Protein AF-0000000079571034 (afdb_homodimer)

InterPro domains:
  IPR032710 NTF2-like domain superfamily [SSF54427] (10-69)
  IPR036188 FAD/NAD(P)-binding domain superfamily [G3DSA:3.50.50.60] (165-569)
  IPR036188 FAD/NAD(P)-binding domain superfamily [SSF51905] (172-381)
  IPR036188 FAD/NAD(P)-binding domain superfamily [SSF51905] (340-557)
  IPR050982 Auxin biosynthesis and cation transport [PTHR43539] (174-557)

Solvent-accessible surface area (backbone atoms only — not comparable to full-atom values): 59556 Å² total; per-residue (Å²): 116,55,73,65,54,54,49,53,48,50,53,52,43,48,45,36,51,50,48,30,50,20,45,49,71,62,38,60,69,60,44,47,66,44,39,28,86,68,15,36,31,17,31,42,36,53,37,63,65,33,67,36,30,18,49,31,40,67,41,30,49,51,47,49,69,65,26,84,37,34,56,50,39,41,52,41,72,32,85,89,49,75,71,40,82,46,71,56,63,86,38,70,27,39,40,40,44,23,38,31,39,40,87,62,26,35,29,37,29,39,36,31,27,28,80,57,86,96,42,65,18,32,34,33,37,7,37,36,47,69,33,39,68,95,52,53,51,30,34,68,95,51,23,48,56,40,52,82,37,45,53,59,50,60,59,70,32,69,64,52,50,54,51,52,63,66,38,89,84,39,77,77,35,48,26,37,26,42,20,54,48,69,33,21,49,26,30,43,49,37,23,44,40,55,73,39,55,44,35,28,28,18,64,46,84,44,66,23,41,91,40,52,56,35,44,72,44,49,48,48,80,56,53,44,88,58,50,32,49,67,64,44,65,68,48,48,53,52,29,35,24,44,40,29,53,60,52,13,54,47,49,40,43,44,36,62,77,67,64,59,43,72,41,52,36,18,38,81,58,32,42,46,76,37,79,90,75,56,26,32,47,31,38,29,36,44,86,85,41,78,44,80,45,60,20,44,29,37,35,43,14,62,52,78,48,31,53,80,36,76,80,92,54,54,44,53,88,57,36,66,44,51,75,41,46,48,80,70,38,49,78,38,62,89,38,45,75,31,36,27,32,30,38,23,58,24,48,64,18,40,53,50,47,38,34,26,40,48,37,44,22,48,37,34,36,27,35,76,66,61,24,24,74,38,45,53,44,70,85,36,59,36,45,79,56,45,67,67,69,68,77,56,57,68,69,56,41,42,49,54,56,69,25,49,40,51,46,54,48,46,48,28,30,25,55,50,33,52,54,40,49,64,73,43,38,68,60,53,50,36,24,44,73,45,64,42,56,67,44,50,50,74,87,36,22,19,58,68,48,29,40,52,52,71,69,46,50,26,25,72,37,63,53,45,60,58,36,30,38,69,59,72,34,39,61,45,54,42,91,44,52,62,34,34,36,53,53,24,39,33,32,71,88,68,49,71,46,66,26,49,31,39,33,40,29,58,57,50,35,56,43,47,60,50,34,31,66,33,48,32,63,67,49,27,62,47,49,45,68,57,58,16,64,41,68,35,44,46,58,22,46,50,47,29,51,24,60,36,86,47,45,38,28,41,42,70,53,51,43,50,17,38,52,40,17,49,50,33,31,49,52,52,49,36,52,76,70,66,68,61,54,75,91,55,61,45,65,69,87,50,33,66,47,57,74,85,66,93,116,55,75,66,55,55,50,53,49,50,51,53,42,47,46,35,49,49,48,31,49,22,46,50,69,63,39,59,68,60,44,48,67,44,39,28,85,68,15,37,30,18,31,42,36,53,38,63,66,32,67,36,30,18,47,31,40,68,41,30,50,52,47,50,69,64,26,85,37,34,56,49,40,40,51,42,73,30,84,89,49,75,69,40,83,45,71,55,62,87,37,70,26,40,40,39,44,22,38,32,38,40,87,62,26,35,30,37,29,40,36,30,27,30,78,57,86,98,41,65,18,31,35,33,37,8,36,37,48,71,33,39,68,94,52,53,51,29,33,68,96,52,25,49,57,38,52,81,36,44,54,59,50,60,57,71,31,68,64,53,50,53,51,52,64,66,36,89,84,38,77,77,36,48,26,39,26,41,21,54,47,69,32,21,48,26,30,44,49,36,22,44,40,55,72,39,55,46,36,28,29,18,64,46,82,45,64,22,40,90,40,53,56,36,43,73,44,48,48,48,78,55,54,45,89,58,48,32,50,67,63,43,65,71,47,49,54,51,30,35,25,45,40,31,52,60,52,13,54,46,48,40,41,45,37,61,77,68,64,59,44,72,42,52,37,16,39,81,59,33,42,47,77,37,80,89,75,56,27,32,47,32,36,31,38,44,83,85,41,79,45,78,45,59,20,43,28,39,36,44,14,62,51,78,49,31,52,80,36,76,80,91,53,55,44,53,88,56,36,67,46,50,75,42,46,47,81,70,38,52,76,39,63,87,38,45,74,31,36,28,33,29,38,22,58,24,48,64,19,40,50,51,46,40,33,27,39,49,37,44,23,48,38,32,34,27,35,74,66,60,24,24,73,40,45,53,44,68,86,36,58,36,46,79,55,46,66,69,69,69,76,57,56,68,68,57,42,42,48,52,56,71,25,49,38,53,46,55,50,47,49,28,31,25,55,51,33,53,54,38,46,64,73,43,39,67,60,54,51,37,23,44,73,45,64,42,55,67,44,50,48,75,87,35,23,19,58,68,48,28,39,52,51,71,69,45,51,27,26,73,37,61,53,44,60,58,36,31,38,70,59,71,33,40,60,44,53,43,89,41,52,62,32,34,36,52,54,25,40,32,31,71,89,68,49,72,46,67,26,50,31,40,34,39,28,59,59,50,34,54,44,47,59,50,34,31,67,33,46,32,62,66,49,27,60,48,48,44,71,59,57,16,64,42,69,35,45,48,56,22,46,50,46,29,50,25,60,37,87,49,44,36,28,39,42,71,52,49,42,48,17,38,53,40,18,49,51,33,30,49,52,52,50,36,51,79,70,66,69,60,54,77,92,55,60,46,66,68,87,50,35,66,47,56,74,84,64,92

Secondary structure (DSSP, 8-state):
--HHHHHHHHHHHHHHHHHHHHHHHT-HHHHHHTEEEEEEEEEEBTTTSSEEEEESHHHHHHHHHH-TTGGG-EEEE-TTS--EEEEETTEEEEEEEEEEE-SSEEEEEEEEEEEETTEEEEEEEEEEEEEETT---SSGGGS---GGGTSSSSS--HHHHHHHHHSTTPPPPSEEEE--SHHHHHHHHHHHHTT--EEEE-SSSSTTHHHHTS-TT-B-SS-GGG-PBTTBPPPTTS-SS-BHHHHHHHHHHHHHHTT-EEESSEEEEEEEEETTTTEEEEEEEETTEEEEE--SEEEE-S-S--SB-----TTGGG-SSEEEEGGG----GGGTTSEEEEE--SHHHHHHHHHHHHTT-EEEEEESS-BEEEE-STTTGGGGGGGGGSS--HHHHHHHHHHS-HHHHHHHHHHHHHHHHHHTHHHHHHHHHTT--B---GGG-HHHHHHHHHS-SEEEESSHHHHHHTTSSEEEEGGGEEEE-SSEEEETTS-EEE-SEEEE---B--HHHHHHHHH-HHHHHHH---SSB-TTSSBTTSSS--SSTTEEE--S-HHHHHHHHHHHHHHHHHHHTT-S-GGGSS--------GGG-/--HHHHHHHHHHHHHHHHHHHHHHHT-HHHHHHTEEEEEEEEEEBTTTSSEEEEESHHHHHHHHHH-TTGGG-EEEE-TTS--EEEEETTEEEEEEEEEEE-SSEEEEEEEEEEEETTEEEEEEEEEEEEEETTS--SSGGGS---GGGTSSSSS--HHHHHHHHHSTTPPPPSEEEE--SHHHHHHHHHHHHTT--EEEE-SSSSTTHHHHTS-TT-B-SS-GGG-PBTTBPPPTTS-SS-BHHHHHHHHHHHHHHTT-EEESSEEEEEEEEETTTTEEEEEEEETTEEEEE--SEEEE-S-S--SB-----TTGGG-SSEEEEGGG----GGGTTSEEEEE--SHHHHHHHHHHHHTT-EEEEEESS-BEEEE-STTTGGGGGGGGGSS--HHHHHHHHHHS-HHHHHHHHHHHHHHHHHHTHHHHHHHHHTT--B---GGG-HHHHHHHHHS-SEEEESSHHHHHHTTSSEEEEGGGEEEE-SSEEEETTS-EEE-SEEEE---B--HHHHHHHHH-HHHHHHH---SSB-TTSSBTTSSS--SSTTEEE--S-HHHHHHHHHHHHHHHHHHHTT-S-GGGSS--------GGG-

Radius of gyration: 33.29 Å; Cα contacts (8 Å, |Δi|>4): 2729; chains: 2; bounding box: 69×99×88 Å

Organism: NCBI:txid1891644

Sequence (1196 aa):
MTALQSTLIDQAREWADSFSRAISSGDEAQLSELFADPAYWRDVVALTWAPHTFSGRDQVVDGLRAAPLADTLRLELDEATPVRQVVRAGVECVEAVFTMCTAVGTGRAVARLIADGDRLRAWTLGTVLENLTGHEERVGPHRPSGAEWSRSFSGPNWRDQRRALLADDAAEPTVLVVGGGQAGLSAAARLRTFGIDALIIDTHAAIGDNWRTRYHSLTLHNETWVNHLPYLPFPDNWPTYIPKDKLADWLAAYVEAMELRVWTDTALISAEYDDASSSWTATVRKGGSGRTLRPRHIVMATGTSGPEYIPDIPGLASFAGETVHSGRFTDAEQYAGRPAVVIGTGTSGHDVAQELHAAGAHVTMVQRGRTLVSNVGPDYAGKIYSLYGEGLPTETCDLITAATPYPVMRRAQRLVTREVATRERPLHDALEAAGFRTTLGEDDTGWQILYQSRGGGYYLNVGCSELIAAGEITIAEWEDVERVTERGLQLGDGSAIDADLIVMATGYLGQDVLLRRLFGDEVASRVGPVWGFSEEGELRNLWSPTGQPGLWFIAGSLAQCRIFSRTLALQIQARELGLVPPEYAGPRPGGQVRAEDLMTALQSTLIDQAREWADSFSRAISSGDEAQLSELFADPAYWRDVVALTWAPHTFSGRDQVVDGLRAAPLADTLRLELDEATPVRQVVRAGVECVEAVFTMCTAVGTGRAVARLIADGDRLRAWTLGTVLENLTGHEERVGPHRPSGAEWSRSFSGPNWRDQRRALLADDAAEPTVLVVGGGQAGLSAAARLRTFGIDALIIDTHAAIGDNWRTRYHSLTLHNETWVNHLPYLPFPDNWPTYIPKDKLADWLAAYVEAMELRVWTDTALISAEYDDASSSWTATVRKGGSGRTLRPRHIVMATGTSGPEYIPDIPGLASFAGETVHSGRFTDAEQYAGRPAVVIGTGTSGHDVAQELHAAGAHVTMVQRGRTLVSNVGPDYAGKIYSLYGEGLPTETCDLITAATPYPVMRRAQRLVTREVATRERPLHDALEAAGFRTTLGEDDTGWQILYQSRGGGYYLNVGCSELIAAGEITIAEWEDVERVTERGLQLGDGSAIDADLIVMATGYLGQDVLLRRLFGDEVASRVGPVWGFSEEGELRNLWSPTGQPGLWFIAGSLAQCRIFSRTLALQIQARELGLVPPEYAGPRPGGQVRAEDL

Structure (mmCIF, N/CA/C/O backbone):
data_AF-0000000079571034-model_v1
#
loop_
_entity.id
_entity.type
_entity.pdbx_description
1 polymer 'NAD(P)-binding domain-containing protein'
#
loop_
_atom_site.group_PDB
_atom_site.id
_atom_site.type_symbol
_atom_site.label_atom_id
_atom_site.label_alt_id
_atom_site.label_comp_id
_atom_site.label_asym_id
_atom_site.label_entity_id
_atom_site.label_seq_id
_atom_site.pdbx_PDB_ins_code
_atom_site.Cartn_x
_atom_site.Cartn_y
_atom_site.Cartn_z
_atom_site.occupancy
_atom_site.B_iso_or_equiv
_atom_site.auth_seq_id
_atom_site.auth_comp_id
_atom_site.auth_asym_id
_atom_site.auth_atom_id
_atom_site.pdbx_PDB_model_num
ATOM 1 N N . MET A 1 1 ? 6.488 -12.148 29.016 1 57.41 1 MET A N 1
ATOM 2 C CA . MET A 1 1 ? 5.871 -11.047 29.75 1 57.41 1 MET A CA 1
ATOM 3 C C . MET A 1 1 ? 6.402 -10.977 31.172 1 57.41 1 MET A C 1
ATOM 5 O O . MET A 1 1 ? 6.434 -11.992 31.875 1 57.41 1 MET A O 1
ATOM 9 N N . THR A 1 2 ? 6.977 -9.82 31.547 1 66.25 2 THR A N 1
ATOM 10 C CA . THR A 1 2 ? 7.551 -9.656 32.875 1 66.25 2 THR A CA 1
ATOM 11 C C . THR A 1 2 ? 6.453 -9.492 33.938 1 66.25 2 THR A C 1
ATOM 13 O O . THR A 1 2 ? 5.305 -9.203 33.594 1 66.25 2 THR A O 1
ATOM 16 N N . ALA A 1 3 ? 6.684 -9.859 35.125 1 68.5 3 ALA A N 1
ATOM 17 C CA . ALA A 1 3 ? 5.754 -9.672 36.25 1 68.5 3 ALA A CA 1
ATOM 18 C C . ALA A 1 3 ? 5.223 -8.242 36.281 1 68.5 3 ALA A C 1
ATOM 20 O O . ALA A 1 3 ? 4.031 -8.023 36.531 1 68.5 3 ALA A O 1
ATOM 21 N N . LEU A 1 4 ? 6.043 -7.32 36.031 1 72.62 4 LEU A N 1
ATOM 22 C CA . LEU A 1 4 ? 5.66 -5.914 36.031 1 72.62 4 LEU A CA 1
ATOM 23 C C . LEU A 1 4 ? 4.652 -5.633 34.906 1 72.62 4 LEU A C 1
ATOM 25 O O . LEU A 1 4 ? 3.662 -4.934 35.125 1 72.62 4 LEU A O 1
ATOM 29 N N . GLN A 1 5 ? 4.914 -6.23 33.812 1 78.69 5 GLN A N 1
ATOM 30 C CA . GLN A 1 5 ? 4.016 -6.035 32.688 1 78.69 5 GLN A CA 1
ATOM 31 C C . GLN A 1 5 ? 2.631 -6.602 32.969 1 78.69 5 GLN A C 1
ATOM 33 O O . GLN A 1 5 ? 1.617 -6 32.594 1 78.69 5 GLN A O 1
ATOM 38 N N . SER A 1 6 ? 2.586 -7.695 33.625 1 81.69 6 SER A N 1
ATOM 39 C CA . SER A 1 6 ? 1.312 -8.312 34 1 81.69 6 SER A CA 1
ATOM 40 C C . SER A 1 6 ? 0.532 -7.434 34.969 1 81.69 6 SER A C 1
ATOM 42 O O . SER A 1 6 ? -0.688 -7.305 34.844 1 81.69 6 SER A O 1
ATOM 44 N N . THR A 1 7 ? 1.232 -6.801 35.812 1 84.69 7 THR A N 1
ATOM 45 C CA . THR A 1 7 ? 0.605 -5.926 36.812 1 84.69 7 THR A CA 1
ATOM 46 C C . THR A 1 7 ? 0.012 -4.691 36.125 1 84.69 7 THR A C 1
ATOM 48 O O . THR A 1 7 ? -1.106 -4.285 36.469 1 84.69 7 THR A O 1
ATOM 51 N N . LEU A 1 8 ? 0.747 -4.105 35.219 1 87.19 8 LEU A N 1
ATOM 52 C CA . LEU A 1 8 ? 0.275 -2.922 34.5 1 87.19 8 LEU A CA 1
ATOM 53 C C . LEU A 1 8 ? -0.977 -3.238 33.688 1 87.19 8 LEU A C 1
ATOM 55 O O . LEU A 1 8 ? -1.905 -2.428 33.625 1 87.19 8 LEU A O 1
ATOM 59 N N . ILE A 1 9 ? -0.978 -4.379 33.125 1 91.38 9 ILE A N 1
ATOM 60 C CA . ILE A 1 9 ? -2.115 -4.832 32.344 1 91.38 9 ILE A CA 1
ATOM 61 C C . ILE A 1 9 ? -3.348 -4.965 33.219 1 91.38 9 ILE A C 1
ATOM 63 O O . ILE A 1 9 ? -4.426 -4.473 32.875 1 91.38 9 ILE A O 1
ATOM 67 N N . ASP A 1 10 ? -3.16 -5.516 34.375 1 92.38 10 ASP A N 1
ATOM 68 C CA . ASP A 1 10 ? -4.266 -5.719 35.312 1 92.38 10 ASP A CA 1
ATOM 69 C C . ASP A 1 10 ? -4.793 -4.387 35.812 1 92.38 10 ASP A C 1
ATOM 71 O O . ASP A 1 10 ? -6.008 -4.195 35.938 1 92.38 10 ASP A O 1
ATOM 75 N N . GLN A 1 11 ? -3.938 -3.551 36.125 1 92.56 11 GLN A N 1
ATOM 76 C CA . GLN A 1 11 ? -4.34 -2.246 36.656 1 92.56 11 GLN A CA 1
ATOM 77 C C . GLN A 1 11 ? -5.074 -1.438 35.594 1 92.56 11 GLN A C 1
ATOM 79 O O . GLN A 1 11 ? -6.047 -0.741 35.875 1 92.56 11 GLN A O 1
ATOM 84 N N . ALA A 1 12 ? -4.59 -1.476 34.375 1 94.94 12 ALA A N 1
ATOM 85 C CA . ALA A 1 12 ? -5.277 -0.794 33.25 1 94.94 12 ALA A CA 1
ATOM 86 C C . ALA A 1 12 ? -6.68 -1.354 33.062 1 94.94 12 ALA A C 1
ATOM 88 O O . ALA A 1 12 ? -7.629 -0.601 32.844 1 94.94 12 ALA A O 1
ATOM 89 N N . ARG A 1 13 ? -6.809 -2.658 33.156 1 95.56 13 ARG A N 1
ATOM 90 C CA . ARG A 1 13 ? -8.109 -3.314 33.031 1 95.56 13 ARG A CA 1
ATOM 91 C C . ARG A 1 13 ? -9.039 -2.873 34.156 1 95.56 13 ARG A C 1
ATOM 93 O O . ARG A 1 13 ? -10.219 -2.598 33.906 1 95.56 13 ARG A O 1
ATOM 100 N N . GLU A 1 14 ? -8.469 -2.861 35.281 1 94.69 14 GLU A N 1
ATOM 101 C CA . GLU A 1 14 ? -9.258 -2.445 36.438 1 94.69 14 GLU A CA 1
ATOM 102 C C . GLU A 1 14 ? -9.742 -1.007 36.281 1 94.69 14 GLU A C 1
ATOM 104 O O . GLU A 1 14 ? -10.883 -0.688 36.656 1 94.69 14 GLU A O 1
ATOM 109 N N . TRP A 1 15 ? -8.883 -0.152 35.875 1 96.56 15 TRP A N 1
ATOM 110 C CA . TRP A 1 15 ? -9.281 1.233 35.656 1 96.56 15 TRP A CA 1
ATOM 111 C C . TRP A 1 15 ? -10.445 1.312 34.656 1 96.56 15 TRP A C 1
ATOM 113 O O . TRP A 1 15 ? -11.43 2.012 34.906 1 96.56 15 TRP A O 1
ATOM 123 N N . ALA A 1 16 ? -10.352 0.589 33.531 1 96.62 16 ALA A N 1
ATOM 124 C CA . ALA A 1 16 ? -11.383 0.615 32.5 1 96.62 16 ALA A CA 1
ATOM 125 C C . ALA A 1 16 ? -12.719 0.114 33.031 1 96.62 16 ALA A C 1
ATOM 127 O O . ALA A 1 16 ? -13.773 0.676 32.719 1 96.62 16 ALA A O 1
ATOM 128 N N . ASP A 1 17 ? -12.617 -0.916 33.844 1 95.19 17 ASP A N 1
ATOM 129 C CA . ASP A 1 17 ? -13.836 -1.468 34.469 1 95.19 17 ASP A CA 1
ATOM 130 C C . ASP A 1 17 ? -14.484 -0.466 35.406 1 95.19 17 ASP A C 1
ATOM 132 O O . ASP A 1 17 ? -15.695 -0.273 35.375 1 95.19 17 ASP A O 1
ATOM 136 N N . SER A 1 18 ? -13.633 0.11 36.188 1 95.31 18 SER A N 1
ATOM 137 C CA . SER A 1 18 ? -14.133 1.106 37.125 1 95.31 18 SER A CA 1
ATOM 138 C C . SER A 1 18 ? -14.711 2.312 36.406 1 95.31 18 SER A C 1
ATOM 140 O O . SER A 1 18 ? -15.734 2.863 36.812 1 95.31 18 SER A O 1
ATOM 142 N N . PHE A 1 19 ? -14.016 2.754 35.375 1 96.12 19 PHE A N 1
ATOM 143 C CA . PHE A 1 19 ? -14.477 3.883 34.594 1 96.12 19 PHE A CA 1
ATOM 144 C C . PHE A 1 19 ? -15.836 3.588 33.969 1 96.12 19 PHE A C 1
ATOM 146 O O . PHE A 1 19 ? -16.75 4.406 34.031 1 96.12 19 PHE A O 1
ATOM 153 N N . SER A 1 20 ? -15.945 2.426 33.375 1 94.94 20 SER A N 1
ATOM 154 C CA . SER A 1 20 ? -17.203 2.029 32.75 1 94.94 20 SER A CA 1
ATOM 155 C C . SER A 1 20 ? -18.344 1.988 33.75 1 94.94 20 SER A C 1
ATOM 157 O O . SER A 1 20 ? -19.453 2.439 33.438 1 94.94 20 SER A O 1
ATOM 159 N N . ARG A 1 21 ? -18.078 1.501 34.906 1 93.88 21 ARG A N 1
ATOM 160 C CA . ARG A 1 21 ? -19.094 1.443 35.969 1 93.88 21 ARG A CA 1
ATOM 161 C C . ARG A 1 21 ? -19.469 2.844 36.438 1 93.88 21 ARG A C 1
ATOM 163 O O . ARG A 1 21 ? -20.656 3.154 36.594 1 93.88 21 ARG A O 1
ATOM 170 N N . ALA A 1 22 ? -18.469 3.609 36.625 1 95.81 22 ALA A N 1
ATOM 171 C CA . ALA A 1 22 ? -18.703 4.953 37.156 1 95.81 22 ALA A CA 1
ATOM 172 C C . ALA A 1 22 ? -19.5 5.801 36.188 1 95.81 22 ALA A C 1
ATOM 174 O O . ALA A 1 22 ? -20.422 6.512 36.562 1 95.81 22 ALA A O 1
ATOM 175 N N . ILE A 1 23 ? -19.125 5.758 34.938 1 94.75 23 ILE A N 1
ATOM 176 C CA . ILE A 1 23 ? -19.766 6.598 33.938 1 94.75 23 ILE A CA 1
ATOM 177 C C . ILE A 1 23 ? -21.203 6.129 33.719 1 94.75 23 ILE A C 1
ATOM 179 O O . ILE A 1 23 ? -22.109 6.945 33.5 1 94.75 23 ILE A O 1
ATOM 183 N N . SER A 1 24 ? -21.422 4.824 33.75 1 91.75 24 SER A N 1
ATOM 184 C CA . SER A 1 24 ? -22.766 4.266 33.594 1 91.75 24 SER A CA 1
ATOM 185 C C . SER A 1 24 ? -23.672 4.625 34.781 1 91.75 24 SER A C 1
ATOM 187 O O . SER A 1 24 ? -24.859 4.871 34.594 1 91.75 24 SER A O 1
ATOM 189 N N . SER A 1 25 ? -23.172 4.613 35.969 1 91.31 25 SER A N 1
ATOM 190 C CA . SER A 1 25 ? -23.953 4.875 37.156 1 91.31 25 SER A CA 1
ATOM 191 C C . SER A 1 25 ? -24.172 6.367 37.375 1 91.31 25 SER A C 1
ATOM 193 O O . SER A 1 25 ? -25.062 6.773 38.125 1 91.31 25 SER A O 1
ATOM 195 N N . GLY A 1 26 ? -23.406 7.145 36.75 1 88.31 26 GLY A N 1
ATOM 196 C CA . GLY A 1 26 ? -23.484 8.586 36.906 1 88.31 26 GLY A CA 1
ATOM 197 C C . GLY A 1 26 ? -22.891 9.07 38.219 1 88.31 26 GLY A C 1
ATOM 198 O O . GLY A 1 26 ? -23.188 10.188 38.656 1 88.31 26 GLY A O 1
ATOM 199 N N . ASP A 1 27 ? -22.141 8.273 38.875 1 91.31 27 ASP A N 1
ATOM 200 C CA . ASP A 1 27 ? -21.516 8.625 40.156 1 91.31 27 ASP A CA 1
ATOM 201 C C . ASP A 1 27 ? -20.344 9.586 39.938 1 91.31 27 ASP A C 1
ATOM 203 O O . ASP A 1 27 ? -19.219 9.164 39.656 1 91.31 27 ASP A O 1
ATOM 207 N N . GLU A 1 28 ? -20.578 10.727 40.25 1 93.69 28 GLU A N 1
ATOM 208 C CA . GLU A 1 28 ? -19.609 11.781 39.969 1 93.69 28 GLU A CA 1
ATOM 209 C C . GLU A 1 28 ? -18.359 11.609 40.844 1 93.69 28 GLU A C 1
ATOM 211 O O . GLU A 1 28 ? -17.234 11.859 40.406 1 93.69 28 GLU A O 1
ATOM 216 N N . ALA A 1 29 ? -18.594 11.281 42.031 1 94.62 29 ALA A N 1
ATOM 217 C CA . ALA A 1 29 ? -17.469 11.109 42.969 1 94.62 29 ALA A CA 1
ATOM 218 C C . ALA A 1 29 ? -16.562 9.984 42.5 1 94.62 29 ALA A C 1
ATOM 220 O O . ALA A 1 29 ? -15.328 10.133 42.5 1 94.62 29 ALA A O 1
ATOM 221 N N . GLN A 1 30 ? -17.141 8.969 42.156 1 94.69 30 GLN A N 1
ATOM 222 C CA . GLN A 1 30 ? -16.359 7.836 41.656 1 94.69 30 GLN A CA 1
ATOM 223 C C . GLN A 1 30 ? -15.641 8.18 40.375 1 94.69 30 GLN A C 1
ATOM 225 O O . GLN A 1 30 ? -14.492 7.766 40.156 1 94.69 30 GLN A O 1
ATOM 230 N N . LEU A 1 31 ? -16.328 8.867 39.531 1 95.81 31 LEU A N 1
ATOM 231 C CA . LEU A 1 31 ? -15.734 9.281 38.25 1 95.81 31 LEU A CA 1
ATOM 232 C C . LEU A 1 31 ? -14.531 10.195 38.5 1 95.81 31 LEU A C 1
ATOM 234 O O . LEU A 1 31 ? -13.492 10.039 37.875 1 95.81 31 LEU A O 1
ATOM 238 N N . SER A 1 32 ? -14.734 11.078 39.344 1 96.69 32 SER A N 1
ATOM 239 C CA . SER A 1 32 ? -13.68 12.031 39.688 1 96.69 32 SER A CA 1
ATOM 240 C C . SER A 1 32 ? -12.438 11.328 40.219 1 96.69 32 SER A C 1
ATOM 242 O O . SER A 1 32 ? -11.312 11.734 39.906 1 96.69 32 SER A O 1
ATOM 244 N N . GLU A 1 33 ? -12.625 10.312 40.969 1 95.56 33 GLU A N 1
ATOM 245 C CA . GLU A 1 33 ? -11.523 9.578 41.594 1 95.56 33 GLU A CA 1
ATOM 246 C C . GLU A 1 33 ? -10.695 8.836 40.562 1 95.56 33 GLU A C 1
ATOM 248 O O . GLU A 1 33 ? -9.57 8.414 40.844 1 95.56 33 GLU A O 1
ATOM 253 N N . LEU A 1 34 ? -11.219 8.688 39.438 1 97.38 34 LEU A N 1
ATOM 254 C CA . LEU A 1 34 ? -10.539 7.918 38.375 1 97.38 34 LEU A CA 1
ATOM 255 C C . LEU A 1 34 ? -9.609 8.805 37.562 1 97.38 34 LEU A C 1
ATOM 257 O O . LEU A 1 34 ? -8.828 8.312 36.75 1 97.38 34 LEU A O 1
ATOM 261 N N . PHE A 1 35 ? -9.633 10.086 37.781 1 97.88 35 PHE A N 1
ATOM 262 C CA . PHE A 1 35 ? -8.836 11.023 37 1 97.88 35 PHE A CA 1
ATOM 263 C C . PHE A 1 35 ? -7.828 11.75 37.875 1 97.88 35 PHE A C 1
ATOM 265 O O . PHE A 1 35 ? -8.109 12.039 39.031 1 97.88 35 PHE A O 1
ATOM 272 N N . ALA A 1 36 ? -6.727 11.984 37.281 1 96.75 36 ALA A N 1
ATOM 273 C CA . ALA A 1 36 ? -5.703 12.789 37.938 1 96.75 36 ALA A CA 1
ATOM 274 C C . ALA A 1 36 ? -6.062 14.266 37.906 1 96.75 36 ALA A C 1
ATOM 276 O O . ALA A 1 36 ? -7.078 14.656 37.344 1 96.75 36 ALA A O 1
ATOM 277 N N . ASP A 1 37 ? -5.254 15.039 38.625 1 92.94 37 ASP A N 1
ATOM 278 C CA . ASP A 1 37 ? -5.367 16.5 38.594 1 92.94 37 ASP A CA 1
ATOM 279 C C . ASP A 1 37 ? -4.004 17.141 38.375 1 92.94 37 ASP A C 1
ATOM 281 O O . ASP A 1 37 ? -3.152 17.125 39.25 1 92.94 37 ASP A O 1
ATOM 285 N N . PRO A 1 38 ? -3.814 17.812 37.219 1 94 38 PRO A N 1
ATOM 286 C CA . PRO A 1 38 ? -4.82 18.016 36.188 1 94 38 PRO A CA 1
ATOM 287 C C . PRO A 1 38 ? -5.047 16.766 35.312 1 94 38 PRO A C 1
ATOM 289 O O . PRO A 1 38 ? -4.227 15.852 35.344 1 94 38 PRO A O 1
ATOM 292 N N . ALA A 1 39 ? -6.188 16.766 34.688 1 97.12 39 ALA A N 1
ATOM 293 C CA . ALA A 1 39 ? -6.547 15.742 33.719 1 97.12 39 ALA A CA 1
ATOM 294 C C . ALA A 1 39 ? -7.07 16.359 32.406 1 97.12 39 ALA A C 1
ATOM 296 O O . ALA A 1 39 ? -7.43 17.547 32.406 1 97.12 39 ALA A O 1
ATOM 297 N N . TYR A 1 40 ? -6.973 15.586 31.328 1 97.75 40 TYR A N 1
ATOM 298 C CA . TYR A 1 40 ? -7.445 16.031 30.031 1 97.75 40 TYR A CA 1
ATOM 299 C C . TYR A 1 40 ? -8.297 14.945 29.359 1 97.75 40 TYR A C 1
ATOM 301 O O . TYR A 1 40 ? -7.969 13.758 29.438 1 97.75 40 TYR A O 1
ATOM 309 N N . TRP A 1 41 ? -9.359 15.352 28.766 1 98.19 41 TRP A N 1
ATOM 310 C CA . TRP A 1 41 ? -10.164 14.453 27.953 1 98.19 41 TRP A CA 1
ATOM 311 C C . TRP A 1 41 ? -10.414 15.055 26.562 1 98.19 41 TRP A C 1
ATOM 313 O O . TRP A 1 41 ? -10.891 16.188 26.453 1 98.19 41 TRP A O 1
ATOM 323 N N . ARG A 1 42 ? -9.984 14.391 25.531 1 98.06 42 ARG A N 1
ATOM 324 C CA . ARG A 1 42 ? -10.305 14.758 24.156 1 98.06 42 ARG A CA 1
ATOM 325 C C . ARG A 1 42 ? -11.258 13.742 23.531 1 98.06 42 ARG A C 1
ATOM 327 O O . ARG A 1 42 ? -10.961 12.547 23.469 1 98.06 42 ARG A O 1
ATOM 334 N N . ASP A 1 43 ? -12.367 14.234 23.125 1 97.81 43 ASP A N 1
ATOM 335 C CA . ASP A 1 43 ? -13.336 13.391 22.422 1 97.81 43 ASP A CA 1
ATOM 336 C C . ASP A 1 43 ? -13.328 13.68 20.922 1 97.81 43 ASP A C 1
ATOM 338 O O . ASP A 1 43 ? -13.555 14.82 20.516 1 97.81 43 ASP A O 1
ATOM 342 N N . VAL A 1 44 ? -13.016 12.703 20.188 1 97.81 44 VAL A N 1
ATOM 343 C CA . VAL A 1 44 ? -13.039 12.82 18.719 1 97.81 44 VAL A CA 1
ATOM 344 C C . VAL A 1 44 ? -14.297 12.164 18.172 1 97.81 44 VAL A C 1
ATOM 346 O O . VAL A 1 44 ? -14.219 11.109 17.531 1 97.81 44 VAL A O 1
ATOM 349 N N . VAL A 1 45 ? -15.406 12.789 18.438 1 96.38 45 VAL A N 1
ATOM 350 C CA . VAL A 1 45 ? -16.719 12.547 17.859 1 96.38 45 VAL A CA 1
ATOM 351 C C . VAL A 1 45 ? -17.391 11.367 18.562 1 96.38 45 VAL A C 1
ATOM 353 O O . VAL A 1 45 ? -18.562 11.086 18.344 1 96.38 45 VAL A O 1
ATOM 356 N N . ALA A 1 46 ? -16.797 10.695 19.5 1 97.38 46 ALA A N 1
ATOM 357 C CA . ALA A 1 46 ? -17.266 9.43 20.047 1 97.38 46 ALA A CA 1
ATOM 358 C C . ALA A 1 46 ? -18.469 9.648 20.969 1 97.38 46 ALA A C 1
ATOM 360 O O . ALA A 1 46 ? -19.438 8.898 20.938 1 97.38 46 ALA A O 1
ATOM 361 N N . LEU A 1 47 ? -18.344 10.703 21.797 1 96.81 47 LEU A N 1
ATOM 362 C CA . LEU A 1 47 ? -19.359 10.875 22.828 1 96.81 47 LEU A CA 1
ATOM 363 C C . LEU A 1 47 ? -20.094 12.203 22.656 1 96.81 47 LEU A C 1
ATOM 365 O O . LEU A 1 47 ? -21.188 12.391 23.188 1 96.81 47 LEU A O 1
ATOM 369 N N . THR A 1 48 ? -19.453 13.133 21.906 1 95.19 48 THR A N 1
ATOM 370 C CA . THR A 1 48 ? -19.969 14.5 21.906 1 95.19 48 THR A CA 1
ATOM 371 C C . THR A 1 48 ? -20.391 14.906 20.484 1 95.19 48 THR A C 1
ATOM 373 O O . THR A 1 48 ? -20.859 16.031 20.281 1 95.19 48 THR A O 1
ATOM 376 N N . TRP A 1 49 ? -20.188 14.094 19.453 1 94.44 49 TRP A N 1
ATOM 377 C CA . TRP A 1 49 ? -20.578 14.258 18.062 1 94.44 49 TRP A CA 1
ATOM 378 C C . TRP A 1 49 ? -19.688 15.281 17.359 1 94.44 49 TRP A C 1
ATOM 380 O O . TRP A 1 49 ? -19.938 15.656 16.203 1 94.44 49 TRP A O 1
ATOM 390 N N . ALA A 1 50 ? -18.672 15.812 18.016 1 94.62 50 ALA A N 1
ATOM 391 C CA . ALA A 1 50 ? -17.641 16.672 17.453 1 94.62 50 ALA A CA 1
ATOM 392 C C . ALA A 1 50 ? -16.344 16.562 18.25 1 94.62 50 ALA A C 1
ATOM 394 O O . ALA A 1 50 ? -16.328 16.016 19.359 1 94.62 50 ALA A O 1
ATOM 395 N N . PRO A 1 51 ? -15.227 17.031 17.656 1 95.94 51 PRO A N 1
ATOM 396 C CA . PRO A 1 51 ? -14 17.047 18.453 1 95.94 51 PRO A CA 1
ATOM 397 C C . PRO A 1 51 ? -14.031 18.109 19.547 1 95.94 51 PRO A C 1
ATOM 399 O O . PRO A 1 51 ? -14.305 19.281 19.266 1 95.94 51 PRO A O 1
ATOM 402 N N . HIS A 1 52 ? -13.805 17.719 20.781 1 95.75 52 HIS A N 1
ATOM 403 C CA . HIS A 1 52 ? -13.727 18.609 21.938 1 95.75 52 HIS A CA 1
ATOM 404 C C . HIS A 1 52 ? -12.586 18.203 22.875 1 95.75 52 HIS A C 1
ATOM 406 O O . HIS A 1 52 ? -12.273 17.016 23 1 95.75 52 HIS A O 1
ATOM 412 N N . THR A 1 53 ? -12.008 19.188 23.469 1 96.31 53 THR A N 1
ATOM 413 C CA . THR A 1 53 ? -11.016 18.953 24.5 1 96.31 53 THR A CA 1
ATOM 414 C C . THR A 1 53 ? -11.461 19.578 25.828 1 96.31 53 THR A C 1
ATOM 416 O O . THR A 1 53 ? -11.898 20.734 25.844 1 96.31 53 THR A O 1
ATOM 419 N N . PHE A 1 54 ? -11.43 18.828 26.875 1 96.31 54 PHE A N 1
ATOM 420 C CA . PHE A 1 54 ? -11.719 19.266 28.234 1 96.31 54 PHE A CA 1
ATOM 421 C C . PHE A 1 54 ? -10.453 19.25 29.078 1 96.31 54 PHE A C 1
ATOM 423 O O . PHE A 1 54 ? -9.758 18.234 29.141 1 96.31 54 PHE A O 1
ATOM 430 N N . SER A 1 55 ? -10.188 20.391 29.703 1 95.12 55 SER A N 1
ATOM 431 C CA . SER A 1 55 ? -8.961 20.531 30.484 1 95.12 55 SER A CA 1
ATOM 432 C C . SER A 1 55 ? -9.266 20.781 31.953 1 95.12 55 SER A C 1
ATOM 434 O O . SER A 1 55 ? -10.031 21.688 32.281 1 95.12 55 SER A O 1
ATOM 436 N N . GLY A 1 56 ? -8.648 20 32.781 1 95.12 56 GLY A N 1
ATOM 437 C CA . GLY A 1 56 ? -8.938 20.031 34.188 1 95.12 56 GLY A CA 1
ATOM 438 C C . GLY A 1 56 ? -9.891 18.938 34.625 1 95.12 56 GLY A C 1
ATOM 439 O O . GLY A 1 56 ? -10.828 18.594 33.906 1 95.12 56 GLY A O 1
ATOM 440 N N . ARG A 1 57 ? -9.594 18.344 35.812 1 96.12 57 ARG A N 1
ATOM 441 C CA . ARG A 1 57 ? -10.375 17.203 36.281 1 96.12 57 ARG A CA 1
ATOM 442 C C . ARG A 1 57 ? -11.859 17.547 36.375 1 96.12 57 ARG A C 1
ATOM 444 O O . ARG A 1 57 ? -12.703 16.766 35.938 1 96.12 57 ARG A O 1
ATOM 451 N N . ASP A 1 58 ? -12.188 18.703 36.906 1 95.75 58 ASP A N 1
ATOM 452 C CA . ASP A 1 58 ? -13.586 19.094 37.031 1 95.75 58 ASP A CA 1
ATOM 453 C C . ASP A 1 58 ? -14.266 19.219 35.688 1 95.75 58 ASP A C 1
ATOM 455 O O . ASP A 1 58 ? -15.391 18.734 35.5 1 95.75 58 ASP A O 1
ATOM 459 N N . GLN A 1 59 ? -13.562 19.828 34.75 1 94.88 59 GLN A N 1
ATOM 460 C CA . GLN A 1 59 ? -14.125 19.984 33.406 1 94.88 59 GLN A CA 1
ATOM 461 C C . GLN A 1 59 ? -14.281 18.641 32.688 1 94.88 59 GLN A C 1
ATOM 463 O O . GLN A 1 59 ? -15.227 18.438 31.938 1 94.88 59 GLN A O 1
ATOM 468 N N . VAL A 1 60 ? -13.32 17.781 32.969 1 96.69 60 VAL A N 1
ATOM 469 C CA . VAL A 1 60 ? -13.391 16.438 32.406 1 96.69 60 VAL A CA 1
ATOM 470 C C . VAL A 1 60 ? -14.625 15.711 32.906 1 96.69 60 VAL A C 1
ATOM 472 O O . VAL A 1 60 ? -15.422 15.18 32.125 1 96.69 60 VAL A O 1
ATOM 475 N N . VAL A 1 61 ? -14.781 15.742 34.219 1 96.75 61 VAL A N 1
ATOM 476 C CA . VAL A 1 61 ? -15.906 15.055 34.844 1 96.75 61 VAL A CA 1
ATOM 477 C C . VAL A 1 61 ? -17.219 15.695 34.375 1 96.75 61 VAL A C 1
ATOM 479 O O . VAL A 1 61 ? -18.156 14.992 34 1 96.75 61 VAL A O 1
ATOM 482 N N . ASP A 1 62 ? -17.281 17.031 34.344 1 95.56 62 ASP A N 1
ATOM 483 C CA . ASP A 1 62 ? -18.484 17.734 33.906 1 95.56 62 ASP A CA 1
ATOM 484 C C . ASP A 1 62 ? -18.797 17.406 32.438 1 95.56 62 ASP A C 1
ATOM 486 O O . ASP A 1 62 ? -19.953 17.188 32.094 1 95.56 62 ASP A O 1
ATOM 490 N N . GLY A 1 63 ? -17.734 17.453 31.656 1 95.31 63 GLY A N 1
ATOM 491 C CA . GLY A 1 63 ? -17.906 17.125 30.25 1 95.31 63 GLY A CA 1
ATOM 492 C C . GLY A 1 63 ? -18.438 15.727 30.016 1 95.31 63 GLY A C 1
ATOM 493 O O . GLY A 1 63 ? -19.344 15.531 29.188 1 95.31 63 GLY A O 1
ATOM 494 N N . LEU A 1 64 ? -17.875 14.766 30.734 1 96.62 64 LEU A N 1
ATOM 495 C CA . LEU A 1 64 ? -18.312 13.383 30.594 1 96.62 64 LEU A CA 1
ATOM 496 C C . LEU A 1 64 ? -19.766 13.227 31.031 1 96.62 64 LEU A C 1
ATOM 498 O O . LEU A 1 64 ? -20.516 12.484 30.406 1 96.62 64 LEU A O 1
ATOM 502 N N . ARG A 1 65 ? -20.125 13.922 31.984 1 94.69 65 ARG A N 1
ATOM 503 C CA . ARG A 1 65 ? -21.5 13.844 32.469 1 94.69 65 ARG A CA 1
ATOM 504 C C . ARG A 1 65 ? -22.469 14.484 31.5 1 94.69 65 ARG A C 1
ATOM 506 O O . ARG A 1 65 ? -23.609 14.039 31.359 1 94.69 65 ARG A O 1
ATOM 513 N N . ALA A 1 66 ? -22 15.469 30.891 1 93.12 66 ALA A N 1
ATOM 514 C CA . ALA A 1 66 ? -22.859 16.219 29.984 1 93.12 66 ALA A CA 1
ATOM 515 C C . ALA A 1 66 ? -22.922 15.57 28.609 1 93.12 66 ALA A C 1
ATOM 517 O O . ALA A 1 66 ? -23.828 15.844 27.812 1 93.12 66 ALA A O 1
ATOM 518 N N . ALA A 1 67 ? -21.984 14.773 28.266 1 94.12 67 ALA A N 1
ATOM 519 C CA . ALA A 1 67 ? -21.906 14.172 26.922 1 94.12 67 ALA A CA 1
ATOM 520 C C . ALA A 1 67 ? -23.078 13.234 26.672 1 94.12 67 ALA A C 1
ATOM 522 O O . ALA A 1 67 ? -23.359 12.344 27.484 1 94.12 67 ALA A O 1
ATOM 523 N N . PRO A 1 68 ? -23.75 13.352 25.562 1 92.5 68 PRO A N 1
ATOM 524 C CA . PRO A 1 68 ? -25.016 12.641 25.328 1 92.5 68 PRO A CA 1
ATOM 525 C C . PRO A 1 68 ? -24.828 11.125 25.266 1 92.5 68 PRO A C 1
ATOM 527 O O . PRO A 1 68 ? -25.766 10.383 25.531 1 92.5 68 PRO A O 1
ATOM 530 N N . LEU A 1 69 ? -23.688 10.602 24.922 1 93.94 69 LEU A N 1
ATOM 531 C CA . LEU A 1 69 ? -23.516 9.164 24.703 1 93.94 69 LEU A CA 1
ATOM 532 C C . LEU A 1 69 ? -22.641 8.562 25.812 1 93.94 69 LEU A C 1
ATOM 534 O O . LEU A 1 69 ? -22.281 7.383 25.75 1 93.94 69 LEU A O 1
ATOM 538 N N . ALA A 1 70 ? -22.312 9.305 26.812 1 94.94 70 ALA A N 1
ATOM 539 C CA . ALA A 1 70 ? -21.344 8.898 27.812 1 94.94 70 ALA A CA 1
ATOM 540 C C . ALA A 1 70 ? -21.844 7.707 28.625 1 94.94 70 ALA A C 1
ATOM 542 O O . ALA A 1 70 ? -21.062 6.805 28.969 1 94.94 70 ALA A O 1
ATOM 543 N N . ASP A 1 71 ? -23.094 7.668 28.953 1 92.69 71 ASP A N 1
ATOM 544 C CA . ASP A 1 71 ? -23.641 6.629 29.828 1 92.69 71 ASP A CA 1
ATOM 545 C C . ASP A 1 71 ? -23.656 5.277 29.125 1 92.69 71 ASP A C 1
ATOM 547 O O . ASP A 1 71 ? -23.812 4.238 29.766 1 92.69 71 ASP A O 1
ATOM 551 N N . THR A 1 72 ? -23.5 5.273 27.844 1 94.69 72 THR A N 1
ATOM 552 C CA . THR A 1 72 ? -23.547 4.039 27.078 1 94.69 72 THR A CA 1
ATOM 553 C C . THR A 1 72 ? -22.125 3.543 26.781 1 94.69 72 THR A C 1
ATOM 555 O O . THR A 1 72 ? -21.953 2.486 26.172 1 94.69 72 THR A O 1
ATOM 558 N N . LEU A 1 73 ? -21.156 4.27 27.172 1 96.56 73 LEU A N 1
ATOM 559 C CA . LEU A 1 73 ? -19.766 3.961 26.859 1 96.56 73 LEU A CA 1
ATOM 560 C C . LEU A 1 73 ? -19.281 2.738 27.625 1 96.56 73 LEU A C 1
ATOM 562 O O . LEU A 1 73 ? -19.484 2.648 28.844 1 96.56 73 LEU A O 1
ATOM 566 N N . ARG A 1 74 ? -18.719 1.777 26.938 1 96.12 74 ARG A N 1
ATOM 567 C CA . ARG A 1 74 ? -18.016 0.631 27.531 1 96.12 74 ARG A CA 1
ATOM 568 C C . ARG A 1 74 ? -16.609 0.498 26.953 1 96.12 74 ARG A C 1
ATOM 570 O O . ARG A 1 74 ? -16.406 0.628 25.75 1 96.12 74 ARG A O 1
ATOM 577 N N . LEU A 1 75 ? -15.703 0.329 27.859 1 97.62 75 LEU A N 1
ATOM 578 C CA . LEU A 1 75 ? -14.312 0.151 27.453 1 97.62 75 LEU A CA 1
ATOM 579 C C . LEU A 1 75 ? -13.812 -1.243 27.828 1 97.62 75 LEU A C 1
ATOM 581 O O . LEU A 1 75 ? -14.156 -1.772 28.891 1 97.62 75 LEU A O 1
ATOM 585 N N . GLU A 1 76 ? -13.078 -1.853 26.922 1 96.69 76 GLU A N 1
ATOM 586 C CA . GLU A 1 76 ? -12.344 -3.09 27.172 1 96.69 76 GLU A CA 1
ATOM 587 C C . GLU A 1 76 ? -10.906 -2.98 26.672 1 96.69 76 GLU A C 1
ATOM 589 O O . GLU A 1 76 ? -10.656 -2.406 25.609 1 96.69 76 GLU A O 1
ATOM 594 N N . LEU A 1 77 ? -10.023 -3.518 27.484 1 96.75 77 LEU A N 1
ATOM 595 C CA . LEU A 1 77 ? -8.625 -3.447 27.062 1 96.75 77 LEU A CA 1
ATOM 596 C C . LEU A 1 77 ? -8.43 -4.059 25.688 1 96.75 77 LEU A C 1
ATOM 598 O O . LEU A 1 77 ? -8.914 -5.16 25.422 1 96.75 77 LEU A O 1
ATOM 602 N N . ASP A 1 78 ? -7.848 -3.299 24.75 1 95.38 78 ASP A N 1
ATOM 603 C CA . ASP A 1 78 ? -7.504 -3.805 23.422 1 95.38 78 ASP A CA 1
ATOM 604 C C . ASP A 1 78 ? -6.34 -4.789 23.5 1 95.38 78 ASP A C 1
ATOM 606 O O . ASP A 1 78 ? -5.191 -4.387 23.703 1 95.38 78 ASP A O 1
ATOM 610 N N . GLU A 1 79 ? -6.52 -6.02 23.203 1 88.62 79 GLU A N 1
ATOM 611 C CA . GLU A 1 79 ? -5.5 -7.055 23.344 1 88.62 79 GLU A CA 1
ATOM 612 C C . GLU A 1 79 ? -4.48 -6.984 22.219 1 88.62 79 GLU A C 1
ATOM 614 O O . GLU A 1 79 ? -3.385 -7.531 22.328 1 88.62 79 GLU A O 1
ATOM 619 N N . ALA A 1 80 ? -4.82 -6.324 21.188 1 86.62 80 ALA A N 1
ATOM 620 C CA . ALA A 1 80 ? -3.945 -6.266 20.016 1 86.62 80 ALA A CA 1
ATOM 621 C C . ALA A 1 80 ? -2.832 -5.242 20.234 1 86.62 80 ALA A C 1
ATOM 623 O O . ALA A 1 80 ? -1.823 -5.266 19.516 1 86.62 80 ALA A O 1
ATOM 624 N N . THR A 1 81 ? -2.982 -4.281 21.141 1 91.38 81 THR A N 1
ATOM 625 C CA . THR A 1 81 ? -1.991 -3.244 21.422 1 91.38 81 THR A CA 1
ATOM 626 C C . THR A 1 81 ? -1.394 -3.414 22.812 1 91.38 81 THR A C 1
ATOM 628 O O . THR A 1 81 ? -2.121 -3.441 23.797 1 91.38 81 THR A O 1
ATOM 631 N N . PRO A 1 82 ? -0.166 -3.502 22.906 1 89.94 82 PRO A N 1
ATOM 632 C CA . PRO A 1 82 ? 0.446 -3.711 24.219 1 89.94 82 PRO A CA 1
ATOM 633 C C . PRO A 1 82 ? 0.297 -2.502 25.141 1 89.94 82 PRO A C 1
ATOM 635 O O . PRO A 1 82 ? 0.359 -1.358 24.688 1 89.94 82 PRO A O 1
ATOM 638 N N . VAL A 1 83 ? 0.076 -2.807 26.422 1 95.12 83 VAL A N 1
ATOM 639 C CA . VAL A 1 83 ? 0.185 -1.775 27.438 1 95.12 83 VAL A CA 1
ATOM 640 C C . VAL A 1 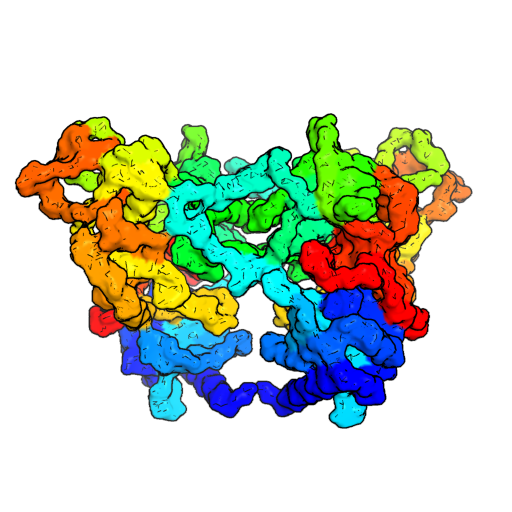83 ? 1.65 -1.389 27.625 1 95.12 83 VAL A C 1
ATOM 642 O O . VAL A 1 83 ? 2.512 -2.256 27.797 1 95.12 83 VAL A O 1
ATOM 645 N N . ARG A 1 84 ? 1.928 -0.102 27.625 1 93.88 84 ARG A N 1
ATOM 646 C CA . ARG A 1 84 ? 3.322 0.327 27.625 1 93.88 84 ARG A CA 1
ATOM 647 C C . ARG A 1 84 ? 3.58 1.354 28.719 1 93.88 84 ARG A C 1
ATOM 649 O O . ARG A 1 84 ? 2.736 2.215 28.984 1 93.88 84 ARG A O 1
ATOM 656 N N . GLN A 1 85 ? 4.699 1.268 29.375 1 94.94 85 GLN A N 1
ATOM 657 C CA . GLN A 1 85 ? 5.227 2.359 30.188 1 94.94 85 GLN A CA 1
ATOM 658 C C . GLN A 1 85 ? 6.016 3.348 29.328 1 94.94 85 GLN A C 1
ATOM 660 O O . GLN A 1 85 ? 7.031 2.984 28.719 1 94.94 85 GLN A O 1
ATOM 665 N N . VAL A 1 86 ? 5.516 4.602 29.281 1 95.62 86 VAL A N 1
ATOM 666 C CA . VAL A 1 86 ? 6.133 5.566 28.375 1 95.62 86 VAL A CA 1
ATOM 667 C C . VAL A 1 86 ? 6.227 6.93 29.062 1 95.62 86 VAL A C 1
ATOM 669 O O . VAL A 1 86 ? 5.676 7.129 30.141 1 95.62 86 VAL A O 1
ATOM 672 N N . VAL A 1 87 ? 6.996 7.793 28.531 1 96.25 87 VAL A N 1
ATOM 673 C CA . VAL A 1 87 ? 7.027 9.203 28.891 1 96.25 87 VAL A CA 1
ATOM 674 C C . VAL A 1 87 ? 6.406 10.039 27.781 1 96.25 87 VAL A C 1
ATOM 676 O O . VAL A 1 87 ? 6.844 9.977 26.625 1 96.25 87 VAL A O 1
ATOM 679 N N . ARG A 1 88 ? 5.344 10.727 28.141 1 96.56 88 ARG A N 1
ATOM 680 C CA . ARG A 1 88 ? 4.699 11.656 27.219 1 96.56 88 ARG A CA 1
ATOM 681 C C . ARG A 1 88 ? 4.656 13.062 27.797 1 96.56 88 ARG A C 1
ATOM 683 O O . ARG A 1 88 ? 4.18 13.273 28.922 1 96.56 88 ARG A O 1
ATOM 690 N N . ALA A 1 89 ? 5.141 14.008 27.016 1 95.94 89 ALA A N 1
ATOM 691 C CA . ALA A 1 89 ? 5.172 15.398 27.438 1 95.94 89 ALA A CA 1
ATOM 692 C C . ALA A 1 89 ? 5.832 15.539 28.812 1 95.94 89 ALA A C 1
ATOM 694 O O . ALA A 1 89 ? 5.359 16.297 29.656 1 95.94 89 ALA A O 1
ATOM 695 N N . GLY A 1 90 ? 6.789 14.758 29.016 1 95.5 90 GLY A N 1
ATOM 696 C CA . GLY A 1 90 ? 7.566 14.828 30.25 1 95.5 90 GLY A CA 1
ATOM 697 C C . GLY A 1 90 ? 6.926 14.07 31.406 1 95.5 90 GLY A C 1
ATOM 698 O O . GLY A 1 90 ? 7.438 14.094 32.531 1 95.5 90 GLY A O 1
ATOM 699 N N . VAL A 1 91 ? 5.855 13.414 31.172 1 96.69 91 VAL A N 1
ATOM 700 C CA . VAL A 1 91 ? 5.133 12.711 32.219 1 96.69 91 VAL A CA 1
ATOM 701 C C . VAL A 1 91 ? 5.266 11.203 32.031 1 96.69 91 VAL A C 1
ATOM 703 O O . VAL A 1 91 ? 4.941 10.68 30.953 1 96.69 91 VAL A O 1
ATOM 706 N N . GLU A 1 92 ? 5.766 10.539 33.031 1 96.12 92 GLU A N 1
ATOM 707 C CA . GLU A 1 92 ? 5.773 9.078 33 1 96.12 92 GLU A CA 1
ATOM 708 C C . GLU A 1 92 ? 4.367 8.516 33.219 1 96.12 92 GLU A C 1
ATOM 710 O O . GLU A 1 92 ? 3.664 8.891 34.156 1 96.12 92 GLU A O 1
ATOM 715 N N . CYS A 1 93 ? 3.928 7.656 32.312 1 97.06 93 CYS A N 1
ATOM 716 C CA . CYS A 1 93 ? 2.561 7.152 32.406 1 97.06 93 CYS A CA 1
ATOM 717 C C . CYS A 1 93 ? 2.455 5.762 31.781 1 97.06 93 CYS A C 1
ATOM 719 O O . CYS A 1 93 ? 3.377 5.309 31.109 1 97.06 93 CYS A O 1
ATOM 721 N N . VAL A 1 94 ? 1.437 5.113 32.156 1 96.81 94 VAL A N 1
ATOM 722 C CA . VAL A 1 94 ? 1.024 3.869 31.5 1 96.81 94 VAL A CA 1
ATOM 723 C C . VAL A 1 94 ? 0.045 4.172 30.375 1 96.81 94 VAL A C 1
ATOM 725 O O . VAL A 1 94 ? -1.047 4.695 30.609 1 96.81 94 VAL A O 1
ATOM 728 N N . GLU A 1 95 ? 0.454 3.938 29.156 1 97.81 95 GLU A N 1
ATOM 729 C CA . GLU A 1 95 ? -0.381 4.156 27.984 1 97.81 95 GLU A CA 1
ATOM 730 C C . GLU A 1 95 ? -1.115 2.881 27.578 1 97.81 95 GLU A C 1
ATOM 732 O O . GLU A 1 95 ? -0.487 1.854 27.312 1 97.81 95 GLU A O 1
ATOM 737 N N . ALA A 1 96 ? -2.42 2.895 27.578 1 97.94 96 ALA A N 1
ATOM 738 C CA . ALA A 1 96 ? -3.256 1.74 27.25 1 97.94 96 ALA A CA 1
ATOM 739 C C . ALA A 1 96 ? -4.312 2.098 26.219 1 97.94 96 ALA A C 1
ATOM 741 O O . ALA A 1 96 ? -4.883 3.193 26.25 1 97.94 96 ALA A O 1
ATOM 742 N N . VAL A 1 97 ? -4.516 1.192 25.281 1 98.38 97 VAL A N 1
ATOM 743 C CA . VAL A 1 97 ? -5.559 1.333 24.266 1 98.38 97 VAL A CA 1
ATOM 744 C C . VAL A 1 97 ? -6.742 0.433 24.625 1 98.38 97 VAL A C 1
ATOM 746 O O . VAL A 1 97 ? -6.555 -0.702 25.062 1 98.38 97 VAL A O 1
ATOM 749 N N . PHE A 1 98 ? -7.934 0.918 24.5 1 98.5 98 PHE A N 1
ATOM 750 C CA . PHE A 1 98 ? -9.156 0.184 24.797 1 98.5 98 PHE A CA 1
ATOM 751 C C . PHE A 1 98 ? -10.086 0.151 23.594 1 98.5 98 PHE A C 1
ATOM 753 O O . PHE A 1 98 ? -10.188 1.134 22.859 1 98.5 98 PHE A O 1
ATOM 760 N N . THR A 1 99 ? -10.703 -0.989 23.328 1 97.88 99 THR A N 1
ATOM 761 C CA . THR A 1 99 ? -11.859 -0.991 22.438 1 97.88 99 THR A CA 1
ATOM 762 C C . THR A 1 99 ? -13.055 -0.323 23.109 1 97.88 99 THR A C 1
ATOM 764 O O . THR A 1 99 ? -13.234 -0.424 24.312 1 97.88 99 THR A O 1
ATOM 767 N N . MET A 1 100 ? -13.758 0.377 22.344 1 97.5 100 MET A N 1
ATOM 768 C CA . MET A 1 100 ? -14.867 1.168 22.875 1 97.5 100 MET A CA 1
ATOM 769 C C . MET A 1 100 ? -16.156 0.869 22.109 1 97.5 100 MET A C 1
ATOM 771 O O . MET A 1 100 ? -16.141 0.689 20.891 1 97.5 100 MET A O 1
ATOM 775 N N . CYS A 1 101 ? -17.25 0.807 22.875 1 97.25 101 CYS A N 1
ATOM 776 C CA . CYS A 1 101 ? -18.594 0.698 22.297 1 97.25 101 CYS A CA 1
ATOM 777 C C . CYS A 1 101 ? -19.531 1.73 22.922 1 97.25 101 CYS A C 1
ATOM 779 O O . CYS A 1 101 ? -19.469 1.991 24.125 1 97.25 101 CYS A O 1
ATOM 781 N N . THR A 1 102 ? -20.328 2.363 22.141 1 96.62 102 THR A N 1
ATOM 782 C CA . THR A 1 102 ? -21.406 3.254 22.562 1 96.62 102 THR A CA 1
ATOM 783 C C . THR A 1 102 ? -22.734 2.834 21.922 1 96.62 102 THR A C 1
ATOM 785 O O . THR A 1 102 ? -22.797 1.821 21.219 1 96.62 102 THR A O 1
ATOM 788 N N . ALA A 1 103 ? -23.766 3.564 22.156 1 96.06 103 ALA A N 1
ATOM 789 C CA . ALA A 1 103 ? -25.078 3.27 21.625 1 96.06 103 ALA A CA 1
ATOM 790 C C . ALA A 1 103 ? -25.109 3.412 20.109 1 96.06 103 ALA A C 1
ATOM 792 O O . ALA A 1 103 ? -25.938 2.801 19.422 1 96.06 103 ALA A O 1
ATOM 793 N N . VAL A 1 104 ? -24.156 4.176 19.578 1 96.62 104 VAL A N 1
ATOM 794 C CA . VAL A 1 104 ? -24.312 4.508 18.172 1 96.62 104 VAL A CA 1
ATOM 795 C C . VAL A 1 104 ? -23.172 3.896 17.359 1 96.62 104 VAL A C 1
ATOM 797 O O . VAL A 1 104 ? -23.25 3.834 16.125 1 96.62 104 VAL A O 1
ATOM 800 N N . GLY A 1 105 ? -22.125 3.555 18.047 1 97.75 105 GLY A N 1
ATOM 801 C CA . GLY A 1 105 ? -21 3.082 17.25 1 97.75 105 GLY A CA 1
ATOM 802 C C . GLY A 1 105 ? -19.891 2.5 18.094 1 97.75 105 GLY A C 1
ATOM 803 O O . GLY A 1 105 ? -20.031 2.332 19.297 1 97.75 105 GLY A O 1
ATOM 804 N N . THR A 1 106 ? -18.797 2.102 17.422 1 98.06 106 THR A N 1
ATOM 805 C CA . THR A 1 106 ? -17.609 1.511 18.031 1 98.06 106 THR A CA 1
ATOM 806 C C . THR A 1 106 ? -16.359 2.328 17.719 1 98.06 106 THR A C 1
ATOM 808 O O . THR A 1 106 ? -16.359 3.119 16.766 1 98.06 106 THR A O 1
ATOM 811 N N . GLY A 1 107 ? -15.391 2.244 18.484 1 98.06 107 GLY A N 1
ATOM 812 C CA . GLY A 1 107 ? -14.109 2.902 18.312 1 98.06 107 GLY A CA 1
ATOM 813 C C . GLY A 1 107 ? -13.062 2.447 19.312 1 98.06 107 GLY A C 1
ATOM 814 O O . GLY A 1 107 ? -13.078 1.294 19.75 1 98.06 107 GLY A O 1
ATOM 815 N N . ARG A 1 108 ? -12.141 3.299 19.578 1 98.31 108 ARG A N 1
ATOM 816 C CA . ARG A 1 108 ? -11.094 2.998 20.547 1 98.31 108 ARG A CA 1
ATOM 817 C C . ARG A 1 108 ? -10.805 4.199 21.438 1 98.31 108 ARG A C 1
ATOM 819 O O . ARG A 1 108 ? -11.133 5.336 21.078 1 98.31 108 ARG A O 1
ATOM 826 N N . ALA A 1 109 ? -10.258 3.936 22.531 1 98.69 109 ALA A N 1
ATOM 827 C CA . ALA A 1 109 ? -9.844 4.953 23.484 1 98.69 109 ALA A CA 1
ATOM 828 C C . ALA A 1 109 ? -8.391 4.754 23.906 1 98.69 109 ALA A C 1
ATOM 830 O O . ALA A 1 109 ? -7.883 3.629 23.906 1 98.69 109 ALA A O 1
ATOM 831 N N . VAL A 1 110 ? -7.746 5.816 24.141 1 98.69 110 VAL A N 1
ATOM 832 C CA . VAL A 1 110 ? -6.383 5.797 24.656 1 98.69 110 VAL A CA 1
ATOM 833 C C . VAL A 1 110 ? -6.332 6.5 26.016 1 98.69 110 VAL A C 1
ATOM 835 O O . VAL A 1 110 ? -6.715 7.664 26.125 1 98.69 110 VAL A O 1
ATOM 838 N N . ALA A 1 111 ? -5.891 5.828 27.016 1 98.56 111 ALA A N 1
ATOM 839 C CA . ALA A 1 111 ? -5.695 6.441 28.328 1 98.56 111 ALA A CA 1
ATOM 840 C C . ALA A 1 111 ? -4.223 6.422 28.719 1 98.56 111 ALA A C 1
ATOM 842 O O . ALA A 1 111 ? -3.518 5.445 28.469 1 98.56 111 ALA A O 1
ATOM 843 N N . ARG A 1 112 ? -3.828 7.504 29.203 1 98.44 112 ARG A N 1
ATOM 844 C CA . ARG A 1 112 ? -2.541 7.582 29.891 1 98.44 112 ARG A CA 1
ATOM 845 C C . ARG A 1 112 ? -2.725 7.699 31.406 1 98.44 112 ARG A C 1
ATOM 847 O O . ARG A 1 112 ? -3.205 8.719 31.891 1 98.44 112 ARG A O 1
ATOM 854 N N . LEU A 1 113 ? -2.32 6.664 32.062 1 98.12 113 LEU A N 1
ATOM 855 C CA . LEU A 1 113 ? -2.57 6.527 33.5 1 98.12 113 LEU A CA 1
ATOM 856 C C . LEU A 1 113 ? -1.304 6.812 34.312 1 98.12 113 LEU A C 1
ATOM 858 O O . LEU A 1 113 ? -0.216 6.363 33.938 1 98.12 113 LEU A O 1
ATOM 862 N N . ILE A 1 114 ? -1.458 7.59 35.281 1 97.31 114 ILE A N 1
ATOM 863 C CA . ILE A 1 114 ? -0.33 7.898 36.156 1 97.31 114 ILE A CA 1
ATOM 864 C C . ILE A 1 114 ? -0.586 7.328 37.562 1 97.31 114 ILE A C 1
ATOM 866 O O . ILE A 1 114 ? -1.738 7.18 37.969 1 97.31 114 ILE A O 1
ATOM 870 N N . ALA A 1 115 ? 0.514 7.074 38.156 1 90.56 115 ALA A N 1
ATOM 871 C CA . ALA A 1 115 ? 0.415 6.477 39.5 1 90.56 115 ALA A CA 1
ATOM 872 C C . ALA A 1 115 ? 0.015 7.516 40.531 1 90.56 115 ALA A C 1
ATOM 874 O O . ALA A 1 115 ? 0.555 8.625 40.562 1 90.56 115 ALA A O 1
ATOM 875 N N . ASP A 1 116 ? -0.942 7.25 41.219 1 88.25 116 ASP A N 1
ATOM 876 C CA . ASP A 1 116 ? -1.36 7.973 42.406 1 88.25 116 ASP A CA 1
ATOM 877 C C . ASP A 1 116 ? -1.486 7.027 43.594 1 88.25 116 ASP A C 1
ATOM 879 O O . ASP A 1 116 ? -2.582 6.562 43.906 1 88.25 116 ASP A O 1
ATOM 883 N N . GLY A 1 117 ? -0.456 6.887 44.344 1 83.31 117 GLY A N 1
ATOM 884 C CA . GLY A 1 117 ? -0.376 5.816 45.312 1 83.31 117 GLY A CA 1
ATOM 885 C C . GLY A 1 117 ? -0.411 4.434 44.688 1 83.31 117 GLY A C 1
ATOM 886 O O . GLY A 1 117 ? 0.385 4.125 43.812 1 83.31 117 GLY A O 1
ATOM 887 N N . ASP A 1 118 ? -1.417 3.576 45.156 1 81.31 118 ASP A N 1
ATOM 888 C CA . ASP A 1 118 ? -1.515 2.209 44.656 1 81.31 118 ASP A CA 1
ATOM 889 C C . ASP A 1 118 ? -2.527 2.115 43.5 1 81.31 118 ASP A C 1
ATOM 891 O O . ASP A 1 118 ? -2.816 1.022 43.031 1 81.31 118 ASP A O 1
ATOM 895 N N . ARG A 1 119 ? -3.004 3.281 43.062 1 86.56 119 ARG A N 1
ATOM 896 C CA . ARG A 1 119 ? -4.008 3.279 42 1 86.56 119 ARG A CA 1
ATOM 897 C C . ARG A 1 119 ? -3.537 4.094 40.812 1 86.56 119 ARG A C 1
ATOM 899 O O . ARG A 1 119 ? -2.641 4.934 40.938 1 86.56 119 ARG A O 1
ATOM 906 N N . LEU A 1 120 ? -4.047 3.703 39.719 1 94 120 LEU A N 1
ATOM 907 C CA . LEU A 1 120 ? -3.811 4.48 38.5 1 94 120 LEU A CA 1
ATOM 908 C C . LEU A 1 120 ? -4.965 5.441 38.25 1 94 120 LEU A C 1
ATOM 910 O O . LEU A 1 120 ? -6.129 5.102 38.469 1 94 120 LEU A O 1
ATOM 914 N N . ARG A 1 121 ? -4.633 6.613 37.969 1 97.38 121 ARG A N 1
ATOM 915 C CA . ARG A 1 121 ? -5.605 7.629 37.562 1 97.38 121 ARG A CA 1
ATOM 916 C C . ARG A 1 121 ? -5.309 8.156 36.156 1 97.38 121 ARG A C 1
ATOM 918 O O . ARG A 1 121 ? -4.145 8.273 35.781 1 97.38 121 ARG A O 1
ATOM 925 N N . ALA A 1 122 ? -6.344 8.477 35.469 1 98.5 122 ALA A N 1
ATOM 926 C CA . ALA A 1 122 ? -6.156 8.922 34.094 1 98.5 122 ALA A CA 1
ATOM 927 C C . ALA A 1 122 ? -5.668 10.367 34.031 1 98.5 122 ALA A C 1
ATOM 929 O O . ALA A 1 122 ? -6.344 11.273 34.531 1 98.5 122 ALA A O 1
ATOM 930 N N . TRP A 1 123 ? -4.488 10.531 33.469 1 98.31 123 TRP A N 1
ATOM 931 C CA . TRP A 1 123 ? -3.988 11.859 33.156 1 98.31 123 TRP A CA 1
ATOM 932 C C . TRP A 1 123 ? -4.609 12.383 31.859 1 98.31 123 TRP A C 1
ATOM 934 O O . TRP A 1 123 ? -5.035 13.531 31.797 1 98.31 123 TRP A O 1
ATOM 944 N N . THR A 1 124 ? -4.645 11.547 30.906 1 98.44 124 THR A N 1
ATOM 945 C CA . THR A 1 124 ? -5.328 11.867 29.656 1 98.44 124 THR A CA 1
ATOM 946 C C . THR A 1 124 ? -6.262 10.727 29.25 1 98.44 124 THR A C 1
ATOM 948 O O . THR A 1 124 ? -5.965 9.555 29.484 1 98.44 124 THR A O 1
ATOM 951 N N . LEU A 1 125 ? -7.352 11.062 28.703 1 98.56 125 LEU A N 1
ATOM 952 C CA . LEU A 1 125 ? -8.281 10.148 28.047 1 98.56 125 LEU A CA 1
ATOM 953 C C . LEU A 1 125 ? -8.672 10.664 26.656 1 98.56 125 LEU A C 1
ATOM 955 O O . LEU A 1 125 ? -9.039 11.836 26.516 1 98.56 125 LEU A O 1
ATOM 959 N N . GLY A 1 126 ? -8.445 9.867 25.672 1 98.69 126 GLY A N 1
ATOM 960 C CA . GLY A 1 126 ? -8.945 10.141 24.328 1 98.69 126 GLY A CA 1
ATOM 961 C C . GLY A 1 126 ? -9.953 9.117 23.859 1 98.69 126 GLY A C 1
ATOM 962 O O . GLY A 1 126 ? -9.734 7.914 23.984 1 98.69 126 GLY A O 1
ATOM 963 N N . THR A 1 127 ? -11.117 9.523 23.484 1 98.62 127 THR A N 1
ATOM 964 C CA . THR A 1 127 ? -12.133 8.664 22.891 1 98.62 127 THR A CA 1
ATOM 965 C C . THR A 1 127 ? -12.297 8.969 21.391 1 98.62 127 THR A C 1
ATOM 967 O O . THR A 1 127 ? -12.523 10.117 21.016 1 98.62 127 THR A O 1
ATOM 970 N N . VAL A 1 128 ? -12.148 7.992 20.562 1 98.62 128 VAL A N 1
ATOM 971 C CA . VAL A 1 128 ? -12.133 8.188 19.109 1 98.62 128 VAL A CA 1
ATOM 972 C C . VAL A 1 128 ? -13.148 7.25 18.453 1 98.62 128 VAL A C 1
ATOM 974 O O . VAL A 1 128 ? -13.008 6.027 18.516 1 98.62 128 VAL A O 1
ATOM 977 N N . LEU A 1 129 ? -14.18 7.797 17.859 1 98.38 129 LEU A N 1
ATOM 978 C CA . LEU A 1 129 ? -15.141 7.012 17.094 1 98.38 129 LEU A CA 1
ATOM 979 C C . LEU A 1 129 ? -14.516 6.496 15.797 1 98.38 129 LEU A C 1
ATOM 981 O O . LEU A 1 129 ? -13.812 7.234 15.102 1 98.38 129 LEU A O 1
ATOM 985 N N . GLU A 1 130 ? -14.789 5.211 15.469 1 97.88 130 GLU A N 1
ATOM 986 C CA . GLU A 1 130 ? -14.18 4.648 14.266 1 97.88 130 GLU A CA 1
ATOM 987 C C . GLU A 1 130 ? -15.242 4.098 13.32 1 97.88 130 GLU A C 1
ATOM 989 O O . GLU A 1 130 ? -15.016 4.023 12.109 1 97.88 130 GLU A O 1
ATOM 994 N N . ASN A 1 131 ? -16.391 3.674 13.82 1 98.19 131 ASN A N 1
ATOM 995 C CA . ASN A 1 131 ? -17.484 3.141 13.008 1 98.19 131 ASN A CA 1
ATOM 996 C C . ASN A 1 131 ? -18.844 3.461 13.625 1 98.19 131 ASN A C 1
ATOM 998 O O . ASN A 1 131 ? -18.969 3.627 14.836 1 98.19 131 ASN A O 1
ATOM 1002 N N . LEU A 1 132 ? -19.797 3.586 12.797 1 98.19 132 LEU A N 1
ATOM 1003 C CA . LEU A 1 132 ? -21.203 3.59 13.219 1 98.19 132 LEU A CA 1
ATOM 1004 C C . LEU A 1 132 ? -21.812 2.203 13.062 1 98.19 132 LEU A C 1
ATOM 1006 O O . LEU A 1 132 ? -21.625 1.549 12.031 1 98.19 132 LEU A O 1
ATOM 1010 N N . THR A 1 133 ? -22.484 1.785 14.117 1 97.5 133 THR A N 1
ATOM 1011 C CA . THR A 1 133 ? -23.031 0.43 14.164 1 97.5 133 THR A CA 1
ATOM 1012 C C . THR A 1 133 ? -23.922 0.167 12.953 1 97.5 133 THR A C 1
ATOM 1014 O O . THR A 1 133 ? -24.859 0.92 12.695 1 97.5 133 THR A O 1
ATOM 1017 N N . GLY A 1 134 ? -23.656 -0.884 12.227 1 96.81 134 GLY A N 1
ATOM 1018 C CA . GLY A 1 134 ? -24.438 -1.268 11.062 1 96.81 134 GLY A CA 1
ATOM 1019 C C . GLY A 1 134 ? -24 -0.571 9.789 1 96.81 134 GLY A C 1
ATOM 1020 O O . GLY A 1 134 ? -24.5 -0.882 8.703 1 96.81 134 GLY A O 1
ATOM 1021 N N . HIS A 1 135 ? -23.094 0.386 9.875 1 97.69 135 HIS A N 1
ATOM 1022 C CA . HIS A 1 135 ? -22.578 1.164 8.75 1 97.69 135 HIS A CA 1
ATOM 1023 C C . HIS A 1 135 ? -21.062 1.268 8.797 1 97.69 135 HIS A C 1
ATOM 1025 O O . HIS A 1 135 ? -20.5 2.346 8.586 1 97.69 135 HIS A O 1
ATOM 1031 N N . GLU A 1 136 ? -20.469 0.119 9.148 1 97.38 136 GLU A N 1
ATOM 1032 C CA . GLU A 1 136 ? -19.016 0.07 9.297 1 97.38 136 GLU A CA 1
ATOM 1033 C C . GLU A 1 136 ? -18.312 0.394 7.98 1 97.38 136 GLU A C 1
ATOM 1035 O O . GLU A 1 136 ? -18.859 0.149 6.902 1 97.38 136 GLU A O 1
ATOM 1040 N N . GLU A 1 137 ? -17.172 0.973 8.18 1 96.19 137 GLU A N 1
ATOM 1041 C CA . GLU A 1 137 ? -16.328 1.223 7.016 1 96.19 137 GLU A CA 1
ATOM 1042 C C . GLU A 1 137 ? -16.125 -0.047 6.191 1 96.19 137 GLU A C 1
ATOM 1044 O O . GLU A 1 137 ? -15.914 -1.127 6.746 1 96.19 137 GLU A O 1
ATOM 1049 N N . ARG A 1 138 ? -16.203 0.008 4.84 1 95.5 138 ARG A N 1
ATOM 1050 C CA . ARG A 1 138 ? -16.141 -1.132 3.932 1 95.5 138 ARG A CA 1
ATOM 1051 C C . ARG A 1 138 ? -14.695 -1.515 3.641 1 95.5 138 ARG A C 1
ATOM 1053 O O . ARG A 1 138 ? -14.25 -1.452 2.492 1 95.5 138 ARG A O 1
ATOM 1060 N N . VAL A 1 139 ? -13.961 -1.951 4.633 1 94.5 139 VAL A N 1
ATOM 1061 C CA . VAL A 1 139 ? -12.57 -2.381 4.543 1 94.5 139 VAL A CA 1
ATOM 1062 C C . VAL A 1 139 ? -12.383 -3.676 5.332 1 94.5 139 VAL A C 1
ATOM 1064 O O . VAL A 1 139 ? -13.234 -4.051 6.137 1 94.5 139 VAL A O 1
ATOM 1067 N N . GLY A 1 140 ? -11.297 -4.43 5.074 1 88.19 140 GLY A N 1
ATOM 1068 C CA . GLY A 1 140 ? -11.016 -5.641 5.828 1 88.19 140 GLY A CA 1
ATOM 1069 C C . GLY A 1 140 ? -12.141 -6.656 5.77 1 88.19 140 GLY A C 1
ATOM 1070 O O . GLY A 1 140 ? -12.609 -7.012 4.688 1 88.19 140 GLY A O 1
ATOM 1071 N N . PRO A 1 141 ? -12.688 -7.008 6.922 1 86.69 141 PRO A N 1
ATOM 1072 C CA . PRO A 1 141 ? -13.766 -8 6.938 1 86.69 141 PRO A CA 1
ATOM 1073 C C . PRO A 1 141 ? -15.055 -7.484 6.301 1 86.69 141 PRO A C 1
ATOM 1075 O O . PRO A 1 141 ? -15.938 -8.273 5.961 1 86.69 141 PRO A O 1
ATOM 1078 N N . HIS A 1 142 ? -15.156 -6.148 6.164 1 91.94 142 HIS A N 1
ATOM 1079 C CA . HIS A 1 142 ? -16.375 -5.551 5.633 1 91.94 142 HIS A CA 1
ATOM 1080 C C . HIS A 1 142 ? -16.203 -5.141 4.176 1 91.94 142 HIS A C 1
ATOM 1082 O O . HIS A 1 142 ? -17.062 -4.488 3.598 1 91.94 142 HIS A O 1
ATOM 1088 N N . ARG A 1 143 ? -15.094 -5.555 3.596 1 92.38 143 ARG A N 1
ATOM 1089 C CA . ARG A 1 143 ? -14.844 -5.184 2.207 1 92.38 143 ARG A CA 1
ATOM 1090 C C . ARG A 1 143 ? -15.883 -5.797 1.275 1 92.38 143 ARG A C 1
ATOM 1092 O O . ARG A 1 143 ? -16.516 -6.797 1.616 1 92.38 143 ARG A O 1
ATOM 1099 N N . PRO A 1 144 ? -16 -5.238 0.077 1 89.31 144 PRO A N 1
ATOM 1100 C CA . PRO A 1 144 ? -16.875 -5.883 -0.904 1 89.31 144 PRO A CA 1
ATOM 1101 C C . PRO A 1 144 ? -16.375 -7.27 -1.314 1 89.31 144 PRO A C 1
ATOM 1103 O O . PRO A 1 144 ? -15.172 -7.512 -1.35 1 89.31 144 PRO A O 1
ATOM 1106 N N . SER A 1 145 ? -17.234 -8.133 -1.595 1 85.44 145 SER A N 1
ATOM 1107 C CA . SER A 1 145 ? -16.844 -9.492 -1.977 1 85.44 145 SER A CA 1
ATOM 1108 C C . SER A 1 145 ? -16.297 -9.531 -3.4 1 85.44 145 SER A C 1
ATOM 1110 O O . SER A 1 145 ? -15.43 -10.336 -3.715 1 85.44 145 SER A O 1
ATOM 1112 N N . GLY A 1 146 ? -16.906 -8.633 -4.23 1 77.94 146 GLY A N 1
ATOM 1113 C CA . GLY A 1 146 ? -16.594 -8.703 -5.652 1 77.94 146 GLY A CA 1
ATOM 1114 C C . GLY A 1 146 ? -17.469 -9.68 -6.406 1 77.94 146 GLY A C 1
ATOM 1115 O O . GLY A 1 146 ? -17.438 -9.734 -7.637 1 77.94 146 GLY A O 1
ATOM 1116 N N . ALA A 1 147 ? -18.234 -10.523 -5.75 1 72.25 147 ALA A N 1
ATOM 1117 C CA . ALA A 1 147 ? -19.078 -11.562 -6.34 1 72.25 147 ALA A CA 1
ATOM 1118 C C . ALA A 1 147 ? -20.094 -10.977 -7.305 1 72.25 147 ALA A C 1
ATOM 1120 O O . ALA A 1 147 ? -20.531 -11.641 -8.242 1 72.25 147 ALA A O 1
ATOM 1121 N N . GLU A 1 148 ? -20.406 -9.758 -7.012 1 66.56 148 GLU A N 1
ATOM 1122 C CA . GLU A 1 148 ? -21.391 -9.125 -7.883 1 66.56 148 GLU A CA 1
ATOM 1123 C C . GLU A 1 148 ? -20.891 -9.031 -9.312 1 66.56 148 GLU A C 1
ATOM 1125 O O . GLU A 1 148 ? -21.672 -8.953 -10.258 1 66.56 148 GLU A O 1
ATOM 1130 N N . TRP A 1 149 ? -19.562 -9 -9.445 1 67.75 149 TRP A N 1
ATOM 1131 C CA . TRP A 1 149 ? -19 -8.898 -10.781 1 67.75 149 TRP A CA 1
ATOM 1132 C C . TRP A 1 149 ? -18.797 -10.281 -11.406 1 67.75 149 TRP A C 1
ATOM 1134 O O . TRP A 1 149 ? -18.5 -10.391 -12.594 1 67.75 149 TRP A O 1
ATOM 1144 N N . SER A 1 150 ? -18.875 -11.328 -10.648 1 59.84 150 SER A N 1
ATOM 1145 C CA . SER A 1 150 ? -18.422 -12.641 -11.102 1 59.84 150 SER A CA 1
ATOM 1146 C C . SER A 1 150 ? -19.609 -13.594 -11.266 1 59.84 150 SER A C 1
ATOM 1148 O O . SER A 1 150 ? -19.484 -14.625 -11.93 1 59.84 150 SER A O 1
ATOM 1150 N N . ARG A 1 151 ? -20.719 -13.383 -10.68 1 55.28 151 ARG A N 1
ATOM 1151 C CA . ARG A 1 151 ? -21.688 -14.469 -10.695 1 55.28 151 ARG A CA 1
ATOM 1152 C C . ARG A 1 151 ? -22.547 -14.422 -11.953 1 55.28 151 ARG A C 1
ATOM 1154 O O . ARG A 1 151 ? -22.844 -15.461 -12.547 1 55.28 151 ARG A O 1
ATOM 1161 N N . SER A 1 152 ? -23.156 -13.305 -12.305 1 56.34 152 SER A N 1
ATOM 1162 C CA . SER A 1 152 ? -24.172 -13.445 -13.344 1 56.34 152 SER A CA 1
ATOM 1163 C C . SER A 1 152 ? -23.656 -12.922 -14.688 1 56.34 152 SER A C 1
ATOM 1165 O O . SER A 1 152 ? -24.328 -13.062 -15.711 1 56.34 152 SER A O 1
ATOM 1167 N N . PHE A 1 153 ? -22.328 -12.938 -14.867 1 63.31 153 PHE A N 1
ATOM 1168 C CA . PHE A 1 153 ? -21.547 -12.523 -16.031 1 63.31 153 PHE A CA 1
ATOM 1169 C C . PHE A 1 153 ? -22.406 -11.695 -16.984 1 63.31 153 PHE A C 1
ATOM 1171 O O . PHE A 1 153 ? -21.938 -11.266 -18.047 1 63.31 153 PHE A O 1
ATOM 1178 N N . SER A 1 154 ? -23.875 -11.523 -16.719 1 62.97 154 SER A N 1
ATOM 1179 C CA . SER A 1 154 ? -24.703 -10.734 -17.609 1 62.97 154 SER A CA 1
ATOM 1180 C C . SER A 1 154 ? -24.703 -9.258 -17.2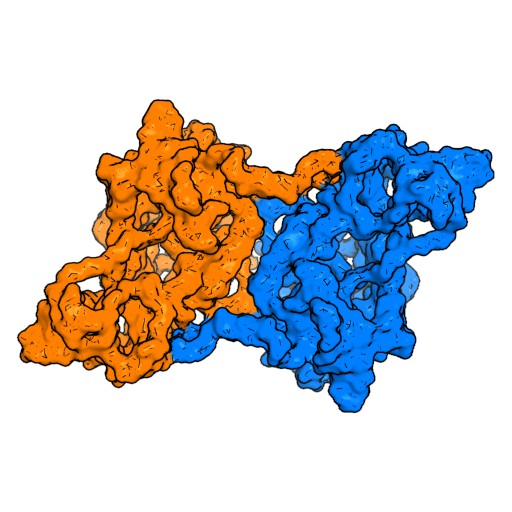19 1 62.97 154 SER A C 1
ATOM 1182 O O . SER A 1 154 ? -24.984 -8.391 -18.031 1 62.97 154 SER A O 1
ATOM 1184 N N . GLY A 1 155 ? -24.219 -8.906 -16.203 1 68.94 155 GLY A N 1
ATOM 1185 C CA . GLY A 1 155 ? -24.328 -7.527 -15.773 1 68.94 155 GLY A CA 1
ATOM 1186 C C . GLY A 1 155 ? -23.047 -6.734 -15.969 1 68.94 155 GLY A C 1
ATOM 1187 O O . GLY A 1 155 ? -22.094 -7.242 -16.547 1 68.94 155 GLY A O 1
ATOM 1188 N N . PRO A 1 156 ? -23.266 -5.43 -15.82 1 82.38 156 PRO A N 1
ATOM 1189 C CA . PRO A 1 156 ? -22.062 -4.586 -15.883 1 82.38 156 PRO A CA 1
ATOM 1190 C C . PRO A 1 156 ? -20.938 -5.086 -14.977 1 82.38 156 PRO A C 1
ATOM 1192 O O . PRO A 1 156 ? -21.188 -5.484 -13.836 1 82.38 156 PRO A O 1
ATOM 1195 N N . ASN A 1 157 ? -19.859 -5.289 -15.594 1 86.38 157 ASN A N 1
ATOM 1196 C CA . ASN A 1 157 ? -18.703 -5.605 -14.758 1 86.38 157 ASN A CA 1
ATOM 1197 C C . ASN A 1 157 ? -18.125 -4.352 -14.102 1 86.38 157 ASN A C 1
ATOM 1199 O O . ASN A 1 157 ? -18.734 -3.277 -14.172 1 86.38 157 ASN A O 1
ATOM 1203 N N . TRP A 1 158 ? -17.094 -4.496 -13.32 1 89.56 158 TRP A N 1
ATOM 1204 C CA . TRP A 1 158 ? -16.484 -3.402 -12.562 1 89.56 158 TRP A CA 1
ATOM 1205 C C . TRP A 1 158 ? -16.172 -2.225 -13.477 1 89.56 158 TRP A C 1
ATOM 1207 O O . TRP A 1 158 ? -16.422 -1.07 -13.133 1 89.56 158 TRP A O 1
ATOM 1217 N N . ARG A 1 159 ? -15.609 -2.477 -14.648 1 91.12 159 ARG A N 1
ATOM 1218 C CA . ARG A 1 159 ? -15.227 -1.42 -15.578 1 91.12 159 ARG A CA 1
ATOM 1219 C C . ARG A 1 159 ? -16.453 -0.636 -16.047 1 91.12 159 ARG A C 1
ATOM 1221 O O . ARG A 1 159 ? -16.391 0.589 -16.172 1 91.12 159 ARG A O 1
ATOM 1228 N N . ASP A 1 160 ? -17.5 -1.386 -16.359 1 89.75 160 ASP A N 1
ATOM 1229 C CA . ASP A 1 160 ? -18.75 -0.741 -16.766 1 89.75 160 ASP A CA 1
ATOM 1230 C C . ASP A 1 160 ? -19.266 0.194 -15.672 1 89.75 160 ASP A C 1
ATOM 1232 O O . ASP A 1 160 ? -19.656 1.328 -15.953 1 89.75 160 ASP A O 1
ATOM 1236 N N . GLN A 1 161 ? -19.203 -0.266 -14.469 1 87.94 161 GLN A N 1
ATOM 1237 C CA . GLN A 1 161 ? -19.656 0.534 -13.336 1 87.94 161 GLN A CA 1
ATOM 1238 C C . GLN A 1 161 ? -18.781 1.757 -13.133 1 87.94 161 GLN A C 1
ATOM 1240 O O . GLN A 1 161 ? -19.266 2.846 -12.828 1 87.94 161 GLN A O 1
ATOM 1245 N N . ARG A 1 162 ? -17.484 1.589 -13.227 1 90.88 162 ARG A N 1
ATOM 1246 C CA . ARG A 1 162 ? -16.531 2.689 -13.094 1 90.88 162 ARG A CA 1
ATOM 1247 C C . ARG A 1 162 ? -16.781 3.764 -14.141 1 90.88 162 ARG A C 1
ATOM 1249 O O . ARG A 1 162 ? -16.781 4.957 -13.836 1 90.88 162 ARG A O 1
ATOM 1256 N N . ARG A 1 163 ? -17.062 3.346 -15.344 1 90.44 163 ARG A N 1
ATOM 1257 C CA . ARG A 1 163 ? -17.344 4.281 -16.422 1 90.44 163 ARG A CA 1
ATOM 1258 C C . ARG A 1 163 ? -18.641 5.059 -16.156 1 90.44 163 ARG A C 1
ATOM 1260 O O . ARG A 1 163 ? -18.703 6.266 -16.406 1 90.44 163 ARG A O 1
ATOM 1267 N N . ALA A 1 164 ? -19.609 4.375 -15.68 1 87.94 164 ALA A N 1
ATOM 1268 C CA . ALA A 1 164 ? -20.875 5.02 -15.352 1 87.94 164 ALA A CA 1
ATOM 1269 C C . ALA A 1 164 ? -20.688 6.082 -14.273 1 87.94 164 ALA A C 1
ATOM 1271 O O . ALA A 1 164 ? -21.312 7.148 -14.32 1 87.94 164 ALA A O 1
ATOM 1272 N N . LEU A 1 165 ? -19.812 5.797 -13.328 1 87 165 LEU A N 1
ATOM 1273 C CA . LEU A 1 165 ? -19.547 6.711 -12.227 1 87 165 LEU A CA 1
ATOM 1274 C C . LEU A 1 165 ? -18.844 7.973 -12.727 1 87 165 LEU A C 1
ATOM 1276 O O . LEU A 1 165 ? -19.031 9.055 -12.156 1 87 165 LEU A O 1
ATOM 1280 N N . LEU A 1 166 ? -18.094 7.879 -13.75 1 89.38 166 LEU A N 1
ATOM 1281 C CA . LEU A 1 166 ? -17.281 8.984 -14.242 1 89.38 166 LEU A CA 1
ATOM 1282 C C . LEU A 1 166 ? -18.016 9.758 -15.336 1 89.38 166 LEU A C 1
ATOM 1284 O O . LEU A 1 166 ? -17.531 10.789 -15.805 1 89.38 166 LEU A O 1
ATOM 1288 N N . ALA A 1 167 ? -19.172 9.242 -15.664 1 85.62 167 ALA A N 1
ATOM 1289 C CA . ALA A 1 167 ? -19.938 9.891 -16.734 1 85.62 167 ALA A CA 1
ATOM 1290 C C . ALA A 1 167 ? -20.391 11.281 -16.297 1 85.62 167 ALA A C 1
ATOM 1292 O O . ALA A 1 167 ? -20.625 11.531 -15.117 1 85.62 167 ALA A O 1
ATOM 1293 N N . ASP A 1 168 ? -20.531 12.172 -17.219 1 73.12 168 ASP A N 1
ATOM 1294 C CA . ASP A 1 168 ? -20.922 13.555 -16.984 1 73.12 168 ASP A CA 1
ATOM 1295 C C . ASP A 1 168 ? -22.328 13.641 -16.391 1 73.12 168 ASP A C 1
ATOM 1297 O O . ASP A 1 168 ? -22.641 14.57 -15.641 1 73.12 168 ASP A O 1
ATOM 1301 N N . ASP A 1 169 ? -23.109 12.805 -16.781 1 74.06 169 ASP A N 1
ATOM 1302 C CA . ASP A 1 169 ? -24.5 12.844 -16.328 1 74.06 169 ASP A CA 1
ATOM 1303 C C . ASP A 1 169 ? -24.719 11.922 -15.125 1 74.06 169 ASP A C 1
ATOM 1305 O O . ASP A 1 169 ? -25.844 11.492 -14.867 1 74.06 169 ASP A O 1
ATOM 1309 N N . ALA A 1 170 ? -23.625 11.742 -14.508 1 76.44 170 ALA A N 1
ATOM 1310 C CA . ALA A 1 170 ? -23.734 10.914 -13.312 1 76.44 170 ALA A CA 1
ATOM 1311 C C . ALA A 1 170 ? -24.625 11.578 -12.266 1 76.44 170 ALA A C 1
ATOM 1313 O O . ALA A 1 170 ? -24.953 12.766 -12.375 1 76.44 170 ALA A O 1
ATOM 1314 N N . ALA A 1 171 ? -24.984 10.883 -11.219 1 83.12 171 ALA A N 1
ATOM 1315 C CA . ALA A 1 171 ? -25.859 11.32 -10.148 1 83.12 171 ALA A CA 1
ATOM 1316 C C . ALA A 1 171 ? -25.266 12.5 -9.383 1 83.12 171 ALA A C 1
ATOM 1318 O O . ALA A 1 171 ? -24.047 12.648 -9.32 1 83.12 171 ALA A O 1
ATOM 1319 N N . GLU A 1 172 ? -26.188 13.32 -8.844 1 92.5 172 GLU A N 1
ATOM 1320 C CA . GLU A 1 172 ? -25.781 14.406 -7.957 1 92.5 172 GLU A CA 1
ATOM 1321 C C . GLU A 1 172 ? -24.984 13.867 -6.773 1 92.5 172 GLU A C 1
ATOM 1323 O O . GLU A 1 172 ? -25.375 12.883 -6.145 1 92.5 172 GLU A O 1
ATOM 1328 N N . PRO A 1 173 ? -23.828 14.438 -6.566 1 95.62 173 PRO A N 1
ATOM 1329 C CA . PRO A 1 173 ? -23.047 13.953 -5.426 1 95.62 173 PRO A CA 1
ATOM 1330 C C . PRO A 1 173 ? -23.656 14.352 -4.082 1 95.62 173 PRO A C 1
ATOM 1332 O O . PRO A 1 173 ? -24.219 15.445 -3.953 1 95.62 173 PRO A O 1
ATOM 1335 N N . THR A 1 174 ? -23.516 13.469 -3.129 1 98 174 THR A N 1
ATOM 1336 C CA . THR A 1 174 ? -23.906 13.812 -1.765 1 98 174 THR A CA 1
ATOM 1337 C C . THR A 1 174 ? -22.969 14.883 -1.191 1 98 174 THR A C 1
ATOM 1339 O O . THR A 1 174 ? -23.422 15.781 -0.486 1 98 174 THR A O 1
ATOM 1342 N N . VAL A 1 175 ? -21.688 14.781 -1.49 1 98.75 175 VAL A N 1
ATOM 1343 C CA . VAL A 1 175 ? -20.672 15.688 -0.987 1 98.75 175 VAL A CA 1
ATOM 1344 C C . VAL A 1 175 ? -19.875 16.266 -2.154 1 98.75 175 VAL A C 1
ATOM 1346 O O . VAL A 1 175 ? -19.422 15.523 -3.029 1 98.75 175 VAL A O 1
ATOM 1349 N N . LEU A 1 176 ? -19.766 17.531 -2.209 1 98.69 176 LEU A N 1
ATOM 1350 C CA . LEU A 1 176 ? -18.844 18.203 -3.111 1 98.69 176 LEU A CA 1
ATOM 1351 C C . LEU A 1 176 ? -17.547 18.578 -2.385 1 98.69 176 LEU A C 1
ATOM 1353 O O . LEU A 1 176 ? -17.578 19.344 -1.425 1 98.69 176 LEU A O 1
ATOM 1357 N N . VAL A 1 177 ? -16.453 18 -2.779 1 98.81 177 VAL A N 1
ATOM 1358 C CA . VAL A 1 177 ? -15.148 18.312 -2.201 1 98.81 177 VAL A CA 1
ATOM 1359 C C . VAL A 1 177 ? -14.406 19.312 -3.092 1 98.81 177 VAL A C 1
ATOM 1361 O O . VAL A 1 177 ? -14.141 19.031 -4.266 1 98.81 177 VAL A O 1
ATOM 1364 N N . VAL A 1 178 ? -14.086 20.422 -2.545 1 98.19 178 VAL A N 1
ATOM 1365 C CA . VAL A 1 178 ? -13.398 21.453 -3.301 1 98.19 178 VAL A CA 1
ATOM 1366 C C . VAL A 1 178 ? -11.898 21.391 -3.025 1 98.19 178 VAL A C 1
ATOM 1368 O O . VAL A 1 178 ? -11.438 21.781 -1.952 1 98.19 178 VAL A O 1
ATOM 1371 N N . GLY A 1 179 ? -11.156 20.969 -4.02 1 97.69 179 GLY A N 1
ATOM 1372 C CA . GLY A 1 179 ? -9.727 20.734 -3.887 1 97.69 179 GLY A CA 1
ATOM 1373 C C . GLY A 1 179 ? -9.344 19.281 -4.055 1 97.69 179 GLY A C 1
ATOM 1374 O O . GLY A 1 179 ? -9.875 18.406 -3.365 1 97.69 179 GLY A O 1
ATOM 1375 N N . GLY A 1 180 ? -8.438 19.047 -4.973 1 98 180 GLY A N 1
ATOM 1376 C CA . GLY A 1 180 ? -8.016 17.688 -5.27 1 98 180 GLY A CA 1
ATOM 1377 C C . GLY A 1 180 ? -6.602 17.391 -4.809 1 98 180 GLY A C 1
ATOM 1378 O O . GLY A 1 180 ? -5.895 16.594 -5.438 1 98 180 GLY A O 1
ATOM 1379 N N . GLY A 1 181 ? -6.09 18.078 -3.76 1 97.5 181 GLY A N 1
ATOM 1380 C CA . GLY A 1 181 ? -4.84 17.734 -3.104 1 97.5 181 GLY A CA 1
ATOM 1381 C C . GLY A 1 181 ? -4.992 16.625 -2.066 1 97.5 181 GLY A C 1
ATOM 1382 O O . GLY A 1 181 ? -5.984 15.906 -2.064 1 97.5 181 GLY A O 1
ATOM 1383 N N . GLN A 1 182 ? -4.004 16.469 -1.182 1 97.25 182 GLN A N 1
ATOM 1384 C CA . GLN A 1 182 ? -3.988 15.383 -0.215 1 97.25 182 GLN A CA 1
ATOM 1385 C C . GLN A 1 182 ? -5.223 15.422 0.683 1 97.25 182 GLN A C 1
ATOM 1387 O O . GLN A 1 182 ? -5.762 14.375 1.057 1 97.25 182 GLN A O 1
ATOM 1392 N N . ALA A 1 183 ? -5.691 16.641 1.05 1 98.12 183 ALA A N 1
ATOM 1393 C CA . ALA A 1 183 ? -6.836 16.781 1.944 1 98.12 183 ALA A CA 1
ATOM 1394 C C . ALA A 1 183 ? -8.117 16.281 1.273 1 98.12 183 ALA A C 1
ATOM 1396 O O . ALA A 1 183 ? -8.844 15.469 1.837 1 98.12 183 ALA A O 1
ATOM 1397 N N . GLY A 1 184 ? -8.344 16.812 0.084 1 98.69 184 GLY A N 1
ATOM 1398 C CA . GLY A 1 184 ? -9.547 16.422 -0.634 1 98.69 184 GLY A CA 1
ATOM 1399 C C . GLY A 1 184 ? -9.57 14.945 -0.998 1 98.69 184 GLY A C 1
ATOM 1400 O O . GLY A 1 184 ? -10.602 14.281 -0.856 1 98.69 184 GLY A O 1
ATOM 1401 N N . LEU A 1 185 ? -8.461 14.453 -1.473 1 98.69 185 LEU A N 1
ATOM 1402 C CA . LEU A 1 185 ? -8.375 13.047 -1.854 1 98.69 185 LEU A CA 1
ATOM 1403 C C . LEU A 1 185 ? -8.602 12.141 -0.646 1 98.69 185 LEU A C 1
ATOM 1405 O O . LEU A 1 185 ? -9.312 11.141 -0.739 1 98.69 185 LEU A O 1
ATOM 1409 N N . SER A 1 186 ? -7.984 12.492 0.502 1 98.69 186 SER A N 1
ATOM 1410 C CA . SER A 1 186 ? -8.164 11.711 1.719 1 98.69 186 SER A CA 1
ATOM 1411 C C . SER A 1 186 ? -9.625 11.719 2.17 1 98.69 186 SER A C 1
ATOM 1413 O O . SER A 1 186 ? -10.172 10.672 2.529 1 98.69 186 SER A O 1
ATOM 1415 N N . ALA A 1 187 ? -10.219 12.875 2.137 1 98.75 187 ALA A N 1
ATOM 1416 C CA . ALA A 1 187 ? -11.617 12.992 2.551 1 98.75 187 ALA A CA 1
ATOM 1417 C C . ALA A 1 187 ? -12.523 12.156 1.66 1 98.75 187 ALA A C 1
ATOM 1419 O O . ALA A 1 187 ? -13.367 11.406 2.156 1 98.75 187 ALA A O 1
ATOM 1420 N N . ALA A 1 188 ? -12.328 12.297 0.36 1 98.69 188 ALA A N 1
ATOM 1421 C CA . ALA A 1 188 ? -13.18 11.586 -0.59 1 98.69 188 ALA A CA 1
ATOM 1422 C C . ALA A 1 188 ? -13 10.07 -0.458 1 98.69 188 ALA A C 1
ATOM 1424 O O . ALA A 1 188 ? -13.969 9.312 -0.548 1 98.69 188 ALA A O 1
ATOM 1425 N N . ALA A 1 189 ? -11.781 9.633 -0.305 1 98.44 189 ALA A N 1
ATOM 1426 C CA . ALA A 1 189 ? -11.523 8.211 -0.125 1 98.44 189 ALA A CA 1
ATOM 1427 C C . ALA A 1 189 ? -12.25 7.668 1.103 1 98.44 189 ALA A C 1
ATOM 1429 O O . ALA A 1 189 ? -12.859 6.598 1.05 1 98.44 189 ALA A O 1
ATOM 1430 N N . ARG A 1 190 ? -12.188 8.406 2.215 1 98.5 190 ARG A N 1
ATOM 1431 C CA . ARG A 1 190 ? -12.859 7.996 3.441 1 98.5 190 ARG A CA 1
ATOM 1432 C C . ARG A 1 190 ? -14.375 7.977 3.25 1 98.5 190 ARG A C 1
ATOM 1434 O O . ARG A 1 190 ? -15.047 7.02 3.643 1 98.5 190 ARG A O 1
ATOM 1441 N N . LEU A 1 191 ? -14.867 9.039 2.664 1 98.56 191 LEU A N 1
ATOM 1442 C CA . LEU A 1 191 ? -16.297 9.102 2.404 1 98.56 191 LEU A CA 1
ATOM 1443 C C . LEU A 1 191 ? -16.75 7.898 1.584 1 98.56 191 LEU A C 1
ATOM 1445 O O . LEU A 1 191 ? -17.766 7.262 1.912 1 98.56 191 LEU A O 1
ATOM 1449 N N . ARG A 1 192 ? -16.016 7.559 0.587 1 96.56 192 ARG A N 1
ATOM 1450 C CA . ARG A 1 192 ? -16.344 6.43 -0.274 1 96.56 192 ARG A CA 1
ATOM 1451 C C . ARG A 1 192 ? -16.406 5.133 0.521 1 96.56 192 ARG A C 1
ATOM 1453 O O . ARG A 1 192 ? -17.344 4.34 0.367 1 96.56 192 ARG A O 1
ATOM 1460 N N . THR A 1 193 ? -15.43 4.871 1.343 1 96.81 193 THR A N 1
ATOM 1461 C CA . THR A 1 193 ? -15.367 3.623 2.096 1 96.81 193 THR A CA 1
ATOM 1462 C C . THR A 1 193 ? -16.484 3.564 3.137 1 96.81 193 THR A C 1
ATOM 1464 O O . THR A 1 193 ? -16.844 2.484 3.598 1 96.81 193 THR A O 1
ATOM 1467 N N . PHE A 1 194 ? -17 4.719 3.523 1 97.44 194 PHE A N 1
ATOM 1468 C CA . PHE A 1 194 ? -18.141 4.762 4.441 1 97.44 194 PHE A CA 1
ATOM 1469 C C . PHE A 1 194 ? -19.453 4.77 3.678 1 97.44 194 PHE A C 1
ATOM 1471 O O . PHE A 1 194 ? -20.516 4.938 4.273 1 97.44 194 PHE A O 1
ATOM 1478 N N . GLY A 1 195 ? -19.406 4.66 2.328 1 95 195 GLY A N 1
ATOM 1479 C CA . GLY A 1 195 ? -20.594 4.488 1.512 1 95 195 GLY A CA 1
ATOM 1480 C C . GLY A 1 195 ? -21.203 5.801 1.071 1 95 195 GLY A C 1
ATOM 1481 O O . GLY A 1 195 ? -22.391 5.855 0.746 1 95 195 GLY A O 1
ATOM 1482 N N . ILE A 1 196 ? -20.453 6.895 1.089 1 97.44 196 ILE A N 1
ATOM 1483 C CA . ILE A 1 196 ? -20.969 8.211 0.724 1 97.44 196 ILE A CA 1
ATOM 1484 C C . ILE A 1 196 ? -20.328 8.664 -0.586 1 97.44 196 ILE A C 1
ATOM 1486 O O . ILE A 1 196 ? -19.094 8.672 -0.718 1 97.44 196 ILE A O 1
ATOM 1490 N N . ASP A 1 197 ? -21.109 9.062 -1.482 1 95.06 197 ASP A N 1
ATOM 1491 C CA . ASP A 1 197 ? -20.625 9.5 -2.789 1 95.06 197 ASP A CA 1
ATOM 1492 C C . ASP A 1 197 ? -20.094 10.93 -2.727 1 95.06 197 ASP A C 1
ATOM 1494 O O . ASP A 1 197 ? -20.766 11.828 -2.203 1 95.06 197 ASP A O 1
ATOM 1498 N N . ALA A 1 198 ? -18.938 11.109 -3.252 1 97.75 198 ALA A N 1
ATOM 1499 C CA . ALA A 1 198 ? -18.312 12.43 -3.25 1 97.75 198 ALA A CA 1
ATOM 1500 C C . ALA A 1 198 ? -17.703 12.742 -4.613 1 97.75 198 ALA A C 1
ATOM 1502 O O . ALA A 1 198 ? -17.125 11.867 -5.262 1 97.75 198 ALA A O 1
ATOM 1503 N N . LEU A 1 199 ? -17.875 13.961 -5.059 1 97.69 199 LEU A N 1
ATOM 1504 C CA . LEU A 1 199 ? -17.219 14.484 -6.25 1 97.69 199 LEU A CA 1
ATOM 1505 C C . LEU A 1 199 ? -16.156 15.516 -5.879 1 97.69 199 LEU A C 1
ATOM 1507 O O . LEU A 1 199 ? -16.438 16.484 -5.188 1 97.69 199 LEU A O 1
ATOM 1511 N N . ILE A 1 200 ? -14.945 15.281 -6.293 1 98.25 200 ILE A N 1
ATOM 1512 C CA . ILE A 1 200 ? -13.867 16.25 -6.109 1 98.25 200 ILE A CA 1
ATOM 1513 C C . ILE A 1 200 ? -13.781 17.156 -7.324 1 98.25 200 ILE A C 1
ATOM 1515 O O . ILE A 1 200 ? -13.82 16.703 -8.469 1 98.25 200 ILE A O 1
ATOM 1519 N N . ILE A 1 201 ? -13.656 18.406 -7.086 1 97.44 201 ILE A N 1
ATOM 1520 C CA . ILE A 1 201 ? -13.336 19.328 -8.164 1 97.44 201 ILE A CA 1
ATOM 1521 C C . ILE A 1 201 ? -12.031 20.047 -7.863 1 97.44 201 ILE A C 1
ATOM 1523 O O . ILE A 1 201 ? -11.727 20.344 -6.703 1 97.44 201 ILE A O 1
ATOM 1527 N N . ASP A 1 202 ? -11.289 20.297 -8.844 1 97.25 202 ASP A N 1
ATOM 1528 C CA . ASP A 1 202 ? -10.023 21 -8.719 1 97.25 202 ASP A CA 1
ATOM 1529 C C . ASP A 1 202 ? -9.781 21.906 -9.922 1 97.25 202 ASP A C 1
ATOM 1531 O O . ASP A 1 202 ? -10.117 21.562 -11.055 1 97.25 202 ASP A O 1
ATOM 1535 N N . THR A 1 203 ? -9.133 23.031 -9.68 1 95.31 203 THR A N 1
ATOM 1536 C CA . THR A 1 203 ? -8.906 24 -10.742 1 95.31 203 THR A CA 1
ATOM 1537 C C . THR A 1 203 ? -7.719 23.594 -11.602 1 95.31 203 THR A C 1
ATOM 1539 O O . THR A 1 203 ? -7.57 24.078 -12.727 1 95.31 203 THR A O 1
ATOM 1542 N N . HIS A 1 204 ? -6.836 22.797 -11.07 1 95.62 204 HIS A N 1
ATOM 1543 C CA . HIS A 1 204 ? -5.664 22.359 -11.82 1 95.62 204 HIS A CA 1
ATOM 1544 C C . HIS A 1 204 ? -6.055 21.469 -12.984 1 95.62 204 HIS A C 1
ATOM 1546 O O . HIS A 1 204 ? -7.102 20.812 -12.945 1 95.62 204 HIS A O 1
ATOM 1552 N N . ALA A 1 205 ? -5.168 21.359 -13.961 1 96.12 205 ALA A N 1
ATOM 1553 C CA . ALA A 1 205 ? -5.414 20.547 -15.156 1 96.12 205 ALA A CA 1
ATOM 1554 C C . ALA A 1 205 ? -5.332 19.062 -14.836 1 96.12 205 ALA A C 1
ATOM 1556 O O . ALA A 1 205 ? -6 18.25 -15.469 1 96.12 205 ALA A O 1
ATOM 1557 N N . ALA A 1 206 ? -4.523 18.75 -13.867 1 97.12 206 ALA A N 1
ATOM 1558 C CA . ALA A 1 206 ? -4.352 17.344 -13.492 1 97.12 206 ALA A CA 1
ATOM 1559 C C . ALA A 1 206 ? -4.152 17.188 -11.992 1 97.12 206 ALA A C 1
ATOM 1561 O O . ALA A 1 206 ? -3.617 18.078 -11.336 1 97.12 206 ALA A O 1
ATOM 1562 N N . ILE A 1 207 ? -4.621 16.031 -11.508 1 97.94 207 ILE A N 1
ATOM 1563 C CA . ILE A 1 207 ? -4.359 15.688 -10.109 1 97.94 207 ILE A CA 1
ATOM 1564 C C . ILE A 1 207 ? -2.852 15.641 -9.867 1 97.94 207 ILE A C 1
ATOM 1566 O O . ILE A 1 207 ? -2.105 15.07 -10.664 1 97.94 207 ILE A O 1
ATOM 1570 N N . GLY A 1 208 ? -2.4 16.203 -8.773 1 97.38 208 GLY A N 1
ATOM 1571 C CA . GLY A 1 208 ? -0.984 16.266 -8.445 1 97.38 208 GLY A CA 1
ATOM 1572 C C . GLY A 1 208 ? -0.346 17.594 -8.812 1 97.38 208 GLY A C 1
ATOM 1573 O O . GLY A 1 208 ? 0.73 17.938 -8.32 1 97.38 208 GLY A O 1
ATOM 1574 N N . ASP A 1 209 ? -0.978 18.422 -9.633 1 96 209 ASP A N 1
ATOM 1575 C CA . ASP A 1 209 ? -0.388 19.656 -10.133 1 96 209 ASP A CA 1
ATOM 1576 C C . ASP A 1 209 ? -0.201 20.672 -9.008 1 96 209 ASP A C 1
ATOM 1578 O O . ASP A 1 209 ? 0.616 21.594 -9.125 1 96 209 ASP A O 1
ATOM 1582 N N . ASN A 1 210 ? -0.964 20.578 -7.961 1 92.81 210 ASN A N 1
ATOM 1583 C CA . ASN A 1 210 ? -0.737 21.453 -6.82 1 92.81 210 ASN A CA 1
ATOM 1584 C C . ASN A 1 210 ? 0.655 21.25 -6.227 1 92.81 210 ASN A C 1
ATOM 1586 O O . ASN A 1 210 ? 1.159 22.125 -5.512 1 92.81 210 ASN A O 1
ATOM 1590 N N . TRP A 1 211 ? 1.323 20.156 -6.52 1 93.31 211 TRP A N 1
ATOM 1591 C CA . TRP A 1 211 ? 2.711 19.891 -6.148 1 93.31 211 TRP A CA 1
ATOM 1592 C C . TRP A 1 211 ? 3.643 20.125 -7.332 1 93.31 211 TRP A C 1
ATOM 1594 O O . TRP A 1 211 ? 4.648 20.812 -7.211 1 93.31 211 TRP A O 1
ATOM 1604 N N . ARG A 1 212 ? 3.314 19.656 -8.492 1 92.44 212 ARG A N 1
ATOM 1605 C CA . ARG A 1 212 ? 4.164 19.656 -9.672 1 92.44 212 ARG A CA 1
ATOM 1606 C C . ARG A 1 212 ? 4.523 21.078 -10.086 1 92.44 212 ARG A C 1
ATOM 1608 O O . ARG A 1 212 ? 5.613 21.328 -10.609 1 92.44 212 ARG A O 1
ATOM 1615 N N . THR A 1 213 ? 3.621 21.984 -9.852 1 89.69 213 THR A N 1
ATOM 1616 C CA . THR A 1 213 ? 3.807 23.344 -10.375 1 89.69 213 THR A CA 1
ATOM 1617 C C . THR A 1 213 ? 4.598 24.203 -9.398 1 89.69 213 THR A C 1
ATOM 1619 O O . THR A 1 213 ? 4.852 25.375 -9.664 1 89.69 213 THR A O 1
ATOM 1622 N N . ARG A 1 214 ? 5.004 23.656 -8.297 1 87.94 214 ARG A N 1
ATOM 1623 C CA . ARG A 1 214 ? 5.832 24.375 -7.332 1 87.94 214 ARG A CA 1
ATOM 1624 C C . ARG A 1 214 ? 7.285 24.422 -7.789 1 87.94 214 ARG A C 1
ATOM 1626 O O . ARG A 1 214 ? 7.605 24 -8.906 1 87.94 214 ARG A O 1
ATOM 1633 N N . TYR A 1 215 ? 8.109 25.141 -7.004 1 84 215 TYR A N 1
ATOM 1634 C CA . TYR A 1 215 ? 9.492 25.359 -7.414 1 84 215 TYR A CA 1
ATOM 1635 C C . TYR A 1 215 ? 10.219 24.031 -7.594 1 84 215 TYR A C 1
ATOM 1637 O O . TYR A 1 215 ? 9.883 23.031 -6.945 1 84 215 TYR A O 1
ATOM 1645 N N . HIS A 1 216 ? 11.211 23.891 -8.391 1 83.94 216 HIS A N 1
ATOM 1646 C CA . HIS A 1 216 ? 11.828 22.719 -9 1 83.94 216 HIS A CA 1
ATOM 1647 C C . HIS A 1 216 ? 12.359 21.766 -7.93 1 83.94 216 HIS A C 1
ATOM 1649 O O . HIS A 1 216 ? 12.172 20.547 -8.031 1 83.94 216 HIS A O 1
ATOM 1655 N N . SER A 1 217 ? 12.906 22.234 -6.867 1 82.19 217 SER A N 1
ATOM 1656 C CA . SER A 1 217 ? 13.664 21.422 -5.918 1 82.19 217 SER A CA 1
ATOM 1657 C C . SER A 1 217 ? 12.805 21.016 -4.727 1 82.19 217 SER A C 1
ATOM 1659 O O . SER A 1 217 ? 13.297 20.406 -3.777 1 82.19 217 SER A O 1
ATOM 1661 N N . LEU A 1 218 ? 11.57 21.312 -4.836 1 86.5 218 LEU A N 1
ATOM 1662 C CA . LEU A 1 218 ? 10.727 21.078 -3.67 1 86.5 218 LEU A CA 1
ATOM 1663 C C . LEU A 1 218 ? 10.711 19.609 -3.297 1 86.5 218 LEU A C 1
ATOM 1665 O O . LEU A 1 218 ? 10.547 18.75 -4.164 1 86.5 218 LEU A O 1
ATOM 1669 N N . THR A 1 219 ? 11.016 19.234 -2.049 1 89.44 219 THR A N 1
ATOM 1670 C CA . THR A 1 219 ? 10.961 17.938 -1.404 1 89.44 219 THR A CA 1
ATOM 1671 C C . THR A 1 219 ? 10.281 18.031 -0.04 1 89.44 219 THR A C 1
ATOM 1673 O O . THR A 1 219 ? 10.484 19 0.688 1 89.44 219 THR A O 1
ATOM 1676 N N . LEU A 1 220 ? 9.492 17.062 0.289 1 89.81 220 LEU A N 1
ATOM 1677 C CA . LEU A 1 220 ? 8.891 17.062 1.618 1 89.81 220 LEU A CA 1
ATOM 1678 C C . LEU A 1 220 ? 9.969 17.016 2.701 1 89.81 220 LEU A C 1
ATOM 1680 O O . LEU A 1 220 ? 10.984 16.328 2.547 1 89.81 220 LEU A O 1
ATOM 1684 N N . HIS A 1 221 ? 9.656 17.719 3.775 1 86.44 221 HIS A N 1
ATOM 1685 C CA . HIS A 1 221 ? 10.648 17.828 4.84 1 86.44 221 HIS A CA 1
ATOM 1686 C C . HIS A 1 221 ? 10.359 16.844 5.961 1 86.44 221 HIS A C 1
ATOM 1688 O O . HIS A 1 221 ? 11.133 16.734 6.922 1 86.44 221 HIS A O 1
ATOM 1694 N N . ASN A 1 222 ? 9.289 16.141 5.879 1 86.62 222 ASN A N 1
ATOM 1695 C CA . ASN A 1 222 ? 9 15.102 6.863 1 86.62 222 ASN A CA 1
ATOM 1696 C C . ASN A 1 222 ? 9.164 13.711 6.27 1 86.62 222 ASN A C 1
ATOM 1698 O O . ASN A 1 222 ? 9.188 13.547 5.051 1 86.62 222 ASN A O 1
ATOM 1702 N N . GLU A 1 223 ? 9.359 12.812 7.152 1 90.81 223 GLU A N 1
ATOM 1703 C CA . GLU A 1 223 ? 9.773 11.469 6.758 1 90.81 223 GLU A CA 1
ATOM 1704 C C . GLU A 1 223 ? 8.617 10.703 6.113 1 90.81 223 GLU A C 1
ATOM 1706 O O . GLU A 1 223 ? 7.461 10.844 6.527 1 90.81 223 GLU A O 1
ATOM 1711 N N . THR A 1 224 ? 8.906 9.836 5.168 1 93.12 224 THR A N 1
ATOM 1712 C CA . THR A 1 224 ? 7.969 9.148 4.289 1 93.12 224 THR A CA 1
ATOM 1713 C C . THR A 1 224 ? 6.941 8.359 5.098 1 93.12 224 THR A C 1
ATOM 1715 O O . THR A 1 224 ? 5.766 8.305 4.727 1 93.12 224 THR A O 1
ATOM 1718 N N . TRP A 1 225 ? 7.277 7.797 6.242 1 92.38 225 TRP A N 1
ATOM 1719 C CA . TRP A 1 225 ? 6.391 6.887 6.957 1 92.38 225 TRP A CA 1
ATOM 1720 C C . TRP A 1 225 ? 5.297 7.656 7.695 1 92.38 225 TRP A C 1
ATOM 1722 O O . TRP A 1 225 ? 4.316 7.066 8.156 1 92.38 225 TRP A O 1
ATOM 1732 N N . VAL A 1 226 ? 5.418 8.961 7.773 1 94.06 226 VAL A N 1
ATOM 1733 C CA . VAL A 1 226 ? 4.398 9.797 8.406 1 94.06 226 VAL A CA 1
ATOM 1734 C C . VAL A 1 226 ? 3.375 10.234 7.359 1 94.06 226 VAL A C 1
ATOM 1736 O O . VAL A 1 226 ? 2.279 10.68 7.703 1 94.06 226 VAL A O 1
ATOM 1739 N N . ASN A 1 227 ? 3.67 10.031 6.082 1 95.75 227 ASN A N 1
ATOM 1740 C CA . ASN A 1 227 ? 2.984 10.758 5.016 1 95.75 227 ASN A CA 1
ATOM 1741 C C . ASN A 1 227 ? 2.068 9.844 4.211 1 95.75 227 ASN A C 1
ATOM 1743 O O . ASN A 1 227 ? 1.548 10.234 3.166 1 95.75 227 ASN A O 1
ATOM 1747 N N . HIS A 1 228 ? 1.844 8.656 4.652 1 96.81 228 HIS A N 1
ATOM 1748 C CA . HIS A 1 228 ? 0.976 7.754 3.902 1 96.81 228 HIS A CA 1
ATOM 1749 C C . HIS A 1 228 ? -0.415 8.352 3.721 1 96.81 228 HIS A C 1
ATOM 1751 O O . HIS A 1 228 ? -0.868 9.141 4.551 1 96.81 228 HIS A O 1
ATOM 1757 N N . LEU A 1 229 ? -1.124 8.008 2.643 1 97.56 229 LEU A N 1
ATOM 1758 C CA . LEU A 1 229 ? -2.535 8.336 2.469 1 97.56 229 LEU A CA 1
ATOM 1759 C C . LEU A 1 229 ? -3.422 7.234 3.049 1 97.56 229 LEU A C 1
ATOM 1761 O O . LEU A 1 229 ? -2.953 6.125 3.312 1 97.56 229 LEU A O 1
ATOM 1765 N N . PRO A 1 230 ? -4.688 7.57 3.254 1 97.62 230 PRO A N 1
ATOM 1766 C CA . PRO A 1 230 ? -5.582 6.523 3.756 1 97.62 230 PRO A CA 1
ATOM 1767 C C . PRO A 1 230 ? -5.637 5.305 2.838 1 97.62 230 PRO A C 1
ATOM 1769 O O . PRO A 1 230 ? -5.707 5.449 1.615 1 97.62 230 PRO A O 1
ATOM 1772 N N . TYR A 1 231 ? -5.543 4.105 3.402 1 96.81 231 TYR A N 1
ATOM 1773 C CA . TYR A 1 231 ? -5.812 2.812 2.785 1 96.81 231 TYR A CA 1
ATOM 1774 C C . TYR A 1 231 ? -4.676 2.404 1.856 1 96.81 231 TYR A C 1
ATOM 1776 O O . TYR A 1 231 ? -4.637 1.271 1.371 1 96.81 231 TYR A O 1
ATOM 1784 N N . LEU A 1 232 ? -3.736 3.262 1.588 1 95.88 232 LEU A N 1
ATOM 1785 C CA . LEU A 1 232 ? -2.678 2.971 0.628 1 95.88 232 LEU A CA 1
ATOM 1786 C C . LEU A 1 232 ? -1.37 3.637 1.043 1 95.88 232 LEU A C 1
ATOM 1788 O O . LEU A 1 232 ? -1.139 4.809 0.733 1 95.88 232 LEU A O 1
ATOM 1792 N N . PRO A 1 233 ? -0.485 2.934 1.677 1 95.19 233 PRO A N 1
ATOM 1793 C CA . PRO A 1 233 ? 0.821 3.488 2.039 1 95.19 233 PRO A CA 1
ATOM 1794 C C . PRO A 1 233 ? 1.744 3.66 0.835 1 95.19 233 PRO A C 1
ATOM 1796 O O . PRO A 1 233 ? 1.549 3.01 -0.195 1 95.19 233 PRO A O 1
ATOM 1799 N N . PHE A 1 234 ? 2.711 4.539 0.958 1 96.12 234 PHE A N 1
ATOM 1800 C CA . PHE A 1 234 ? 3.773 4.621 -0.035 1 96.12 234 PHE A CA 1
ATOM 1801 C C . PHE A 1 234 ? 4.574 3.322 -0.079 1 96.12 234 PHE A C 1
ATOM 1803 O O . PHE A 1 234 ? 4.656 2.605 0.921 1 96.12 234 PHE A O 1
ATOM 1810 N N . PRO A 1 235 ? 5.141 3.018 -1.283 1 95.19 235 PRO A N 1
ATOM 1811 C CA . PRO A 1 235 ? 5.988 1.827 -1.376 1 95.19 235 PRO A CA 1
ATOM 1812 C C . PRO A 1 235 ? 7.168 1.864 -0.405 1 95.19 235 PRO A C 1
ATOM 1814 O O . PRO A 1 235 ? 7.703 2.938 -0.123 1 95.19 235 PRO A O 1
ATOM 1817 N N . ASP A 1 236 ? 7.586 0.731 -0.023 1 92.31 236 ASP A N 1
ATOM 1818 C CA . ASP A 1 236 ? 8.617 0.584 1.003 1 92.31 236 ASP A CA 1
ATOM 1819 C C . ASP A 1 236 ? 9.953 1.131 0.518 1 92.31 236 ASP A C 1
ATOM 1821 O O . ASP A 1 236 ? 10.836 1.447 1.325 1 92.31 236 ASP A O 1
ATOM 1825 N N . ASN A 1 237 ? 10.133 1.21 -0.739 1 94 237 ASN A N 1
ATOM 1826 C CA . ASN A 1 237 ? 11.414 1.618 -1.304 1 94 237 ASN A CA 1
ATOM 1827 C C . ASN A 1 237 ? 11.469 3.125 -1.533 1 94 237 ASN A C 1
ATOM 1829 O O . ASN A 1 237 ? 12.469 3.645 -2.027 1 94 237 ASN A O 1
ATOM 1833 N N . TRP A 1 238 ? 10.383 3.842 -1.217 1 95.75 238 TRP A N 1
ATOM 1834 C CA . TRP A 1 238 ? 10.375 5.285 -1.431 1 95.75 238 TRP A CA 1
ATOM 1835 C C . TRP A 1 238 ? 11.367 5.977 -0.509 1 95.75 238 TRP A C 1
ATOM 1837 O O . TRP A 1 238 ? 11.648 5.492 0.591 1 95.75 238 TRP A O 1
ATOM 1847 N N . PRO A 1 239 ? 11.906 7.152 -0.916 1 94.5 239 PRO A N 1
ATOM 1848 C CA . PRO A 1 239 ? 12.914 7.855 -0.112 1 94.5 239 PRO A CA 1
ATOM 1849 C C . PRO A 1 239 ? 12.328 8.453 1.164 1 94.5 239 PRO A C 1
ATOM 1851 O O . PRO A 1 239 ? 11.117 8.664 1.258 1 94.5 239 PRO A O 1
ATOM 1854 N N . THR A 1 240 ? 13.195 8.695 2.096 1 93.06 240 THR A N 1
ATOM 1855 C CA . THR A 1 240 ? 12.789 9.297 3.363 1 93.06 240 THR A CA 1
ATOM 1856 C C . THR A 1 240 ? 12.062 10.617 3.131 1 93.06 240 THR A C 1
ATOM 1858 O O . THR A 1 240 ? 11.039 10.891 3.764 1 93.06 240 THR A O 1
ATOM 1861 N N . TYR A 1 241 ? 12.609 11.398 2.25 1 92.31 241 TYR A N 1
ATOM 1862 C CA . TYR A 1 241 ? 11.992 12.664 1.87 1 92.31 241 TYR A CA 1
ATOM 1863 C C . TYR A 1 241 ? 11.508 12.625 0.425 1 92.31 241 TYR A C 1
ATOM 1865 O O . TYR A 1 241 ? 12.312 12.492 -0.5 1 92.31 241 TYR A O 1
ATOM 1873 N N . ILE A 1 242 ? 10.273 12.766 0.2 1 94.19 242 ILE A N 1
ATOM 1874 C CA . ILE A 1 242 ? 9.625 12.516 -1.081 1 94.19 242 ILE A CA 1
ATOM 1875 C C . ILE A 1 242 ? 9.672 13.781 -1.941 1 94.19 242 ILE A C 1
ATOM 1877 O O . ILE A 1 242 ? 9.172 14.836 -1.54 1 94.19 242 ILE A O 1
ATOM 1881 N N . PRO A 1 243 ? 10.164 13.734 -3.141 1 93.06 243 PRO A N 1
ATOM 1882 C CA . PRO A 1 243 ? 10.125 14.875 -4.059 1 93.06 243 PRO A CA 1
ATOM 1883 C C . PRO A 1 243 ? 8.711 15.234 -4.5 1 93.06 243 PRO A C 1
ATOM 1885 O O . PRO A 1 243 ? 7.859 14.344 -4.625 1 93.06 243 PRO A O 1
ATOM 1888 N N . LYS A 1 244 ? 8.57 16.484 -4.863 1 92.06 244 LYS A N 1
ATOM 1889 C CA . LYS A 1 244 ? 7.246 17 -5.195 1 92.06 244 LYS A CA 1
ATOM 1890 C C . LYS A 1 244 ? 6.621 16.219 -6.348 1 92.06 244 LYS A C 1
ATOM 1892 O O . LYS A 1 244 ? 5.426 15.922 -6.324 1 92.06 244 LYS A O 1
ATOM 1897 N N . ASP A 1 245 ? 7.449 15.969 -7.398 1 95 245 ASP A N 1
ATOM 1898 C CA . ASP A 1 245 ? 6.902 15.344 -8.602 1 95 245 ASP A CA 1
ATOM 1899 C C . ASP A 1 245 ? 6.508 13.898 -8.336 1 95 245 ASP A C 1
ATOM 1901 O O . ASP A 1 245 ? 5.531 13.398 -8.898 1 95 245 ASP A O 1
ATOM 1905 N N . LYS A 1 246 ? 7.309 13.227 -7.543 1 95.38 246 LYS A N 1
ATOM 1906 C CA . LYS A 1 246 ? 6.984 11.859 -7.148 1 95.38 246 LYS A CA 1
ATOM 1907 C C . LYS A 1 246 ? 5.652 11.805 -6.398 1 95.38 246 LYS A C 1
ATOM 1909 O O . LYS A 1 246 ? 4.82 10.938 -6.668 1 95.38 246 LYS A O 1
ATOM 1914 N N . LEU A 1 247 ? 5.477 12.68 -5.477 1 96.69 247 LEU A N 1
ATOM 1915 C CA . LEU A 1 247 ? 4.223 12.773 -4.738 1 96.69 247 LEU A CA 1
ATOM 1916 C C . LEU A 1 247 ? 3.059 13.07 -5.68 1 96.69 247 LEU A C 1
ATOM 1918 O O . LEU A 1 247 ? 1.981 12.484 -5.547 1 96.69 247 LEU A O 1
ATOM 1922 N N . ALA A 1 248 ? 3.262 13.992 -6.59 1 97.44 248 ALA A N 1
ATOM 1923 C CA . ALA A 1 248 ? 2.23 14.367 -7.555 1 97.44 248 ALA A CA 1
ATOM 1924 C C . ALA A 1 248 ? 1.749 13.156 -8.344 1 97.44 248 ALA A C 1
ATOM 1926 O O . ALA A 1 248 ? 0.544 12.922 -8.461 1 97.44 248 ALA A O 1
ATOM 1927 N N . ASP A 1 249 ? 2.697 12.391 -8.875 1 97 249 ASP A N 1
ATOM 1928 C CA . ASP A 1 249 ? 2.355 11.18 -9.617 1 97 249 ASP A CA 1
ATOM 1929 C C . ASP A 1 249 ? 1.586 10.195 -8.742 1 97 249 ASP A C 1
ATOM 1931 O O . ASP A 1 249 ? 0.664 9.523 -9.211 1 97 249 ASP A O 1
ATOM 1935 N N . TRP A 1 250 ? 1.992 10.094 -7.508 1 97.62 250 TRP A N 1
ATOM 1936 C CA . TRP A 1 250 ? 1.337 9.195 -6.566 1 97.62 250 TRP A CA 1
ATOM 1937 C C . TRP A 1 250 ? -0.117 9.594 -6.348 1 97.62 250 TRP A C 1
ATOM 1939 O O . TRP A 1 250 ? -1.005 8.742 -6.297 1 97.62 250 TRP A O 1
ATOM 1949 N N . LEU A 1 251 ? -0.384 10.883 -6.203 1 98.31 251 LEU A N 1
ATOM 1950 C CA . LEU A 1 251 ? -1.748 11.359 -6 1 98.31 251 LEU A CA 1
ATOM 1951 C C . LEU A 1 251 ? -2.639 10.977 -7.18 1 98.31 251 LEU A C 1
ATOM 1953 O O . LEU A 1 251 ? -3.791 10.578 -6.988 1 98.31 251 LEU A O 1
ATOM 1957 N N . ALA A 1 252 ? -2.096 11.094 -8.352 1 97.38 252 ALA A N 1
ATOM 1958 C CA . ALA A 1 252 ? -2.844 10.688 -9.539 1 97.38 252 ALA A CA 1
ATOM 1959 C C . ALA A 1 252 ? -3.156 9.195 -9.508 1 97.38 252 ALA A C 1
ATOM 1961 O O . ALA A 1 252 ? -4.285 8.781 -9.789 1 97.38 252 ALA A O 1
ATOM 1962 N N . ALA A 1 253 ? -2.188 8.391 -9.203 1 96.56 253 ALA A N 1
ATOM 1963 C CA . ALA A 1 253 ? -2.379 6.945 -9.094 1 96.56 253 ALA A CA 1
ATOM 1964 C C . ALA A 1 253 ? -3.396 6.609 -8.008 1 96.56 253 ALA A C 1
ATOM 1966 O O . ALA A 1 253 ? -4.184 5.668 -8.148 1 96.56 253 ALA A O 1
ATOM 1967 N N . TYR A 1 254 ? -3.324 7.324 -6.922 1 97.56 254 TYR A N 1
ATOM 1968 C CA . TYR A 1 254 ? -4.223 7.133 -5.789 1 97.56 254 TYR A CA 1
ATOM 1969 C C . TYR A 1 254 ? -5.68 7.293 -6.215 1 97.56 254 TYR A C 1
ATOM 1971 O O . TYR A 1 254 ? -6.547 6.527 -5.789 1 97.56 254 TYR A O 1
ATOM 1979 N N . VAL A 1 255 ? -5.996 8.289 -7.043 1 97.56 255 VAL A N 1
ATOM 1980 C CA . VAL A 1 255 ? -7.348 8.547 -7.539 1 97.56 255 VAL A CA 1
ATOM 1981 C C . VAL A 1 255 ? -7.875 7.305 -8.258 1 97.56 255 VAL A C 1
ATOM 1983 O O . VAL A 1 255 ? -9.008 6.879 -8.016 1 97.56 255 VAL A O 1
ATOM 1986 N N . GLU A 1 256 ? -7.051 6.703 -9.031 1 94.81 256 GLU A N 1
ATOM 1987 C CA . GLU A 1 256 ? -7.453 5.512 -9.773 1 94.81 256 GLU A CA 1
ATOM 1988 C C . GLU A 1 256 ? -7.609 4.312 -8.844 1 94.81 256 GLU A C 1
ATOM 1990 O O . GLU A 1 256 ? -8.602 3.582 -8.922 1 94.81 256 GLU A O 1
ATOM 1995 N N . ALA A 1 257 ? -6.68 4.137 -7.961 1 95.75 257 ALA A N 1
ATOM 1996 C CA . ALA A 1 257 ? -6.668 2.984 -7.066 1 95.75 257 ALA A CA 1
ATOM 1997 C C . ALA A 1 257 ? -7.875 2.998 -6.133 1 95.75 257 ALA A C 1
ATOM 1999 O O . ALA A 1 257 ? -8.461 1.948 -5.848 1 95.75 257 ALA A O 1
ATOM 2000 N N . MET A 1 258 ? -8.219 4.188 -5.668 1 96.38 258 MET A N 1
ATOM 2001 C CA . MET A 1 258 ? -9.328 4.32 -4.727 1 96.38 258 MET A CA 1
ATOM 2002 C C . MET A 1 258 ? -10.633 4.594 -5.461 1 96.38 258 MET A C 1
ATOM 2004 O O . MET A 1 258 ? -11.68 4.754 -4.832 1 96.38 258 MET A O 1
ATOM 2008 N N . GLU A 1 259 ? -10.562 4.73 -6.809 1 94.75 259 GLU A N 1
ATOM 2009 C CA . GLU A 1 259 ? -11.719 4.906 -7.676 1 94.75 259 GLU A CA 1
ATOM 2010 C C . GLU A 1 259 ? -12.484 6.18 -7.324 1 94.75 259 GLU A C 1
ATOM 2012 O O . GLU A 1 259 ? -13.711 6.16 -7.188 1 94.75 259 GLU A O 1
ATOM 2017 N N . LEU A 1 260 ? -11.781 7.262 -7.152 1 96.94 260 LEU A N 1
ATOM 2018 C CA . LEU A 1 260 ? -12.391 8.531 -6.77 1 96.94 260 LEU A CA 1
ATOM 2019 C C . LEU A 1 260 ? -12.953 9.25 -7.988 1 96.94 260 LEU A C 1
ATOM 2021 O O . LEU A 1 260 ? -12.414 9.133 -9.094 1 96.94 260 LEU A O 1
ATOM 2025 N N . ARG A 1 261 ? -14.07 9.953 -7.828 1 96.12 261 ARG A N 1
ATOM 2026 C CA . ARG A 1 261 ? -14.68 10.82 -8.836 1 96.12 261 ARG A CA 1
ATOM 2027 C C . ARG A 1 261 ? -14.078 12.219 -8.789 1 96.12 261 ARG A C 1
ATOM 2029 O O . ARG A 1 261 ? -14.195 12.922 -7.789 1 96.12 261 ARG A O 1
ATOM 2036 N N . VAL A 1 262 ? -13.359 12.633 -9.883 1 96.62 262 VAL A N 1
ATOM 2037 C CA . VAL A 1 262 ? -12.656 13.914 -9.875 1 96.62 262 VAL A CA 1
ATOM 2038 C C . VAL A 1 262 ? -12.922 14.656 -11.18 1 96.62 262 VAL A C 1
ATOM 2040 O O . VAL A 1 262 ? -12.883 14.062 -12.258 1 96.62 262 VAL A O 1
ATOM 2043 N N . TRP A 1 263 ? -13.328 15.875 -11.086 1 95.94 263 TRP A N 1
ATOM 2044 C CA . TRP A 1 263 ? -13.312 16.812 -12.211 1 95.94 263 TRP A CA 1
ATOM 2045 C C . TRP A 1 263 ? -12.156 17.797 -12.086 1 95.94 263 TRP A C 1
ATOM 2047 O O . TRP A 1 263 ? -12.141 18.641 -11.188 1 95.94 263 TRP A O 1
ATOM 2057 N N . THR A 1 264 ? -11.172 17.688 -12.969 1 95.81 264 THR A N 1
ATOM 2058 C CA . THR A 1 264 ? -10.109 18.672 -13.039 1 95.81 264 THR A CA 1
ATOM 2059 C C . THR A 1 264 ? -10.531 19.859 -13.898 1 95.81 264 THR A C 1
ATOM 2061 O O . THR A 1 264 ? -11.633 19.875 -14.445 1 95.81 264 THR A O 1
ATOM 2064 N N . ASP A 1 265 ? -9.703 20.875 -13.906 1 95.56 265 ASP A N 1
ATOM 2065 C CA . ASP A 1 265 ? -10.031 22.094 -14.633 1 95.56 265 ASP A CA 1
ATOM 2066 C C . ASP A 1 265 ? -11.445 22.578 -14.289 1 95.56 265 ASP A C 1
ATOM 2068 O O . ASP A 1 265 ? -12.227 22.906 -15.188 1 95.56 265 ASP A O 1
ATOM 2072 N N . THR A 1 266 ? -11.781 22.516 -13.062 1 96.25 266 THR A N 1
ATOM 2073 C CA . THR A 1 266 ? -13.117 22.844 -12.578 1 96.25 266 THR A CA 1
ATOM 2074 C C . THR A 1 266 ? -13.047 23.734 -11.336 1 96.25 266 THR A C 1
ATOM 2076 O O . THR A 1 266 ? -12.352 23.406 -10.375 1 96.25 266 THR A O 1
ATOM 2079 N N . ALA A 1 267 ? -13.742 24.812 -11.359 1 96.56 267 ALA A N 1
ATOM 2080 C CA . ALA A 1 267 ? -13.711 25.766 -10.25 1 96.56 267 ALA A CA 1
ATOM 2081 C C . ALA A 1 267 ? -15.094 25.922 -9.633 1 96.56 267 ALA A C 1
ATOM 2083 O O . ALA A 1 267 ? -16.109 25.953 -10.344 1 96.56 267 ALA A O 1
ATOM 2084 N N . LEU A 1 268 ? -15.164 25.969 -8.344 1 97.44 268 LEU A N 1
ATOM 2085 C CA . LEU A 1 268 ? -16.375 26.438 -7.676 1 97.44 268 LEU A CA 1
ATOM 2086 C C . LEU A 1 268 ? -16.5 27.953 -7.805 1 97.44 268 LEU A C 1
ATOM 2088 O O . LEU A 1 268 ? -15.578 28.703 -7.441 1 97.44 268 LEU A O 1
ATOM 2092 N N . ILE A 1 269 ? -17.625 28.375 -8.266 1 97.12 269 ILE A N 1
ATOM 2093 C CA . ILE A 1 269 ? -17.812 29.797 -8.508 1 97.12 269 ILE A CA 1
ATOM 2094 C C . ILE A 1 269 ? -18.625 30.422 -7.367 1 97.12 269 ILE A C 1
ATOM 2096 O O . ILE A 1 269 ? -18.328 31.531 -6.926 1 97.12 269 ILE A O 1
ATOM 2100 N N . SER A 1 270 ? -19.594 29.719 -6.973 1 97.25 270 SER A N 1
ATOM 2101 C CA . SER A 1 270 ? -20.438 30.172 -5.875 1 97.25 270 SER A CA 1
ATOM 2102 C C . SER A 1 270 ? -21.297 29.031 -5.34 1 97.25 270 SER A C 1
ATOM 2104 O O . SER A 1 270 ? -21.484 28.016 -6.02 1 97.25 270 SER A O 1
ATOM 2106 N N . ALA A 1 271 ? -21.797 29.188 -4.16 1 98.06 271 ALA A N 1
ATOM 2107 C CA . ALA A 1 271 ? -22.719 28.234 -3.572 1 98.06 271 ALA A CA 1
ATOM 2108 C C . ALA A 1 271 ? -23.672 28.906 -2.602 1 98.06 271 ALA A C 1
ATOM 2110 O O . ALA A 1 271 ? -23.281 29.797 -1.849 1 98.06 271 ALA A O 1
ATOM 2111 N N . GLU A 1 272 ? -24.922 28.516 -2.672 1 97.56 272 GLU A N 1
ATOM 2112 C CA . GLU A 1 272 ? -25.969 29.016 -1.788 1 97.56 272 GLU A CA 1
ATOM 2113 C C . GLU A 1 272 ? -26.688 27.875 -1.08 1 97.56 272 GLU A C 1
ATOM 2115 O O . GLU A 1 272 ? -27 26.859 -1.696 1 97.56 272 GLU A O 1
ATOM 2120 N N . TYR A 1 273 ? -26.875 28.109 0.181 1 96.88 273 TYR A N 1
ATOM 2121 C CA . TYR A 1 273 ? -27.516 27.062 0.982 1 96.88 273 TYR A CA 1
ATOM 2122 C C . TYR A 1 273 ? -29.016 27.312 1.103 1 96.88 273 TYR A C 1
ATOM 2124 O O . TYR A 1 273 ? -29.438 28.453 1.311 1 96.88 273 TYR A O 1
ATOM 2132 N N . ASP A 1 274 ? -29.75 26.281 0.915 1 95.75 274 ASP A N 1
ATOM 2133 C CA . ASP A 1 274 ? -31.188 26.312 1.126 1 95.75 274 ASP A CA 1
ATOM 2134 C C . ASP A 1 274 ? -31.578 25.578 2.41 1 95.75 274 ASP A C 1
ATOM 2136 O O . ASP A 1 274 ? -31.547 24.344 2.465 1 95.75 274 ASP A O 1
ATOM 2140 N N . ASP A 1 275 ? -32.031 26.297 3.375 1 91.81 275 ASP A N 1
ATOM 2141 C CA . ASP A 1 275 ? -32.375 25.719 4.676 1 91.81 275 ASP A CA 1
ATOM 2142 C C . ASP A 1 275 ? -33.531 24.75 4.559 1 91.81 275 ASP A C 1
ATOM 2144 O O . ASP A 1 275 ? -33.594 23.75 5.285 1 91.81 275 ASP A O 1
ATOM 2148 N N . ALA A 1 276 ? -34.469 25.016 3.686 1 93.06 276 ALA A N 1
ATOM 2149 C CA . ALA A 1 276 ? -35.656 24.188 3.537 1 93.06 276 ALA A CA 1
ATOM 2150 C C . ALA A 1 276 ? -35.281 22.781 3.031 1 93.06 276 ALA A C 1
ATOM 2152 O O . ALA A 1 276 ? -35.781 21.781 3.557 1 93.06 276 ALA A O 1
ATOM 2153 N N . SER A 1 277 ? -34.406 22.75 2.092 1 93.31 277 SER A N 1
ATOM 2154 C CA . SER A 1 277 ? -34.031 21.469 1.514 1 93.31 277 SER A CA 1
ATOM 2155 C C . SER A 1 277 ? -32.75 20.938 2.154 1 93.31 277 SER A C 1
ATOM 2157 O O . SER A 1 277 ? -32.344 19.797 1.891 1 93.31 277 SER A O 1
ATOM 2159 N N . SER A 1 278 ? -32.156 21.703 3.02 1 93.94 278 SER A N 1
ATOM 2160 C CA . SER A 1 278 ? -30.875 21.344 3.652 1 93.94 278 SER A CA 1
ATOM 2161 C C . SER A 1 278 ? -29.844 20.906 2.617 1 93.94 278 SER A C 1
ATOM 2163 O O . SER A 1 278 ? -29.25 19.828 2.742 1 93.94 278 SER A O 1
ATOM 2165 N N . SER A 1 279 ? -29.719 21.688 1.589 1 96.62 279 SER A N 1
ATOM 2166 C CA . SER A 1 279 ? -28.781 21.391 0.504 1 96.62 279 SER A CA 1
ATOM 2167 C C . SER A 1 279 ? -28.219 22.656 -0.114 1 96.62 279 SER A C 1
ATOM 2169 O O . SER A 1 279 ? -28.734 23.75 0.12 1 96.62 279 SER A O 1
ATOM 2171 N N . TRP A 1 280 ? -27.156 22.469 -0.845 1 98.19 280 TRP A N 1
ATOM 2172 C CA . TRP A 1 280 ? -26.5 23.578 -1.53 1 98.19 280 TRP A CA 1
ATOM 2173 C C . TRP A 1 280 ? -26.906 23.641 -2.996 1 98.19 280 TRP A C 1
ATOM 2175 O O . TRP A 1 280 ? -27.25 22.609 -3.594 1 98.19 280 TRP A O 1
ATOM 2185 N N . THR A 1 281 ? -26.969 24.828 -3.533 1 98 281 THR A N 1
ATOM 2186 C CA . THR A 1 281 ? -26.844 25.062 -4.969 1 98 281 THR A CA 1
ATOM 2187 C C . THR A 1 281 ? -25.469 25.609 -5.309 1 98 281 THR A C 1
ATOM 2189 O O . THR A 1 281 ? -25.172 26.766 -5.016 1 98 281 THR A O 1
ATOM 2192 N N . ALA A 1 282 ? -24.641 24.75 -5.879 1 97.88 282 ALA A N 1
ATOM 2193 C CA . ALA A 1 282 ? -23.266 25.125 -6.176 1 97.88 282 ALA A CA 1
ATOM 2194 C C . ALA A 1 282 ? -23.062 25.328 -7.676 1 97.88 282 ALA A C 1
ATOM 2196 O O . ALA A 1 282 ? -23.375 24.453 -8.484 1 97.88 282 ALA A O 1
ATOM 2197 N N . THR A 1 283 ? -22.594 26.484 -8 1 97.44 283 THR A N 1
ATOM 2198 C CA . THR A 1 283 ? -22.234 26.781 -9.383 1 97.44 283 THR A CA 1
ATOM 2199 C C . THR A 1 283 ? -20.766 26.5 -9.641 1 97.44 283 THR A C 1
ATOM 2201 O O . THR A 1 283 ? -19.891 27.062 -8.977 1 97.44 283 THR A O 1
ATOM 2204 N N . VAL A 1 284 ? -20.516 25.578 -10.586 1 96.5 284 VAL A N 1
ATOM 2205 C CA . VAL A 1 284 ? -19.141 25.234 -10.938 1 96.5 284 VAL A CA 1
ATOM 2206 C C . VAL A 1 284 ? -18.891 25.562 -12.406 1 96.5 284 VAL A C 1
ATOM 2208 O O . VAL A 1 284 ? -19.812 25.609 -13.211 1 96.5 284 VAL A O 1
ATOM 2211 N N . ARG A 1 285 ? -17.688 25.906 -12.656 1 96.12 285 ARG A N 1
ATOM 2212 C CA . ARG A 1 285 ? -17.25 26.109 -14.031 1 96.12 285 ARG A CA 1
ATOM 2213 C C . ARG A 1 285 ? -16.25 25.047 -14.453 1 96.12 285 ARG A C 1
ATOM 2215 O O . ARG A 1 285 ? -15.156 24.938 -13.898 1 96.12 285 ARG A O 1
ATOM 2222 N N . LYS A 1 286 ? -16.625 24.188 -15.398 1 89.06 286 LYS A N 1
ATOM 2223 C CA . LYS A 1 286 ? -15.797 23.141 -15.984 1 89.06 286 LYS A CA 1
ATOM 2224 C C . LYS A 1 286 ? -15.523 23.422 -17.453 1 89.06 286 LYS A C 1
ATOM 2226 O O . LYS A 1 286 ? -16.453 23.469 -18.266 1 89.06 286 LYS A O 1
ATOM 2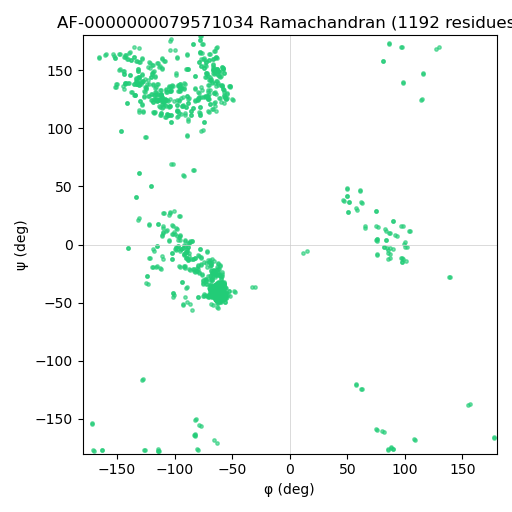231 N N . GLY A 1 287 ? -14.32 23.484 -17.891 1 81.75 287 GLY A N 1
ATOM 2232 C CA . GLY A 1 287 ? -13.969 23.75 -19.266 1 81.75 287 GLY A CA 1
ATOM 2233 C C . GLY A 1 287 ? -14.664 24.969 -19.844 1 81.75 287 GLY A C 1
ATOM 2234 O O . GLY A 1 287 ? -15.109 24.953 -21 1 81.75 287 GLY A O 1
ATOM 2235 N N . GLY A 1 288 ? -15 25.875 -19.125 1 81.62 288 GLY A N 1
ATOM 2236 C CA . GLY A 1 288 ? -15.625 27.109 -19.594 1 81.62 288 GLY A CA 1
ATOM 2237 C C . GLY A 1 288 ? -17.141 27.094 -19.484 1 81.62 288 GLY A C 1
ATOM 2238 O O . GLY A 1 288 ? -17.797 28.109 -19.719 1 81.62 288 GLY A O 1
ATOM 2239 N N . SER A 1 289 ? -17.703 25.969 -19.219 1 86.88 289 SER A N 1
ATOM 2240 C CA . SER A 1 289 ? -19.156 25.859 -19.109 1 86.88 289 SER A CA 1
ATOM 2241 C C . SER A 1 289 ? -19.594 25.812 -17.656 1 86.88 289 SER A C 1
ATOM 2243 O O . SER A 1 289 ? -19 25.125 -16.844 1 86.88 289 SER A O 1
ATOM 2245 N N . GLY A 1 290 ? -20.609 26.531 -17.422 1 89.88 290 GLY A N 1
ATOM 2246 C CA . GLY A 1 290 ? -21.188 26.547 -16.078 1 89.88 290 GLY A CA 1
ATOM 2247 C C . GLY A 1 290 ? -22.125 25.375 -15.828 1 89.88 290 GLY A C 1
ATOM 2248 O O . GLY A 1 290 ? -22.875 24.984 -16.719 1 89.88 290 GLY A O 1
ATOM 2249 N N . ARG A 1 291 ? -21.984 24.75 -14.672 1 92.12 291 ARG A N 1
ATOM 2250 C CA . ARG A 1 291 ? -22.859 23.672 -14.227 1 92.12 291 ARG A CA 1
ATOM 2251 C C . ARG A 1 291 ? -23.328 23.922 -12.789 1 92.12 291 ARG A C 1
ATOM 2253 O O . ARG A 1 291 ? -22.625 24.562 -12.008 1 92.12 291 ARG A O 1
ATOM 2260 N N . THR A 1 292 ? -24.547 23.406 -12.555 1 95.25 292 THR A N 1
ATOM 2261 C CA . THR A 1 292 ? -25.078 23.516 -11.203 1 95.25 292 THR A CA 1
ATOM 2262 C C . THR A 1 292 ? -25.156 22.141 -10.539 1 95.25 292 THR A C 1
ATOM 2264 O O . THR A 1 292 ? -25.641 21.172 -11.148 1 95.25 292 THR A O 1
ATOM 2267 N N . LEU A 1 293 ? -24.625 22.047 -9.352 1 95.56 293 LEU A N 1
ATOM 2268 C CA . LEU A 1 293 ? -24.703 20.859 -8.531 1 95.56 293 LEU A CA 1
ATOM 2269 C C . LEU A 1 293 ? -25.516 21.125 -7.262 1 95.56 293 LEU A C 1
ATOM 2271 O O . LEU A 1 293 ? -25.641 22.266 -6.828 1 95.56 293 LEU A O 1
ATOM 2275 N N . ARG A 1 294 ? -26.078 20.062 -6.688 1 97 294 ARG A N 1
ATOM 2276 C CA . ARG A 1 294 ? -26.922 20.234 -5.5 1 97 294 ARG A CA 1
ATOM 2277 C C . ARG A 1 294 ? -26.5 19.25 -4.402 1 97 294 ARG A C 1
ATOM 2279 O O . ARG A 1 294 ? -27.312 18.453 -3.941 1 97 294 ARG A O 1
ATOM 2286 N N . PRO A 1 295 ? -25.297 19.344 -3.932 1 98.12 295 PRO A N 1
ATOM 2287 C CA . PRO A 1 295 ? -24.859 18.484 -2.832 1 98.12 295 PRO A CA 1
ATOM 2288 C C . PRO A 1 295 ? -25.469 18.891 -1.492 1 98.12 295 PRO A C 1
ATOM 2290 O O . PRO A 1 295 ? -25.875 20.031 -1.306 1 98.12 295 PRO A O 1
ATOM 2293 N N . ARG A 1 296 ? -25.562 17.953 -0.635 1 98.19 296 ARG A N 1
ATOM 2294 C CA . ARG A 1 296 ? -26.016 18.266 0.719 1 98.19 296 ARG A CA 1
ATOM 2295 C C . ARG A 1 296 ? -24.859 18.766 1.582 1 98.19 296 ARG A C 1
ATOM 2297 O O . ARG A 1 296 ? -25.078 19.453 2.578 1 98.19 296 ARG A O 1
ATOM 2304 N N . HIS A 1 297 ? -23.656 18.438 1.242 1 98.62 297 HIS A N 1
ATOM 2305 C CA . HIS A 1 297 ? -22.453 18.859 1.957 1 98.62 297 HIS A CA 1
ATOM 2306 C C . HIS A 1 297 ? -21.406 19.422 0.998 1 98.62 297 HIS A C 1
ATOM 2308 O O . HIS A 1 297 ? -21.266 18.922 -0.127 1 98.62 297 HIS A O 1
ATOM 2314 N N . ILE A 1 298 ? -20.703 20.391 1.41 1 98.75 298 ILE A N 1
ATOM 2315 C CA . ILE A 1 298 ? -19.5 20.875 0.746 1 98.75 298 ILE A CA 1
ATOM 2316 C C . ILE A 1 298 ? -18.312 20.781 1.698 1 98.75 298 ILE A C 1
ATOM 2318 O O . ILE A 1 298 ? -18.391 21.219 2.85 1 98.75 298 ILE A O 1
ATOM 2322 N N . VAL A 1 299 ? -17.266 20.125 1.329 1 98.75 299 VAL A N 1
ATOM 2323 C CA . VAL A 1 299 ? -16.016 20.062 2.07 1 98.75 299 VAL A CA 1
ATOM 2324 C C . VAL A 1 299 ? -14.953 20.922 1.388 1 98.75 299 VAL A C 1
ATOM 2326 O O . VAL A 1 299 ? -14.531 20.625 0.269 1 98.75 299 VAL A O 1
ATOM 2329 N N . MET A 1 300 ? -14.602 21.969 2.049 1 98 300 MET A N 1
ATOM 2330 C CA . MET A 1 300 ? -13.5 22.797 1.565 1 98 300 MET A CA 1
ATOM 2331 C C . MET A 1 300 ? -12.156 22.156 1.887 1 98 300 MET A C 1
ATOM 2333 O O . MET A 1 300 ? -11.766 22.062 3.053 1 98 300 MET A O 1
ATOM 2337 N N . ALA A 1 301 ? -11.461 21.719 0.896 1 97.69 301 ALA A N 1
ATOM 2338 C CA . ALA A 1 301 ? -10.141 21.109 1.004 1 97.69 301 ALA A CA 1
ATOM 2339 C C . ALA A 1 301 ? -9.102 21.891 0.199 1 97.69 301 ALA A C 1
ATOM 2341 O O . ALA A 1 301 ? -8.352 21.312 -0.583 1 97.69 301 ALA A O 1
ATOM 2342 N N . THR A 1 302 ? -9.016 23.141 0.354 1 94 302 THR A N 1
ATOM 2343 C CA . THR A 1 302 ? -8.188 24.047 -0.441 1 94 302 THR A CA 1
ATOM 2344 C C . THR A 1 302 ? -6.914 24.422 0.314 1 94 302 THR A C 1
ATOM 2346 O O . THR A 1 302 ? -6.27 25.422 -0.005 1 94 302 THR A O 1
ATOM 2349 N N . GLY A 1 303 ? -6.633 23.641 1.328 1 87.94 303 GLY A N 1
ATOM 2350 C CA . GLY A 1 303 ? -5.434 23.922 2.102 1 87.94 303 GLY A CA 1
ATOM 2351 C C . GLY A 1 303 ? -5.672 24.906 3.23 1 87.94 303 GLY A C 1
ATOM 2352 O O . GLY A 1 303 ? -6.816 25.219 3.555 1 87.94 303 GLY A O 1
ATOM 2353 N N . THR A 1 304 ? -4.566 25.281 3.873 1 79.5 304 THR A N 1
ATOM 2354 C CA . THR A 1 304 ? -4.652 26.188 5.012 1 79.5 304 THR A CA 1
ATOM 2355 C C . THR A 1 304 ? -4.504 27.641 4.559 1 79.5 304 THR A C 1
ATOM 2357 O O . THR A 1 304 ? -4.742 28.562 5.336 1 79.5 304 THR A O 1
ATOM 2360 N N . SER A 1 305 ? -4.148 27.688 3.256 1 75 305 SER A N 1
ATOM 2361 C CA . SER A 1 305 ? -3.812 29.016 2.725 1 75 305 SER A CA 1
ATOM 2362 C C . SER A 1 305 ? -4.902 29.531 1.794 1 75 305 SER A C 1
ATOM 2364 O O . SER A 1 305 ? -5.441 28.766 0.982 1 75 305 SER A O 1
ATOM 2366 N N . GLY A 1 306 ? -5.254 30.734 1.996 1 76 306 GLY A N 1
ATOM 2367 C CA . GLY A 1 306 ? -6.113 31.422 1.048 1 76 306 GLY A CA 1
ATOM 2368 C C . GLY A 1 306 ? -5.363 31.984 -0.149 1 76 306 GLY A C 1
ATOM 2369 O O . GLY A 1 306 ? -4.41 31.359 -0.629 1 76 306 GLY A O 1
ATOM 2370 N N . PRO A 1 307 ? -5.875 33.031 -0.664 1 84.06 307 PRO A N 1
ATOM 2371 C CA . PRO A 1 307 ? -5.199 33.656 -1.796 1 84.06 307 PRO A CA 1
ATOM 2372 C C . PRO A 1 307 ? -3.816 34.188 -1.433 1 84.06 307 PRO A C 1
ATOM 2374 O O . PRO A 1 307 ? -3.541 34.438 -0.259 1 84.06 307 PRO A O 1
ATOM 2377 N N . GLU A 1 308 ? -3.021 34.406 -2.438 1 89.81 308 GLU A N 1
ATOM 2378 C CA . GLU A 1 308 ? -1.69 34.969 -2.256 1 89.81 308 GLU A CA 1
ATOM 2379 C C . GLU A 1 308 ? -1.762 36.344 -1.588 1 89.81 308 GLU A C 1
ATOM 2381 O O . GLU A 1 308 ? -2.648 37.125 -1.895 1 89.81 308 GLU A O 1
ATOM 2386 N N . TYR A 1 309 ? -0.871 36.531 -0.653 1 90.38 309 TYR A N 1
ATOM 2387 C CA . TYR A 1 309 ? -0.767 37.812 -0.006 1 90.38 309 TYR A CA 1
ATOM 2388 C C . TYR A 1 309 ? 0.357 38.656 -0.62 1 90.38 309 TYR A C 1
ATOM 2390 O O . TYR A 1 309 ? 1.525 38.25 -0.564 1 90.38 309 TYR A O 1
ATOM 2398 N N . ILE A 1 310 ? -0.006 39.719 -1.223 1 90 310 ILE A N 1
ATOM 2399 C CA . ILE A 1 310 ? 0.964 40.688 -1.724 1 90 310 ILE A CA 1
ATOM 2400 C C . ILE A 1 310 ? 0.868 41.969 -0.917 1 90 310 ILE A C 1
ATOM 2402 O O . ILE A 1 310 ? -0.098 42.719 -1.055 1 90 310 ILE A O 1
ATOM 2406 N N . PRO A 1 311 ? 1.888 42.219 -0.162 1 88.56 311 PRO A N 1
ATOM 2407 C CA . PRO A 1 311 ? 1.846 43.469 0.626 1 88.56 311 PRO A CA 1
ATOM 2408 C C . PRO A 1 311 ? 1.884 44.719 -0.241 1 88.56 311 PRO A C 1
ATOM 2410 O O . PRO A 1 311 ? 2.414 44.688 -1.354 1 88.56 311 PRO A O 1
ATOM 2413 N N . ASP A 1 312 ? 1.285 45.719 0.296 1 88.62 312 ASP A N 1
ATOM 2414 C CA . ASP A 1 312 ? 1.393 47 -0.357 1 88.62 312 ASP A CA 1
ATOM 2415 C C . ASP A 1 312 ? 2.752 47.656 -0.088 1 88.62 312 ASP A C 1
ATOM 2417 O O . ASP A 1 312 ? 2.973 48.219 0.979 1 88.62 312 ASP A O 1
ATOM 2421 N N . ILE A 1 313 ? 3.629 47.531 -0.955 1 90.31 313 ILE A N 1
ATOM 2422 C CA . ILE A 1 313 ? 4.973 48.094 -0.828 1 90.31 313 ILE A CA 1
ATOM 2423 C C . ILE A 1 313 ? 5.105 49.344 -1.702 1 90.31 313 ILE A C 1
ATOM 2425 O O . ILE A 1 313 ? 4.961 49.25 -2.926 1 90.31 313 ILE A O 1
ATOM 2429 N N . PRO A 1 314 ? 5.488 50.438 -1.115 1 93.38 314 PRO A N 1
ATOM 2430 C CA . PRO A 1 314 ? 5.648 51.656 -1.911 1 93.38 314 PRO A CA 1
ATOM 2431 C C . PRO A 1 314 ? 6.625 51.469 -3.072 1 93.38 314 PRO A C 1
ATOM 2433 O O . PRO A 1 314 ? 7.723 50.938 -2.883 1 93.38 314 PRO A O 1
ATOM 2436 N N . GLY A 1 315 ? 6.16 51.844 -4.219 1 94.94 315 GLY A N 1
ATOM 2437 C CA . GLY A 1 315 ? 7.023 51.875 -5.391 1 94.94 315 GLY A CA 1
ATOM 2438 C C . GLY A 1 315 ? 7.098 50.562 -6.125 1 94.94 315 GLY A C 1
ATOM 2439 O O . GLY A 1 315 ? 7.754 50.438 -7.16 1 94.94 315 GLY A O 1
ATOM 2440 N N . LEU A 1 316 ? 6.441 49.531 -5.621 1 94.12 316 LEU A N 1
ATOM 2441 C CA . LEU A 1 316 ? 6.527 48.188 -6.211 1 94.12 316 LEU A CA 1
ATOM 2442 C C . LEU A 1 316 ? 6.105 48.219 -7.676 1 94.12 316 LEU A C 1
ATOM 2444 O O . LEU A 1 316 ? 6.695 47.531 -8.508 1 94.12 316 LEU A O 1
ATOM 2448 N N . ALA A 1 317 ? 5.148 48.969 -8.016 1 92.75 317 ALA A N 1
ATOM 2449 C CA . ALA A 1 317 ? 4.598 49.062 -9.367 1 92.75 317 ALA A CA 1
ATOM 2450 C C . ALA A 1 317 ? 5.621 49.625 -10.344 1 92.75 317 ALA A C 1
ATOM 2452 O O . ALA A 1 317 ? 5.527 49.406 -11.547 1 92.75 317 ALA A O 1
ATOM 2453 N N . SER A 1 318 ? 6.605 50.375 -9.844 1 93.56 318 SER A N 1
ATOM 2454 C CA . SER A 1 318 ? 7.59 51.062 -10.695 1 93.56 318 SER A CA 1
ATOM 2455 C C . SER A 1 318 ? 8.812 50.156 -10.906 1 93.56 318 SER A C 1
ATOM 2457 O O . SER A 1 318 ? 9.703 50.5 -11.695 1 93.56 318 SER A O 1
ATOM 2459 N N . PHE A 1 319 ? 8.891 49.094 -10.211 1 96.25 319 PHE A N 1
ATOM 2460 C CA . PHE A 1 319 ? 10.031 48.219 -10.344 1 96.25 319 PHE A CA 1
ATOM 2461 C C . PHE A 1 319 ? 10.188 47.75 -11.789 1 96.25 319 PHE A C 1
ATOM 2463 O O . PHE A 1 319 ? 9.227 47.281 -12.414 1 96.25 319 PHE A O 1
ATOM 2470 N N . ALA A 1 320 ? 11.391 47.812 -12.328 1 96.69 320 ALA A N 1
ATOM 2471 C CA . ALA A 1 320 ? 11.625 47.5 -13.734 1 96.69 320 ALA A CA 1
ATOM 2472 C C . ALA A 1 320 ? 11.867 46.031 -13.93 1 96.69 320 ALA A C 1
ATOM 2474 O O . ALA A 1 320 ? 11.75 45.5 -15.047 1 96.69 320 ALA A O 1
ATOM 2475 N N . GLY A 1 321 ? 12.266 45.344 -12.859 1 96.19 321 GLY A N 1
ATOM 2476 C CA . GLY A 1 321 ? 12.5 43.906 -12.945 1 96.19 321 GLY A CA 1
ATOM 2477 C C . GLY A 1 321 ? 11.234 43.094 -12.82 1 96.19 321 GLY A C 1
ATOM 2478 O O . GLY A 1 321 ? 10.133 43.594 -13.047 1 96.19 321 GLY A O 1
ATOM 2479 N N . GLU A 1 322 ? 11.352 41.812 -12.586 1 95.81 322 GLU A N 1
ATOM 2480 C CA . GLU A 1 322 ? 10.227 40.906 -12.445 1 95.81 322 GLU A CA 1
ATOM 2481 C C . GLU A 1 322 ? 9.82 40.75 -10.984 1 95.81 322 GLU A C 1
ATOM 2483 O O . GLU A 1 322 ? 10.672 40.688 -10.094 1 95.81 322 GLU A O 1
ATOM 2488 N N . THR A 1 323 ? 8.555 40.812 -10.711 1 95.81 323 THR A N 1
ATOM 2489 C CA . THR A 1 323 ? 7.984 40.5 -9.398 1 95.81 323 THR A CA 1
ATOM 2490 C C . THR A 1 323 ? 7.129 39.219 -9.469 1 95.81 323 THR A C 1
ATOM 2492 O O . THR A 1 323 ? 6.27 39.094 -10.344 1 95.81 323 THR A O 1
ATOM 2495 N N . VAL A 1 324 ? 7.398 38.281 -8.555 1 95 324 VAL A N 1
ATOM 2496 C CA . VAL A 1 324 ? 6.625 37.031 -8.578 1 95 324 VAL A CA 1
ATOM 2497 C C . VAL A 1 324 ? 6.367 36.562 -7.145 1 95 324 VAL A C 1
ATOM 2499 O O . VAL A 1 324 ? 7.227 36.719 -6.273 1 95 324 VAL A O 1
ATOM 2502 N N . HIS A 1 325 ? 5.145 36.094 -6.898 1 94.88 325 HIS A N 1
ATOM 2503 C CA . HIS A 1 325 ? 4.895 35.406 -5.641 1 94.88 325 HIS A CA 1
ATOM 2504 C C . HIS A 1 325 ? 5.562 34.031 -5.621 1 94.88 325 HIS A C 1
ATOM 2506 O O . HIS A 1 325 ? 5.652 33.375 -6.652 1 94.88 325 HIS A O 1
ATOM 2512 N N . SER A 1 326 ? 5.992 33.656 -4.414 1 92.94 326 SER A N 1
ATOM 2513 C CA . SER A 1 326 ? 6.719 32.406 -4.285 1 92.94 326 SER A CA 1
ATOM 2514 C C . SER A 1 326 ? 5.895 31.219 -4.805 1 92.94 326 SER A C 1
ATOM 2516 O O . SER A 1 326 ? 6.445 30.25 -5.324 1 92.94 326 SER A O 1
ATOM 2518 N N . GLY A 1 327 ? 4.598 31.266 -4.645 1 88.81 327 GLY A N 1
ATOM 2519 C CA . GLY A 1 327 ? 3.715 30.219 -5.117 1 88.81 327 GLY A CA 1
ATOM 2520 C C . GLY A 1 327 ? 3.742 30.047 -6.625 1 88.81 327 GLY A C 1
ATOM 2521 O O . GLY A 1 327 ? 3.342 29 -7.148 1 88.81 327 GLY A O 1
ATOM 2522 N N . ARG A 1 328 ? 4.25 31 -7.348 1 89.56 328 ARG A N 1
ATOM 2523 C CA . ARG A 1 328 ? 4.277 30.969 -8.805 1 89.56 328 ARG A CA 1
ATOM 2524 C C . ARG A 1 328 ? 5.711 30.906 -9.328 1 89.56 328 ARG A C 1
ATOM 2526 O O . ARG A 1 328 ? 5.938 30.906 -10.539 1 89.56 328 ARG A O 1
ATOM 2533 N N . PHE A 1 329 ? 6.625 30.922 -8.406 1 91.12 329 PHE A N 1
ATOM 2534 C CA . PHE A 1 329 ? 8.031 30.812 -8.773 1 91.12 329 PHE A CA 1
ATOM 2535 C C . PHE A 1 329 ? 8.367 29.406 -9.258 1 91.12 329 PHE A C 1
ATOM 2537 O O . PHE A 1 329 ? 8.117 28.438 -8.555 1 91.12 329 PHE A O 1
ATOM 2544 N N . THR A 1 330 ? 8.945 29.219 -10.484 1 82.19 330 THR A N 1
ATOM 2545 C CA . THR A 1 330 ? 9.117 27.875 -11.039 1 82.19 330 THR A CA 1
ATOM 2546 C C . THR A 1 330 ? 10.578 27.609 -11.367 1 82.19 330 THR A C 1
ATOM 2548 O O . THR A 1 330 ? 11.023 26.453 -11.336 1 82.19 330 THR A O 1
ATOM 2551 N N . ASP A 1 331 ? 11.344 28.625 -11.805 1 80.38 331 ASP A N 1
ATOM 2552 C CA . ASP A 1 331 ? 12.688 28.328 -12.281 1 80.38 331 ASP A CA 1
ATOM 2553 C C . ASP A 1 331 ? 13.656 29.453 -11.93 1 80.38 331 ASP A C 1
ATOM 2555 O O . ASP A 1 331 ? 13.359 30.625 -12.141 1 80.38 331 ASP A O 1
ATOM 2559 N N . ALA A 1 332 ? 14.805 29.078 -11.469 1 89.94 332 ALA A N 1
ATOM 2560 C CA . ALA A 1 332 ? 15.812 30.031 -11.008 1 89.94 332 ALA A CA 1
ATOM 2561 C C . ALA A 1 332 ? 16.906 30.203 -12.055 1 89.94 332 ALA A C 1
ATOM 2563 O O . ALA A 1 332 ? 17.688 31.156 -11.984 1 89.94 332 ALA A O 1
ATOM 2564 N N . GLU A 1 333 ? 16.953 29.359 -13.031 1 87.69 333 GLU A N 1
ATOM 2565 C CA . GLU A 1 333 ? 18.078 29.297 -13.945 1 87.69 333 GLU A CA 1
ATOM 2566 C C . GLU A 1 333 ? 18.25 30.594 -14.719 1 87.69 333 GLU A C 1
ATOM 2568 O O . GLU A 1 333 ? 19.359 31.016 -15.023 1 87.69 333 GLU A O 1
ATOM 2573 N N . GLN A 1 334 ? 17.266 31.219 -15.031 1 89.25 334 GLN A N 1
ATOM 2574 C CA . GLN A 1 334 ? 17.297 32.406 -15.867 1 89.25 334 GLN A CA 1
ATOM 2575 C C . GLN A 1 334 ? 17.891 33.594 -15.102 1 89.25 334 GLN A C 1
ATOM 2577 O O . GLN A 1 334 ? 18.203 34.625 -15.703 1 89.25 334 GLN A O 1
ATOM 2582 N N . TYR A 1 335 ? 18.172 33.469 -13.836 1 94.19 335 TYR A N 1
ATOM 2583 C CA . TYR A 1 335 ? 18.641 34.594 -13.039 1 94.19 335 TYR A CA 1
ATOM 2584 C C . TYR A 1 335 ? 20.094 34.406 -12.664 1 94.19 335 TYR A C 1
ATOM 2586 O O . TYR A 1 335 ? 20.594 35.094 -11.75 1 94.19 335 TYR A O 1
ATOM 2594 N N . ALA A 1 336 ? 20.75 33.5 -13.352 1 94.25 336 ALA A N 1
ATOM 2595 C CA . ALA A 1 336 ? 22.172 33.312 -13.109 1 94.25 336 ALA A CA 1
ATOM 2596 C C . ALA A 1 336 ? 22.938 34.625 -13.258 1 94.25 336 ALA A C 1
ATOM 2598 O O . ALA A 1 336 ? 22.781 35.312 -14.266 1 94.25 336 ALA A O 1
ATOM 2599 N N . GLY A 1 337 ? 23.719 34.875 -12.242 1 96.44 337 GLY A N 1
ATOM 2600 C CA . GLY A 1 337 ? 24.562 36.062 -12.266 1 96.44 337 GLY A CA 1
ATOM 2601 C C . GLY A 1 337 ? 23.797 37.344 -11.992 1 96.44 337 GLY A C 1
ATOM 2602 O O . GLY A 1 337 ? 24.359 38.438 -12.039 1 96.44 337 GLY A O 1
ATOM 2603 N N . ARG A 1 338 ? 22.562 37.281 -11.68 1 97.19 338 ARG A N 1
ATOM 2604 C CA . ARG A 1 338 ? 21.734 38.438 -11.508 1 97.19 338 ARG A CA 1
ATOM 2605 C C . ARG A 1 338 ? 21.344 38.625 -10.039 1 97.19 338 ARG A C 1
ATOM 2607 O O . ARG A 1 338 ? 21.328 37.688 -9.266 1 97.19 338 ARG A O 1
ATOM 2614 N N . PRO A 1 339 ? 21.125 39.906 -9.68 1 98.12 339 PRO A N 1
ATOM 2615 C CA . PRO A 1 339 ? 20.656 40.125 -8.312 1 98.12 339 PRO A CA 1
ATOM 2616 C C . PRO A 1 339 ? 19.172 39.812 -8.133 1 98.12 339 PRO A C 1
ATOM 2618 O O . PRO A 1 339 ? 18.344 40.156 -8.977 1 98.12 339 PRO A O 1
ATOM 2621 N N . ALA A 1 340 ? 18.891 39.125 -7.074 1 98.31 340 ALA A N 1
ATOM 2622 C CA . ALA A 1 340 ? 17.531 38.719 -6.738 1 98.31 340 ALA A CA 1
ATOM 2623 C C . ALA A 1 340 ? 17.219 39 -5.27 1 98.31 340 ALA A C 1
ATOM 2625 O O . ALA A 1 340 ? 18.078 38.781 -4.402 1 98.31 340 ALA A O 1
ATOM 2626 N N . VAL A 1 341 ? 16.031 39.5 -4.98 1 98.25 341 VAL A N 1
ATOM 2627 C CA . VAL A 1 341 ? 15.57 39.75 -3.621 1 98.25 341 VAL A CA 1
ATOM 2628 C C . VAL A 1 341 ? 14.391 38.844 -3.291 1 98.25 341 VAL A C 1
ATOM 2630 O O . VAL A 1 341 ? 13.461 38.688 -4.094 1 98.25 341 VAL A O 1
ATOM 2633 N N . VAL A 1 342 ? 14.461 38.188 -2.203 1 98.25 342 VAL A N 1
ATOM 2634 C CA . VAL A 1 342 ? 13.367 37.375 -1.678 1 98.25 342 VAL A CA 1
ATOM 2635 C C . VAL A 1 342 ? 12.805 38.031 -0.417 1 98.25 342 VAL A C 1
ATOM 2637 O O . VAL A 1 342 ? 13.508 38.156 0.584 1 98.25 342 VAL A O 1
ATOM 2640 N N . ILE A 1 343 ? 11.555 38.406 -0.478 1 97.44 343 ILE A N 1
ATOM 2641 C CA . ILE A 1 343 ? 10.914 39.031 0.672 1 97.44 343 ILE A CA 1
ATOM 2642 C C . ILE A 1 343 ? 10.18 38 1.495 1 97.44 343 ILE A C 1
ATOM 2644 O O . ILE A 1 343 ? 9.125 37.5 1.084 1 97.44 343 ILE A O 1
ATOM 2648 N N . GLY A 1 344 ? 10.648 37.75 2.674 1 96.88 344 GLY A N 1
ATOM 2649 C CA . GLY A 1 344 ? 10.141 36.688 3.531 1 96.88 344 GLY A CA 1
ATOM 2650 C C . GLY A 1 344 ? 11.164 35.594 3.809 1 96.88 344 GLY A C 1
ATOM 2651 O O . GLY A 1 344 ? 11.969 35.25 2.939 1 96.88 344 GLY A O 1
ATOM 2652 N N . THR A 1 345 ? 11.055 35.031 5.02 1 97.31 345 THR A N 1
ATOM 2653 C CA . THR A 1 345 ? 12.102 34.125 5.434 1 97.31 345 THR A CA 1
ATOM 2654 C C . THR A 1 345 ? 11.5 32.812 5.988 1 97.31 345 THR A C 1
ATOM 2656 O O . THR A 1 345 ? 12.141 32.125 6.77 1 97.31 345 THR A O 1
ATOM 2659 N N . GLY A 1 346 ? 10.273 32.469 5.656 1 95.56 346 GLY A N 1
ATOM 2660 C CA . GLY A 1 346 ? 9.695 31.156 5.973 1 95.56 346 GLY A CA 1
ATOM 2661 C C . GLY A 1 346 ? 10.18 30.047 5.055 1 95.56 346 GLY A C 1
ATOM 2662 O O . GLY A 1 346 ? 11.273 30.141 4.492 1 95.56 346 GLY A O 1
ATOM 2663 N N . THR A 1 347 ? 9.43 29.031 4.938 1 93.31 347 THR A N 1
ATOM 2664 C CA . THR A 1 347 ? 9.812 27.859 4.168 1 93.31 347 THR A CA 1
ATOM 2665 C C . THR A 1 347 ? 10.008 28.219 2.695 1 93.31 347 THR A C 1
ATOM 2667 O O . THR A 1 347 ? 11.055 27.938 2.115 1 93.31 347 THR A O 1
ATOM 2670 N N . SER A 1 348 ? 9.016 28.812 2.098 1 92.69 348 SER A N 1
ATOM 2671 C CA . SER A 1 348 ? 9.109 29.172 0.683 1 92.69 348 SER A CA 1
ATOM 2672 C C . SER A 1 348 ? 10.242 30.156 0.429 1 92.69 348 SER A C 1
ATOM 2674 O O . SER A 1 348 ? 10.922 30.078 -0.6 1 92.69 348 SER A O 1
ATOM 2676 N N . GLY A 1 349 ? 10.414 31.094 1.354 1 95.75 349 GLY A N 1
ATOM 2677 C CA . GLY A 1 349 ? 11.492 32.062 1.207 1 95.75 349 GLY A CA 1
ATOM 2678 C C . GLY A 1 349 ? 12.867 31.438 1.164 1 95.75 349 GLY A C 1
ATOM 2679 O O . GLY A 1 349 ? 13.656 31.703 0.255 1 95.75 349 GLY A O 1
ATOM 2680 N N . HIS A 1 350 ? 13.086 30.578 2.102 1 95.5 350 HIS A N 1
ATOM 2681 C CA . HIS A 1 350 ? 14.367 29.891 2.17 1 95.5 350 HIS A CA 1
ATOM 2682 C C . HIS A 1 350 ? 14.586 29.016 0.937 1 95.5 350 HIS A C 1
ATOM 2684 O O . HIS A 1 350 ? 15.672 29.031 0.346 1 95.5 350 HIS A O 1
ATOM 2690 N N . ASP A 1 351 ? 13.609 28.281 0.572 1 92.12 351 ASP A N 1
ATOM 2691 C CA . ASP A 1 351 ? 13.75 27.344 -0.54 1 92.12 351 ASP A CA 1
ATOM 2692 C C . ASP A 1 351 ? 14.031 28.094 -1.847 1 92.12 351 ASP A C 1
ATOM 2694 O O . ASP A 1 351 ? 14.914 27.703 -2.613 1 92.12 351 ASP A O 1
ATOM 2698 N N . VAL A 1 352 ? 13.289 29.125 -2.051 1 93.81 352 VAL A N 1
ATOM 2699 C CA . VAL A 1 352 ? 13.453 29.891 -3.273 1 93.81 352 VAL A CA 1
ATOM 2700 C C . VAL A 1 352 ? 14.828 30.562 -3.271 1 93.81 352 VAL A C 1
ATOM 2702 O O . VAL A 1 352 ? 15.516 30.594 -4.293 1 93.81 352 VAL A O 1
ATOM 2705 N N . ALA A 1 353 ? 15.195 31.078 -2.152 1 96.19 353 ALA A N 1
ATOM 2706 C CA . ALA A 1 353 ? 16.516 31.703 -2.035 1 96.19 353 ALA A CA 1
ATOM 2707 C C . ALA A 1 353 ? 17.625 30.703 -2.342 1 96.19 353 ALA A C 1
ATOM 2709 O O . ALA A 1 353 ? 18.562 31.016 -3.061 1 96.19 353 ALA A O 1
ATOM 2710 N N . GLN A 1 354 ? 17.484 29.562 -1.781 1 93.38 354 GLN A N 1
ATOM 2711 C CA . GLN A 1 354 ? 18.484 28.531 -2 1 93.38 354 GLN A CA 1
ATOM 2712 C C . GLN A 1 354 ? 18.547 28.109 -3.469 1 93.38 354 GLN A C 1
ATOM 2714 O O . GLN A 1 354 ? 19.625 27.875 -4.016 1 93.38 354 GLN A O 1
ATOM 2719 N N . GLU A 1 355 ? 17.391 27.969 -4.039 1 91.56 355 GLU A N 1
ATOM 2720 C CA . GLU A 1 355 ? 17.328 27.609 -5.449 1 91.56 355 GLU A CA 1
ATOM 2721 C C . GLU A 1 355 ? 17.969 28.688 -6.328 1 91.56 355 GLU A C 1
ATOM 2723 O O . GLU A 1 355 ? 18.703 28.375 -7.262 1 91.56 355 GLU A O 1
ATOM 2728 N N . LEU A 1 356 ? 17.688 29.922 -6.039 1 94.81 356 LEU A N 1
ATOM 2729 C CA . LEU A 1 356 ? 18.266 31.047 -6.773 1 94.81 356 LEU A CA 1
ATOM 2730 C C . LEU A 1 356 ? 19.781 31.078 -6.605 1 94.81 356 LEU A C 1
ATOM 2732 O O . LEU A 1 356 ? 20.516 31.25 -7.582 1 94.81 356 LEU A O 1
ATOM 2736 N N . HIS A 1 357 ? 20.219 30.844 -5.441 1 95.25 357 HIS A N 1
ATOM 2737 C CA . HIS A 1 357 ? 21.641 30.797 -5.184 1 95.25 357 HIS A CA 1
ATOM 2738 C C . HIS A 1 357 ? 22.312 29.688 -5.984 1 95.25 357 HIS A C 1
ATOM 2740 O O . HIS A 1 357 ? 23.359 29.891 -6.605 1 95.25 357 HIS A O 1
ATOM 2746 N N . ALA A 1 358 ? 21.703 28.547 -5.898 1 91.06 358 ALA A N 1
ATOM 2747 C CA . ALA A 1 358 ? 22.25 27.375 -6.602 1 91.06 358 ALA A CA 1
ATOM 2748 C C . ALA A 1 358 ? 22.344 27.641 -8.102 1 91.06 358 ALA A C 1
ATOM 2750 O O . ALA A 1 358 ? 23.25 27.141 -8.766 1 91.06 358 ALA A O 1
ATOM 2751 N N . ALA A 1 359 ? 21.438 28.422 -8.594 1 91.31 359 ALA A N 1
ATOM 2752 C CA . ALA A 1 359 ? 21.422 28.766 -10.016 1 91.31 359 ALA A CA 1
ATOM 2753 C C . ALA A 1 359 ? 22.453 29.844 -10.328 1 91.31 359 ALA A C 1
ATOM 2755 O O . ALA A 1 359 ? 22.688 30.172 -11.5 1 91.31 359 ALA A O 1
ATOM 2756 N N . GLY A 1 360 ? 23.047 30.438 -9.32 1 93.94 360 GLY A N 1
ATOM 2757 C CA . GLY A 1 360 ? 24.125 31.406 -9.523 1 93.94 360 GLY A CA 1
ATOM 2758 C C . GLY A 1 360 ? 23.672 32.844 -9.328 1 93.94 360 GLY A C 1
ATOM 2759 O O . GLY A 1 360 ? 24.438 33.781 -9.602 1 93.94 360 GLY A O 1
ATOM 2760 N N . ALA A 1 361 ? 22.516 33.062 -8.805 1 96.44 361 ALA A N 1
ATOM 2761 C CA . ALA A 1 361 ? 22.016 34.438 -8.539 1 96.44 361 ALA A CA 1
ATOM 2762 C C . ALA A 1 361 ? 22.672 35 -7.285 1 96.44 361 ALA A C 1
ATOM 2764 O O . ALA A 1 361 ? 23.172 34.281 -6.438 1 96.44 361 ALA A O 1
ATOM 2765 N N . HIS A 1 362 ? 22.75 36.344 -7.25 1 98 362 HIS A N 1
ATOM 2766 C CA . HIS A 1 362 ? 23.109 37.062 -6.023 1 98 362 HIS A CA 1
ATOM 2767 C C . HIS A 1 362 ? 21.875 37.375 -5.184 1 98 362 HIS A C 1
ATOM 2769 O O . HIS A 1 362 ? 21.125 38.312 -5.484 1 98 362 HIS A O 1
ATOM 2775 N N . VAL A 1 363 ? 21.703 36.656 -4.078 1 98.38 363 VAL A N 1
ATOM 2776 C CA . VAL A 1 363 ? 20.406 36.656 -3.406 1 98.38 363 VAL A CA 1
ATOM 2777 C C . VAL A 1 363 ? 20.484 37.469 -2.121 1 98.38 363 VAL A C 1
ATOM 2779 O O . VAL A 1 363 ? 21.422 37.312 -1.334 1 98.38 363 VAL A O 1
ATOM 2782 N N . THR A 1 364 ? 19.562 38.344 -1.912 1 98.5 364 THR A N 1
ATOM 2783 C CA . THR A 1 364 ? 19.297 39 -0.643 1 98.5 364 THR A CA 1
ATOM 2784 C C . THR A 1 364 ? 17.906 38.625 -0.122 1 98.5 364 THR A C 1
ATOM 2786 O O . THR A 1 364 ? 16.906 38.781 -0.831 1 98.5 364 THR A O 1
ATOM 2789 N N . MET A 1 365 ? 17.859 38.125 1.073 1 98.44 365 MET A N 1
ATOM 2790 C CA . MET A 1 365 ? 16.594 37.875 1.731 1 98.44 365 MET A CA 1
ATOM 2791 C C . MET A 1 365 ? 16.203 39.031 2.652 1 98.44 365 MET A C 1
ATOM 2793 O O . MET A 1 365 ? 17.047 39.562 3.355 1 98.44 365 MET A O 1
ATOM 2797 N N . VAL A 1 366 ? 14.969 39.344 2.559 1 97.94 366 VAL A N 1
ATOM 2798 C CA . VAL A 1 366 ? 14.453 40.375 3.443 1 97.94 366 VAL A CA 1
ATOM 2799 C C . VAL A 1 366 ? 13.617 39.75 4.551 1 97.94 366 VAL A C 1
ATOM 2801 O O . VAL A 1 366 ? 12.625 39.062 4.273 1 97.94 366 VAL A O 1
ATOM 2804 N N . GLN A 1 367 ? 14.008 39.938 5.734 1 97.69 367 GLN A N 1
ATOM 2805 C CA . GLN A 1 367 ? 13.32 39.344 6.883 1 97.69 367 GLN A CA 1
ATOM 2806 C C . GLN A 1 367 ? 12.414 40.375 7.559 1 97.69 367 GLN A C 1
ATOM 2808 O O . GLN A 1 367 ? 12.852 41.469 7.922 1 97.69 367 GLN A O 1
ATOM 2813 N N . ARG A 1 368 ? 11.18 40.062 7.672 1 92.31 368 ARG A N 1
ATOM 2814 C CA . ARG A 1 368 ? 10.211 40.906 8.336 1 92.31 368 ARG A CA 1
ATOM 2815 C C . ARG A 1 368 ? 10.117 40.594 9.82 1 92.31 368 ARG A C 1
ATOM 2817 O O . ARG A 1 368 ? 10.031 41.5 10.656 1 92.31 368 ARG A O 1
ATOM 2824 N N . GLY A 1 369 ? 9.992 39.438 10.18 1 92.56 369 GLY A N 1
ATOM 2825 C CA . GLY A 1 369 ? 9.93 38.938 11.555 1 92.56 369 GLY A CA 1
ATOM 2826 C C . GLY A 1 369 ? 10.852 37.781 11.82 1 92.56 369 GLY A C 1
ATOM 2827 O O . GLY A 1 369 ? 11.469 37.219 10.891 1 92.56 369 GLY A O 1
ATOM 2828 N N . ARG A 1 370 ? 11 37.438 13.094 1 96.62 370 ARG A N 1
ATOM 2829 C CA . ARG A 1 370 ? 11.852 36.312 13.453 1 96.62 370 ARG A CA 1
ATOM 2830 C C . ARG A 1 370 ? 11.328 35 12.844 1 96.62 370 ARG A C 1
ATOM 2832 O O . ARG A 1 370 ? 10.117 34.844 12.648 1 96.62 370 ARG A O 1
ATOM 2839 N N . THR A 1 371 ? 12.156 34.125 12.484 1 97.88 371 THR A N 1
ATOM 2840 C CA . THR A 1 371 ? 11.805 32.875 11.875 1 97.88 371 THR A CA 1
ATOM 2841 C C . THR A 1 371 ? 12.414 31.703 12.664 1 97.88 371 THR A C 1
ATOM 2843 O O . THR A 1 371 ? 13.57 31.766 13.086 1 97.88 371 THR A O 1
ATOM 2846 N N . LEU A 1 372 ? 11.609 30.719 12.898 1 97.94 372 LEU A N 1
ATOM 2847 C CA . LEU A 1 372 ? 12.148 29.516 13.523 1 97.94 372 LEU A CA 1
ATOM 2848 C C . LEU A 1 372 ? 12.875 28.641 12.5 1 97.94 372 LEU A C 1
ATOM 2850 O O . LEU A 1 372 ? 12.344 28.359 11.43 1 97.94 372 LEU A O 1
ATOM 2854 N N . VAL A 1 373 ? 14.094 28.312 12.781 1 97.94 373 VAL A N 1
ATOM 2855 C CA . VAL A 1 373 ? 14.898 27.453 11.906 1 97.94 373 VAL A CA 1
ATOM 2856 C C . VAL A 1 373 ? 15.266 26.172 12.648 1 97.94 373 VAL A C 1
ATOM 2858 O O . VAL A 1 373 ? 15.773 26.219 13.773 1 97.94 373 VAL A O 1
ATOM 2861 N N . SER A 1 374 ? 14.977 25.078 12.109 1 96.38 374 SER A N 1
ATOM 2862 C CA . SER A 1 374 ? 15.367 23.781 12.656 1 96.38 374 SER A CA 1
ATOM 2863 C C . SER A 1 374 ? 15.789 22.828 11.547 1 96.38 374 SER A C 1
ATOM 2865 O O . SER A 1 374 ? 15.18 22.781 10.477 1 96.38 374 SER A O 1
ATOM 2867 N N . ASN A 1 375 ? 16.875 22.062 11.82 1 94.31 375 ASN A N 1
ATOM 2868 C CA . ASN A 1 375 ? 17.359 21.109 10.836 1 94.31 375 ASN A CA 1
ATOM 2869 C C . ASN A 1 375 ? 16.344 19.984 10.617 1 94.31 375 ASN A C 1
ATOM 2871 O O . ASN A 1 375 ? 15.672 19.562 11.555 1 94.31 375 ASN A O 1
ATOM 2875 N N . VAL A 1 376 ? 16.344 19.5 9.344 1 89.31 376 VAL A N 1
ATOM 2876 C CA . VAL A 1 376 ? 15.555 18.297 9.078 1 89.31 376 VAL A CA 1
ATOM 2877 C C . VAL A 1 376 ? 16.266 17.078 9.656 1 89.31 376 VAL A C 1
ATOM 2879 O O . VAL A 1 376 ? 17.469 17.125 9.953 1 89.31 376 VAL A O 1
ATOM 2882 N N . GLY A 1 377 ? 15.586 15.938 9.898 1 87.69 377 GLY A N 1
ATOM 2883 C CA . GLY A 1 377 ? 16.203 14.703 10.359 1 87.69 377 GLY A CA 1
ATOM 2884 C C . GLY A 1 377 ? 15.547 14.141 11.609 1 87.69 377 GLY A C 1
ATOM 2885 O O . GLY A 1 377 ? 14.828 14.852 12.312 1 87.69 377 GLY A O 1
ATOM 2886 N N . PRO A 1 378 ? 15.891 12.938 11.938 1 84.75 378 PRO A N 1
ATOM 2887 C CA . PRO A 1 378 ? 15.227 12.25 13.047 1 84.75 378 PRO A CA 1
ATOM 2888 C C . PRO A 1 378 ? 15.57 12.859 14.406 1 84.75 378 PRO A C 1
ATOM 2890 O O . PRO A 1 378 ? 14.742 12.828 15.328 1 84.75 378 PRO A O 1
ATOM 2893 N N . ASP A 1 379 ? 16.766 13.492 14.492 1 89.19 379 ASP A N 1
ATOM 2894 C CA . ASP A 1 379 ? 17.203 14.039 15.773 1 89.19 379 ASP A CA 1
ATOM 2895 C C . ASP A 1 379 ? 16.859 15.523 15.891 1 89.19 379 ASP A C 1
ATOM 2897 O O . ASP A 1 379 ? 17.125 16.141 16.922 1 89.19 379 ASP A O 1
ATOM 2901 N N . TYR A 1 380 ? 16.188 16.062 14.914 1 92.69 380 TYR A N 1
ATOM 2902 C CA . TYR A 1 380 ? 15.844 17.484 14.844 1 92.69 380 TYR A CA 1
ATOM 2903 C C . TYR A 1 380 ? 14.359 17.672 14.586 1 92.69 380 TYR A C 1
ATOM 2905 O O . TYR A 1 380 ? 13.523 17.219 15.375 1 92.69 380 TYR A O 1
ATOM 2913 N N . ALA A 1 381 ? 14.062 18.234 13.5 1 87.19 381 ALA A N 1
ATOM 2914 C CA . ALA A 1 381 ? 12.648 18.5 13.227 1 87.19 381 ALA A CA 1
ATOM 2915 C C . ALA A 1 381 ? 11.836 17.203 13.242 1 87.19 381 ALA A C 1
ATOM 2917 O O . ALA A 1 381 ? 10.656 17.203 13.594 1 87.19 381 ALA A O 1
ATOM 2918 N N . GLY A 1 382 ? 12.5 16.109 13 1 87.06 382 GLY A N 1
ATOM 2919 C CA . GLY A 1 382 ? 11.836 14.805 12.961 1 87.06 382 GLY A CA 1
ATOM 2920 C C . GLY A 1 382 ? 11.43 14.305 14.336 1 87.06 382 GLY A C 1
ATOM 2921 O O . GLY A 1 382 ? 10.594 13.406 14.445 1 87.06 382 GLY A O 1
ATOM 2922 N N . LYS A 1 383 ? 11.938 14.836 15.328 1 91 383 LYS A N 1
ATOM 2923 C CA . LYS A 1 383 ? 11.672 14.383 16.688 1 91 383 LYS A CA 1
ATOM 2924 C C . LYS A 1 383 ? 10.203 14.562 17.047 1 91 383 LYS A C 1
ATOM 2926 O O . LYS A 1 383 ? 9.68 13.859 17.922 1 91 383 LYS A O 1
ATOM 2931 N N . ILE A 1 384 ? 9.602 15.422 16.312 1 89 384 ILE A N 1
ATOM 2932 C CA . ILE A 1 384 ? 8.195 15.719 16.562 1 89 384 ILE A CA 1
ATOM 2933 C C . ILE A 1 384 ? 7.34 14.5 16.234 1 89 384 ILE A C 1
ATOM 2935 O O . ILE A 1 384 ? 6.293 14.281 16.844 1 89 384 ILE A O 1
ATOM 2939 N N . TYR A 1 385 ? 7.781 13.688 15.312 1 90.19 385 TYR A N 1
ATOM 2940 C CA . TYR A 1 385 ? 7.047 12.508 14.867 1 90.19 385 TYR A CA 1
ATOM 2941 C C . TYR A 1 385 ? 7.66 11.242 15.445 1 90.19 385 TYR A C 1
ATOM 2943 O O . TYR A 1 385 ? 7.543 10.164 14.852 1 90.19 385 TYR A O 1
ATOM 2951 N N . SER A 1 386 ? 8.281 11.336 16.594 1 91.12 386 SER A N 1
ATOM 2952 C CA . SER A 1 386 ? 9.023 10.227 17.188 1 91.12 386 SER A CA 1
ATOM 2953 C C . SER A 1 386 ? 8.102 9.047 17.5 1 91.12 386 SER A C 1
ATOM 2955 O O . SER A 1 386 ? 8.531 7.895 17.484 1 91.12 386 SER A O 1
ATOM 2957 N N . LEU A 1 387 ? 6.816 9.359 17.703 1 94 387 LEU A N 1
ATOM 2958 C CA . LEU A 1 387 ? 5.836 8.312 17.969 1 94 387 LEU A CA 1
ATOM 2959 C C . LEU A 1 387 ? 5.848 7.27 16.844 1 94 387 LEU A C 1
ATOM 2961 O O . LEU A 1 387 ? 5.746 6.07 17.109 1 94 387 LEU A O 1
ATOM 2965 N N . TYR A 1 388 ? 6.031 7.645 15.648 1 93.38 388 TYR A N 1
ATOM 2966 C CA . TYR A 1 388 ? 5.941 6.781 14.477 1 93.38 388 TYR A CA 1
ATOM 2967 C C . TYR A 1 388 ? 7.199 5.938 14.32 1 93.38 388 TYR A C 1
ATOM 2969 O O . TYR A 1 388 ? 7.262 5.055 13.469 1 93.38 388 TYR A O 1
ATOM 2977 N N . GLY A 1 389 ? 8.18 6.148 15.164 1 89.06 389 GLY A N 1
ATOM 2978 C CA . GLY A 1 389 ? 9.398 5.352 15.188 1 89.06 389 GLY A CA 1
ATOM 2979 C C . GLY A 1 389 ? 9.445 4.371 16.344 1 89.06 389 GLY A C 1
ATOM 2980 O O . GLY A 1 389 ? 10.453 3.689 16.547 1 89.06 389 GLY A O 1
ATOM 2981 N N . GLU A 1 390 ? 8.352 4.328 17.109 1 91.12 390 GLU A N 1
ATOM 2982 C CA . GLU A 1 390 ? 8.359 3.525 18.328 1 91.12 390 GLU A CA 1
ATOM 2983 C C . GLU A 1 390 ? 8.008 2.068 18.031 1 91.12 390 GLU A C 1
ATOM 2985 O O . GLU A 1 390 ? 7.832 1.27 18.953 1 91.12 390 GLU A O 1
ATOM 2990 N N . GLY A 1 391 ? 7.824 1.735 16.781 1 87.31 391 GLY A N 1
ATOM 2991 C CA . GLY A 1 391 ? 7.617 0.34 16.422 1 87.31 391 GLY A CA 1
ATOM 2992 C C . GLY A 1 391 ? 6.156 -0.058 16.391 1 87.31 391 GLY A C 1
ATOM 2993 O O . GLY A 1 391 ? 5.828 -1.234 16.219 1 87.31 391 GLY A O 1
ATOM 2994 N N . LEU A 1 392 ? 5.227 0.874 16.516 1 91.44 392 LEU A N 1
ATOM 2995 C CA . LEU A 1 392 ? 3.791 0.621 16.438 1 91.44 392 LEU A CA 1
ATOM 2996 C C . LEU A 1 392 ? 3.297 0.746 15 1 91.44 392 LEU A C 1
ATOM 2998 O O . LEU A 1 392 ? 3.883 1.479 14.195 1 91.44 392 LEU A O 1
ATOM 3002 N N . PRO A 1 393 ? 2.234 -0.003 14.672 1 91.69 393 PRO A N 1
ATOM 3003 C CA . PRO A 1 393 ? 1.618 0.219 13.359 1 91.69 393 PRO A CA 1
ATOM 3004 C C . PRO A 1 393 ? 1.162 1.663 13.164 1 91.69 393 PRO A C 1
ATOM 3006 O O . PRO A 1 393 ? 0.754 2.324 14.117 1 91.69 393 PRO A O 1
ATOM 3009 N N . THR A 1 394 ? 1.218 2.121 11.961 1 94.62 394 THR A N 1
ATOM 3010 C CA . THR A 1 394 ? 0.837 3.488 11.617 1 94.62 394 THR A CA 1
ATOM 3011 C C . THR A 1 394 ? -0.561 3.805 12.141 1 94.62 394 THR A C 1
ATOM 3013 O O . THR A 1 394 ? -0.796 4.887 12.68 1 94.62 394 THR A O 1
ATOM 3016 N N . GLU A 1 395 ? -1.466 2.869 12.039 1 94.75 395 GLU A N 1
ATOM 3017 C CA . GLU A 1 395 ? -2.842 3.088 12.477 1 94.75 395 GLU A CA 1
ATOM 3018 C C . GLU A 1 395 ? -2.914 3.34 13.977 1 94.75 395 GLU A C 1
ATOM 3020 O O . GLU A 1 395 ? -3.734 4.137 14.438 1 94.75 395 GLU A O 1
ATOM 3025 N N . THR A 1 396 ? -2.088 2.639 14.734 1 96.5 396 THR A N 1
ATOM 3026 C CA . THR A 1 396 ? -2.043 2.838 16.188 1 96.5 396 THR A CA 1
ATOM 3027 C C . THR A 1 396 ? -1.455 4.203 16.516 1 96.5 396 THR A C 1
ATOM 3029 O O . THR A 1 396 ? -1.951 4.895 17.422 1 96.5 396 THR A O 1
ATOM 3032 N N . CYS A 1 397 ? -0.415 4.578 15.797 1 97.19 397 CYS A N 1
ATOM 3033 C CA . CYS A 1 397 ? 0.171 5.898 15.984 1 97.19 397 CYS A CA 1
ATOM 3034 C C . CYS A 1 397 ? -0.847 6.992 15.68 1 97.19 397 CYS A C 1
ATOM 3036 O O . CYS A 1 397 ? -0.938 7.98 16.422 1 97.19 397 CYS A O 1
ATOM 3038 N N . ASP A 1 398 ? -1.603 6.793 14.617 1 97.94 398 ASP A N 1
ATOM 3039 C CA . ASP A 1 398 ? -2.652 7.738 14.242 1 97.94 398 ASP A CA 1
ATOM 3040 C C . ASP A 1 398 ? -3.684 7.879 15.359 1 97.94 398 ASP A C 1
ATOM 3042 O O . ASP A 1 398 ? -4.117 8.984 15.68 1 97.94 398 ASP A O 1
ATOM 3046 N N . LEU A 1 399 ? -4.066 6.738 15.93 1 98.19 399 LEU A N 1
ATOM 3047 C CA . LEU A 1 399 ? -5.023 6.734 17.031 1 98.19 399 LEU A CA 1
ATOM 3048 C C . LEU A 1 399 ? -4.488 7.523 18.219 1 98.19 399 LEU A C 1
ATOM 3050 O O . LEU A 1 399 ? -5.195 8.367 18.781 1 98.19 399 LEU A O 1
ATOM 3054 N N . ILE A 1 400 ? -3.275 7.234 18.562 1 98.06 400 ILE A N 1
ATOM 3055 C CA . ILE A 1 400 ? -2.656 7.902 19.703 1 98.06 400 ILE A CA 1
ATOM 3056 C C . ILE A 1 400 ? -2.572 9.406 19.438 1 98.06 400 ILE A C 1
ATOM 3058 O O . ILE A 1 400 ? -2.867 10.211 20.328 1 98.06 400 ILE A O 1
ATOM 3062 N N . THR A 1 401 ? -2.24 9.75 18.234 1 97.19 401 THR A N 1
ATOM 3063 C CA . THR A 1 401 ? -2.154 11.156 17.844 1 97.19 401 THR A CA 1
ATOM 3064 C C . THR A 1 401 ? -3.523 11.82 17.922 1 97.19 401 THR A C 1
ATOM 3066 O O . THR A 1 401 ? -3.662 12.898 18.5 1 97.19 401 THR A O 1
ATOM 3069 N N . ALA A 1 402 ? -4.484 11.188 17.375 1 97.88 402 ALA A N 1
ATOM 3070 C CA . ALA A 1 402 ? -5.84 11.734 17.391 1 97.88 402 ALA A CA 1
ATOM 3071 C C . ALA A 1 402 ? -6.355 11.883 18.812 1 97.88 402 ALA A C 1
ATOM 3073 O O . ALA A 1 402 ? -7.094 12.82 19.125 1 97.88 402 ALA A O 1
ATOM 3074 N N . ALA A 1 403 ? -5.945 10.992 19.703 1 98.12 403 ALA A N 1
ATOM 3075 C CA . ALA A 1 403 ? -6.457 10.906 21.062 1 98.12 403 ALA A CA 1
ATOM 3076 C C . ALA A 1 403 ? -5.734 11.883 21.984 1 98.12 403 ALA A C 1
ATOM 3078 O O . ALA A 1 403 ? -6.184 12.133 23.109 1 98.12 403 ALA A O 1
ATOM 3079 N N . THR A 1 404 ? -4.684 12.438 21.578 1 97.5 404 THR A N 1
ATOM 3080 C CA . THR A 1 404 ? -3.885 13.312 22.422 1 97.5 404 THR A CA 1
ATOM 3081 C C . THR A 1 404 ? -4.461 14.727 22.438 1 97.5 404 THR A C 1
ATOM 3083 O O . THR A 1 404 ? -4.555 15.367 21.391 1 97.5 404 THR A O 1
ATOM 3086 N N . PRO A 1 405 ? -4.762 15.219 23.641 1 96.5 405 PRO A N 1
ATOM 3087 C CA . PRO A 1 405 ? -5.227 16.609 23.719 1 96.5 405 PRO A CA 1
ATOM 3088 C C . PRO A 1 405 ? -4.172 17.609 23.281 1 96.5 405 PRO A C 1
ATOM 3090 O O . PRO A 1 405 ? -2.986 17.453 23.578 1 96.5 405 PRO A O 1
ATOM 3093 N N . TYR A 1 406 ? -4.621 18.641 22.562 1 92.69 406 TYR A N 1
ATOM 3094 C CA . TYR A 1 406 ? -3.697 19.609 21.953 1 92.69 406 TYR A CA 1
ATOM 3095 C C . TYR A 1 406 ? -2.873 20.297 23.031 1 92.69 406 TYR A C 1
ATOM 3097 O O . TYR A 1 406 ? -1.688 20.578 22.828 1 92.69 406 TYR A O 1
ATOM 3105 N N . PRO A 1 407 ? -3.453 20.562 24.25 1 91.94 407 PRO A N 1
ATOM 3106 C CA . PRO A 1 407 ? -2.619 21.172 25.297 1 91.94 407 PRO A CA 1
ATOM 3107 C C . PRO A 1 407 ? -1.449 20.281 25.703 1 91.94 407 PRO A C 1
ATOM 3109 O O . PRO A 1 407 ? -0.362 20.781 26 1 91.94 407 PRO A O 1
ATOM 3112 N N . VAL A 1 408 ? -1.745 19.016 25.75 1 94.88 408 VAL A N 1
ATOM 3113 C CA . VAL A 1 408 ? -0.687 18.062 26.062 1 94.88 408 VAL A CA 1
ATOM 3114 C C . VAL A 1 408 ? 0.342 18.031 24.938 1 94.88 408 VAL A C 1
ATOM 3116 O O . VAL A 1 408 ? 1.549 18 25.188 1 94.88 408 VAL A O 1
ATOM 3119 N N . MET A 1 409 ? -0.132 18.078 23.75 1 94.31 409 MET A N 1
ATOM 3120 C CA . MET A 1 409 ? 0.758 18.141 22.609 1 94.31 409 MET A CA 1
ATOM 3121 C C . MET A 1 409 ? 1.621 19.391 22.656 1 94.31 409 MET A C 1
ATOM 3123 O O . MET A 1 409 ? 2.814 19.344 22.359 1 94.31 409 MET A O 1
ATOM 3127 N N . ARG A 1 410 ? 1.024 20.484 22.984 1 93.69 410 ARG A N 1
ATOM 3128 C CA . ARG A 1 410 ? 1.757 21.75 23.094 1 93.69 410 ARG A CA 1
ATOM 3129 C C . ARG A 1 410 ? 2.879 21.656 24.125 1 93.69 410 ARG A C 1
ATOM 3131 O O . ARG A 1 410 ? 3.988 22.141 23.875 1 93.69 410 ARG A O 1
ATOM 3138 N N . ARG A 1 411 ? 2.545 21.062 25.234 1 94.81 411 ARG A N 1
ATOM 3139 C CA . ARG A 1 411 ? 3.564 20.859 26.25 1 94.81 411 ARG A CA 1
ATOM 3140 C C . ARG A 1 411 ? 4.695 19.984 25.719 1 94.81 411 ARG A C 1
ATOM 3142 O O . ARG A 1 411 ? 5.871 20.281 25.953 1 94.81 411 ARG A O 1
ATOM 3149 N N . ALA A 1 412 ? 4.305 18.953 25.094 1 95.94 412 ALA A N 1
ATOM 3150 C CA . ALA A 1 412 ? 5.301 18.047 24.516 1 95.94 412 ALA A CA 1
ATOM 3151 C C . ALA A 1 412 ? 6.203 18.797 23.531 1 95.94 412 ALA A C 1
ATOM 3153 O O . ALA A 1 412 ? 7.422 18.609 23.531 1 95.94 412 ALA A O 1
ATOM 3154 N N . GLN A 1 413 ? 5.625 19.656 22.734 1 95.81 413 GLN A N 1
ATOM 3155 C CA . GLN A 1 413 ? 6.371 20.406 21.734 1 95.81 413 GLN A CA 1
ATOM 3156 C C . GLN A 1 413 ? 7.344 21.375 22.391 1 95.81 413 GLN A C 1
ATOM 3158 O O . GLN A 1 413 ? 8.445 21.609 21.875 1 95.81 413 GLN A O 1
ATOM 3163 N N . ARG A 1 414 ? 6.914 22 23.422 1 96.31 414 ARG A N 1
ATOM 3164 C CA . ARG A 1 414 ? 7.793 22.906 24.156 1 96.31 414 ARG A CA 1
ATOM 3165 C C . ARG A 1 414 ? 9.047 22.188 24.641 1 96.31 414 ARG A C 1
ATOM 3167 O O . ARG A 1 414 ? 10.156 22.688 24.484 1 96.31 414 ARG A O 1
ATOM 3174 N N . LEU A 1 415 ? 8.852 21 25.188 1 96.19 415 LEU A N 1
ATOM 3175 C CA . LEU A 1 415 ? 9.969 20.203 25.703 1 96.19 415 LEU A CA 1
ATOM 3176 C C . LEU A 1 415 ? 10.914 19.797 24.578 1 96.19 415 LEU A C 1
ATOM 3178 O O . LEU A 1 415 ? 12.133 19.938 24.703 1 96.19 415 LEU A O 1
ATOM 3182 N N . VAL A 1 416 ? 10.359 19.344 23.516 1 95.69 416 VAL A N 1
ATOM 3183 C CA . VAL A 1 416 ? 11.156 18.859 22.391 1 95.69 416 VAL A CA 1
ATOM 3184 C C . VAL A 1 416 ? 11.898 20.047 21.75 1 95.69 416 VAL A C 1
ATOM 3186 O O . VAL A 1 416 ? 13.07 19.922 21.406 1 95.69 416 VAL A O 1
ATOM 3189 N N . THR A 1 417 ? 11.195 21.156 21.609 1 96.44 417 THR A N 1
ATOM 3190 C CA . THR A 1 417 ? 11.781 22.328 20.984 1 96.44 417 THR A CA 1
ATOM 3191 C C . THR A 1 417 ? 12.984 22.812 21.766 1 96.44 417 THR A C 1
ATOM 3193 O O . THR A 1 417 ? 14.023 23.156 21.203 1 96.44 417 THR A O 1
ATOM 3196 N N . ARG A 1 418 ? 12.898 22.844 23.047 1 95.44 418 ARG A N 1
ATOM 3197 C CA . ARG A 1 418 ? 14 23.297 23.891 1 95.44 418 ARG A CA 1
ATOM 3198 C C . ARG A 1 418 ? 15.195 22.359 23.797 1 95.44 418 ARG A C 1
ATOM 3200 O O . ARG A 1 418 ? 16.344 22.812 23.75 1 95.44 418 ARG A O 1
ATOM 3207 N N . GLU A 1 419 ? 14.875 21.141 23.766 1 95.62 419 GLU A N 1
ATOM 3208 C CA . GLU A 1 419 ? 15.945 20.156 23.609 1 95.62 419 GLU A CA 1
ATOM 3209 C C . GLU A 1 419 ? 16.672 20.344 22.281 1 95.62 419 GLU A C 1
ATOM 3211 O O . GLU A 1 419 ? 17.906 20.391 22.25 1 95.62 419 GLU A O 1
ATOM 3216 N N . VAL A 1 420 ? 15.938 20.453 21.234 1 95.75 420 VAL A N 1
ATOM 3217 C CA . VAL A 1 420 ? 16.5 20.562 19.891 1 95.75 420 VAL A CA 1
ATOM 3218 C C . VAL A 1 420 ? 17.25 21.891 19.766 1 95.75 420 VAL A C 1
ATOM 3220 O O . VAL A 1 420 ? 18.328 21.938 19.156 1 95.75 420 VAL A O 1
ATOM 3223 N N . ALA A 1 421 ? 16.672 22.938 20.328 1 95.88 421 ALA A N 1
ATOM 3224 C CA . ALA A 1 421 ? 17.281 24.25 20.25 1 95.88 421 ALA A CA 1
ATOM 3225 C C . ALA A 1 421 ? 18.672 24.25 20.891 1 95.88 421 ALA A C 1
ATOM 3227 O O . ALA A 1 421 ? 19.578 24.938 20.438 1 95.88 421 ALA A O 1
ATOM 3228 N N . THR A 1 422 ? 18.797 23.516 21.969 1 96.44 422 THR A N 1
ATOM 3229 C CA . THR A 1 422 ? 20.094 23.406 22.625 1 96.44 422 THR A CA 1
ATOM 3230 C C . THR A 1 422 ? 21.125 22.781 21.688 1 96.44 422 THR A C 1
ATOM 3232 O O . THR A 1 422 ? 22.266 23.234 21.609 1 96.44 422 THR A O 1
ATOM 3235 N N . ARG A 1 423 ? 20.719 21.828 20.969 1 95.75 423 ARG A N 1
ATOM 3236 C CA . ARG A 1 423 ? 21.625 21.141 20.047 1 95.75 423 ARG A CA 1
ATOM 3237 C C . ARG A 1 423 ? 21.938 22 18.828 1 95.75 423 ARG A C 1
ATOM 3239 O O . ARG A 1 423 ? 23.031 21.906 18.266 1 95.75 423 ARG A O 1
ATOM 3246 N N . GLU A 1 424 ? 21 22.844 18.453 1 97.38 424 GLU A N 1
ATOM 3247 C CA . GLU A 1 424 ? 21.141 23.609 17.219 1 97.38 424 GLU A CA 1
ATOM 3248 C C . GLU A 1 424 ? 21.641 25.031 17.5 1 97.38 424 GLU A C 1
ATOM 3250 O O . GLU A 1 424 ? 21.625 25.891 16.625 1 97.38 424 GLU A O 1
ATOM 3255 N N . ARG A 1 425 ? 22.125 25.25 18.672 1 97.19 425 ARG A N 1
ATOM 3256 C CA . ARG A 1 425 ? 22.562 26.578 19.109 1 97.19 425 ARG A CA 1
ATOM 3257 C C . ARG A 1 425 ? 23.656 27.125 18.188 1 97.19 425 ARG A C 1
ATOM 3259 O O . ARG A 1 425 ? 23.625 28.297 17.828 1 97.19 425 ARG A O 1
ATOM 3266 N N . PRO A 1 426 ? 24.594 26.266 17.781 1 97.69 426 PRO A N 1
ATOM 3267 C CA . PRO A 1 426 ? 25.625 26.797 16.891 1 97.69 426 PRO A CA 1
ATOM 3268 C C . PRO A 1 426 ? 25.047 27.375 15.594 1 97.69 426 PRO A C 1
ATOM 3270 O O . PRO A 1 426 ? 25.484 28.438 15.133 1 97.69 426 PRO A O 1
ATOM 3273 N N . LEU A 1 427 ? 24.109 26.734 15.055 1 97.44 427 LEU A N 1
ATOM 3274 C CA . LEU A 1 427 ? 23.469 27.234 13.836 1 97.44 427 LEU A CA 1
ATOM 3275 C C . LEU A 1 427 ? 22.719 28.531 14.094 1 97.44 427 LEU A C 1
ATOM 3277 O O . LEU A 1 427 ? 22.828 29.469 13.305 1 97.44 427 LEU A O 1
ATOM 3281 N N . HIS A 1 428 ? 22 28.641 15.188 1 98 428 HIS A N 1
ATOM 3282 C CA . HIS A 1 428 ? 21.234 29.844 15.531 1 98 428 HIS A CA 1
ATOM 3283 C C . HIS A 1 428 ? 22.156 31.016 15.789 1 98 428 HIS A C 1
ATOM 3285 O O . HIS A 1 428 ? 21.875 32.125 15.344 1 98 428 HIS A O 1
ATOM 3291 N N . ASP A 1 429 ? 23.25 30.703 16.453 1 98.25 429 ASP A N 1
ATOM 3292 C CA . ASP A 1 429 ? 24.219 31.766 16.719 1 98.25 429 ASP A CA 1
ATOM 3293 C C . ASP A 1 429 ? 24.844 32.281 15.422 1 98.25 429 ASP A C 1
ATOM 3295 O O . ASP A 1 429 ? 25.016 33.5 15.258 1 98.25 429 ASP A O 1
ATOM 3299 N N . ALA A 1 430 ? 25.125 31.359 14.594 1 98.44 430 ALA A N 1
ATOM 3300 C CA . ALA A 1 430 ? 25.719 31.734 13.312 1 98.44 430 ALA A CA 1
ATOM 3301 C C . ALA A 1 430 ? 24.734 32.562 12.484 1 98.44 430 ALA A C 1
ATOM 3303 O O . ALA A 1 430 ? 25.156 33.531 11.805 1 98.44 430 ALA A O 1
ATOM 3304 N N . LEU A 1 431 ? 23.5 32.25 12.5 1 98.56 431 LEU A N 1
ATOM 3305 C CA . LEU A 1 431 ? 22.469 32.969 11.789 1 98.56 431 LEU A CA 1
ATOM 3306 C C . LEU A 1 431 ? 22.328 34.406 12.352 1 98.56 431 LEU A C 1
ATOM 3308 O O . LEU A 1 431 ? 22.281 35.375 11.602 1 98.56 431 LEU A O 1
ATOM 3312 N N . GLU A 1 432 ? 22.344 34.5 13.656 1 97.81 432 GLU A N 1
ATOM 3313 C CA . GLU A 1 432 ? 22.234 35.812 14.305 1 97.81 432 GLU A CA 1
ATOM 3314 C C . GLU A 1 432 ? 23.453 36.688 13.984 1 97.81 432 GLU A C 1
ATOM 3316 O O . GLU A 1 432 ? 23.312 37.875 13.789 1 97.81 432 GLU A O 1
ATOM 3321 N N . ALA A 1 433 ? 24.547 36.031 13.938 1 97.94 433 ALA A N 1
ATOM 3322 C CA . ALA A 1 433 ? 25.766 36.75 13.594 1 97.94 433 ALA A CA 1
ATOM 3323 C C . ALA A 1 433 ? 25.703 37.281 12.172 1 97.94 433 ALA A C 1
ATOM 3325 O O . ALA A 1 433 ? 26.266 38.344 11.883 1 97.94 433 ALA A O 1
ATOM 3326 N N . ALA A 1 434 ? 24.969 36.625 11.352 1 97.88 434 ALA A N 1
ATOM 3327 C CA . ALA A 1 434 ? 24.828 37.031 9.961 1 97.88 434 ALA A CA 1
ATOM 3328 C C . ALA A 1 434 ? 23.672 38.031 9.789 1 97.88 434 ALA A C 1
ATOM 3330 O O . ALA A 1 434 ? 23.391 38.469 8.672 1 97.88 434 ALA A O 1
ATOM 3331 N N . GLY A 1 435 ? 23.016 38.312 10.836 1 96.81 435 GLY A N 1
ATOM 3332 C CA . GLY A 1 435 ? 21.938 39.312 10.797 1 96.81 435 GLY A CA 1
ATOM 3333 C C . GLY A 1 435 ? 20.562 38.688 10.703 1 96.81 435 GLY A C 1
ATOM 3334 O O . GLY A 1 435 ? 19.562 39.406 10.617 1 96.81 435 GLY A O 1
ATOM 3335 N N . PHE A 1 436 ? 20.453 37.406 10.68 1 98.25 436 PHE A N 1
ATOM 3336 C CA . PHE A 1 436 ? 19.172 36.688 10.609 1 98.25 436 PHE A CA 1
ATOM 3337 C C . PHE A 1 436 ? 18.609 36.438 12 1 98.25 436 PHE A C 1
ATOM 3339 O O . PHE A 1 436 ? 19.25 35.812 12.836 1 98.25 436 PHE A O 1
ATOM 3346 N N . ARG A 1 437 ? 17.438 36.906 12.273 1 98 437 ARG A N 1
ATOM 3347 C CA . ARG A 1 437 ? 16.828 36.781 13.594 1 98 437 ARG A CA 1
ATOM 3348 C C . ARG A 1 437 ? 16.031 35.469 13.703 1 98 437 ARG A C 1
ATOM 3350 O O . ARG A 1 437 ? 15.172 35.188 12.867 1 98 437 ARG A O 1
ATOM 3357 N N . THR A 1 438 ? 16.328 34.75 14.727 1 98.06 438 THR A N 1
ATOM 3358 C CA . THR A 1 438 ? 15.68 33.469 14.922 1 98.06 438 THR A CA 1
ATOM 3359 C C . THR A 1 438 ? 14.742 33.5 16.125 1 98.06 438 THR A C 1
ATOM 3361 O O . THR A 1 438 ? 14.789 34.438 16.922 1 98.06 438 THR A O 1
ATOM 3364 N N . THR A 1 439 ? 13.812 32.562 16.188 1 97.56 439 THR A N 1
ATOM 3365 C CA . THR A 1 439 ? 12.883 32.375 17.312 1 97.56 439 THR A CA 1
ATOM 3366 C C . THR A 1 439 ? 12.609 30.906 17.531 1 97.56 439 THR A C 1
ATOM 3368 O O . THR A 1 439 ? 12.969 30.062 16.703 1 97.56 439 THR A O 1
ATOM 3371 N N . LEU A 1 440 ? 12.133 30.625 18.703 1 96.94 440 LEU A N 1
ATOM 3372 C CA . LEU A 1 440 ? 11.711 29.266 19 1 96.94 440 LEU A CA 1
ATOM 3373 C C . LEU A 1 440 ? 10.195 29.125 18.891 1 96.94 440 LEU A C 1
ATOM 3375 O O . LEU A 1 440 ? 9.641 28.078 19.25 1 96.94 440 LEU A O 1
ATOM 3379 N N . GLY A 1 441 ? 9.555 30.188 18.359 1 95 441 GLY A N 1
ATOM 3380 C CA . GLY A 1 441 ? 8.109 30.172 18.234 1 95 441 GLY A CA 1
ATOM 3381 C C . GLY A 1 441 ? 7.398 30.734 19.453 1 95 441 GLY A C 1
ATOM 3382 O O . GLY A 1 441 ? 8.039 31.25 20.359 1 95 441 GLY A O 1
ATOM 3383 N N . GLU A 1 442 ? 6.094 30.656 19.406 1 90.75 442 GLU A N 1
ATOM 3384 C CA . GLU A 1 442 ? 5.273 31.141 20.516 1 90.75 442 GLU A CA 1
ATOM 3385 C C . GLU A 1 442 ? 5.488 30.297 21.766 1 90.75 442 GLU A C 1
ATOM 3387 O O . GLU A 1 442 ? 5.223 29.094 21.766 1 90.75 442 GLU A O 1
ATOM 3392 N N . ASP A 1 443 ? 6 30.875 22.812 1 91.75 443 ASP A N 1
ATOM 3393 C CA . ASP A 1 443 ? 6.238 30.203 24.078 1 91.75 443 ASP A CA 1
ATOM 3394 C C . ASP A 1 443 ? 7.164 29 23.891 1 91.75 443 ASP A C 1
ATOM 3396 O O . ASP A 1 443 ? 6.969 27.953 24.516 1 91.75 443 ASP A O 1
ATOM 3400 N N . ASP A 1 444 ? 8.023 29.062 22.953 1 95.31 444 ASP A N 1
ATOM 3401 C CA . ASP A 1 444 ? 9.023 28.031 22.672 1 95.31 444 ASP A CA 1
ATOM 3402 C C . ASP A 1 444 ? 8.367 26.703 22.297 1 95.31 444 ASP A C 1
ATOM 3404 O O . ASP A 1 444 ? 8.828 25.641 22.703 1 95.31 444 ASP A O 1
ATOM 3408 N N . THR A 1 445 ? 7.266 26.797 21.578 1 94.94 445 THR A N 1
ATOM 3409 C CA . THR A 1 445 ? 6.512 25.578 21.281 1 94.94 445 THR A CA 1
ATOM 3410 C C . THR A 1 445 ? 6.875 25.031 19.906 1 94.94 445 THR A C 1
ATOM 3412 O O . THR A 1 445 ? 6.324 24.031 19.469 1 94.94 445 THR A O 1
ATOM 3415 N N . GLY A 1 446 ? 7.719 25.703 19.234 1 95.88 446 GLY A N 1
ATOM 3416 C CA . GLY A 1 446 ? 8.352 25.109 18.078 1 95.88 446 GLY A CA 1
ATOM 3417 C C . GLY A 1 446 ? 7.523 25.25 16.812 1 95.88 446 GLY A C 1
ATOM 3418 O O . GLY A 1 446 ? 6.527 25.969 16.797 1 95.88 446 GLY A O 1
ATOM 3419 N N . TRP A 1 447 ? 8.039 24.641 15.711 1 94.62 447 TRP A N 1
ATOM 3420 C CA . TRP A 1 447 ? 7.516 24.844 14.359 1 94.62 447 TRP A CA 1
ATOM 3421 C C . TRP A 1 447 ? 6.133 24.219 14.219 1 94.62 447 TRP A C 1
ATOM 3423 O O . TRP A 1 447 ? 5.289 24.734 13.477 1 94.62 447 TRP A O 1
ATOM 3433 N N . GLN A 1 448 ? 5.891 23.109 14.883 1 93.94 448 GLN A N 1
ATOM 3434 C CA . GLN A 1 448 ? 4.605 22.438 14.727 1 93.94 448 GLN A CA 1
ATOM 3435 C C . GLN A 1 448 ? 3.459 23.328 15.195 1 93.94 448 GLN A C 1
ATOM 3437 O O . GLN A 1 448 ? 2.41 23.391 14.547 1 93.94 448 GLN A O 1
ATOM 3442 N N . ILE A 1 449 ? 3.689 23.969 16.344 1 94.56 449 ILE A N 1
ATOM 3443 C CA . ILE A 1 449 ? 2.664 24.859 16.859 1 94.56 449 ILE A CA 1
ATOM 3444 C C . ILE A 1 449 ? 2.547 26.094 15.969 1 94.56 449 ILE A C 1
ATOM 3446 O O . ILE A 1 449 ? 1.445 26.578 15.719 1 94.56 449 ILE A O 1
ATOM 3450 N N . LEU A 1 450 ? 3.676 26.578 15.461 1 94.44 450 LEU A N 1
ATOM 3451 C CA . LEU A 1 450 ? 3.633 27.688 14.508 1 94.44 450 LEU A CA 1
ATOM 3452 C C . LEU A 1 450 ? 2.814 27.297 13.273 1 94.44 450 LEU A C 1
ATOM 3454 O O . LEU A 1 450 ? 2.01 28.109 12.789 1 94.44 450 LEU A O 1
ATOM 3458 N N . TYR A 1 451 ? 3.002 26.172 12.805 1 92.88 451 TYR A N 1
ATOM 3459 C CA . TYR A 1 451 ? 2.24 25.672 11.672 1 92.88 451 TYR A CA 1
ATOM 3460 C C . TYR A 1 451 ? 0.749 25.641 11.984 1 92.88 451 TYR A C 1
ATOM 3462 O O . TYR A 1 451 ? -0.069 26.094 11.18 1 92.88 451 TYR A O 1
ATOM 3470 N N . GLN A 1 452 ? 0.418 25.125 13.133 1 93 452 GLN A N 1
ATOM 3471 C CA . GLN A 1 452 ? -0.981 24.922 13.492 1 93 452 GLN A CA 1
ATOM 3472 C C . GLN A 1 452 ? -1.641 26.234 13.891 1 93 452 GLN A C 1
ATOM 3474 O O . GLN A 1 452 ? -2.854 26.406 13.742 1 93 452 GLN A O 1
ATOM 3479 N N . SER A 1 453 ? -0.853 27.156 14.359 1 91 453 SER A N 1
ATOM 3480 C CA . SER A 1 453 ? -1.436 28.406 14.852 1 91 453 SER A CA 1
ATOM 3481 C C . SER A 1 453 ? -1.555 29.438 13.734 1 91 453 SER A C 1
ATOM 3483 O O . SER A 1 453 ? -2.562 30.141 13.633 1 91 453 SER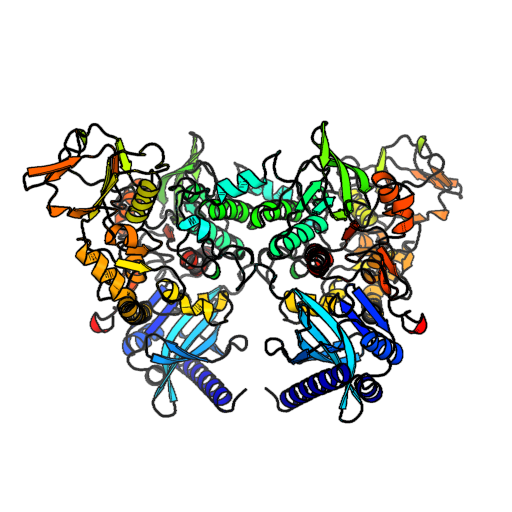 A O 1
ATOM 3485 N N . ARG A 1 454 ? -0.523 29.438 12.82 1 87.62 454 ARG A N 1
ATOM 3486 C CA . ARG A 1 454 ? -0.573 30.531 11.859 1 87.62 454 ARG A CA 1
ATOM 3487 C C . ARG A 1 454 ? -0.17 30.062 10.469 1 87.62 454 ARG A C 1
ATOM 3489 O O . ARG A 1 454 ? -0.108 30.859 9.523 1 87.62 454 ARG A O 1
ATOM 3496 N N . GLY A 1 455 ? 0.211 28.828 10.312 1 87.5 455 GLY A N 1
ATOM 3497 C CA . GLY A 1 455 ? 0.436 28.25 9 1 87.5 455 GLY A CA 1
ATOM 3498 C C . GLY A 1 455 ? 1.815 28.547 8.445 1 87.5 455 GLY A C 1
ATOM 3499 O O . GLY A 1 455 ? 2.062 28.359 7.25 1 87.5 455 GLY A O 1
ATOM 3500 N N . GLY A 1 456 ? 2.738 29.094 9.367 1 89.81 456 GLY A N 1
ATOM 3501 C CA . GLY A 1 456 ? 4.078 29.422 8.898 1 89.81 456 GLY A CA 1
ATOM 3502 C C . GLY A 1 456 ? 4.941 30.047 9.977 1 89.81 456 GLY A C 1
ATOM 3503 O O . GLY A 1 456 ? 4.664 29.891 11.164 1 89.81 456 GLY A O 1
ATOM 3504 N N . GLY A 1 457 ? 6.047 30.594 9.477 1 92.94 457 GLY A N 1
ATOM 3505 C CA . GLY A 1 457 ? 6.969 31.25 10.391 1 92.94 457 GLY A CA 1
ATOM 3506 C C . GLY A 1 457 ? 8.141 30.375 10.789 1 92.94 457 GLY A C 1
ATOM 3507 O O . GLY A 1 457 ? 8.859 30.688 11.742 1 92.94 457 GLY A O 1
ATOM 3508 N N . TYR A 1 458 ? 8.289 29.375 10.023 1 95.88 458 TYR A N 1
ATOM 3509 C CA . TYR A 1 458 ? 9.375 28.438 10.32 1 95.88 458 TYR A CA 1
ATOM 3510 C C . TYR A 1 458 ? 10.016 27.922 9.039 1 95.88 458 TYR A C 1
ATOM 3512 O O . TYR A 1 458 ? 9.469 28.109 7.945 1 95.88 458 TYR A O 1
ATOM 3520 N N . TYR A 1 459 ? 11.133 27.391 9.188 1 96 459 TYR A N 1
ATOM 3521 C CA . TYR A 1 459 ? 11.867 26.734 8.109 1 96 459 TYR A CA 1
ATOM 3522 C C . TYR A 1 459 ? 12.57 25.484 8.609 1 96 459 TYR A C 1
ATOM 3524 O O . TYR A 1 459 ? 13.367 25.531 9.547 1 96 459 TYR A O 1
ATOM 3532 N N . LEU A 1 460 ? 12.266 24.406 8.047 1 93.62 460 LEU A N 1
ATOM 3533 C CA . LEU A 1 460 ? 13.023 23.188 8.258 1 93.62 460 LEU A CA 1
ATOM 3534 C C . LEU A 1 460 ? 14.219 23.109 7.309 1 93.62 460 LEU A C 1
ATOM 3536 O O . LEU A 1 460 ? 14.055 22.906 6.105 1 93.62 460 LEU A O 1
ATOM 3540 N N . ASN A 1 461 ? 15.328 23.219 7.879 1 93.94 461 ASN A N 1
ATOM 3541 C CA . ASN A 1 461 ? 16.547 23.578 7.16 1 93.94 461 ASN A CA 1
ATOM 3542 C C . ASN A 1 461 ? 17.125 22.391 6.414 1 93.94 461 ASN A C 1
ATOM 3544 O O . ASN A 1 461 ? 17.391 21.344 7.012 1 93.94 461 ASN A O 1
ATOM 3548 N N . VAL A 1 462 ? 17.328 22.641 5.156 1 89.31 462 VAL A N 1
ATOM 3549 C CA . VAL A 1 462 ? 17.969 21.641 4.324 1 89.31 462 VAL A CA 1
ATOM 3550 C C . VAL A 1 462 ? 19.234 22.203 3.682 1 89.31 462 VAL A C 1
ATOM 3552 O O . VAL A 1 462 ? 19.688 21.703 2.652 1 89.31 462 VAL A O 1
ATOM 3555 N N . GLY A 1 463 ? 19.719 23.312 4.238 1 90.12 463 GLY A N 1
ATOM 3556 C CA . GLY A 1 463 ? 20.984 23.797 3.73 1 90.12 463 GLY A CA 1
ATOM 3557 C C . GLY A 1 463 ? 21.031 25.297 3.578 1 90.12 463 GLY A C 1
ATOM 3558 O O . GLY A 1 463 ? 22.109 25.906 3.65 1 90.12 463 GLY A O 1
ATOM 3559 N N . CYS A 1 464 ? 19.891 25.969 3.346 1 94.12 464 CYS A N 1
ATOM 3560 C CA . CYS A 1 464 ? 19.844 27.406 3.086 1 94.12 464 CYS A CA 1
ATOM 3561 C C . CYS A 1 464 ? 20.375 28.188 4.277 1 94.12 464 CYS A C 1
ATOM 3563 O O . CYS A 1 464 ? 21.031 29.219 4.105 1 94.12 464 CYS A O 1
ATOM 3565 N N . SER A 1 465 ? 20.109 27.766 5.438 1 96.5 465 SER A N 1
ATOM 3566 C CA . SER A 1 465 ? 20.531 28.484 6.637 1 96.5 465 SER A CA 1
ATOM 3567 C C . SER A 1 465 ? 22.047 28.531 6.762 1 96.5 465 SER A C 1
ATOM 3569 O O . SER A 1 465 ? 22.609 29.5 7.262 1 96.5 465 SER A O 1
ATOM 3571 N N . GLU A 1 466 ? 22.672 27.5 6.328 1 95.62 466 GLU A N 1
ATOM 3572 C CA . GLU A 1 466 ? 24.141 27.516 6.312 1 95.62 466 GLU A CA 1
ATOM 3573 C C . GLU A 1 466 ? 24.672 28.531 5.312 1 95.62 466 GLU A C 1
ATOM 3575 O O . GLU A 1 466 ? 25.703 29.156 5.551 1 95.62 466 GLU A O 1
ATOM 3580 N N . LEU A 1 467 ? 24 28.672 4.188 1 96.56 467 LEU A N 1
ATOM 3581 C CA . LEU A 1 467 ? 24.375 29.672 3.197 1 96.56 467 LEU A CA 1
ATOM 3582 C C . LEU A 1 467 ? 24.266 31.094 3.771 1 96.56 467 LEU A C 1
ATOM 3584 O O . LEU A 1 467 ? 25.125 31.938 3.518 1 96.56 467 LEU A O 1
ATOM 3588 N N . ILE A 1 468 ? 23.203 31.328 4.508 1 98.19 468 ILE A N 1
ATOM 3589 C CA . ILE A 1 468 ? 23 32.625 5.168 1 98.19 468 ILE A CA 1
ATOM 3590 C C . ILE A 1 468 ? 24.109 32.844 6.195 1 98.19 468 ILE A C 1
ATOM 3592 O O . ILE A 1 468 ? 24.734 33.906 6.207 1 98.19 468 ILE A O 1
ATOM 3596 N N . ALA A 1 469 ? 24.359 31.859 6.984 1 97.94 469 ALA A N 1
ATOM 3597 C CA . ALA A 1 469 ? 25.375 31.953 8.031 1 97.94 469 ALA A CA 1
ATOM 3598 C C . ALA A 1 469 ? 26.75 32.219 7.438 1 97.94 469 ALA A C 1
ATOM 3600 O O . ALA A 1 469 ? 27.562 32.938 8.047 1 97.94 469 ALA A O 1
ATOM 3601 N N . ALA A 1 470 ? 27 31.719 6.324 1 97.25 470 ALA A N 1
ATOM 3602 C CA . ALA A 1 470 ? 28.281 31.875 5.652 1 97.25 470 ALA A CA 1
ATOM 3603 C C . ALA A 1 470 ? 28.359 33.219 4.91 1 97.25 470 ALA A C 1
ATOM 3605 O O . ALA A 1 470 ? 29.422 33.562 4.387 1 97.25 470 ALA A O 1
ATOM 3606 N N . GLY A 1 471 ? 27.297 33.875 4.773 1 97.19 471 GLY A N 1
ATOM 3607 C CA . GLY A 1 471 ? 27.281 35.156 4.098 1 97.19 471 GLY A CA 1
ATOM 3608 C C . GLY A 1 471 ? 27.109 35.062 2.594 1 97.19 471 GLY A C 1
ATOM 3609 O O . GLY A 1 471 ? 27.266 36.031 1.866 1 97.19 471 GLY A O 1
ATOM 3610 N N . GLU A 1 472 ? 26.797 33.844 2.18 1 97.25 472 GLU A N 1
ATOM 3611 C CA . GLU A 1 472 ? 26.578 33.625 0.752 1 97.25 472 GLU A CA 1
ATOM 3612 C C . GLU A 1 472 ? 25.219 34.188 0.314 1 97.25 472 GLU A C 1
ATOM 3614 O O . GLU A 1 472 ? 25.047 34.562 -0.845 1 97.25 472 GLU A O 1
ATOM 3619 N N . ILE A 1 473 ? 24.25 34.188 1.176 1 97.88 473 ILE A N 1
ATOM 3620 C CA . ILE A 1 473 ? 22.969 34.875 1.024 1 97.88 473 ILE A CA 1
ATOM 3621 C C . ILE A 1 473 ? 22.875 36 2.033 1 97.88 473 ILE A C 1
ATOM 3623 O O . ILE A 1 473 ? 23.031 35.781 3.236 1 97.88 473 ILE A O 1
ATOM 3627 N N . THR A 1 474 ? 22.625 37.125 1.544 1 97.56 474 THR A N 1
ATOM 3628 C CA . THR A 1 474 ? 22.625 38.312 2.396 1 97.56 474 THR A CA 1
ATOM 3629 C C . THR A 1 474 ? 21.25 38.531 3.016 1 97.56 474 THR A C 1
ATOM 3631 O O . THR A 1 474 ? 20.234 38.219 2.404 1 97.56 474 THR A O 1
ATOM 3634 N N . ILE A 1 475 ? 21.281 39.156 4.227 1 97.75 475 ILE A N 1
ATOM 3635 C CA . ILE A 1 475 ? 20.031 39.438 4.93 1 97.75 475 ILE A CA 1
ATOM 3636 C C . ILE A 1 475 ? 19.828 40.938 5.082 1 97.75 475 ILE A C 1
ATOM 3638 O O . ILE A 1 475 ? 20.766 41.656 5.418 1 97.75 475 ILE A O 1
ATOM 3642 N N . ALA A 1 476 ? 18.672 41.344 4.738 1 96.94 476 ALA A N 1
ATOM 3643 C CA . ALA A 1 476 ? 18.234 42.719 5.023 1 96.94 476 ALA A CA 1
ATOM 3644 C C . ALA A 1 476 ? 16.984 42.719 5.91 1 96.94 476 ALA A C 1
ATOM 3646 O O . ALA A 1 476 ? 16.234 41.75 5.926 1 96.94 476 ALA A O 1
ATOM 3647 N N . GLU A 1 477 ? 16.797 43.781 6.648 1 95.44 477 GLU A N 1
ATOM 3648 C CA . GLU A 1 477 ? 15.617 43.906 7.508 1 95.44 477 GLU A CA 1
ATOM 3649 C C . GLU A 1 477 ? 14.516 44.719 6.824 1 95.44 477 GLU A C 1
ATOM 3651 O O . GLU A 1 477 ? 14.773 45.75 6.234 1 95.44 477 GLU A O 1
ATOM 3656 N N . TRP A 1 478 ? 13.375 44.156 6.992 1 93.25 478 TRP A N 1
ATOM 3657 C CA . TRP A 1 478 ? 12.219 44.781 6.359 1 93.25 478 TRP A CA 1
ATOM 3658 C C . TRP A 1 478 ? 12.055 46.219 6.844 1 93.25 478 TRP A C 1
ATOM 3660 O O . TRP A 1 478 ? 11.695 47.094 6.066 1 93.25 478 TRP A O 1
ATOM 3670 N N . GLU A 1 479 ? 12.297 46.469 8.07 1 91.25 479 GLU A N 1
ATOM 3671 C CA . GLU A 1 479 ? 12.117 47.781 8.688 1 91.25 479 GLU A CA 1
ATOM 3672 C C . GLU A 1 479 ? 13.039 48.812 8.055 1 91.25 479 GLU A C 1
ATOM 3674 O O . GLU A 1 479 ? 12.766 50.031 8.109 1 91.25 479 GLU A O 1
ATOM 3679 N N . ASP A 1 480 ? 14.031 48.344 7.426 1 92.81 480 ASP A N 1
ATOM 3680 C CA . ASP A 1 480 ? 15.008 49.25 6.824 1 92.81 480 ASP A CA 1
ATOM 3681 C C . ASP A 1 480 ? 14.625 49.594 5.391 1 92.81 480 ASP A C 1
ATOM 3683 O O . ASP A 1 480 ? 15.195 50.5 4.793 1 92.81 480 ASP A O 1
ATOM 3687 N N . VAL A 1 481 ? 13.672 48.875 4.871 1 93.38 481 VAL A N 1
ATOM 3688 C CA . VAL A 1 481 ? 13.281 49.094 3.482 1 93.38 481 VAL A CA 1
ATOM 3689 C C . VAL A 1 481 ? 12.344 50.312 3.406 1 93.38 481 VAL A C 1
ATOM 3691 O O . VAL A 1 481 ? 11.281 50.312 4.027 1 93.38 481 VAL A O 1
ATOM 3694 N N . GLU A 1 482 ? 12.703 51.188 2.66 1 94.44 482 GLU A N 1
ATOM 3695 C CA . GLU A 1 482 ? 11.891 52.375 2.518 1 94.44 482 GLU A CA 1
ATOM 3696 C C . GLU A 1 482 ? 10.906 52.25 1.359 1 94.44 482 GLU A C 1
ATOM 3698 O O . GLU A 1 482 ? 9.719 52.531 1.516 1 94.44 482 GLU A O 1
ATOM 3703 N N . ARG A 1 483 ? 11.422 51.906 0.238 1 95.56 483 ARG A N 1
ATOM 3704 C CA . ARG A 1 483 ? 10.578 51.75 -0.948 1 95.56 483 ARG A CA 1
ATOM 3705 C C . ARG A 1 483 ? 11.273 50.875 -2.002 1 95.56 483 ARG A C 1
ATOM 3707 O O . ARG A 1 483 ? 12.461 50.594 -1.893 1 95.56 483 ARG A O 1
ATOM 3714 N N . VAL A 1 484 ? 10.469 50.438 -2.91 1 96.12 484 VAL A N 1
ATOM 3715 C CA . VAL A 1 484 ? 11 49.781 -4.105 1 96.12 484 VAL A CA 1
ATOM 3716 C C . VAL A 1 484 ? 11.219 50.844 -5.199 1 96.12 484 VAL A C 1
ATOM 3718 O O . VAL A 1 484 ? 10.406 51.75 -5.371 1 96.12 484 VAL A O 1
ATOM 3721 N N . THR A 1 485 ? 12.32 50.75 -5.887 1 96.56 485 THR A N 1
ATOM 3722 C CA . THR A 1 485 ? 12.633 51.625 -7.012 1 96.56 485 THR A CA 1
ATOM 3723 C C . THR A 1 485 ? 12.664 50.844 -8.312 1 96.56 485 THR A C 1
ATOM 3725 O O . THR A 1 485 ? 12.375 49.625 -8.328 1 96.56 485 THR A O 1
ATOM 3728 N N . GLU A 1 486 ? 12.992 51.531 -9.391 1 97 486 GLU A N 1
ATOM 3729 C CA . GLU A 1 486 ? 13.102 50.875 -10.68 1 97 486 GLU A CA 1
ATOM 3730 C C . GLU A 1 486 ? 14.203 49.812 -10.672 1 97 486 GLU A C 1
ATOM 3732 O O . GLU A 1 486 ? 14.141 48.812 -11.414 1 97 486 GLU A O 1
ATOM 3737 N N . ARG A 1 487 ? 15.148 49.969 -9.773 1 96.81 487 ARG A N 1
ATOM 3738 C CA . ARG A 1 487 ? 16.359 49.125 -9.844 1 96.81 487 ARG A CA 1
ATOM 3739 C C . ARG A 1 487 ? 16.406 48.156 -8.688 1 96.81 487 ARG A C 1
ATOM 3741 O O . ARG A 1 487 ? 17.266 47.281 -8.648 1 96.81 487 ARG A O 1
ATOM 3748 N N . GLY A 1 488 ? 15.539 48.312 -7.727 1 97.25 488 GLY A N 1
ATOM 3749 C CA . GLY A 1 488 ? 15.555 47.438 -6.574 1 97.25 488 GLY A CA 1
ATOM 3750 C C . GLY A 1 488 ? 14.961 48.062 -5.328 1 97.25 488 GLY A C 1
ATOM 3751 O O . GLY A 1 488 ? 13.891 48.688 -5.391 1 97.25 488 GLY A O 1
ATOM 3752 N N . LEU A 1 489 ? 15.625 47.844 -4.141 1 96.75 489 LEU A N 1
ATOM 3753 C CA . LEU A 1 489 ? 15.141 48.375 -2.869 1 96.75 489 LEU A CA 1
ATOM 3754 C C . LEU A 1 489 ? 15.977 49.562 -2.42 1 96.75 489 LEU A C 1
ATOM 3756 O O . LEU A 1 489 ? 17.203 49.562 -2.572 1 96.75 489 LEU A O 1
ATOM 3760 N N . GLN A 1 490 ? 15.25 50.5 -1.981 1 96.94 490 GLN A N 1
ATOM 3761 C CA . GLN A 1 490 ? 15.906 51.594 -1.304 1 96.94 490 GLN A CA 1
ATOM 3762 C C . GLN A 1 490 ? 15.742 51.5 0.21 1 96.94 490 GLN A C 1
ATOM 3764 O O . GLN A 1 490 ? 14.641 51.281 0.711 1 96.94 490 GLN A O 1
ATOM 3769 N N . LEU A 1 491 ? 16.859 51.688 0.902 1 95.12 491 LEU A N 1
ATOM 3770 C CA . LEU A 1 491 ? 16.844 51.594 2.357 1 95.12 491 LEU A CA 1
ATOM 3771 C C . LEU A 1 491 ? 16.75 52.969 2.996 1 95.12 491 LEU A C 1
ATOM 3773 O O . LEU A 1 491 ? 17.047 53.969 2.348 1 95.12 491 LEU A O 1
ATOM 3777 N N . GLY A 1 492 ? 16.359 52.969 4.184 1 93.25 492 GLY A N 1
ATOM 3778 C CA . GLY A 1 492 ? 16.172 54.219 4.918 1 93.25 492 GLY A CA 1
ATOM 3779 C C . GLY A 1 492 ? 17.469 55 5.121 1 93.25 492 GLY A C 1
ATOM 3780 O O . GLY A 1 492 ? 17.453 56.219 5.242 1 93.25 492 GLY A O 1
ATOM 3781 N N . ASP A 1 493 ? 18.609 54.25 5.129 1 93.75 493 ASP A N 1
ATOM 3782 C CA . ASP A 1 493 ? 19.891 54.938 5.355 1 93.75 493 ASP A CA 1
ATOM 3783 C C . ASP A 1 493 ? 20.469 55.469 4.047 1 93.75 493 ASP A C 1
ATOM 3785 O O . ASP A 1 493 ? 21.578 56 4.023 1 93.75 493 ASP A O 1
ATOM 3789 N N . GLY A 1 494 ? 19.719 55.25 3.047 1 92.5 494 GLY A N 1
ATOM 3790 C CA . GLY A 1 494 ? 20.141 55.781 1.759 1 92.5 494 GLY A CA 1
ATOM 3791 C C . GLY A 1 494 ? 20.781 54.75 0.86 1 92.5 494 GLY A C 1
ATOM 3792 O O . GLY A 1 494 ? 20.906 54.969 -0.349 1 92.5 494 GLY A O 1
ATOM 3793 N N . SER A 1 495 ? 21.109 53.688 1.421 1 94.62 495 SER A N 1
ATOM 3794 C CA . SER A 1 495 ? 21.703 52.625 0.603 1 94.62 495 SER A CA 1
ATOM 3795 C C . SER A 1 495 ? 20.641 51.906 -0.221 1 94.62 495 SER A C 1
ATOM 3797 O O . SER A 1 495 ? 19.453 52.125 -0.041 1 94.62 495 SER A O 1
ATOM 3799 N N . ALA A 1 496 ? 21.156 51.156 -1.228 1 96.31 496 ALA A N 1
ATOM 3800 C CA . ALA A 1 496 ? 20.234 50.469 -2.127 1 96.31 496 ALA A CA 1
ATOM 3801 C C . ALA A 1 496 ? 20.641 49 -2.297 1 96.31 496 ALA A C 1
ATOM 3803 O O . ALA A 1 496 ? 21.812 48.656 -2.113 1 96.31 496 ALA A O 1
ATOM 3804 N N . ILE A 1 497 ? 19.719 48.188 -2.547 1 97.25 497 ILE A N 1
ATOM 3805 C CA . ILE A 1 497 ? 19.906 46.781 -2.922 1 97.25 497 ILE A CA 1
ATOM 3806 C C . ILE A 1 497 ? 19.375 46.531 -4.332 1 97.25 497 ILE A C 1
ATOM 3808 O O . ILE A 1 497 ? 18.156 46.625 -4.562 1 97.25 497 ILE A O 1
ATOM 3812 N N . ASP A 1 498 ? 20.234 46.219 -5.211 1 97.06 498 ASP A N 1
ATOM 3813 C CA . ASP A 1 498 ? 19.844 46 -6.598 1 97.06 498 ASP A CA 1
ATOM 3814 C C . ASP A 1 498 ? 19.094 44.656 -6.738 1 97.06 498 ASP A C 1
ATOM 3816 O O . ASP A 1 498 ? 19.406 43.688 -6.035 1 97.06 498 ASP A O 1
ATOM 3820 N N . ALA A 1 499 ? 18.125 44.656 -7.613 1 97.75 499 ALA A N 1
ATOM 3821 C CA . ALA A 1 499 ? 17.391 43.406 -7.871 1 97.75 499 ALA A CA 1
ATOM 3822 C C . ALA A 1 499 ? 16.844 43.406 -9.297 1 97.75 499 ALA A C 1
ATOM 3824 O O . ALA A 1 499 ? 16.359 44.406 -9.797 1 97.75 499 ALA A O 1
ATOM 3825 N N . ASP A 1 500 ? 17 42.312 -9.953 1 97.56 500 ASP A N 1
ATOM 3826 C CA . ASP A 1 500 ? 16.312 42.031 -11.219 1 97.56 500 ASP A CA 1
ATOM 3827 C C . ASP A 1 500 ? 15.039 41.219 -10.992 1 97.56 500 ASP A C 1
ATOM 3829 O O . ASP A 1 500 ? 14.172 41.156 -11.867 1 97.56 500 ASP A O 1
ATOM 3833 N N . LEU A 1 501 ? 15.016 40.625 -9.875 1 97.69 501 LEU A N 1
ATOM 3834 C CA . LEU A 1 501 ? 13.891 39.812 -9.453 1 97.69 501 LEU A CA 1
ATOM 3835 C C . LEU A 1 501 ? 13.539 40.062 -7.996 1 97.69 501 LEU A C 1
ATOM 3837 O O . LEU A 1 501 ? 14.422 40.156 -7.145 1 97.69 501 LEU A O 1
ATOM 3841 N N . ILE A 1 502 ? 12.25 40.281 -7.762 1 97.75 502 ILE A N 1
ATOM 3842 C CA . ILE A 1 502 ? 11.727 40.312 -6.402 1 97.75 502 ILE A CA 1
ATOM 3843 C C . ILE A 1 502 ? 10.695 39.188 -6.219 1 97.75 502 ILE A C 1
ATOM 3845 O O . ILE A 1 502 ? 9.656 39.188 -6.875 1 97.75 502 ILE A O 1
ATOM 3849 N N . VAL A 1 503 ? 11.062 38.219 -5.375 1 97.25 503 VAL A N 1
ATOM 3850 C CA . VAL A 1 503 ? 10.133 37.156 -5.039 1 97.25 503 VAL A CA 1
ATOM 3851 C C . VAL A 1 503 ? 9.414 37.469 -3.734 1 97.25 503 VAL A C 1
ATOM 3853 O O . VAL A 1 503 ? 10.055 37.719 -2.707 1 97.25 503 VAL A O 1
ATOM 3856 N N . MET A 1 504 ? 8.094 37.469 -3.824 1 96.44 504 MET A N 1
ATOM 3857 C CA . MET A 1 504 ? 7.27 37.719 -2.645 1 96.44 504 MET A CA 1
ATOM 3858 C C . MET A 1 504 ? 6.957 36.406 -1.921 1 96.44 504 MET A C 1
ATOM 3860 O O . MET A 1 504 ? 5.965 35.75 -2.225 1 96.44 504 MET A O 1
ATOM 3864 N N . ALA A 1 505 ? 7.742 36.062 -0.964 1 95.88 505 ALA A N 1
ATOM 3865 C CA . ALA A 1 505 ? 7.445 34.969 -0.054 1 95.88 505 ALA A CA 1
ATOM 3866 C C . ALA A 1 505 ? 6.715 35.469 1.19 1 95.88 505 ALA A C 1
ATOM 3868 O O . ALA A 1 505 ? 7.148 35.219 2.316 1 95.88 505 ALA A O 1
ATOM 3869 N N . THR A 1 506 ? 5.539 36.094 0.919 1 93.75 506 THR A N 1
ATOM 3870 C CA . THR A 1 506 ? 4.855 36.875 1.931 1 93.75 506 THR A CA 1
ATOM 3871 C C . THR A 1 506 ? 3.617 36.156 2.445 1 93.75 506 THR A C 1
ATOM 3873 O O . THR A 1 506 ? 2.805 36.75 3.166 1 93.75 506 THR A O 1
ATOM 3876 N N . GLY A 1 507 ? 3.539 34.906 2.084 1 90.25 507 GLY A N 1
ATOM 3877 C CA . GLY A 1 507 ? 2.48 34.094 2.631 1 90.25 507 GLY A CA 1
ATOM 3878 C C . GLY A 1 507 ? 1.153 34.25 1.915 1 90.25 507 GLY A C 1
ATOM 3879 O O . GLY A 1 507 ? 1.122 34.562 0.716 1 90.25 507 GLY A O 1
ATOM 3880 N N . TYR A 1 508 ? 0.045 33.844 2.592 1 89.5 508 TYR A N 1
ATOM 3881 C CA . TYR A 1 508 ? -1.3 33.812 2.029 1 89.5 508 TYR A CA 1
ATOM 3882 C C . TYR A 1 508 ? -2.311 34.438 2.986 1 89.5 508 TYR A C 1
ATOM 3884 O O . TYR A 1 508 ? -2.078 34.5 4.195 1 89.5 508 TYR A O 1
ATOM 3892 N N . LEU A 1 509 ? -3.389 34.844 2.395 1 86.56 509 LEU A N 1
ATOM 3893 C CA . LEU A 1 509 ? -4.496 35.344 3.199 1 86.56 509 LEU A CA 1
ATOM 3894 C C . LEU A 1 509 ? -5.277 34.188 3.832 1 86.56 509 LEU A C 1
ATOM 3896 O O . LEU A 1 509 ? -5.102 33.031 3.453 1 86.56 509 LEU A O 1
ATOM 3900 N N . GLY A 1 510 ? -6.078 34.594 4.797 1 83.62 510 GLY A N 1
ATOM 3901 C CA . GLY A 1 510 ? -6.863 33.594 5.492 1 83.62 510 GLY A CA 1
ATOM 3902 C C . GLY A 1 510 ? -7.961 33 4.637 1 83.62 510 GLY A C 1
ATOM 3903 O O . GLY A 1 510 ? -8.305 33.531 3.584 1 83.62 510 GLY A O 1
ATOM 3904 N N . GLN A 1 511 ? -8.492 31.875 5.078 1 87.19 511 GLN A N 1
ATOM 3905 C CA . GLN A 1 511 ? -9.547 31.172 4.359 1 87.19 511 GLN A CA 1
ATOM 3906 C C . GLN A 1 511 ? -10.836 31.984 4.324 1 87.19 511 GLN A C 1
ATOM 3908 O O . GLN A 1 511 ? -11.711 31.734 3.496 1 87.19 511 GLN A O 1
ATOM 3913 N N . ASP A 1 512 ? -10.953 32.875 5.262 1 85.81 512 ASP A N 1
ATOM 3914 C CA . ASP A 1 512 ? -12.148 33.719 5.336 1 85.81 512 ASP A CA 1
ATOM 3915 C C . ASP A 1 512 ? -12.352 34.5 4.047 1 85.81 512 ASP A C 1
ATOM 3917 O O . ASP A 1 512 ? -13.484 34.75 3.639 1 85.81 512 ASP A O 1
ATOM 3921 N N . VAL A 1 513 ? -11.242 34.875 3.457 1 89.56 513 VAL A N 1
ATOM 3922 C CA . VAL A 1 513 ? -11.32 35.625 2.213 1 89.56 513 VAL A CA 1
ATOM 3923 C C . VAL A 1 513 ? -11.938 34.75 1.117 1 89.56 513 VAL A C 1
ATOM 3925 O O . VAL A 1 513 ? -12.82 35.219 0.386 1 89.56 513 VAL A O 1
ATOM 3928 N N . LEU A 1 514 ? -11.484 33.594 1.055 1 91.25 514 LEU A N 1
ATOM 3929 C CA . LEU A 1 514 ? -12.016 32.656 0.064 1 91.25 514 LEU A CA 1
ATOM 3930 C C . LEU A 1 514 ? -13.477 32.344 0.358 1 91.25 514 LEU A C 1
ATOM 3932 O O . LEU A 1 514 ? -14.289 32.219 -0.561 1 91.25 514 LEU A O 1
ATOM 3936 N N . LEU A 1 515 ? -13.836 32.156 1.558 1 93.62 515 LEU A N 1
ATOM 3937 C CA . LEU A 1 515 ? -15.203 31.859 1.973 1 93.62 515 LEU A CA 1
ATOM 3938 C C . LEU A 1 515 ? -16.156 32.969 1.537 1 93.62 515 LEU A C 1
ATOM 3940 O O . LEU A 1 515 ? -17.25 32.688 1.035 1 93.62 515 LEU A O 1
ATOM 3944 N N . ARG A 1 516 ? -15.711 34.156 1.81 1 95 516 ARG A N 1
ATOM 3945 C CA . ARG A 1 516 ? -16.547 35.312 1.437 1 95 516 ARG A CA 1
ATOM 3946 C C . ARG A 1 516 ? -16.766 35.344 -0.07 1 95 516 ARG A C 1
ATOM 3948 O O . ARG A 1 516 ? -17.875 35.625 -0.526 1 95 516 ARG A O 1
ATOM 3955 N N . ARG A 1 517 ? -15.742 35.062 -0.739 1 94.25 517 ARG A N 1
ATOM 3956 C CA . ARG A 1 517 ? -15.82 35.094 -2.195 1 94.25 517 ARG A CA 1
ATOM 3957 C C . ARG A 1 517 ? -16.766 34 -2.717 1 94.25 517 ARG A C 1
ATOM 3959 O O . ARG A 1 517 ? -17.547 34.25 -3.637 1 94.25 517 ARG A O 1
ATOM 3966 N N . LEU A 1 518 ? -16.766 32.844 -2.152 1 96.19 518 LEU A N 1
ATOM 3967 C CA . LEU A 1 518 ? -17.453 31.672 -2.709 1 96.19 518 LEU A CA 1
ATOM 3968 C C . LEU A 1 518 ? -18.859 31.547 -2.133 1 96.19 518 LEU A C 1
ATOM 3970 O O . LEU A 1 518 ? -19.766 31.047 -2.805 1 96.19 518 LEU A O 1
ATOM 3974 N N . PHE A 1 519 ? -19.062 31.969 -0.85 1 97.5 519 PHE A N 1
ATOM 3975 C CA . PHE A 1 519 ? -20.312 31.641 -0.161 1 97.5 519 PHE A CA 1
ATOM 3976 C C . PHE A 1 519 ? -21.031 32.906 0.297 1 97.5 519 PHE A C 1
ATOM 3978 O O . PHE A 1 519 ? -22.172 32.844 0.743 1 97.5 519 PHE A O 1
ATOM 3985 N N . GLY A 1 520 ? -20.375 34.062 0.254 1 96.56 520 GLY A N 1
ATOM 3986 C CA . GLY A 1 520 ? -20.969 35.312 0.682 1 96.56 520 GLY A CA 1
ATOM 3987 C C . GLY A 1 520 ? -20.594 35.719 2.104 1 96.56 520 GLY A C 1
ATOM 3988 O O . GLY A 1 520 ? -20.062 34.875 2.854 1 96.56 520 GLY A O 1
ATOM 3989 N N . ASP A 1 521 ? -20.906 36.875 2.492 1 95.81 521 ASP A N 1
ATOM 3990 C CA . ASP A 1 521 ? -20.5 37.469 3.766 1 95.81 521 ASP A CA 1
ATOM 3991 C C . ASP A 1 521 ? -21.203 36.781 4.934 1 95.81 521 ASP A C 1
ATOM 3993 O O . ASP A 1 521 ? -20.609 36.594 5.996 1 95.81 521 ASP A O 1
ATOM 3997 N N . GLU A 1 522 ? -22.391 36.469 4.754 1 95.19 522 GLU A N 1
ATOM 3998 C CA . GLU A 1 522 ? -23.172 35.875 5.844 1 95.19 522 GLU A CA 1
ATOM 3999 C C . GLU A 1 522 ? -22.609 34.531 6.262 1 95.19 522 GLU A C 1
ATOM 4001 O O . GLU A 1 522 ? -22.375 34.281 7.449 1 95.19 522 GLU A O 1
ATOM 4006 N N . VAL A 1 523 ? -22.375 33.75 5.277 1 95.5 523 VAL A N 1
ATOM 4007 C CA . VAL A 1 523 ? -21.844 32.406 5.551 1 95.5 523 VAL A CA 1
ATOM 4008 C C . VAL A 1 523 ? -20.453 32.531 6.16 1 95.5 523 VAL A C 1
ATOM 4010 O O . VAL A 1 523 ? -20.125 31.844 7.133 1 95.5 523 VAL A O 1
ATOM 4013 N N . ALA A 1 524 ? -19.594 33.375 5.613 1 95.25 524 ALA A N 1
ATOM 4014 C CA . ALA A 1 524 ? -18.25 33.562 6.113 1 95.25 524 ALA A CA 1
ATOM 4015 C C . ALA A 1 524 ? -18.266 34.031 7.574 1 95.25 524 ALA A C 1
ATOM 4017 O O . ALA A 1 524 ? -17.438 33.562 8.375 1 95.25 524 ALA A O 1
ATOM 4018 N N . SER A 1 525 ? -19.188 34.875 7.867 1 93.75 525 SER A N 1
ATOM 4019 C CA . SER A 1 525 ? -19.312 35.375 9.234 1 93.75 525 SER A CA 1
ATOM 4020 C C . SER A 1 525 ? -19.766 34.281 10.188 1 93.75 525 SER A C 1
ATOM 4022 O O . SER A 1 525 ? -19.328 34.219 11.344 1 93.75 525 SER A O 1
ATOM 4024 N N . ARG A 1 526 ? -20.641 33.469 9.742 1 93.56 526 ARG A N 1
ATOM 4025 C CA . ARG A 1 526 ? -21.125 32.375 10.562 1 93.56 526 ARG A CA 1
ATOM 4026 C C . ARG A 1 526 ? -20 31.375 10.867 1 93.56 526 ARG A C 1
ATOM 4028 O O . ARG A 1 526 ? -19.938 30.828 11.969 1 93.56 526 ARG A O 1
ATOM 4035 N N . VAL A 1 527 ? -19.203 31.109 9.938 1 94.56 527 VAL A N 1
ATOM 4036 C CA . VAL A 1 527 ? -18.141 30.125 10.094 1 94.56 527 VAL A CA 1
ATOM 4037 C C . VAL A 1 527 ? -17.016 30.688 10.961 1 94.56 527 VAL A C 1
ATOM 4039 O O . VAL A 1 527 ? -16.531 30.016 11.875 1 94.56 527 VAL A O 1
ATOM 4042 N N . GLY A 1 528 ? -16.656 31.953 10.68 1 91.81 528 GLY A N 1
ATOM 4043 C CA . GLY A 1 528 ? -15.539 32.562 11.391 1 91.81 528 GLY A CA 1
ATOM 4044 C C . GLY A 1 528 ? -14.188 32.062 10.93 1 91.81 528 GLY A C 1
ATOM 4045 O O . GLY A 1 528 ? -14.039 31.594 9.797 1 91.81 528 GLY A O 1
ATOM 4046 N N . PRO A 1 529 ? -13.18 32.219 11.781 1 90.12 529 PRO A N 1
ATOM 4047 C CA . PRO A 1 529 ? -11.812 31.828 11.398 1 90.12 529 PRO A CA 1
ATOM 4048 C C . PRO A 1 529 ? -11.648 30.328 11.227 1 90.12 529 PRO A C 1
ATOM 4050 O O . PRO A 1 529 ? -12.242 29.547 11.977 1 90.12 529 PRO A O 1
ATOM 4053 N N . VAL A 1 530 ? -10.938 29.969 10.234 1 92.75 530 VAL A N 1
ATOM 4054 C CA . VAL A 1 530 ? -10.562 28.594 9.977 1 92.75 530 VAL A CA 1
ATOM 4055 C C . VAL A 1 530 ? -9.062 28.406 10.172 1 92.75 530 VAL A C 1
ATOM 4057 O O . VAL A 1 530 ? -8.266 29.203 9.664 1 92.75 530 VAL A O 1
ATOM 4060 N N . TRP A 1 531 ? -8.688 27.359 10.898 1 92.06 531 TRP A N 1
ATOM 4061 C CA . TRP A 1 531 ? -7.297 27.125 11.258 1 92.06 531 TRP A CA 1
ATOM 4062 C C . TRP A 1 531 ? -6.898 27.984 12.461 1 92.06 531 TRP A C 1
ATOM 4064 O O . TRP A 1 531 ? -7.543 28.984 12.758 1 92.06 531 TRP A O 1
ATOM 4074 N N . GLY A 1 532 ? -5.875 27.547 13.117 1 91.62 532 GLY A N 1
ATOM 4075 C CA . GLY A 1 532 ? -5.543 28.141 14.406 1 91.62 532 GLY A CA 1
ATOM 4076 C C . GLY A 1 532 ? -6.293 27.516 15.562 1 91.62 532 GLY A C 1
ATOM 4077 O O . GLY A 1 532 ? -7.23 26.75 15.359 1 91.62 532 GLY A O 1
ATOM 4078 N N . PHE A 1 533 ? -5.953 27.891 16.766 1 91.88 533 PHE A N 1
ATOM 4079 C CA . PHE A 1 533 ? -6.496 27.203 17.922 1 91.88 533 PHE A CA 1
ATOM 4080 C C . PHE A 1 533 ? -7.715 27.922 18.469 1 91.88 533 PHE A C 1
ATOM 4082 O O . PHE A 1 533 ? -7.738 29.156 18.516 1 91.88 533 PHE A O 1
ATOM 4089 N N . SER A 1 534 ? -8.68 27.203 18.828 1 90.5 534 SER A N 1
ATOM 4090 C CA . SER A 1 534 ? -9.852 27.719 19.516 1 90.5 534 SER A CA 1
ATOM 4091 C C . SER A 1 534 ? -9.57 27.906 21 1 90.5 534 SER A C 1
ATOM 4093 O O . SER A 1 534 ? -8.445 27.688 21.469 1 90.5 534 SER A O 1
ATOM 4095 N N . GLU A 1 535 ? -10.617 28.281 21.672 1 86.62 535 GLU A N 1
ATOM 4096 C CA . GLU A 1 535 ? -10.5 28.516 23.109 1 86.62 535 GLU A CA 1
ATOM 4097 C C . GLU A 1 535 ? -10.281 27.203 23.859 1 86.62 535 GLU A C 1
ATOM 4099 O O . GLU A 1 535 ? -9.617 27.172 24.891 1 86.62 535 GLU A O 1
ATOM 4104 N N . GLU A 1 536 ? -10.781 26.141 23.375 1 88.31 536 GLU A N 1
ATOM 4105 C CA . GLU A 1 536 ? -10.57 24.859 24.047 1 88.31 536 GLU A CA 1
ATOM 4106 C C . GLU A 1 536 ? -9.305 24.172 23.547 1 88.31 536 GLU A C 1
ATOM 4108 O O . GLU A 1 536 ? -8.969 23.078 23.984 1 88.31 536 GLU A O 1
ATOM 4113 N N . GLY A 1 537 ? -8.656 24.781 22.562 1 88.69 537 GLY A N 1
ATOM 4114 C CA . GLY A 1 537 ? -7.371 24.281 22.109 1 88.69 537 GLY A CA 1
ATOM 4115 C C . GLY A 1 537 ? -7.469 23.453 20.844 1 88.69 537 GLY A C 1
ATOM 4116 O O . GLY A 1 537 ? -6.453 22.984 20.312 1 88.69 537 GLY A O 1
ATOM 4117 N N . GLU A 1 538 ? -8.672 23.266 20.359 1 93.25 538 GLU A N 1
ATOM 4118 C CA . GLU A 1 538 ? -8.859 22.562 19.094 1 93.25 538 GLU A CA 1
ATOM 4119 C C . GLU A 1 538 ? -8.57 23.453 17.891 1 93.25 538 GLU A C 1
ATOM 4121 O O . GLU A 1 538 ? -8.633 24.688 18 1 93.25 538 GLU A O 1
ATOM 4126 N N . LEU A 1 539 ? -8.258 22.891 16.75 1 93.38 539 LEU A N 1
ATOM 4127 C CA . LEU A 1 539 ? -8.117 23.672 15.531 1 93.38 539 LEU A CA 1
ATOM 4128 C C . LEU A 1 539 ? -9.477 24.172 15.047 1 93.38 539 LEU A C 1
ATOM 4130 O O . LEU A 1 539 ? -10.438 23.391 14.961 1 93.38 539 LEU A O 1
ATOM 4134 N N . ARG A 1 540 ? -9.539 25.375 14.727 1 93.38 540 ARG A N 1
ATOM 4135 C CA . ARG A 1 540 ? -10.812 26.031 14.453 1 93.38 540 ARG A CA 1
ATOM 4136 C C . ARG A 1 540 ? -11.43 25.516 13.156 1 93.38 540 ARG A C 1
ATOM 4138 O O . ARG A 1 540 ? -10.812 25.594 12.094 1 93.38 540 ARG A O 1
ATOM 4145 N N . ASN A 1 541 ? -12.602 24.969 13.25 1 94.38 541 ASN A N 1
ATOM 4146 C CA . ASN A 1 541 ? -13.516 24.625 12.164 1 94.38 541 ASN A CA 1
ATOM 4147 C C . ASN A 1 541 ? -12.938 23.531 11.273 1 94.38 541 ASN A C 1
ATOM 4149 O O . ASN A 1 541 ? -13.414 23.328 10.156 1 94.38 541 ASN A O 1
ATOM 4153 N N . LEU A 1 542 ? -11.93 22.828 11.703 1 95.75 542 LEU A N 1
ATOM 4154 C CA . LEU A 1 542 ? -11.352 21.734 10.93 1 95.75 542 LEU A CA 1
ATOM 4155 C C . LEU A 1 542 ? -11.961 20.406 11.344 1 95.75 542 LEU A C 1
ATOM 4157 O O . LEU A 1 542 ? -11.906 20.031 12.523 1 95.75 542 LEU A O 1
ATOM 4161 N N . TRP A 1 543 ? -12.516 19.594 10.328 1 97.06 543 TRP A N 1
ATOM 4162 C CA . TRP A 1 543 ? -13.164 18.297 10.516 1 97.06 543 TRP A CA 1
ATOM 4163 C C . TRP A 1 543 ? -14.164 18.344 11.664 1 97.06 543 TRP A C 1
ATOM 4165 O O . TRP A 1 543 ? -14.195 17.438 12.5 1 97.06 543 TRP A O 1
ATOM 4175 N N . SER A 1 544 ? -14.852 19.391 11.812 1 96.12 544 SER A N 1
ATOM 4176 C CA . SER A 1 544 ? -15.844 19.672 12.844 1 96.12 544 SER A CA 1
ATOM 4177 C C . SER A 1 544 ? -17.031 20.422 12.266 1 96.12 544 SER A C 1
ATOM 4179 O O . SER A 1 544 ? -16.953 21.016 11.188 1 96.12 544 SER A O 1
ATOM 4181 N N . PRO A 1 545 ? -18.172 20.359 13.008 1 95.88 545 PRO A N 1
ATOM 4182 C CA . PRO A 1 545 ? -19.281 21.203 12.562 1 95.88 545 PRO A CA 1
ATOM 4183 C C . PRO A 1 545 ? -18.938 22.703 12.602 1 95.88 545 PRO A C 1
ATOM 4185 O O . PRO A 1 545 ? -18.266 23.156 13.531 1 95.88 545 PRO A O 1
ATOM 4188 N N . THR A 1 546 ? -19.375 23.406 11.555 1 95.31 546 THR A N 1
ATOM 4189 C CA . THR A 1 546 ? -19.219 24.844 11.516 1 95.31 546 THR A CA 1
ATOM 4190 C C . THR A 1 546 ? -20.547 25.547 11.805 1 95.31 546 THR A C 1
ATOM 4192 O O . THR A 1 546 ? -21.562 24.891 12.031 1 95.31 546 THR A O 1
ATOM 4195 N N . GLY A 1 547 ? -20.438 26.859 11.875 1 94.19 547 GLY A N 1
ATOM 4196 C CA . GLY A 1 547 ? -21.656 27.641 12.047 1 94.19 547 GLY A CA 1
ATOM 4197 C C . GLY A 1 547 ? -22.594 27.562 10.852 1 94.19 547 GLY A C 1
ATOM 4198 O O . GLY A 1 547 ? -23.75 27.984 10.93 1 94.19 547 GLY A O 1
ATOM 4199 N N . GLN A 1 548 ? -22.156 27.094 9.75 1 95.69 548 GLN A N 1
ATOM 4200 C CA . GLN A 1 548 ? -22.953 26.906 8.539 1 95.69 548 GLN A CA 1
ATOM 4201 C C . GLN A 1 548 ? -23.234 25.422 8.281 1 95.69 548 GLN A C 1
ATOM 4203 O O . GLN A 1 548 ? -22.328 24.688 7.898 1 95.69 548 GLN A O 1
ATOM 4208 N N . PRO A 1 549 ? -24.531 24.984 8.453 1 94.81 549 PRO A N 1
ATOM 4209 C CA . PRO A 1 549 ? -24.844 23.578 8.164 1 94.81 549 PRO A CA 1
ATOM 4210 C C . PRO A 1 549 ? -24.391 23.156 6.766 1 94.81 549 PRO A C 1
ATOM 4212 O O . PRO A 1 549 ? -24.531 23.922 5.809 1 94.81 549 PRO A O 1
ATOM 4215 N N . GLY A 1 550 ? -23.797 21.953 6.73 1 96.94 550 GLY A N 1
ATOM 4216 C CA . GLY A 1 550 ? -23.438 21.359 5.453 1 96.94 550 GLY A CA 1
ATOM 4217 C C . GLY A 1 550 ? -22.094 21.828 4.934 1 96.94 550 GLY A C 1
ATOM 4218 O O . GLY A 1 550 ? -21.641 21.406 3.861 1 96.94 550 GLY A O 1
ATOM 4219 N N . LEU A 1 551 ? -21.438 22.734 5.617 1 97.88 551 LEU A N 1
ATOM 4220 C CA . LEU A 1 551 ? -20.125 23.219 5.203 1 97.88 551 LEU A CA 1
ATOM 4221 C C . LEU A 1 551 ? -19.031 22.703 6.129 1 97.88 551 LEU A C 1
ATOM 4223 O O . LEU A 1 551 ? -19.125 22.844 7.352 1 97.88 551 LEU A O 1
ATOM 4227 N N . TRP A 1 552 ? -18.047 22.062 5.562 1 98 552 TRP A N 1
ATOM 4228 C CA . TRP A 1 552 ? -16.953 21.438 6.309 1 98 552 TRP A CA 1
ATOM 4229 C C . TRP A 1 552 ? -15.602 21.875 5.77 1 98 552 TRP A C 1
ATOM 4231 O O . TRP A 1 552 ? -15.492 22.344 4.633 1 98 552 TRP A O 1
ATOM 4241 N N . PHE A 1 553 ? -14.57 21.703 6.625 1 97.44 553 PHE A N 1
ATOM 4242 C CA . PHE A 1 553 ? -13.211 22.031 6.23 1 97.44 553 PHE A CA 1
ATOM 4243 C C . PHE A 1 553 ? -12.242 20.922 6.609 1 97.44 553 PHE A C 1
ATOM 4245 O O . PHE A 1 553 ? -12.375 20.312 7.676 1 97.44 553 PHE A O 1
ATOM 4252 N N . ILE A 1 554 ? -11.273 20.672 5.762 1 97.69 554 ILE A N 1
ATOM 4253 C CA . ILE A 1 554 ? -10.141 19.812 6.055 1 97.69 554 ILE A CA 1
ATOM 4254 C C . ILE A 1 554 ? -8.875 20.391 5.426 1 97.69 554 ILE A C 1
ATOM 4256 O O . ILE A 1 554 ? -8.914 20.922 4.312 1 97.69 554 ILE A O 1
ATOM 4260 N N . ALA A 1 555 ? -7.836 20.328 6.125 1 95.81 555 ALA A N 1
ATOM 4261 C CA . ALA A 1 555 ? -6.531 20.828 5.695 1 95.81 555 ALA A CA 1
ATOM 4262 C C . ALA A 1 555 ? -5.41 20.25 6.551 1 95.81 555 ALA A C 1
ATOM 4264 O O . ALA A 1 555 ? -5.652 19.375 7.387 1 95.81 555 ALA A O 1
ATOM 4265 N N . GLY A 1 556 ? -4.227 20.703 6.254 1 94.56 556 GLY A N 1
ATOM 4266 C CA . GLY A 1 556 ? -3.094 20.328 7.086 1 94.56 556 GLY A CA 1
ATOM 4267 C C . GLY A 1 556 ? -2.146 19.359 6.402 1 94.56 556 GLY A C 1
ATOM 4268 O O . GLY A 1 556 ? -2.223 19.156 5.191 1 94.56 556 GLY A O 1
ATOM 4269 N N . SER A 1 557 ? -1.25 18.828 7.246 1 94.38 557 SER A N 1
ATOM 4270 C CA . SER A 1 557 ? -0.221 17.906 6.762 1 94.38 557 SER A CA 1
ATOM 4271 C C . SER A 1 557 ? -0.834 16.609 6.234 1 94.38 557 SER A C 1
ATOM 4273 O O . SER A 1 557 ? -2.012 16.344 6.469 1 94.38 557 SER A O 1
ATOM 4275 N N . LEU A 1 558 ? -0.041 15.82 5.52 1 96.5 558 LEU A N 1
ATOM 4276 C CA . LEU A 1 558 ? -0.488 14.516 5.035 1 96.5 558 LEU A CA 1
ATOM 4277 C C . LEU A 1 558 ? -0.986 13.656 6.188 1 96.5 558 LEU A C 1
ATOM 4279 O O . LEU A 1 558 ? -2.031 13.008 6.078 1 96.5 558 LEU A O 1
ATOM 4283 N N . ALA A 1 559 ? -0.278 13.68 7.309 1 96.31 559 ALA A N 1
ATOM 4284 C CA . ALA A 1 559 ? -0.677 12.891 8.469 1 96.31 559 ALA A CA 1
ATOM 4285 C C . ALA A 1 559 ? -2.023 13.359 9.016 1 96.31 559 ALA A C 1
ATOM 4287 O O . ALA A 1 559 ? -2.893 12.539 9.32 1 96.31 559 ALA A O 1
ATOM 4288 N N . GLN A 1 560 ? -2.166 14.648 9.117 1 96.56 560 GLN A N 1
ATOM 4289 C CA . GLN A 1 560 ? -3.422 15.195 9.625 1 96.56 560 GLN A CA 1
ATOM 4290 C C . GLN A 1 560 ? -4.59 14.812 8.719 1 96.56 560 GLN A C 1
ATOM 4292 O O . GLN A 1 560 ? -5.664 14.453 9.203 1 96.56 560 GLN A O 1
ATOM 4297 N N . CYS A 1 561 ? -4.371 14.922 7.402 1 97.88 561 CYS A N 1
ATOM 4298 C CA . CYS A 1 561 ? -5.418 14.555 6.453 1 97.88 561 CYS A CA 1
ATOM 4299 C C . CYS A 1 561 ? -5.777 13.078 6.582 1 97.88 561 CYS A C 1
ATOM 4301 O O . CYS A 1 561 ? -6.957 12.719 6.559 1 97.88 561 CYS A O 1
ATOM 4303 N N . ARG A 1 562 ? -4.766 12.242 6.73 1 97.81 562 ARG A N 1
ATOM 4304 C CA . ARG A 1 562 ? -5.008 10.812 6.902 1 97.81 562 ARG A CA 1
ATOM 4305 C C . ARG A 1 562 ? -5.801 10.539 8.18 1 97.81 562 ARG A C 1
ATOM 4307 O O . ARG A 1 562 ? -6.793 9.812 8.148 1 97.81 562 ARG A O 1
ATOM 4314 N N . ILE A 1 563 ? -5.41 11.148 9.242 1 97.94 563 ILE A N 1
ATOM 4315 C CA . ILE A 1 563 ? -5.977 10.875 10.555 1 97.94 563 ILE A CA 1
ATOM 4316 C C . ILE A 1 563 ? -7.402 11.414 10.625 1 97.94 563 ILE A C 1
ATOM 4318 O O . ILE A 1 563 ? -8.336 10.672 10.969 1 97.94 563 ILE A O 1
ATOM 4322 N N . PHE A 1 564 ? -7.629 12.586 10.18 1 98.31 564 PHE A N 1
ATOM 4323 C CA . PHE A 1 564 ? -8.875 13.25 10.547 1 98.31 564 PHE A CA 1
ATOM 4324 C C . PHE A 1 564 ? -9.875 13.195 9.398 1 98.31 564 PHE A C 1
ATOM 4326 O O . PHE A 1 564 ? -11.023 13.602 9.547 1 98.31 564 PHE A O 1
ATOM 4333 N N . SER A 1 565 ? -9.445 12.711 8.203 1 98.56 565 SER A N 1
ATOM 4334 C CA . SER A 1 565 ? -10.438 12.453 7.16 1 98.56 565 SER A CA 1
ATOM 4335 C C . SER A 1 565 ? -11.484 11.453 7.629 1 98.56 565 SER A C 1
ATOM 4337 O O . SER A 1 565 ? -12.648 11.539 7.23 1 98.56 565 SER A O 1
ATOM 4339 N N . ARG A 1 566 ? -11.125 10.523 8.453 1 98.12 566 ARG A N 1
ATOM 4340 C CA . ARG A 1 566 ? -12.094 9.586 9.031 1 98.12 566 ARG A CA 1
ATOM 4341 C C . ARG A 1 566 ? -13.086 10.312 9.93 1 98.12 566 ARG A C 1
ATOM 4343 O O . ARG A 1 566 ? -14.297 10.062 9.859 1 98.12 566 ARG A O 1
ATOM 4350 N N . THR A 1 567 ? -12.508 11.164 10.781 1 98.12 567 THR A N 1
ATOM 4351 C CA . THR A 1 567 ? -13.336 11.945 11.688 1 98.12 567 THR A CA 1
ATOM 4352 C C . THR A 1 567 ? -14.375 12.75 10.906 1 98.12 567 THR A C 1
ATOM 4354 O O . THR A 1 567 ? -15.555 12.758 11.266 1 98.12 567 THR A O 1
ATOM 4357 N N . LEU A 1 568 ? -13.906 13.367 9.859 1 98.56 568 LEU A N 1
ATOM 4358 C CA . LEU A 1 568 ? -14.781 14.164 9.016 1 98.56 568 LEU A CA 1
ATOM 4359 C C . LEU A 1 568 ? -15.859 13.297 8.375 1 98.56 568 LEU A C 1
ATOM 4361 O O . LEU A 1 568 ? -17.047 13.617 8.43 1 98.56 568 LEU A O 1
ATOM 4365 N N . ALA A 1 569 ? -15.508 12.195 7.793 1 98.62 569 ALA A N 1
ATOM 4366 C CA . ALA A 1 569 ? -16.422 11.312 7.066 1 98.62 569 ALA A CA 1
ATOM 4367 C C . ALA A 1 569 ? -17.469 10.734 8 1 98.62 569 ALA A C 1
ATOM 4369 O O . ALA A 1 569 ? -18.641 10.633 7.625 1 98.62 569 ALA A O 1
ATOM 4370 N N . LEU A 1 570 ? -17.094 10.375 9.188 1 98.19 570 LEU A N 1
ATOM 4371 C CA . LEU A 1 570 ? -18.031 9.781 10.156 1 98.19 570 LEU A CA 1
ATOM 4372 C C . LEU A 1 570 ? -19.094 10.781 10.562 1 98.19 570 LEU A C 1
ATOM 4374 O O . LEU A 1 570 ? -20.266 10.414 10.742 1 98.19 570 LEU A O 1
ATOM 4378 N N . GLN A 1 571 ? -18.672 11.992 10.734 1 97.94 571 GLN A N 1
ATOM 4379 C CA . GLN A 1 571 ? -19.641 13.023 11.102 1 97.94 571 GLN A CA 1
ATOM 4380 C C . GLN A 1 571 ? -20.656 13.258 9.992 1 97.94 571 GLN A C 1
ATOM 4382 O O . GLN A 1 571 ? -21.844 13.422 10.258 1 97.94 571 GLN A O 1
ATOM 4387 N N . ILE A 1 572 ? -20.172 13.266 8.766 1 98.38 572 ILE A N 1
ATOM 4388 C CA . ILE A 1 572 ? -21.062 13.414 7.625 1 98.38 572 ILE A CA 1
ATOM 4389 C C . ILE A 1 572 ? -21.984 12.195 7.523 1 98.38 572 ILE A C 1
ATOM 4391 O O . ILE A 1 572 ? -23.188 12.336 7.336 1 98.38 572 ILE A O 1
ATOM 4395 N N . GLN A 1 573 ? -21.406 10.984 7.684 1 98.5 573 GLN A N 1
ATOM 4396 C CA . GLN A 1 573 ? -22.219 9.766 7.641 1 98.5 573 GLN A CA 1
ATOM 4397 C C . GLN A 1 573 ? -23.312 9.789 8.703 1 98.5 573 GLN A C 1
ATOM 4399 O O . GLN A 1 573 ? -24.453 9.438 8.438 1 98.5 573 GLN A O 1
ATOM 4404 N N . ALA A 1 574 ? -22.969 10.141 9.938 1 97.88 574 ALA A N 1
ATOM 4405 C CA . ALA A 1 574 ? -23.922 10.188 11.039 1 97.88 574 ALA A CA 1
ATOM 4406 C C . ALA A 1 574 ? -25.094 11.109 10.711 1 97.88 574 ALA A C 1
ATOM 4408 O O . ALA A 1 574 ? -26.25 10.789 11.023 1 97.88 574 ALA A O 1
ATOM 4409 N N . ARG A 1 575 ? -24.844 12.195 10.117 1 96.81 575 ARG A N 1
ATOM 4410 C CA . ARG A 1 575 ? -25.875 13.156 9.742 1 96.81 575 ARG A CA 1
ATOM 4411 C C . ARG A 1 575 ? -26.734 12.617 8.609 1 96.81 575 ARG A C 1
ATOM 4413 O O . ARG A 1 575 ? -27.969 12.766 8.633 1 96.81 575 ARG A O 1
ATOM 4420 N N . GLU A 1 576 ? -26.109 11.992 7.59 1 97.19 576 GLU A N 1
ATOM 4421 C CA . GLU A 1 576 ? -26.844 11.375 6.492 1 97.19 576 GLU A CA 1
ATOM 4422 C C . GLU A 1 576 ? -27.781 10.289 7.004 1 97.19 576 GLU A C 1
ATOM 4424 O O . GLU A 1 576 ? -28.859 10.062 6.434 1 97.19 576 GLU A O 1
ATOM 4429 N N . LEU A 1 577 ? -27.391 9.648 8.141 1 97.12 577 LEU A N 1
ATOM 4430 C CA . LEU A 1 577 ? -28.172 8.555 8.711 1 97.12 577 LEU A CA 1
ATOM 4431 C C . LEU A 1 577 ? -29.203 9.086 9.711 1 97.12 577 LEU A C 1
ATOM 4433 O O . LEU A 1 577 ? -30 8.32 10.25 1 97.12 577 LEU A O 1
ATOM 4437 N N . GLY A 1 578 ? -29.172 10.391 10.023 1 95.69 578 GLY A N 1
ATOM 4438 C CA . GLY A 1 578 ? -30.109 11 10.953 1 95.69 578 GLY A CA 1
ATOM 4439 C C . GLY A 1 578 ? -29.812 10.664 12.406 1 95.69 578 GLY A C 1
ATOM 4440 O O . GLY A 1 578 ? -30.703 10.672 13.25 1 95.69 578 GLY A O 1
ATOM 4441 N N . LEU A 1 579 ? -28.531 10.422 12.68 1 95.88 579 LEU A N 1
ATOM 4442 C CA . LEU A 1 579 ? -28.188 9.945 14.016 1 95.88 579 LEU A CA 1
ATOM 4443 C C . LEU A 1 579 ? -27.859 11.117 14.938 1 95.88 579 LEU A C 1
ATOM 4445 O O . LEU A 1 579 ? -27.859 10.953 16.156 1 95.88 579 LEU A O 1
ATOM 4449 N N . VAL A 1 580 ? -27.547 12.305 14.43 1 95.56 580 VAL A N 1
ATOM 4450 C CA . VAL A 1 580 ? -27.125 13.445 15.234 1 95.56 580 VAL A CA 1
ATOM 4451 C C . VAL A 1 580 ? -28.344 14.266 15.656 1 95.56 580 VAL A C 1
ATOM 4453 O O . VAL A 1 580 ? -29.016 14.859 14.805 1 95.56 580 VAL A O 1
ATOM 4456 N N . PRO A 1 581 ? -28.562 14.359 16.906 1 93.19 581 PRO A N 1
ATOM 4457 C CA . PRO A 1 581 ? -29.656 15.219 17.359 1 93.19 581 PRO A CA 1
ATOM 4458 C C . PRO A 1 581 ? -29.469 16.672 16.953 1 93.19 581 PRO A C 1
ATOM 4460 O O . PRO A 1 581 ? -28.344 17.172 16.938 1 93.19 581 PRO A O 1
ATOM 4463 N N . PRO A 1 582 ? -30.516 17.359 16.719 1 89.5 582 PRO A N 1
ATOM 4464 C CA . PRO A 1 582 ? -30.453 18.734 16.234 1 89.5 582 PRO A CA 1
ATOM 4465 C C . PRO A 1 582 ? -29.656 19.656 17.156 1 89.5 582 PRO A C 1
ATOM 4467 O O . PRO A 1 582 ? -28.969 20.562 16.688 1 89.5 582 PRO A O 1
ATOM 4470 N N . GLU A 1 583 ? -29.734 19.391 18.391 1 88.25 583 GLU A N 1
ATOM 4471 C CA . GLU A 1 583 ? -29.047 20.25 19.359 1 88.25 583 GLU A CA 1
ATOM 4472 C C . GLU A 1 583 ? -27.531 20.109 19.266 1 88.25 583 GLU A C 1
ATOM 4474 O O . GLU A 1 583 ? -26.797 20.969 19.75 1 88.25 583 GLU A O 1
ATOM 4479 N N . TYR A 1 584 ? -27.078 19.078 18.562 1 88.12 584 TYR A N 1
ATOM 4480 C CA . TYR A 1 584 ? -25.641 18.844 18.422 1 88.12 584 TYR A CA 1
ATOM 4481 C C . TYR A 1 584 ? -25.203 19.016 16.984 1 88.12 584 TYR A C 1
ATOM 4483 O O . TYR A 1 584 ? -24.094 18.594 16.609 1 88.12 584 TYR A O 1
ATOM 4491 N N . ALA A 1 585 ? -25.953 19.625 16.188 1 83.25 585 ALA A N 1
ATOM 4492 C CA . ALA A 1 585 ? -25.688 19.734 14.75 1 83.25 585 ALA A CA 1
ATOM 4493 C C . ALA A 1 585 ? -24.641 20.812 14.477 1 83.25 585 ALA A C 1
ATOM 4495 O O . ALA A 1 585 ? -23.953 20.781 13.445 1 83.25 585 ALA A O 1
ATOM 4496 N N . GLY A 1 586 ? -24.5 21.766 15.375 1 82.31 586 GLY A N 1
ATOM 4497 C CA . GLY A 1 586 ? -23.562 22.875 15.18 1 82.31 586 GLY A CA 1
ATOM 4498 C C . GLY A 1 586 ? -22.422 22.875 16.172 1 82.31 586 GLY A C 1
ATOM 4499 O O . GLY A 1 586 ? -22.234 21.906 16.922 1 82.31 586 GLY A O 1
ATOM 4500 N N . PRO A 1 587 ? -21.609 23.922 16.016 1 84.31 587 PRO A N 1
ATOM 4501 C CA . PRO A 1 587 ? -20.469 24 16.938 1 84.31 587 PRO A CA 1
ATOM 4502 C C . PRO A 1 587 ? -20.891 24.188 18.391 1 84.31 587 PRO A C 1
ATOM 4504 O O . PRO A 1 587 ? -21.938 24.797 18.656 1 84.31 587 PRO A O 1
ATOM 4507 N N . ARG A 1 588 ? -20.266 23.531 19.281 1 74.62 588 ARG A N 1
ATOM 4508 C CA . ARG A 1 588 ? -20.469 23.734 20.703 1 74.62 588 ARG A CA 1
ATOM 4509 C C . ARG A 1 588 ? -19.156 24.016 21.406 1 74.62 588 ARG A C 1
ATOM 4511 O O . ARG A 1 588 ? -18.094 23.562 20.969 1 74.62 588 ARG A O 1
ATOM 4518 N N . PRO A 1 589 ? -19.328 24.922 22.359 1 61.47 589 PRO A N 1
ATOM 4519 C CA . PRO A 1 589 ? -18.078 25.156 23.094 1 61.47 589 PRO A CA 1
ATOM 4520 C C . PRO A 1 589 ? -17.609 23.938 23.875 1 61.47 589 PRO A C 1
ATOM 4522 O O . PRO A 1 589 ? -18.422 23.188 24.406 1 61.47 589 PRO A O 1
ATOM 4525 N N . GLY A 1 590 ? -16.484 23.422 23.594 1 57.41 590 GLY A N 1
ATOM 4526 C CA . GLY A 1 590 ? -15.852 22.5 24.516 1 57.41 590 GLY A CA 1
ATOM 4527 C C . GLY A 1 590 ? -15.445 23.141 25.828 1 57.41 590 GLY A C 1
ATOM 4528 O O . GLY A 1 590 ? -16.016 24.172 26.219 1 57.41 590 GLY A O 1
ATOM 4529 N N . GLY A 1 591 ? -14.648 22.469 26.656 1 53.56 591 GLY A N 1
ATOM 4530 C CA . GLY A 1 591 ? -14.117 23.062 27.875 1 53.56 591 GLY A CA 1
ATOM 4531 C C . GLY A 1 591 ? -13.156 24.203 27.625 1 53.56 591 GLY A C 1
ATOM 4532 O O . GLY A 1 591 ? -12.523 24.266 26.562 1 53.56 591 GLY A O 1
ATOM 4533 N N . GLN A 1 592 ? -13.305 25.344 28.25 1 54.38 592 GLN A N 1
ATOM 4534 C CA . GLN A 1 592 ? -12.336 26.422 28.141 1 54.38 592 GLN A CA 1
ATOM 4535 C C . GLN A 1 592 ? -10.953 25.984 28.625 1 54.38 592 GLN A C 1
ATOM 4537 O O . GLN A 1 592 ? -10.844 25.281 29.625 1 54.38 592 GLN A O 1
ATOM 4542 N N . VAL A 1 593 ? -9.906 26.047 27.859 1 56.56 593 VAL A N 1
ATOM 4543 C CA . VAL A 1 593 ? -8.531 25.766 28.281 1 56.56 593 VAL A CA 1
ATOM 4544 C C . VAL A 1 593 ? -7.969 26.969 29.047 1 56.56 593 VAL A C 1
ATOM 4546 O O . VAL A 1 593 ? -7.984 28.094 28.547 1 56.56 593 VAL A O 1
ATOM 4549 N N . ARG A 1 594 ? -7.641 26.906 30.5 1 55.59 594 ARG A N 1
ATOM 4550 C CA . ARG A 1 594 ? -6.961 27.953 31.25 1 55.59 594 ARG A CA 1
ATOM 4551 C C . ARG A 1 594 ? -5.523 28.125 30.766 1 55.59 594 ARG A C 1
ATOM 4553 O O . ARG A 1 594 ? -4.855 27.141 30.422 1 55.59 594 ARG A O 1
ATOM 4560 N N . ALA A 1 595 ? -5.164 29.469 30.281 1 49.22 595 ALA A N 1
ATOM 4561 C CA . ALA A 1 595 ? -3.816 29.875 29.875 1 49.22 595 ALA A CA 1
ATOM 4562 C C . ALA A 1 595 ? -2.76 29.109 30.656 1 49.22 595 ALA A C 1
ATOM 4564 O O . ALA A 1 595 ? -1.743 28.688 30.109 1 49.22 595 ALA A O 1
ATOM 4565 N N . GLU A 1 596 ? -3.055 28.859 31.906 1 44.88 596 GLU A N 1
ATOM 4566 C CA . GLU A 1 596 ? -2.104 28.203 32.812 1 44.88 596 GLU A CA 1
ATOM 4567 C C . GLU A 1 596 ? -1.941 26.734 32.469 1 44.88 596 GLU A C 1
ATOM 4569 O O . GLU A 1 596 ? -0.955 26.094 32.875 1 44.88 596 GLU A O 1
ATOM 4574 N N . ASP A 1 597 ? -2.814 26.328 31.828 1 45.91 597 ASP A N 1
ATOM 4575 C CA . ASP A 1 597 ? -2.795 24.906 31.5 1 45.91 597 ASP A CA 1
ATOM 4576 C C . ASP A 1 597 ? -2.078 24.641 30.188 1 45.91 597 ASP A C 1
ATOM 4578 O O . ASP A 1 597 ? -1.97 23.5 29.734 1 45.91 597 ASP A O 1
ATOM 4582 N N . LEU A 1 598 ? -1.953 25.656 29.438 1 46.28 598 LEU A N 1
ATOM 4583 C CA . LEU A 1 598 ? -1.145 25.625 28.219 1 46.28 598 LEU A CA 1
ATOM 4584 C C . LEU A 1 598 ? 0.33 25.844 28.547 1 46.28 598 LEU A C 1
ATOM 4586 O O . LEU A 1 598 ? 0.669 26.703 29.359 1 46.28 598 LEU A O 1
ATOM 4590 N N . MET B 1 1 ? 2.016 -14.305 28.641 1 58.22 1 MET B N 1
ATOM 4591 C CA . MET B 1 1 ? 2.662 -15.523 28.156 1 58.22 1 MET B CA 1
ATOM 4592 C C . MET B 1 1 ? 2.453 -16.672 29.141 1 58.22 1 MET B C 1
ATOM 4594 O O . MET B 1 1 ? 2.693 -16.531 30.328 1 58.22 1 MET B O 1
ATOM 4598 N N . THR B 1 2 ? 1.856 -17.797 28.641 1 66.38 2 THR B N 1
ATOM 4599 C CA . THR B 1 2 ? 1.582 -18.953 29.484 1 66.38 2 THR B CA 1
ATOM 4600 C C . THR B 1 2 ? 2.867 -19.719 29.781 1 66.38 2 THR B C 1
ATOM 4602 O O . THR B 1 2 ? 3.877 -19.547 29.094 1 66.38 2 THR B O 1
ATOM 4605 N N . ALA B 1 3 ? 2.951 -20.391 30.875 1 65.25 3 ALA B N 1
ATOM 4606 C CA . ALA B 1 3 ? 4.086 -21.25 31.234 1 65.25 3 ALA B CA 1
ATOM 4607 C C . ALA B 1 3 ? 4.461 -22.172 30.078 1 65.25 3 ALA B C 1
ATOM 4609 O O . ALA B 1 3 ? 5.645 -22.375 29.797 1 65.25 3 ALA B O 1
ATOM 4610 N N . LEU B 1 4 ? 3.531 -22.719 29.359 1 72.25 4 LEU B N 1
ATOM 4611 C CA . LEU B 1 4 ? 3.756 -23.594 28.219 1 72.25 4 LEU B CA 1
ATOM 4612 C C . LEU B 1 4 ? 4.453 -22.844 27.078 1 72.25 4 LEU B C 1
ATOM 4614 O O . LEU B 1 4 ? 5.391 -23.359 26.484 1 72.25 4 LEU B O 1
ATOM 4618 N N . GLN B 1 5 ? 4.008 -21.688 26.875 1 78.38 5 GLN B N 1
ATOM 4619 C CA . GLN B 1 5 ? 4.602 -20.875 25.812 1 78.38 5 GLN B CA 1
ATOM 4620 C C . GLN B 1 5 ? 6.07 -20.578 26.109 1 78.38 5 GLN B C 1
ATOM 4622 O O . GLN B 1 5 ? 6.906 -20.594 25.203 1 78.38 5 GLN B O 1
ATOM 4627 N N . SER B 1 6 ? 6.387 -20.344 27.312 1 81.44 6 SER B N 1
ATOM 4628 C CA . SER B 1 6 ? 7.766 -20.078 27.703 1 81.44 6 SER B CA 1
ATOM 4629 C C . SER B 1 6 ? 8.648 -21.297 27.484 1 81.44 6 SER B C 1
ATOM 4631 O O . SER B 1 6 ? 9.789 -21.172 27.047 1 81.44 6 SER B O 1
ATOM 4633 N N . THR B 1 7 ? 8.102 -22.422 27.734 1 84.56 7 THR B N 1
ATOM 4634 C CA . THR B 1 7 ? 8.844 -23.672 27.562 1 84.56 7 THR B CA 1
ATOM 4635 C C . THR B 1 7 ? 9.141 -23.922 26.078 1 84.56 7 THR B C 1
ATOM 4637 O O . THR B 1 7 ? 10.25 -24.312 25.719 1 84.56 7 THR B O 1
ATOM 4640 N N . LEU B 1 8 ? 8.148 -23.703 25.234 1 87.06 8 LEU B N 1
ATOM 4641 C CA . LEU B 1 8 ? 8.32 -23.891 23.797 1 87.06 8 LEU B CA 1
ATOM 4642 C C . LEU B 1 8 ? 9.383 -22.953 23.234 1 87.06 8 LEU B C 1
ATOM 4644 O O . LEU B 1 8 ? 10.188 -23.344 22.391 1 87.06 8 LEU B O 1
ATOM 4648 N N . ILE B 1 9 ? 9.375 -21.781 23.719 1 91.25 9 ILE B N 1
ATOM 4649 C CA . ILE B 1 9 ? 10.344 -20.781 23.297 1 91.25 9 ILE B CA 1
ATOM 4650 C C . ILE B 1 9 ? 11.75 -21.219 23.688 1 91.25 9 ILE B C 1
ATOM 4652 O O . ILE B 1 9 ? 12.672 -21.172 22.859 1 91.25 9 ILE B O 1
ATOM 4656 N N . ASP B 1 10 ? 11.898 -21.734 24.844 1 92.31 10 ASP B N 1
ATOM 4657 C CA . ASP B 1 10 ? 13.203 -22.172 25.328 1 92.31 10 ASP B CA 1
ATOM 4658 C C . ASP B 1 10 ? 13.695 -23.391 24.547 1 92.31 10 ASP B C 1
ATOM 4660 O O . ASP B 1 10 ? 14.875 -23.469 24.188 1 92.31 10 ASP B O 1
ATOM 4664 N N . GLN B 1 11 ? 12.844 -24.25 24.328 1 92.5 11 GLN B N 1
ATOM 4665 C CA . GLN B 1 11 ? 13.211 -25.453 23.578 1 92.5 11 GLN B CA 1
ATOM 4666 C C . GLN B 1 11 ? 13.602 -25.125 22.141 1 92.5 11 GLN B C 1
ATOM 4668 O O . GLN B 1 11 ? 14.539 -25.703 21.594 1 92.5 11 GLN B O 1
ATOM 4673 N N . ALA B 1 12 ? 12.852 -24.25 21.516 1 94.88 12 ALA B N 1
ATOM 4674 C CA . ALA B 1 12 ? 13.195 -23.812 20.156 1 94.88 12 ALA B CA 1
ATOM 4675 C C . ALA B 1 12 ? 14.57 -23.141 20.125 1 94.88 12 ALA B C 1
ATOM 4677 O O . ALA B 1 12 ? 15.352 -23.375 19.203 1 94.88 12 ALA B O 1
ATOM 4678 N N . ARG B 1 13 ? 14.844 -22.328 21.125 1 95.5 13 ARG B N 1
ATOM 4679 C CA . ARG B 1 13 ? 16.141 -21.672 21.234 1 95.5 13 ARG B CA 1
ATOM 4680 C C . ARG B 1 13 ? 17.266 -22.703 21.406 1 95.5 13 ARG B C 1
ATOM 4682 O O . ARG B 1 13 ? 18.312 -22.578 20.781 1 95.5 13 ARG B O 1
ATOM 4689 N N . GLU B 1 14 ? 16.969 -23.609 22.234 1 94.62 14 GLU B N 1
ATOM 4690 C CA . GLU B 1 14 ? 17.953 -24.656 22.469 1 94.62 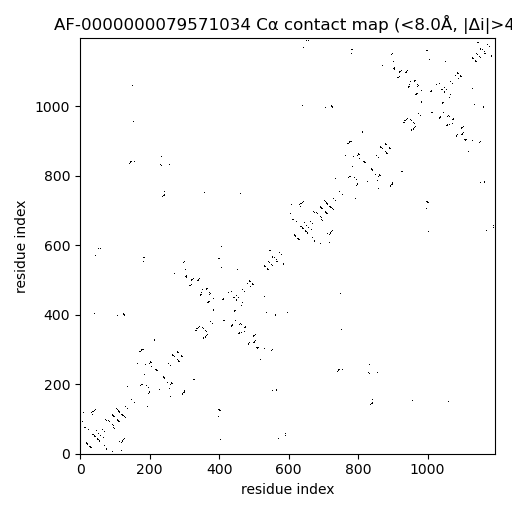14 GLU B CA 1
ATOM 4691 C C . GLU B 1 14 ? 18.234 -25.453 21.203 1 94.62 14 GLU B C 1
ATOM 4693 O O . GLU B 1 14 ? 19.375 -25.797 20.922 1 94.62 14 GLU B O 1
ATOM 4698 N N . TRP B 1 15 ? 17.219 -25.797 20.5 1 96.5 15 TRP B N 1
ATOM 4699 C CA . TRP B 1 15 ? 17.406 -26.5 19.25 1 96.5 15 TRP B CA 1
ATOM 4700 C C . TRP B 1 15 ? 18.297 -25.688 18.297 1 96.5 15 TRP B C 1
ATOM 4702 O O . TRP B 1 15 ? 19.234 -26.234 17.703 1 96.5 15 TRP B O 1
ATOM 4712 N N . ALA B 1 16 ? 18.031 -24.375 18.125 1 96.56 16 ALA B N 1
ATOM 4713 C CA . ALA B 1 16 ? 18.781 -23.516 17.219 1 96.56 16 ALA B CA 1
ATOM 4714 C C . ALA B 1 16 ? 20.25 -23.453 17.625 1 96.56 16 ALA B C 1
ATOM 4716 O O . ALA B 1 16 ? 21.141 -23.469 16.766 1 96.56 16 ALA B O 1
ATOM 4717 N N . ASP B 1 17 ? 20.453 -23.391 18.938 1 95.06 17 ASP B N 1
ATOM 4718 C CA . ASP B 1 17 ? 21.828 -23.344 19.438 1 95.06 17 ASP B CA 1
ATOM 4719 C C . ASP B 1 17 ? 22.562 -24.641 19.141 1 95.06 17 ASP B C 1
ATOM 4721 O O . ASP B 1 17 ? 23.719 -24.625 18.703 1 95.06 17 ASP B O 1
ATOM 4725 N N . SER B 1 18 ? 21.859 -25.688 19.406 1 95.25 18 SER B N 1
ATOM 4726 C CA . SER B 1 18 ? 22.453 -27 19.141 1 95.25 18 SER B CA 1
ATOM 4727 C C . SER B 1 18 ? 22.719 -27.188 17.656 1 95.25 18 SER B C 1
ATOM 4729 O O . SER B 1 18 ? 23.75 -27.766 17.281 1 95.25 18 SER B O 1
ATOM 4731 N N . PHE B 1 19 ? 21.766 -26.797 16.844 1 95.94 19 PHE B N 1
ATOM 4732 C CA . PHE B 1 19 ? 21.906 -26.906 15.398 1 95.94 19 PHE B CA 1
ATOM 4733 C C . PHE B 1 19 ? 23.109 -26.109 14.914 1 95.94 19 PHE B C 1
ATOM 4735 O O . PHE B 1 19 ? 23.938 -26.609 14.148 1 95.94 19 PHE B O 1
ATOM 4742 N N . SER B 1 20 ? 23.219 -24.891 15.383 1 94.75 20 SER B N 1
ATOM 4743 C CA . SER B 1 20 ? 24.328 -24.016 14.992 1 94.75 20 SER B CA 1
ATOM 4744 C C . SER B 1 20 ? 25.672 -24.625 15.391 1 94.75 20 SER B C 1
ATOM 4746 O O . SER B 1 20 ? 26.625 -24.578 14.617 1 94.75 20 SER B O 1
ATOM 4748 N N . ARG B 1 21 ? 25.719 -25.188 16.547 1 93.69 21 ARG B N 1
ATOM 4749 C CA . ARG B 1 21 ? 26.953 -25.828 17.016 1 93.69 21 ARG B CA 1
ATOM 4750 C C . ARG B 1 21 ? 27.281 -27.062 16.188 1 93.69 21 ARG B C 1
ATOM 4752 O O . ARG B 1 21 ? 28.422 -27.266 15.781 1 93.69 21 ARG B O 1
ATOM 4759 N N . ALA B 1 22 ? 26.281 -27.828 15.977 1 95.75 22 ALA B N 1
ATOM 4760 C CA . ALA B 1 22 ? 26.484 -29.094 15.258 1 95.75 22 ALA B CA 1
ATOM 4761 C C . ALA B 1 22 ? 26.938 -28.828 13.828 1 95.75 22 ALA B C 1
ATOM 4763 O O . ALA B 1 22 ? 27.859 -29.5 13.328 1 95.75 22 ALA B O 1
ATOM 4764 N N . ILE B 1 23 ? 26.297 -27.906 13.156 1 94.69 23 ILE B N 1
ATOM 4765 C CA . ILE B 1 23 ? 26.594 -27.656 11.75 1 94.69 23 ILE B CA 1
ATOM 4766 C C . ILE B 1 23 ? 27.984 -27.031 11.633 1 94.69 23 ILE B C 1
ATOM 4768 O O . ILE B 1 23 ? 28.719 -27.312 10.688 1 94.69 23 ILE B O 1
ATOM 4772 N N . SER B 1 24 ? 28.359 -26.188 12.594 1 91.56 24 SER B N 1
ATOM 4773 C CA . SER B 1 24 ? 29.672 -25.547 12.594 1 91.56 24 SER B CA 1
ATOM 4774 C C . SER B 1 24 ? 30.781 -26.562 12.859 1 91.56 24 SER B C 1
ATOM 4776 O O . SER B 1 24 ? 31.875 -26.469 12.297 1 91.56 24 SER B O 1
ATOM 4778 N N . SER B 1 25 ? 30.562 -27.5 13.734 1 91.19 25 SER B N 1
ATOM 4779 C CA . SER B 1 25 ? 31.578 -28.484 14.117 1 91.19 25 SER B CA 1
ATOM 4780 C C . SER B 1 25 ? 31.688 -29.594 13.078 1 91.19 25 SER B C 1
ATOM 4782 O O . SER B 1 25 ? 32.688 -30.328 13.039 1 91.19 25 SER B O 1
ATOM 4784 N N . GLY B 1 26 ? 30.719 -29.734 12.289 1 88.19 26 GLY B N 1
ATOM 4785 C CA . GLY B 1 26 ? 30.703 -30.797 11.297 1 88.19 26 GLY B CA 1
ATOM 4786 C C . GLY B 1 26 ? 30.375 -32.156 11.891 1 88.19 26 GLY B C 1
ATOM 4787 O O . GLY B 1 26 ? 30.625 -33.188 11.266 1 88.19 26 GLY B O 1
ATOM 4788 N N . ASP B 1 27 ? 29.875 -32.188 13.07 1 91.19 27 ASP B N 1
ATOM 4789 C CA . ASP B 1 27 ? 29.516 -33.438 13.742 1 91.19 27 ASP B CA 1
ATOM 4790 C C . ASP B 1 27 ? 28.234 -34.031 13.156 1 91.19 27 ASP B C 1
ATOM 4792 O O . ASP B 1 27 ? 27.141 -33.656 13.562 1 91.19 27 ASP B O 1
ATOM 4796 N N . GLU B 1 28 ? 28.422 -35 12.445 1 93.62 28 GLU B N 1
ATOM 4797 C CA . GLU B 1 28 ? 27.297 -35.594 11.727 1 93.62 28 GLU B CA 1
ATOM 4798 C C . GLU B 1 28 ? 26.312 -36.25 12.688 1 93.62 28 GLU B C 1
ATOM 4800 O O . GLU B 1 28 ? 25.094 -36.219 12.469 1 93.62 28 GLU B O 1
ATOM 4805 N N . ALA B 1 29 ? 26.844 -36.906 13.617 1 94.62 29 ALA B N 1
ATOM 4806 C CA . ALA B 1 29 ? 25.984 -37.594 14.578 1 94.62 29 ALA B CA 1
ATOM 4807 C C . ALA B 1 29 ? 25.109 -36.594 15.344 1 94.62 29 ALA B C 1
ATOM 4809 O O . ALA B 1 29 ? 23.922 -36.812 15.523 1 94.62 29 ALA B O 1
ATOM 4810 N N . GLN B 1 30 ? 25.719 -35.625 15.742 1 94.62 30 GLN B N 1
ATOM 4811 C CA . GLN B 1 30 ? 24.969 -34.594 16.469 1 94.62 30 GLN B CA 1
ATOM 4812 C C . GLN B 1 30 ? 23.938 -33.906 15.562 1 94.62 30 GLN B C 1
ATOM 4814 O O . GLN B 1 30 ? 22.828 -33.625 16 1 94.62 30 GLN B O 1
ATOM 4819 N N . LEU B 1 31 ? 24.344 -33.656 14.359 1 95.81 31 LEU B N 1
ATOM 4820 C CA . LEU B 1 31 ? 23.438 -33.062 13.398 1 95.81 31 LEU B CA 1
ATOM 4821 C C . LEU B 1 31 ? 22.234 -33.969 13.141 1 95.81 31 LEU B C 1
ATOM 4823 O O . LEU B 1 31 ? 21.094 -33.5 13.102 1 95.81 31 LEU B O 1
ATOM 4827 N N . SER B 1 32 ? 22.531 -35.188 12.977 1 96.75 32 SER B N 1
ATOM 4828 C CA . SER B 1 32 ? 21.469 -36.156 12.703 1 96.75 32 SER B CA 1
ATOM 4829 C C . SER B 1 32 ? 20.469 -36.219 13.852 1 96.75 32 SER B C 1
ATOM 4831 O O . SER B 1 32 ? 19.266 -36.375 13.625 1 96.75 32 SER B O 1
ATOM 4833 N N . GLU B 1 33 ? 20.922 -36.094 15.047 1 95.56 33 GLU B N 1
ATOM 4834 C CA . GLU B 1 33 ? 20.078 -36.188 16.234 1 95.56 33 GLU B CA 1
ATOM 4835 C C . GLU B 1 33 ? 19.109 -35 16.328 1 95.56 33 GLU B C 1
ATOM 4837 O O . GLU B 1 33 ? 18.141 -35.062 17.062 1 95.56 33 GLU B O 1
ATOM 4842 N N . LEU B 1 34 ? 19.375 -34 15.602 1 97.38 34 LEU B N 1
ATOM 4843 C CA . LEU B 1 34 ? 18.562 -32.812 15.68 1 97.38 34 LEU B CA 1
ATOM 4844 C C . LEU B 1 34 ? 17.391 -32.875 14.719 1 97.38 34 LEU B C 1
ATOM 4846 O O . LEU B 1 34 ? 16.5 -32.031 14.75 1 97.38 34 LEU B O 1
ATOM 4850 N N . PHE B 1 35 ? 17.328 -33.875 13.891 1 97.94 35 PHE B N 1
ATOM 4851 C CA . PHE B 1 35 ? 16.281 -34 12.883 1 97.94 35 PHE B CA 1
ATOM 4852 C C . PHE B 1 35 ? 15.43 -35.25 13.133 1 97.94 35 PHE B C 1
ATOM 4854 O O . PHE B 1 35 ? 15.938 -36.281 13.586 1 97.94 35 PHE B O 1
ATOM 4861 N N . ALA B 1 36 ? 14.203 -35.062 12.844 1 96.81 36 ALA B N 1
ATOM 4862 C CA . ALA B 1 36 ? 13.273 -36.188 12.898 1 96.81 36 ALA B CA 1
ATOM 4863 C C . ALA B 1 36 ? 13.461 -37.125 11.695 1 96.81 36 ALA B C 1
ATOM 4865 O O . ALA B 1 36 ? 14.266 -36.844 10.805 1 96.81 36 ALA B O 1
ATOM 4866 N N . ASP B 1 37 ? 12.773 -38.25 11.75 1 93 37 ASP B N 1
ATOM 4867 C CA . ASP B 1 37 ? 12.719 -39.156 10.617 1 93 37 ASP B CA 1
ATOM 4868 C C . ASP B 1 37 ? 11.281 -39.562 10.305 1 93 37 ASP B C 1
ATOM 4870 O O . ASP B 1 37 ? 10.664 -40.312 11.07 1 93 37 ASP B O 1
ATOM 4874 N N . PRO B 1 38 ? 10.773 -39.188 9.125 1 94.12 38 PRO B N 1
ATOM 4875 C CA . PRO B 1 38 ? 11.484 -38.438 8.094 1 94.12 38 PRO B CA 1
ATOM 4876 C C . PRO B 1 38 ? 11.633 -36.969 8.43 1 94.12 38 PRO B C 1
ATOM 4878 O O . PRO B 1 38 ? 10.93 -36.438 9.312 1 94.12 38 PRO B O 1
ATOM 4881 N N . ALA B 1 39 ? 12.586 -36.375 7.773 1 97.19 39 ALA B N 1
ATOM 4882 C CA . ALA B 1 39 ? 12.82 -34.906 7.848 1 97.19 39 ALA B CA 1
ATOM 4883 C C . ALA B 1 39 ? 12.961 -34.312 6.453 1 97.19 39 ALA B C 1
ATOM 4885 O O . ALA B 1 39 ? 13.18 -35.031 5.477 1 97.19 39 ALA B O 1
ATOM 4886 N N . TYR B 1 40 ? 12.703 -33 6.367 1 97.75 40 TYR B N 1
ATOM 4887 C CA . TYR B 1 40 ? 12.812 -32.281 5.109 1 97.75 40 TYR B CA 1
ATOM 4888 C C . TYR B 1 40 ? 13.594 -30.969 5.301 1 97.75 40 TYR B C 1
ATOM 4890 O O . TYR B 1 40 ? 13.414 -30.281 6.309 1 97.75 40 TYR B O 1
ATOM 4898 N N . TRP B 1 41 ? 14.438 -30.688 4.387 1 98.12 41 TRP B N 1
ATOM 4899 C CA . TRP B 1 41 ? 15.117 -29.406 4.355 1 98.12 41 TRP B CA 1
ATOM 4900 C C . TRP B 1 41 ? 14.977 -28.75 2.986 1 98.12 41 TRP B C 1
ATOM 4902 O O . TRP B 1 41 ? 15.297 -29.359 1.963 1 98.12 41 TRP B O 1
ATOM 4912 N N . ARG B 1 42 ? 14.406 -27.562 2.922 1 98.06 42 ARG B N 1
ATOM 4913 C CA . ARG B 1 42 ? 14.367 -26.75 1.712 1 98.06 42 ARG B CA 1
ATOM 4914 C C . ARG B 1 42 ? 15.25 -25.516 1.852 1 98.06 42 ARG B C 1
ATOM 4916 O O . ARG B 1 42 ? 15.078 -24.719 2.781 1 98.06 42 ARG B O 1
ATOM 4923 N N . ASP B 1 43 ? 16.172 -25.422 0.983 1 97.81 43 ASP B N 1
ATOM 4924 C CA . ASP B 1 43 ? 17.047 -24.25 0.944 1 97.81 43 ASP B CA 1
ATOM 4925 C C . ASP B 1 43 ? 16.656 -23.328 -0.211 1 97.81 43 ASP B C 1
ATOM 4927 O O . ASP B 1 43 ? 16.672 -23.75 -1.372 1 97.81 43 ASP B O 1
ATOM 4931 N N . VAL B 1 44 ? 16.297 -22.156 0.125 1 97.81 44 VAL B N 1
ATOM 4932 C CA . VAL B 1 44 ? 15.969 -21.156 -0.882 1 97.81 44 VAL B CA 1
ATOM 4933 C C . VAL B 1 44 ? 17.125 -20.172 -1.027 1 97.81 44 VAL B C 1
ATOM 4935 O O . VAL B 1 44 ? 17.016 -19.016 -0.628 1 97.81 44 VAL B O 1
ATOM 4938 N N . VAL B 1 45 ? 18.203 -20.672 -1.572 1 96.44 45 VAL B N 1
ATOM 4939 C CA . VAL B 1 45 ? 19.375 -19.953 -2.053 1 96.44 45 VAL B CA 1
ATOM 4940 C C . VAL B 1 45 ? 20.297 -19.641 -0.881 1 96.44 45 VAL B C 1
ATOM 4942 O O . VAL B 1 45 ? 21.422 -19.172 -1.079 1 96.44 45 VAL B O 1
ATOM 4945 N N . ALA B 1 46 ? 20.016 -19.938 0.331 1 97.38 46 ALA B N 1
ATOM 4946 C CA . ALA B 1 46 ? 20.719 -19.469 1.518 1 97.38 46 ALA B CA 1
ATOM 4947 C C . ALA B 1 46 ? 22.078 -20.172 1.661 1 97.38 46 ALA B C 1
ATOM 4949 O O . ALA B 1 46 ? 23.078 -19.531 1.971 1 97.38 46 ALA B O 1
ATOM 4950 N N . LEU B 1 47 ? 22.031 -21.484 1.421 1 96.81 47 LEU B N 1
ATOM 4951 C CA . LEU B 1 47 ? 23.234 -22.266 1.711 1 96.81 47 LEU B CA 1
ATOM 4952 C C . LEU B 1 47 ? 23.766 -22.938 0.451 1 96.81 47 LEU B C 1
ATOM 4954 O O . LEU B 1 47 ? 24.922 -23.344 0.405 1 96.81 47 LEU B O 1
ATOM 4958 N N . THR B 1 48 ? 22.891 -23.062 -0.58 1 95.25 48 THR B N 1
ATOM 4959 C CA . THR B 1 48 ? 23.234 -23.891 -1.719 1 95.25 48 THR B CA 1
ATOM 4960 C C . THR B 1 48 ? 23.297 -23.078 -3.004 1 95.25 48 THR B C 1
ATOM 4962 O O . THR B 1 48 ? 23.578 -23.609 -4.078 1 95.25 48 THR B O 1
ATOM 4965 N N . TRP B 1 49 ? 22.938 -21.781 -2.994 1 94.5 49 TRP B N 1
ATOM 4966 C CA . TRP B 1 49 ? 23 -20.812 -4.086 1 94.5 49 TRP B CA 1
ATOM 4967 C C . TRP B 1 49 ? 21.859 -21.062 -5.082 1 94.5 49 TRP B C 1
ATOM 4969 O O . TRP B 1 49 ? 21.812 -20.422 -6.141 1 94.5 49 TRP B O 1
ATOM 4979 N N . ALA B 1 50 ? 20.984 -22 -4.844 1 94.62 50 ALA B N 1
ATOM 4980 C CA . ALA B 1 50 ? 19.766 -22.281 -5.605 1 94.62 50 ALA B CA 1
ATOM 4981 C C . ALA B 1 50 ? 18.703 -22.922 -4.723 1 94.62 50 ALA B C 1
ATOM 4983 O O . ALA B 1 50 ? 19 -23.391 -3.623 1 94.62 50 ALA B O 1
ATOM 4984 N N . PRO B 1 51 ? 17.438 -22.906 -5.176 1 95.88 51 PRO B N 1
ATOM 4985 C CA . PRO B 1 51 ? 16.438 -23.641 -4.414 1 95.88 51 PRO B CA 1
ATOM 4986 C C . PRO B 1 51 ? 16.594 -25.156 -4.523 1 95.88 51 PRO B C 1
ATOM 4988 O O . PRO B 1 51 ? 16.688 -25.688 -5.633 1 95.88 51 PRO B O 1
ATOM 4991 N N . HIS B 1 52 ? 16.688 -25.828 -3.4 1 95.62 52 HIS B N 1
ATOM 4992 C CA . HIS B 1 52 ? 16.781 -27.281 -3.324 1 95.62 52 HIS B CA 1
ATOM 4993 C C . HIS B 1 52 ? 15.922 -27.828 -2.182 1 95.62 52 HIS B C 1
ATOM 4995 O O . HIS B 1 52 ? 15.773 -27.172 -1.146 1 95.62 52 HIS B O 1
ATOM 5001 N N . THR B 1 53 ? 15.383 -28.984 -2.398 1 96.19 53 THR B N 1
ATOM 5002 C CA . THR B 1 53 ? 14.688 -29.703 -1.343 1 96.19 53 THR B CA 1
ATOM 5003 C C . THR B 1 53 ? 15.352 -31.062 -1.091 1 96.19 53 THR B C 1
ATOM 5005 O O . THR B 1 53 ? 15.656 -31.797 -2.033 1 96.19 53 THR B O 1
ATOM 5008 N N . PHE B 1 54 ? 15.641 -31.328 0.139 1 96.19 54 PHE B N 1
ATOM 5009 C CA . PHE B 1 54 ? 16.188 -32.594 0.599 1 96.19 54 PHE B CA 1
ATOM 5010 C C . PHE B 1 54 ? 15.156 -33.344 1.437 1 96.19 54 PHE B C 1
ATOM 5012 O O . PHE B 1 54 ? 14.594 -32.812 2.387 1 96.19 54 PHE B O 1
ATOM 5019 N N . SER B 1 55 ? 14.922 -34.625 1.032 1 95.12 55 SER B N 1
ATOM 5020 C CA . SER B 1 55 ? 13.906 -35.438 1.69 1 95.12 55 SER B CA 1
ATOM 5021 C C . SER B 1 55 ? 14.516 -36.656 2.361 1 95.12 55 SER B C 1
ATOM 5023 O O . SER B 1 55 ? 15.242 -37.406 1.723 1 95.12 55 SER B O 1
ATOM 5025 N N . GLY B 1 56 ? 14.188 -36.812 3.598 1 95.12 56 GLY B N 1
ATOM 5026 C CA . GLY B 1 56 ? 14.789 -37.844 4.406 1 95.12 56 GLY B CA 1
ATOM 5027 C C . GLY B 1 56 ? 15.922 -37.375 5.281 1 95.12 56 GLY B C 1
ATOM 5028 O O . GLY B 1 56 ? 16.703 -36.5 4.863 1 95.12 56 GLY B O 1
ATOM 5029 N N . ARG B 1 57 ? 15.977 -37.875 6.52 1 96.25 57 ARG B N 1
ATOM 5030 C CA . ARG B 1 57 ? 16.953 -37.406 7.488 1 96.25 57 ARG B CA 1
ATOM 5031 C C . ARG B 1 57 ? 18.375 -37.531 6.938 1 96.25 57 ARG B C 1
ATOM 5033 O O . ARG B 1 57 ? 19.172 -36.594 7.059 1 96.25 57 ARG B O 1
ATOM 5040 N N . ASP B 1 58 ? 18.703 -38.656 6.344 1 95.81 58 ASP B N 1
ATOM 5041 C CA . ASP B 1 58 ? 20.047 -38.875 5.816 1 95.81 58 ASP B CA 1
ATOM 5042 C C . ASP B 1 58 ? 20.375 -37.844 4.719 1 95.81 58 ASP B C 1
ATOM 5044 O O . ASP B 1 58 ? 21.469 -37.281 4.695 1 95.81 58 ASP B O 1
ATOM 5048 N N . GLN B 1 59 ? 19.422 -37.625 3.832 1 94.81 59 GLN B N 1
ATOM 5049 C CA . GLN B 1 59 ? 19.625 -36.688 2.744 1 94.81 59 GLN B CA 1
ATOM 5050 C C . GLN B 1 59 ? 19.766 -35.25 3.275 1 94.81 59 GLN B C 1
ATOM 5052 O O . GLN B 1 59 ? 20.531 -34.469 2.732 1 94.81 59 GLN B O 1
ATOM 5057 N N . VAL B 1 60 ? 18.984 -35 4.312 1 96.69 60 VAL B N 1
ATOM 5058 C CA . VAL B 1 60 ? 19.062 -33.688 4.934 1 96.69 60 VAL B CA 1
ATOM 5059 C C . VAL B 1 60 ? 20.453 -33.469 5.516 1 96.69 60 VAL B C 1
ATOM 5061 O O . VAL B 1 60 ? 21.094 -32.438 5.242 1 96.69 60 VAL B O 1
ATOM 5064 N N . VAL B 1 61 ? 20.891 -34.406 6.262 1 96.75 61 VAL B N 1
ATOM 5065 C CA . VAL B 1 61 ? 22.203 -34.312 6.91 1 96.75 61 VAL B CA 1
ATOM 5066 C C . VAL B 1 61 ? 23.297 -34.25 5.855 1 96.75 61 VAL B C 1
ATOM 5068 O O . VAL B 1 61 ? 24.188 -33.406 5.926 1 96.75 61 VAL B O 1
ATOM 5071 N N . ASP B 1 62 ? 23.219 -35.094 4.828 1 95.5 62 ASP B N 1
ATOM 5072 C CA . ASP B 1 62 ? 24.203 -35.125 3.742 1 95.5 62 ASP B CA 1
ATOM 5073 C C . ASP B 1 62 ? 24.203 -33.781 3.002 1 95.5 62 ASP B C 1
ATOM 5075 O O . ASP B 1 62 ? 25.266 -33.25 2.666 1 95.5 62 ASP B O 1
ATOM 5079 N N . GLY B 1 63 ? 23 -33.344 2.721 1 95.25 63 GLY B N 1
ATOM 5080 C CA . GLY B 1 63 ? 22.875 -32.062 2.035 1 95.25 63 GLY B CA 1
ATOM 5081 C C . GLY B 1 63 ? 23.484 -30.891 2.807 1 95.25 63 GLY B C 1
ATOM 5082 O O . GLY B 1 63 ? 24.188 -30.062 2.232 1 95.25 63 GLY B O 1
ATOM 5083 N N . LEU B 1 64 ? 23.188 -30.859 4.105 1 96.62 64 LEU B N 1
ATOM 5084 C CA . LEU B 1 64 ? 23.734 -29.797 4.957 1 96.62 64 LEU B CA 1
ATOM 5085 C C . LEU B 1 64 ? 25.25 -29.875 5.016 1 96.62 64 LEU B C 1
ATOM 5087 O O . LEU B 1 64 ? 25.922 -28.844 5 1 96.62 64 LEU B O 1
ATOM 5091 N N . ARG B 1 65 ? 25.75 -31 5 1 94.69 65 ARG B N 1
ATOM 5092 C CA . ARG B 1 65 ? 27.203 -31.172 5.055 1 94.69 65 ARG B CA 1
ATOM 5093 C C . ARG B 1 65 ? 27.844 -30.766 3.736 1 94.69 65 ARG B C 1
ATOM 5095 O O . ARG B 1 65 ? 28.969 -30.25 3.725 1 94.69 65 ARG B O 1
ATOM 5102 N N . ALA B 1 66 ? 27.156 -31 2.73 1 93.12 66 ALA B N 1
ATOM 5103 C CA . ALA B 1 66 ? 27.688 -30.734 1.4 1 93.12 66 ALA B CA 1
ATOM 5104 C C . ALA B 1 66 ? 27.5 -29.281 1.015 1 93.12 66 ALA B C 1
ATOM 5106 O O . ALA B 1 66 ? 28.172 -28.781 0.109 1 93.12 66 ALA B O 1
ATOM 5107 N N . ALA B 1 67 ? 26.609 -28.594 1.61 1 94.19 67 ALA B N 1
ATOM 5108 C CA . ALA B 1 67 ? 26.281 -27.219 1.24 1 94.19 67 ALA B CA 1
ATOM 5109 C C . ALA B 1 67 ? 27.453 -26.281 1.511 1 94.19 67 ALA B C 1
ATOM 5111 O O . ALA B 1 67 ? 28 -26.266 2.617 1 94.19 67 ALA B O 1
ATOM 5112 N N . PRO B 1 68 ? 27.828 -25.469 0.567 1 92.69 68 PRO B N 1
ATOM 5113 C CA . PRO B 1 68 ? 29.078 -24.688 0.656 1 92.69 68 PRO B CA 1
ATOM 5114 C C . PRO B 1 68 ? 29.047 -23.656 1.788 1 92.69 68 PRO B C 1
ATOM 5116 O O . PRO B 1 68 ? 30.109 -23.266 2.287 1 92.69 68 PRO B O 1
ATOM 5119 N N . LEU B 1 69 ? 27.922 -23.172 2.221 1 94.12 69 LEU B N 1
ATOM 5120 C CA . LEU B 1 69 ? 27.859 -22.094 3.197 1 94.12 69 LEU B CA 1
ATOM 5121 C C . LEU B 1 69 ? 27.328 -22.609 4.539 1 94.12 69 LEU B C 1
ATOM 5123 O O . LEU B 1 69 ? 27.094 -21.812 5.453 1 94.12 69 LEU B O 1
ATOM 5127 N N . ALA B 1 70 ? 27.172 -23.875 4.695 1 95 70 ALA B N 1
ATOM 5128 C CA . ALA B 1 70 ? 26.5 -24.453 5.852 1 95 70 ALA B CA 1
ATOM 5129 C C . ALA B 1 70 ? 27.297 -24.219 7.133 1 95 70 ALA B C 1
ATOM 5131 O O . ALA B 1 70 ? 26.719 -23.953 8.188 1 95 70 ALA B O 1
ATOM 5132 N N . ASP B 1 71 ? 28.578 -24.312 7.082 1 92.69 71 ASP B N 1
ATOM 5133 C CA . ASP B 1 71 ? 29.422 -24.219 8.273 1 92.69 71 ASP B CA 1
ATOM 5134 C C . ASP B 1 71 ? 29.422 -22.797 8.828 1 92.69 71 ASP B C 1
ATOM 5136 O O . ASP B 1 71 ? 29.828 -22.562 9.977 1 92.69 71 ASP B O 1
ATOM 5140 N N . THR B 1 72 ? 28.984 -21.859 8.07 1 94.69 72 THR B N 1
ATOM 5141 C CA . THR B 1 72 ? 28.969 -20.469 8.492 1 94.69 72 THR B CA 1
ATOM 5142 C C . THR B 1 72 ? 27.578 -20.062 9 1 94.69 72 THR B C 1
ATOM 5144 O O . THR B 1 72 ? 27.375 -18.938 9.453 1 94.69 72 THR B O 1
ATOM 5147 N N . LEU B 1 73 ? 26.641 -20.953 8.938 1 96.56 73 LEU B N 1
ATOM 5148 C CA . LEU B 1 73 ? 25.25 -20.656 9.281 1 96.56 73 LEU B CA 1
ATOM 5149 C C . LEU B 1 73 ? 25.094 -20.469 10.789 1 96.56 73 LEU B C 1
ATOM 5151 O O . LEU B 1 73 ? 25.578 -21.297 11.57 1 96.56 73 LEU B O 1
ATOM 5155 N N . ARG B 1 74 ? 24.5 -19.375 11.203 1 96.06 74 ARG B N 1
ATOM 5156 C CA . ARG B 1 74 ? 24.078 -19.125 12.578 1 96.06 74 ARG B CA 1
ATOM 5157 C C . ARG B 1 74 ? 22.594 -18.766 12.641 1 96.06 74 ARG B C 1
ATOM 5159 O O . ARG B 1 74 ? 22.109 -17.984 11.836 1 96.06 74 ARG B O 1
ATOM 5166 N N . LEU B 1 75 ? 21.938 -19.438 13.539 1 97.56 75 LEU B N 1
ATOM 5167 C CA . LEU B 1 75 ? 20.516 -19.172 13.734 1 97.56 75 LEU B CA 1
ATOM 5168 C C . LEU B 1 75 ? 20.266 -18.578 15.117 1 97.56 75 LEU B C 1
ATOM 5170 O O . LEU B 1 75 ? 20.891 -18.969 16.094 1 97.56 75 LEU B O 1
ATOM 5174 N N . GLU B 1 76 ? 19.406 -17.578 15.172 1 96.69 76 GLU B N 1
ATOM 5175 C CA . GLU B 1 76 ? 18.875 -17.016 16.406 1 96.69 76 GLU B CA 1
ATOM 5176 C C . GLU B 1 76 ? 17.359 -16.859 16.344 1 96.69 76 GLU B C 1
ATOM 5178 O O . GLU B 1 76 ? 16.812 -16.484 15.305 1 96.69 76 GLU B O 1
ATOM 5183 N N . LEU B 1 77 ? 16.75 -17.203 17.453 1 96.75 77 LEU B N 1
ATOM 5184 C CA . LEU B 1 77 ? 15.289 -17.094 17.469 1 96.75 77 LEU B CA 1
ATOM 5185 C C . LEU B 1 77 ? 14.852 -15.68 17.094 1 96.75 77 LEU B C 1
ATOM 5187 O O . LEU B 1 77 ? 15.375 -14.703 17.641 1 96.75 77 LEU B O 1
ATOM 5191 N N . ASP B 1 78 ? 14 -15.547 16.078 1 95.38 78 ASP B N 1
ATOM 5192 C CA . ASP B 1 78 ? 13.422 -14.258 15.703 1 95.38 78 ASP B CA 1
ATOM 5193 C C . ASP B 1 78 ? 12.414 -13.789 16.75 1 95.38 78 ASP B C 1
ATOM 5195 O O . ASP B 1 78 ? 11.305 -14.328 16.844 1 95.38 78 ASP B O 1
ATOM 5199 N N . GLU B 1 79 ? 12.656 -12.734 17.438 1 88.56 79 GLU B N 1
ATOM 5200 C CA . GLU B 1 79 ? 11.812 -12.258 18.531 1 88.56 79 GLU B CA 1
ATOM 5201 C C . GLU B 1 79 ? 10.562 -11.57 18 1 88.56 79 GLU B C 1
ATOM 5203 O O . GLU B 1 79 ? 9.578 -11.398 18.734 1 88.56 79 GLU B O 1
ATOM 5208 N N . ALA B 1 80 ? 10.578 -11.211 16.797 1 86.56 80 ALA B N 1
ATOM 5209 C CA . ALA B 1 80 ? 9.461 -10.469 16.219 1 86.56 80 ALA B CA 1
ATOM 5210 C C . ALA B 1 80 ? 8.32 -11.414 15.836 1 86.56 80 ALA B C 1
ATOM 5212 O O . ALA B 1 80 ? 7.184 -10.977 15.633 1 86.56 80 ALA B O 1
ATOM 5213 N N . THR B 1 81 ? 8.57 -12.711 15.664 1 91.31 81 THR B N 1
ATOM 5214 C CA . THR B 1 81 ? 7.566 -13.695 15.289 1 91.31 81 THR B CA 1
ATOM 5215 C C . THR B 1 81 ? 7.324 -14.688 16.422 1 91.31 81 THR B C 1
ATOM 5217 O O . THR B 1 81 ? 8.258 -15.336 16.906 1 91.31 81 THR B O 1
ATOM 5220 N N . PRO B 1 82 ? 6.168 -14.844 16.844 1 90 82 PRO B N 1
ATOM 5221 C CA . PRO B 1 82 ? 5.898 -15.75 17.953 1 90 82 PRO B CA 1
ATOM 5222 C C . PRO B 1 82 ? 6.125 -17.219 17.594 1 90 82 PRO B C 1
ATOM 5224 O O . PRO B 1 82 ? 5.836 -17.625 16.469 1 90 82 PRO B O 1
ATOM 5227 N N . VAL B 1 83 ? 6.664 -17.938 18.562 1 95.12 83 VAL B N 1
ATOM 5228 C CA . VAL B 1 83 ? 6.684 -19.391 18.469 1 95.12 83 VAL B CA 1
ATOM 5229 C C . VAL B 1 83 ? 5.266 -19.953 18.625 1 95.12 83 VAL B C 1
ATOM 5231 O O . VAL B 1 83 ? 4.559 -19.578 19.578 1 95.12 83 VAL B O 1
ATOM 5234 N N . ARG B 1 84 ? 4.859 -20.812 17.719 1 94 84 ARG B N 1
ATOM 5235 C CA . ARG B 1 84 ? 3.463 -21.234 17.719 1 94 84 ARG B CA 1
ATOM 5236 C C . ARG B 1 84 ? 3.359 -22.766 17.703 1 94 84 ARG B C 1
ATOM 5238 O O . ARG B 1 84 ? 4.145 -23.438 17.031 1 94 84 ARG B O 1
ATOM 5245 N N . GLN B 1 85 ? 2.441 -23.297 18.453 1 95 85 GLN B N 1
ATOM 5246 C CA . GLN B 1 85 ? 2.006 -24.688 18.266 1 95 85 GLN B CA 1
ATOM 5247 C C . GLN B 1 85 ? 0.942 -24.781 17.172 1 95 85 GLN B C 1
ATOM 5249 O O . GLN B 1 85 ? -0.139 -24.203 17.297 1 95 85 GLN B O 1
ATOM 5254 N N . VAL B 1 86 ? 1.274 -25.516 16.094 1 95.69 86 VAL B N 1
ATOM 5255 C CA . VAL B 1 86 ? 0.37 -25.547 14.953 1 95.69 86 VAL B CA 1
ATOM 5256 C C . VAL B 1 86 ? 0.287 -26.969 14.398 1 95.69 86 VAL B C 1
ATOM 5258 O O . VAL B 1 86 ? 1.045 -27.844 14.812 1 95.69 86 VAL B O 1
ATOM 5261 N N . VAL B 1 87 ? -0.666 -27.234 13.586 1 96.31 87 VAL B N 1
ATOM 5262 C CA . VAL B 1 87 ? -0.757 -28.438 12.773 1 96.31 87 VAL B CA 1
ATOM 5263 C C . VAL B 1 87 ? -0.497 -28.094 11.305 1 96.31 87 VAL B C 1
ATOM 5265 O O . VAL B 1 87 ? -1.177 -27.25 10.734 1 96.31 87 VAL B O 1
ATOM 5268 N N . ARG B 1 88 ? 0.539 -28.719 10.789 1 96.62 88 ARG B N 1
ATOM 5269 C CA . ARG B 1 88 ? 0.855 -28.562 9.367 1 96.62 88 ARG B CA 1
ATOM 5270 C C . ARG B 1 88 ? 0.883 -29.922 8.672 1 96.62 88 ARG B C 1
ATOM 5272 O O . ARG B 1 88 ? 1.577 -30.844 9.117 1 96.62 88 ARG B O 1
ATOM 5279 N N . ALA B 1 89 ? 0.141 -30 7.586 1 96.12 89 ALA B N 1
ATOM 5280 C CA . ALA B 1 89 ? 0.064 -31.25 6.828 1 96.12 89 ALA B CA 1
ATOM 5281 C C . ALA B 1 89 ? -0.275 -32.438 7.738 1 96.12 89 ALA B C 1
ATOM 5283 O O . ALA B 1 89 ? 0.3 -33.5 7.605 1 96.12 89 ALA B O 1
ATOM 5284 N N . GLY B 1 90 ? -1.075 -32.188 8.664 1 95.69 90 GLY B N 1
ATOM 5285 C CA . GLY B 1 90 ? -1.553 -33.219 9.562 1 95.69 90 GLY B CA 1
ATOM 5286 C C . GLY B 1 90 ? -0.592 -33.5 10.703 1 95.69 90 GLY B C 1
ATOM 5287 O O . GLY B 1 90 ? -0.828 -34.406 11.508 1 95.69 90 GLY B O 1
ATOM 5288 N N . VAL B 1 91 ? 0.461 -32.781 10.805 1 96.81 91 VAL B N 1
ATOM 5289 C CA . VAL B 1 91 ? 1.475 -33.031 11.828 1 96.81 91 VAL B CA 1
ATOM 5290 C C . VAL B 1 91 ? 1.458 -31.906 12.852 1 96.81 91 VAL B C 1
ATOM 5292 O O . VAL B 1 91 ? 1.588 -30.734 12.5 1 96.81 91 VAL B O 1
ATOM 5295 N N . GLU B 1 92 ? 1.268 -32.25 14.102 1 96.19 92 GLU B N 1
ATOM 5296 C CA . GLU B 1 92 ? 1.41 -31.281 15.172 1 96.19 92 GLU B CA 1
ATOM 5297 C C . GLU B 1 92 ? 2.873 -30.906 15.391 1 96.19 92 GLU B C 1
ATOM 5299 O O . GLU B 1 92 ? 3.729 -31.781 15.539 1 96.19 92 GLU B O 1
ATOM 5304 N N . CYS B 1 93 ? 3.191 -29.641 15.375 1 97.12 93 CYS B N 1
ATOM 5305 C CA . CYS B 1 93 ? 4.586 -29.219 15.484 1 97.12 93 CYS B CA 1
ATOM 5306 C C . CYS B 1 93 ? 4.695 -27.844 16.109 1 97.12 93 CYS B C 1
ATOM 5308 O O . CYS B 1 93 ? 3.697 -27.125 16.234 1 97.12 93 CYS B O 1
ATOM 5310 N N . VAL B 1 94 ? 5.828 -27.562 16.594 1 96.81 94 VAL B N 1
ATOM 5311 C CA . VAL B 1 94 ? 6.211 -26.219 17.016 1 96.81 94 VAL B CA 1
ATOM 5312 C C . VAL B 1 94 ? 6.867 -25.469 15.859 1 96.81 94 VAL B C 1
ATOM 5314 O O . VAL B 1 94 ? 7.926 -25.891 15.375 1 96.81 94 VAL B O 1
ATOM 5317 N N . GLU B 1 95 ? 6.215 -24.469 15.359 1 97.81 95 GLU B N 1
ATOM 5318 C CA . GLU B 1 95 ? 6.73 -23.641 14.266 1 97.81 95 GLU B CA 1
ATOM 5319 C C . GLU B 1 95 ? 7.484 -22.422 14.789 1 97.81 95 GLU B C 1
ATOM 5321 O O . GLU B 1 95 ? 6.922 -21.609 15.531 1 97.81 95 GLU B O 1
ATOM 5326 N N . ALA B 1 96 ? 8.742 -22.297 14.484 1 98 96 ALA B N 1
ATOM 5327 C CA . ALA B 1 96 ? 9.602 -21.219 14.953 1 98 96 ALA B CA 1
ATOM 5328 C C . ALA B 1 96 ? 10.352 -20.562 13.797 1 98 96 ALA B C 1
ATOM 5330 O O . ALA B 1 96 ? 10.797 -21.25 12.875 1 98 96 ALA B O 1
ATOM 5331 N N . VAL B 1 97 ? 10.43 -19.25 13.828 1 98.44 97 VAL B N 1
ATOM 5332 C CA . VAL B 1 97 ? 11.195 -18.484 12.852 1 98.44 97 VAL B CA 1
ATOM 5333 C C . VAL B 1 97 ? 12.516 -18.016 13.469 1 98.44 97 VAL B C 1
ATOM 5335 O O . VAL B 1 97 ? 12.547 -17.625 14.633 1 98.44 97 VAL B O 1
ATOM 5338 N N . PHE B 1 98 ? 13.586 -18.141 12.766 1 98.5 98 PHE B N 1
ATOM 5339 C CA . PHE B 1 98 ? 14.914 -17.75 13.227 1 98.5 98 PHE B CA 1
ATOM 5340 C C . PHE B 1 98 ? 15.539 -16.734 12.281 1 98.5 98 PHE B C 1
ATOM 5342 O O . PHE B 1 98 ? 15.375 -16.828 11.062 1 98.5 98 PHE B O 1
ATOM 5349 N N . THR B 1 99 ? 16.188 -15.711 12.805 1 97.88 99 THR B N 1
ATOM 5350 C CA . THR B 1 99 ? 17.109 -14.922 11.984 1 97.88 99 THR B CA 1
ATOM 5351 C C . THR B 1 99 ? 18.344 -15.734 11.633 1 97.88 99 THR B C 1
ATOM 5353 O O . THR B 1 99 ? 18.812 -16.562 12.43 1 97.88 99 THR B O 1
ATOM 5356 N N . MET B 1 100 ? 18.781 -15.555 10.477 1 97.5 100 MET B N 1
ATOM 5357 C CA . MET B 1 100 ? 19.891 -16.359 9.969 1 97.5 100 MET B CA 1
ATOM 5358 C C . MET B 1 100 ? 21 -15.461 9.422 1 97.5 100 MET B C 1
ATOM 5360 O O . MET B 1 100 ? 20.719 -14.43 8.797 1 97.5 100 MET B O 1
ATOM 5364 N N . CYS B 1 101 ? 22.25 -15.867 9.688 1 97.19 101 CYS B N 1
ATOM 5365 C CA . CYS B 1 101 ? 23.422 -15.234 9.102 1 97.19 101 CYS B CA 1
ATOM 5366 C C . CYS B 1 101 ? 24.359 -16.266 8.508 1 97.19 101 CYS B C 1
ATOM 5368 O O . CYS B 1 101 ? 24.562 -17.344 9.086 1 97.19 101 CYS B O 1
ATOM 5370 N N . THR B 1 102 ? 24.891 -16.031 7.379 1 96.62 102 THR B N 1
ATOM 5371 C CA . THR B 1 102 ? 25.953 -16.812 6.734 1 96.62 102 THR B CA 1
ATOM 5372 C C . THR B 1 102 ? 27.125 -15.922 6.352 1 96.62 102 THR B C 1
ATOM 5374 O O . THR B 1 102 ? 27.125 -14.727 6.645 1 96.62 102 THR B O 1
ATOM 5377 N N . ALA B 1 103 ? 28.109 -16.484 5.719 1 96.06 103 ALA B N 1
ATOM 5378 C CA . ALA B 1 103 ? 29.297 -15.742 5.301 1 96.06 103 ALA B CA 1
ATOM 5379 C C . ALA B 1 103 ? 28.953 -14.703 4.238 1 96.06 103 ALA B C 1
ATOM 5381 O O . ALA B 1 103 ? 29.656 -13.703 4.082 1 96.06 103 ALA B O 1
ATOM 5382 N N . VAL B 1 104 ? 27.844 -14.906 3.551 1 96.69 104 VAL B N 1
ATOM 5383 C CA . VAL B 1 104 ? 27.641 -14.062 2.381 1 96.69 104 VAL B CA 1
ATOM 5384 C C . VAL B 1 104 ? 26.406 -13.18 2.588 1 96.69 104 VAL B C 1
ATOM 5386 O O . VAL B 1 104 ? 26.203 -12.211 1.848 1 96.69 104 VAL B O 1
ATOM 5389 N N . GLY B 1 105 ? 25.578 -13.586 3.508 1 97.75 105 GLY B N 1
ATOM 5390 C CA . GLY B 1 105 ? 24.359 -12.805 3.609 1 97.75 105 GLY B CA 1
ATOM 5391 C C . GLY B 1 105 ? 23.531 -13.156 4.828 1 97.75 105 GLY B C 1
ATOM 5392 O O . GLY B 1 105 ? 23.969 -13.93 5.684 1 97.75 105 GLY B O 1
ATOM 5393 N N . THR B 1 106 ? 22.359 -12.508 4.953 1 98.06 106 THR B N 1
ATOM 5394 C CA . THR B 1 106 ? 21.422 -12.703 6.051 1 98.06 106 THR B CA 1
ATOM 5395 C C . THR B 1 106 ? 20.062 -13.125 5.52 1 98.06 106 THR B C 1
ATOM 5397 O O . THR B 1 106 ? 19.75 -12.945 4.34 1 98.06 106 THR B O 1
ATOM 5400 N N . GLY B 1 107 ? 19.297 -13.75 6.297 1 98.06 107 GLY B N 1
ATOM 5401 C CA . GLY B 1 107 ? 17.938 -14.195 5.992 1 98.06 107 GLY B CA 1
ATOM 5402 C C . GLY B 1 107 ? 17.219 -14.75 7.199 1 98.06 107 GLY B C 1
ATOM 5403 O O . GLY B 1 107 ? 17.453 -14.32 8.328 1 98.06 107 GLY B O 1
ATOM 5404 N N . ARG B 1 108 ? 16.281 -15.602 6.941 1 98.31 108 ARG B N 1
ATOM 5405 C CA . ARG B 1 108 ? 15.523 -16.234 8.016 1 98.31 108 ARG B CA 1
ATOM 5406 C C . ARG B 1 108 ? 15.32 -17.719 7.742 1 98.31 108 ARG B C 1
ATOM 5408 O O . ARG B 1 108 ? 15.453 -18.172 6.602 1 98.31 108 ARG B O 1
ATOM 5415 N N . ALA B 1 109 ? 15.07 -18.422 8.75 1 98.69 109 ALA B N 1
ATOM 5416 C CA . ALA B 1 109 ? 14.781 -19.844 8.688 1 98.69 109 ALA B CA 1
ATOM 5417 C C . ALA B 1 109 ? 13.492 -20.172 9.438 1 98.69 109 ALA B C 1
ATOM 5419 O O . ALA B 1 109 ? 13.125 -19.484 10.383 1 98.69 109 ALA B O 1
ATOM 5420 N N . VAL B 1 110 ? 12.812 -21.125 8.938 1 98.69 110 VAL B N 1
ATOM 5421 C CA . VAL B 1 110 ? 11.617 -21.641 9.586 1 98.69 110 VAL B CA 1
ATOM 5422 C C . VAL B 1 110 ? 11.805 -23.109 9.93 1 98.69 110 VAL B C 1
ATOM 5424 O O . VAL B 1 110 ? 12.078 -23.922 9.047 1 98.69 110 VAL B O 1
ATOM 5427 N N . ALA B 1 111 ? 11.672 -23.453 11.164 1 98.56 111 ALA B N 1
ATOM 5428 C CA . ALA B 1 111 ? 11.727 -24.859 11.578 1 98.56 111 ALA B CA 1
ATOM 5429 C C . ALA B 1 111 ? 10.391 -25.297 12.18 1 98.56 111 ALA B C 1
ATOM 5431 O O . ALA B 1 111 ? 9.75 -24.531 12.906 1 98.56 111 ALA B O 1
ATOM 5432 N N . ARG B 1 112 ? 10.008 -26.406 11.758 1 98.44 112 ARG B N 1
ATOM 5433 C CA . ARG B 1 112 ? 8.906 -27.109 12.422 1 98.44 112 ARG B CA 1
ATOM 5434 C C . ARG B 1 112 ? 9.414 -28.281 13.242 1 98.44 112 ARG B C 1
ATOM 5436 O O . ARG B 1 112 ? 9.891 -29.281 12.688 1 98.44 112 ARG B O 1
ATOM 5443 N N . LEU B 1 113 ? 9.297 -28.141 14.539 1 98.12 113 LEU B N 1
ATOM 5444 C CA . LEU B 1 113 ? 9.883 -29.094 15.477 1 98.12 113 LEU B CA 1
ATOM 5445 C C . LEU B 1 113 ? 8.805 -30 16.062 1 98.12 113 LEU B C 1
ATOM 5447 O O . LEU B 1 113 ? 7.715 -29.547 16.406 1 98.12 113 LEU B O 1
ATOM 5451 N N . ILE B 1 114 ? 9.094 -31.25 16.047 1 97.38 114 ILE B N 1
ATOM 5452 C CA . ILE B 1 114 ? 8.172 -32.219 16.625 1 97.38 114 ILE B CA 1
ATOM 5453 C C . ILE B 1 114 ? 8.805 -32.844 17.875 1 97.38 114 ILE B C 1
ATOM 5455 O O . ILE B 1 114 ? 10.023 -32.938 17.984 1 97.38 114 ILE B O 1
ATOM 5459 N N . ALA B 1 115 ? 7.902 -33.25 18.703 1 90.62 115 ALA B N 1
ATOM 5460 C CA . ALA B 1 115 ? 8.367 -33.812 19.969 1 90.62 115 ALA B CA 1
ATOM 5461 C C . ALA B 1 115 ? 8.875 -35.25 19.766 1 90.62 115 ALA B C 1
ATOM 5463 O O . ALA B 1 115 ? 8.242 -36.031 19.078 1 90.62 115 ALA B O 1
ATOM 5464 N N . ASP B 1 116 ? 9.992 -35.469 20.172 1 88.44 116 ASP B N 1
ATOM 5465 C CA . ASP B 1 116 ? 10.586 -36.812 20.297 1 88.44 116 ASP B CA 1
ATOM 5466 C C . ASP B 1 116 ? 11.07 -37.031 21.719 1 88.44 116 ASP B C 1
ATOM 5468 O O . ASP B 1 116 ? 12.25 -36.875 22.031 1 88.44 116 ASP B O 1
ATOM 5472 N N . GLY B 1 117 ? 10.25 -37.594 22.531 1 83.38 117 GLY B N 1
ATOM 5473 C CA . GLY B 1 117 ? 10.5 -37.625 23.953 1 83.38 117 GLY B CA 1
ATOM 5474 C C . GLY B 1 117 ? 10.547 -36.219 24.578 1 83.38 117 GLY B C 1
ATOM 5475 O O . GLY B 1 117 ? 9.609 -35.438 24.422 1 83.38 117 GLY B O 1
ATOM 5476 N N . ASP B 1 118 ? 11.711 -35.906 25.281 1 81.38 118 ASP B N 1
ATOM 5477 C CA . ASP B 1 118 ? 11.836 -34.594 25.953 1 81.38 118 ASP B CA 1
ATOM 5478 C C . ASP B 1 118 ? 12.578 -33.594 25.062 1 81.38 118 ASP B C 1
ATOM 5480 O O . ASP B 1 118 ? 12.875 -32.469 25.5 1 81.38 118 ASP B O 1
ATOM 5484 N N . ARG B 1 119 ? 12.82 -34 23.828 1 86.75 119 ARG B N 1
ATOM 5485 C CA . ARG B 1 119 ? 13.562 -33.125 22.922 1 86.75 119 ARG B CA 1
ATOM 5486 C C . ARG B 1 119 ? 12.742 -32.812 21.672 1 86.75 119 ARG B C 1
ATOM 5488 O O . ARG B 1 119 ? 11.812 -33.562 21.328 1 86.75 119 ARG B O 1
ATOM 5495 N N . LEU B 1 120 ? 13.023 -31.688 21.156 1 94.06 120 LEU B N 1
ATOM 5496 C CA . LEU B 1 120 ? 12.438 -31.312 19.875 1 94.06 120 LEU B CA 1
ATOM 5497 C C . LEU B 1 120 ? 13.398 -31.641 18.734 1 94.06 120 LEU B C 1
ATOM 5499 O O . LEU B 1 120 ? 14.609 -31.469 18.859 1 94.06 120 LEU B O 1
ATOM 5503 N N . ARG B 1 121 ? 12.891 -32.25 17.75 1 97.38 121 ARG B N 1
ATOM 5504 C CA . ARG B 1 121 ? 13.633 -32.5 16.531 1 97.38 121 ARG B CA 1
ATOM 5505 C C . ARG B 1 121 ? 12.969 -31.844 15.32 1 97.38 121 ARG B C 1
ATOM 5507 O O . ARG B 1 121 ? 11.742 -31.75 15.25 1 97.38 121 ARG B O 1
ATOM 5514 N N . ALA B 1 122 ? 13.773 -31.438 14.398 1 98.5 122 ALA B N 1
ATOM 5515 C CA . ALA B 1 122 ? 13.234 -30.734 13.242 1 98.5 122 ALA B CA 1
ATOM 5516 C C . ALA B 1 122 ? 12.602 -31.703 12.25 1 98.5 122 ALA B C 1
ATOM 5518 O O . ALA B 1 122 ? 13.273 -32.594 11.734 1 98.5 122 ALA B O 1
ATOM 5519 N N . TRP B 1 123 ? 11.312 -31.516 12.047 1 98.31 123 TRP B N 1
ATOM 5520 C CA . TRP B 1 123 ? 10.609 -32.219 10.969 1 98.31 123 TRP B CA 1
ATOM 5521 C C . TRP B 1 123 ? 10.867 -31.531 9.633 1 98.31 123 TRP B C 1
ATOM 5523 O O . TRP B 1 123 ? 11.141 -32.188 8.633 1 98.31 123 TRP B O 1
ATOM 5533 N N . THR B 1 124 ? 10.766 -30.25 9.633 1 98.44 124 THR B N 1
ATOM 5534 C CA . THR B 1 124 ? 11.109 -29.469 8.461 1 98.44 124 THR B CA 1
ATOM 5535 C C . THR B 1 124 ? 12.047 -28.312 8.836 1 98.44 124 THR B C 1
ATOM 5537 O O . THR B 1 124 ? 11.938 -27.75 9.93 1 98.44 124 THR B O 1
ATOM 5540 N N . LEU B 1 125 ? 12.938 -28.016 7.992 1 98.56 125 LEU B N 1
ATOM 5541 C CA . LEU B 1 125 ? 13.781 -26.828 8.047 1 98.56 125 LEU B CA 1
ATOM 5542 C C . LEU B 1 125 ? 13.789 -26.094 6.707 1 98.56 125 LEU B C 1
ATOM 5544 O O . LEU B 1 125 ? 13.992 -26.719 5.66 1 98.56 125 LEU B O 1
ATOM 5548 N N . GLY B 1 126 ? 13.422 -24.859 6.73 1 98.69 126 GLY B N 1
ATOM 5549 C CA . GLY B 1 126 ? 13.57 -23.984 5.574 1 98.69 126 GLY B CA 1
ATOM 5550 C C . GLY B 1 126 ? 14.539 -22.844 5.805 1 98.69 126 GLY B C 1
ATOM 5551 O O . GLY B 1 126 ? 14.492 -22.188 6.836 1 98.69 126 GLY B O 1
ATOM 5552 N N . THR B 1 127 ? 15.539 -22.719 5 1 98.62 127 THR B N 1
ATOM 5553 C CA . THR B 1 127 ? 16.469 -21.594 5.035 1 98.62 127 THR B CA 1
ATOM 5554 C C . THR B 1 127 ? 16.266 -20.672 3.838 1 98.62 127 THR B C 1
ATOM 5556 O O . THR B 1 127 ? 16.266 -21.125 2.689 1 98.62 127 THR B O 1
ATOM 5559 N N . VAL B 1 128 ? 16.031 -19.422 4.07 1 98.62 128 VAL B N 1
ATOM 5560 C CA . VAL B 1 128 ? 15.664 -18.484 3.021 1 98.62 128 VAL B CA 1
ATOM 5561 C C . VAL B 1 128 ? 16.594 -17.266 3.074 1 98.62 128 VAL B C 1
ATOM 5563 O O . VAL B 1 128 ? 16.594 -16.516 4.055 1 98.62 128 VAL B O 1
ATOM 5566 N N . LEU B 1 129 ? 17.391 -17.078 2.043 1 98.38 129 LEU B N 1
ATOM 5567 C CA . LEU B 1 129 ? 18.234 -15.883 1.927 1 98.38 129 LEU B CA 1
ATOM 5568 C C . LEU B 1 129 ? 17.391 -14.648 1.641 1 98.38 129 LEU B C 1
ATOM 5570 O O . LEU B 1 129 ? 16.469 -14.695 0.816 1 98.38 129 LEU B O 1
ATOM 5574 N N . GLU B 1 130 ? 17.719 -13.531 2.328 1 97.94 130 GLU B N 1
ATOM 5575 C CA . GLU B 1 130 ? 16.906 -12.328 2.131 1 97.94 130 GLU B CA 1
ATOM 5576 C C . GLU B 1 130 ? 17.766 -11.148 1.704 1 97.94 130 GLU B C 1
ATOM 5578 O O . GLU B 1 130 ? 17.281 -10.219 1.05 1 97.94 130 GLU B O 1
ATOM 5583 N N . ASN B 1 131 ? 19.047 -11.125 2.08 1 98.19 131 ASN B N 1
ATOM 5584 C CA . ASN B 1 131 ? 19.969 -10.055 1.722 1 98.19 131 ASN B CA 1
ATOM 5585 C C . ASN B 1 131 ? 21.391 -10.578 1.554 1 98.19 131 ASN B C 1
ATOM 5587 O O . ASN B 1 131 ? 21.766 -11.578 2.162 1 98.19 131 ASN B O 1
ATOM 5591 N N . LEU B 1 132 ? 22.125 -9.938 0.726 1 98.25 132 LEU B N 1
ATOM 5592 C CA . LEU B 1 132 ? 23.578 -10.109 0.669 1 98.25 132 LEU B CA 1
ATOM 5593 C C . LEU B 1 132 ? 24.281 -9.016 1.465 1 98.25 132 LEU B C 1
ATOM 5595 O O . LEU B 1 132 ? 23.938 -7.836 1.354 1 98.25 132 LEU B O 1
ATOM 5599 N N . THR B 1 133 ? 25.219 -9.453 2.283 1 97.56 133 THR B N 1
ATOM 5600 C CA . THR B 1 133 ? 25.875 -8.531 3.197 1 97.56 133 THR B CA 1
ATOM 5601 C C . THR B 1 133 ? 26.5 -7.363 2.436 1 97.56 133 THR B C 1
ATOM 5603 O O . THR B 1 133 ? 27.266 -7.562 1.494 1 97.56 133 THR B O 1
ATOM 5606 N N . GLY B 1 134 ? 26.172 -6.164 2.824 1 96.81 134 GLY B N 1
ATOM 5607 C CA . GLY B 1 134 ? 26.719 -4.965 2.203 1 96.81 134 GLY B CA 1
ATOM 5608 C C . GLY B 1 134 ? 25.922 -4.52 0.986 1 96.81 134 GLY B C 1
ATOM 5609 O O . GLY B 1 134 ? 26.188 -3.455 0.423 1 96.81 134 GLY B O 1
ATOM 5610 N N . HIS B 1 135 ? 24.969 -5.312 0.534 1 97.69 135 HIS B N 1
ATOM 5611 C CA . HIS B 1 135 ? 24.141 -5.043 -0.635 1 97.69 135 HIS B CA 1
ATOM 5612 C C . HIS B 1 135 ? 22.672 -5.305 -0.339 1 97.69 135 HIS B C 1
ATOM 5614 O O . HIS B 1 135 ? 21.969 -5.914 -1.147 1 97.69 135 HIS B O 1
ATOM 5620 N N . GLU B 1 136 ? 22.297 -4.867 0.871 1 97.38 136 GLU B N 1
ATOM 5621 C CA . GLU B 1 136 ? 20.922 -5.102 1.331 1 97.38 136 GLU B CA 1
ATOM 5622 C C . GLU B 1 136 ? 19.906 -4.406 0.428 1 97.38 136 GLU B C 1
ATOM 5624 O O . GLU B 1 136 ? 20.219 -3.383 -0.188 1 97.38 136 GLU B O 1
ATOM 5629 N N . GLU B 1 137 ? 18.781 -5.059 0.383 1 96.19 137 GLU B N 1
ATOM 5630 C CA . GLU B 1 137 ? 17.672 -4.445 -0.332 1 96.19 137 GLU B CA 1
ATOM 5631 C C . GLU B 1 137 ? 17.422 -3.018 0.146 1 96.19 137 GLU B C 1
ATOM 5633 O O . GLU B 1 137 ? 17.469 -2.744 1.348 1 96.19 137 GLU B O 1
ATOM 5638 N N . ARG B 1 138 ? 17.188 -2.033 -0.764 1 95.56 138 ARG B N 1
ATOM 5639 C CA . ARG B 1 138 ? 17.031 -0.611 -0.469 1 95.56 138 ARG B CA 1
ATOM 5640 C C . ARG B 1 138 ? 15.609 -0.291 -0.031 1 95.56 138 ARG B C 1
ATOM 5642 O O . ARG B 1 138 ? 14.914 0.477 -0.694 1 95.56 138 ARG B O 1
ATOM 5649 N N . VAL B 1 139 ? 15.188 -0.825 1.079 1 94.56 139 VAL B N 1
ATOM 5650 C CA . VAL B 1 139 ? 13.867 -0.618 1.669 1 94.56 139 VAL B CA 1
ATOM 5651 C C . VAL B 1 139 ? 14.008 -0.371 3.17 1 94.56 139 VAL B C 1
ATOM 5653 O O . VAL B 1 139 ? 15.062 -0.63 3.754 1 94.56 139 VAL B O 1
ATOM 5656 N N . GLY B 1 140 ? 12.984 0.206 3.824 1 88.06 140 GLY B N 1
ATOM 5657 C CA . GLY B 1 140 ? 13.023 0.415 5.262 1 88.06 140 GLY B CA 1
ATOM 5658 C C . GLY B 1 140 ? 14.203 1.25 5.715 1 88.06 140 GLY B C 1
ATOM 5659 O O . GLY B 1 140 ? 14.438 2.34 5.188 1 88.06 140 GLY B O 1
ATOM 5660 N N . PRO B 1 141 ? 15.039 0.677 6.574 1 86.62 141 PRO B N 1
ATOM 5661 C CA . PRO B 1 141 ? 16.188 1.435 7.066 1 86.62 141 PRO B CA 1
ATOM 5662 C C . PRO B 1 141 ? 17.234 1.705 5.98 1 86.62 141 PRO B C 1
ATOM 5664 O O . PRO B 1 141 ? 18.094 2.57 6.148 1 86.62 141 PRO B O 1
ATOM 5667 N N . HIS B 1 142 ? 17.156 0.937 4.879 1 91.81 142 HIS B N 1
ATOM 5668 C CA . HIS B 1 142 ? 18.141 1.062 3.812 1 91.81 142 HIS B CA 1
ATOM 5669 C C . HIS B 1 142 ? 17.594 1.863 2.639 1 91.81 142 HIS B C 1
ATOM 5671 O O . HIS B 1 142 ? 18.234 1.954 1.588 1 91.81 142 HIS B O 1
ATOM 5677 N N . ARG B 1 143 ? 16.422 2.457 2.852 1 92.31 143 ARG B N 1
ATOM 5678 C CA . ARG B 1 143 ? 15.82 3.219 1.766 1 92.31 143 ARG B CA 1
ATOM 5679 C C . ARG B 1 143 ? 16.672 4.426 1.396 1 92.31 143 ARG B C 1
ATOM 5681 O O . ARG B 1 143 ? 17.469 4.898 2.207 1 92.31 143 ARG B O 1
ATOM 5688 N N . PRO B 1 144 ? 16.469 4.965 0.197 1 89.06 144 PRO B N 1
ATOM 5689 C CA . PRO B 1 144 ? 17.156 6.215 -0.143 1 89.06 144 PRO B CA 1
ATOM 5690 C C . PRO B 1 144 ? 16.734 7.383 0.743 1 89.06 144 PRO B C 1
ATOM 5692 O O . PRO B 1 144 ? 15.578 7.441 1.182 1 89.06 144 PRO B O 1
ATOM 5695 N N . SER B 1 145 ? 17.578 8.25 1.013 1 85.19 145 SER B N 1
ATOM 5696 C CA . SER B 1 145 ? 17.266 9.383 1.868 1 85.19 145 SER B CA 1
ATOM 5697 C C . SER B 1 145 ? 16.422 10.414 1.125 1 85.19 145 SER B C 1
ATOM 5699 O O . SER B 1 145 ? 15.586 11.094 1.729 1 85.19 145 SER B O 1
ATOM 5701 N N . GLY B 1 146 ? 16.703 10.508 -0.203 1 77.62 146 GLY B N 1
ATOM 5702 C CA . GLY B 1 146 ? 16.094 11.578 -0.968 1 77.62 146 GLY B CA 1
ATOM 5703 C C . GLY B 1 146 ? 16.875 12.883 -0.906 1 77.62 146 GLY B C 1
ATOM 5704 O O . GLY B 1 146 ? 16.562 13.828 -1.636 1 77.62 146 GLY B O 1
ATOM 5705 N N . ALA B 1 147 ? 17.828 13.031 -0.038 1 71.81 147 ALA B N 1
ATOM 5706 C CA . ALA B 1 147 ? 18.594 14.25 0.198 1 71.81 147 ALA B CA 1
ATOM 5707 C C . ALA B 1 147 ? 19.328 14.695 -1.065 1 71.81 147 ALA B C 1
ATOM 5709 O O . ALA B 1 147 ? 19.594 15.883 -1.253 1 71.81 147 ALA B O 1
ATOM 5710 N N . GLU B 1 148 ? 19.594 13.703 -1.855 1 66.75 148 GLU B N 1
ATOM 5711 C CA . GLU B 1 148 ? 20.312 14.047 -3.08 1 66.75 148 GLU B CA 1
ATOM 5712 C C . GLU B 1 148 ? 19.5 15 -3.947 1 66.75 148 GLU B C 1
ATOM 5714 O O . GLU B 1 148 ? 20.062 15.742 -4.754 1 66.75 148 GLU B O 1
ATOM 5719 N N . TRP B 1 149 ? 18.203 14.938 -3.785 1 67.75 149 TRP B N 1
ATOM 5720 C CA . TRP B 1 149 ? 17.344 15.805 -4.586 1 67.75 149 TRP B CA 1
ATOM 5721 C C . TRP B 1 149 ? 17.125 17.141 -3.9 1 67.75 149 TRP B C 1
ATOM 5723 O O . TRP B 1 149 ? 16.609 18.078 -4.504 1 67.75 149 TRP B O 1
ATOM 5733 N N . SER B 1 150 ? 17.469 17.266 -2.652 1 59.28 150 SER B N 1
ATOM 5734 C CA . SER B 1 150 ? 17.078 18.422 -1.858 1 59.28 150 SER B CA 1
ATOM 5735 C C . SER B 1 150 ? 18.281 19.297 -1.508 1 59.28 150 SER B C 1
ATOM 5737 O O . SER B 1 150 ? 18.125 20.469 -1.131 1 59.28 150 SER B O 1
ATOM 5739 N N . ARG B 1 151 ? 19.453 18.828 -1.539 1 54.88 151 ARG B N 1
ATOM 5740 C CA . ARG B 1 151 ? 20.516 19.641 -0.978 1 54.88 151 ARG B CA 1
ATOM 5741 C C . ARG B 1 151 ? 21.047 20.641 -2.01 1 54.88 151 ARG B C 1
ATOM 5743 O O . ARG B 1 151 ? 21.25 21.812 -1.703 1 54.88 151 ARG B O 1
ATOM 5750 N N . SER B 1 152 ? 21.516 20.188 -3.18 1 56.06 152 SER B N 1
ATOM 5751 C CA . SER B 1 152 ? 22.25 21.156 -3.979 1 56.06 152 SER B CA 1
ATOM 5752 C C . SER B 1 152 ? 21.375 21.719 -5.094 1 56.06 152 SER B C 1
ATOM 5754 O O . SER B 1 152 ? 21.781 22.641 -5.812 1 56.06 152 SER B O 1
ATOM 5756 N N . PHE B 1 153 ? 20.062 21.781 -4.883 1 63.75 153 PHE B N 1
ATOM 5757 C CA . PHE B 1 153 ? 19.016 22.266 -5.77 1 63.75 153 PHE B CA 1
ATOM 5758 C C . PHE B 1 153 ? 19.547 22.484 -7.18 1 63.75 153 PHE B C 1
ATOM 5760 O O . PHE B 1 153 ? 18.797 22.844 -8.086 1 63.75 153 PHE B O 1
ATOM 5767 N N . SER B 1 154 ? 21 22.359 -7.445 1 63.03 154 SER B N 1
ATOM 5768 C CA . SER B 1 154 ? 21.531 22.578 -8.789 1 63.03 154 SER B CA 1
ATOM 5769 C C . SER B 1 154 ? 21.453 21.297 -9.625 1 63.03 154 SER B C 1
ATOM 5771 O O . SER B 1 154 ? 21.438 21.375 -10.859 1 63.03 154 SER B O 1
ATOM 5773 N N . GLY B 1 155 ? 21.219 20.25 -9.125 1 68.94 155 GLY B N 1
ATOM 5774 C CA . GLY B 1 155 ? 21.25 19.031 -9.906 1 68.94 155 GLY B CA 1
ATOM 5775 C C . GLY B 1 155 ? 19.875 18.547 -10.336 1 68.94 155 GLY B C 1
ATOM 5776 O O . GLY B 1 155 ? 18.875 19.234 -10.094 1 68.94 155 GLY B O 1
ATOM 5777 N N . PRO B 1 156 ? 19.953 17.594 -11.273 1 82.31 156 PRO B N 1
ATOM 5778 C CA . PRO B 1 156 ? 18.688 17 -11.672 1 82.31 156 PRO B CA 1
ATOM 5779 C C . PRO B 1 156 ? 17.844 16.547 -10.477 1 82.31 156 PRO B C 1
ATOM 5781 O O . PRO B 1 156 ? 18.391 15.961 -9.523 1 82.31 156 PRO B O 1
ATOM 5784 N N . ASN B 1 157 ? 16.703 17.031 -10.461 1 86.31 157 ASN B N 1
ATOM 5785 C CA . ASN B 1 157 ? 15.797 16.516 -9.445 1 86.31 157 ASN B CA 1
ATOM 5786 C C . ASN B 1 157 ? 15.25 15.141 -9.828 1 86.31 157 ASN B C 1
ATOM 5788 O O . ASN B 1 157 ? 15.695 14.539 -10.812 1 86.31 157 ASN B O 1
ATOM 5792 N N . TRP B 1 158 ? 14.422 14.555 -8.992 1 89.5 158 TRP B N 1
ATOM 5793 C CA . TRP B 1 158 ? 13.891 13.211 -9.195 1 89.5 158 TRP B CA 1
ATOM 5794 C C . TRP B 1 158 ? 13.242 13.086 -10.578 1 89.5 158 TRP B C 1
ATOM 5796 O O . TRP B 1 158 ? 13.445 12.086 -11.273 1 89.5 158 TRP B O 1
ATOM 5806 N N . ARG B 1 159 ? 12.469 14.062 -11 1 91.06 159 ARG B N 1
ATOM 5807 C CA . ARG B 1 159 ? 11.781 14.016 -12.281 1 91.06 159 ARG B CA 1
ATOM 5808 C C . ARG B 1 159 ? 12.773 13.969 -13.438 1 91.06 159 ARG B C 1
ATOM 5810 O O . ARG B 1 159 ? 12.562 13.25 -14.414 1 91.06 159 ARG B O 1
ATOM 5817 N N . ASP B 1 160 ? 13.805 14.797 -13.305 1 89.69 160 ASP B N 1
ATOM 5818 C CA . ASP B 1 160 ? 14.852 14.797 -14.328 1 89.69 160 ASP B CA 1
ATOM 5819 C C . ASP B 1 160 ? 15.492 13.422 -14.461 1 89.69 160 ASP B C 1
ATOM 5821 O O . ASP B 1 160 ? 15.688 12.922 -15.57 1 89.69 160 ASP B O 1
ATOM 5825 N N . GLN B 1 161 ? 15.766 12.828 -13.344 1 88.06 161 GLN B N 1
ATOM 5826 C CA . GLN B 1 161 ? 16.375 11.5 -13.336 1 88.06 161 GLN B CA 1
ATOM 5827 C C . GLN B 1 161 ? 15.43 10.453 -13.914 1 88.06 161 GLN B C 1
ATOM 5829 O O . GLN B 1 161 ? 15.859 9.562 -14.648 1 88.06 161 GLN B O 1
ATOM 5834 N N . ARG B 1 162 ? 14.18 10.516 -13.555 1 91 162 ARG B N 1
ATOM 5835 C CA . ARG B 1 162 ? 13.172 9.594 -14.07 1 91 162 ARG B CA 1
ATOM 5836 C C . ARG B 1 162 ? 13.062 9.695 -15.586 1 91 162 ARG B C 1
ATOM 5838 O O . ARG B 1 162 ? 13 8.672 -16.281 1 91 162 ARG B O 1
ATOM 5845 N N . ARG B 1 163 ? 13.102 10.891 -16.094 1 90.5 163 ARG B N 1
ATOM 5846 C CA . ARG B 1 163 ? 13.031 11.109 -17.531 1 90.5 163 ARG B CA 1
ATOM 5847 C C . ARG B 1 163 ? 14.25 10.523 -18.234 1 90.5 163 ARG B C 1
ATOM 5849 O O . ARG B 1 163 ? 14.133 9.922 -19.297 1 90.5 163 ARG B O 1
ATOM 5856 N N . ALA B 1 164 ? 15.383 10.711 -17.641 1 88 164 ALA B N 1
ATOM 5857 C CA . ALA B 1 164 ? 16.609 10.172 -18.203 1 88 164 ALA B CA 1
ATOM 5858 C C . ALA B 1 164 ? 16.562 8.648 -18.281 1 88 164 ALA B C 1
ATOM 5860 O O . ALA B 1 164 ? 17.031 8.047 -19.25 1 88 164 ALA B O 1
ATOM 5861 N N . LEU B 1 165 ? 15.961 8.047 -17.281 1 87.06 165 LEU B N 1
ATOM 5862 C CA . LEU B 1 165 ? 15.852 6.59 -17.203 1 87.06 165 LEU B CA 1
ATOM 5863 C C . LEU B 1 165 ? 14.93 6.062 -18.297 1 87.06 165 LEU B C 1
ATOM 5865 O O . LEU B 1 165 ? 15.109 4.941 -18.781 1 87.06 165 LEU B O 1
ATOM 5869 N N . LEU B 1 166 ? 13.977 6.812 -18.703 1 89.5 166 LEU B N 1
ATOM 5870 C CA . LEU B 1 166 ? 12.953 6.367 -19.641 1 89.5 166 LEU B CA 1
ATOM 5871 C C . LEU B 1 166 ? 13.336 6.742 -21.062 1 89.5 166 LEU B C 1
ATOM 5873 O O . LEU B 1 166 ? 12.648 6.352 -22.016 1 89.5 166 LEU B O 1
ATOM 5877 N N . ALA B 1 167 ? 14.43 7.445 -21.156 1 85.56 167 ALA B N 1
ATOM 5878 C CA . ALA B 1 167 ? 14.859 7.879 -22.484 1 85.56 167 ALA B CA 1
ATOM 5879 C C . ALA B 1 167 ? 15.258 6.691 -23.359 1 85.56 167 ALA B C 1
ATOM 5881 O O . ALA B 1 167 ? 15.727 5.672 -22.844 1 85.56 167 ALA B O 1
ATOM 5882 N N . ASP B 1 168 ? 15.07 6.789 -24.641 1 73.12 168 ASP B N 1
ATOM 5883 C CA . ASP B 1 168 ? 15.359 5.727 -25.594 1 73.12 168 ASP B CA 1
ATOM 5884 C C . ASP B 1 168 ? 16.844 5.387 -25.609 1 73.12 168 ASP B C 1
ATOM 5886 O O . ASP B 1 168 ? 17.219 4.246 -25.906 1 73.12 168 ASP B O 1
ATOM 5890 N N . ASP B 1 169 ? 17.625 6.32 -25.406 1 74 169 ASP B N 1
ATOM 5891 C CA . ASP B 1 169 ? 19.062 6.109 -25.484 1 74 169 ASP B CA 1
ATOM 5892 C C . ASP B 1 169 ? 19.641 5.855 -24.094 1 74 169 ASP B C 1
ATOM 5894 O O . ASP B 1 169 ? 20.844 6.062 -23.875 1 74 169 ASP B O 1
ATOM 5898 N N . ALA B 1 170 ? 18.75 5.395 -23.312 1 76.44 170 ALA B N 1
ATOM 5899 C CA . ALA B 1 170 ? 19.219 5.066 -21.984 1 76.44 170 ALA B CA 1
ATOM 5900 C C . ALA B 1 170 ? 20.25 3.936 -22.016 1 76.44 170 ALA B C 1
ATOM 5902 O O . ALA B 1 170 ? 20.406 3.27 -23.047 1 76.44 170 ALA B O 1
ATOM 5903 N N . ALA B 1 171 ? 20.922 3.666 -20.938 1 82.94 171 ALA B N 1
ATOM 5904 C CA . ALA B 1 171 ? 21.984 2.67 -20.797 1 82.94 171 ALA B CA 1
ATOM 5905 C C . ALA B 1 171 ? 21.453 1.263 -21.047 1 82.94 171 ALA B C 1
ATOM 5907 O O . ALA B 1 171 ? 20.266 0.993 -20.844 1 82.94 171 ALA B O 1
ATOM 5908 N N . GLU B 1 172 ? 22.375 0.415 -21.547 1 92.5 172 GLU B N 1
ATOM 5909 C CA . GLU B 1 172 ? 22.062 -1.003 -21.703 1 92.5 172 GLU B CA 1
ATOM 5910 C C . GLU B 1 172 ? 21.625 -1.615 -20.375 1 92.5 172 GLU B C 1
ATOM 5912 O O . GLU B 1 172 ? 22.266 -1.402 -19.344 1 92.5 172 GLU B O 1
ATOM 5917 N N . PRO B 1 173 ? 20.484 -2.25 -20.391 1 95.62 173 PRO B N 1
ATOM 5918 C CA . PRO B 1 173 ? 20.047 -2.863 -19.141 1 95.62 173 PRO B CA 1
ATOM 5919 C C . PRO B 1 173 ? 20.891 -4.059 -18.734 1 95.62 173 PRO B C 1
ATOM 5921 O O . PRO B 1 173 ? 21.344 -4.82 -19.594 1 95.62 173 PRO B O 1
ATOM 5924 N N . THR B 1 174 ? 21.078 -4.195 -17.453 1 98 174 THR B N 1
ATOM 5925 C CA . THR B 1 174 ? 21.719 -5.395 -16.938 1 98 174 THR B CA 1
ATOM 5926 C C . THR B 1 174 ? 20.844 -6.625 -17.156 1 98 174 THR B C 1
ATOM 5928 O O . THR B 1 174 ? 21.344 -7.699 -17.484 1 98 174 THR B O 1
ATOM 5931 N N . VAL B 1 175 ? 19.547 -6.469 -16.984 1 98.75 175 VAL B N 1
ATOM 5932 C CA . VAL B 1 175 ? 18.578 -7.551 -17.109 1 98.75 175 VAL B CA 1
ATOM 5933 C C . VAL B 1 175 ? 17.469 -7.145 -18.094 1 98.75 175 VAL B C 1
ATOM 5935 O O . VAL B 1 175 ? 16.906 -6.051 -17.984 1 98.75 175 VAL B O 1
ATOM 5938 N N . LEU B 1 176 ? 17.234 -7.949 -19.047 1 98.69 176 LEU B N 1
ATOM 5939 C CA . LEU B 1 176 ? 16.062 -7.816 -19.906 1 98.69 176 LEU B CA 1
ATOM 5940 C C . LEU B 1 176 ? 14.938 -8.742 -19.438 1 98.69 176 LEU B C 1
ATOM 5942 O O . LEU B 1 176 ? 15.102 -9.961 -19.406 1 98.69 176 LEU B O 1
ATOM 5946 N N . VAL B 1 177 ? 13.844 -8.188 -19 1 98.81 177 VAL B N 1
ATOM 5947 C CA . VAL B 1 177 ? 12.68 -8.953 -18.578 1 98.81 177 VAL B CA 1
ATOM 5948 C C . VAL B 1 177 ? 11.656 -9.016 -19.703 1 98.81 177 VAL B C 1
ATOM 5950 O O . VAL B 1 177 ? 11.172 -7.988 -20.172 1 98.81 177 VAL B O 1
ATOM 5953 N N . VAL B 1 178 ? 11.359 -10.195 -20.125 1 98.25 178 VAL B N 1
ATOM 5954 C CA . VAL B 1 178 ? 10.406 -10.391 -21.219 1 98.25 178 VAL B CA 1
ATOM 5955 C C . VAL B 1 178 ? 9.031 -10.711 -20.641 1 98.25 178 VAL B C 1
ATOM 5957 O O . VAL B 1 178 ? 8.789 -11.82 -20.156 1 98.25 178 VAL B O 1
ATOM 5960 N N . GLY B 1 179 ? 8.117 -9.781 -20.797 1 97.69 179 GLY B N 1
ATOM 5961 C CA . GLY B 1 179 ? 6.789 -9.875 -20.203 1 97.69 179 GLY B CA 1
ATOM 5962 C C . GLY B 1 179 ? 6.527 -8.836 -19.141 1 97.69 179 GLY B C 1
ATOM 5963 O O . GLY B 1 179 ? 7.289 -8.727 -18.172 1 97.69 179 GLY B O 1
ATOM 5964 N N . GLY B 1 180 ? 5.473 -8.086 -19.328 1 98 180 GLY B N 1
ATOM 5965 C CA . GLY B 1 180 ? 5.137 -7.012 -18.406 1 98 180 GLY B CA 1
ATOM 5966 C C . GLY B 1 180 ? 3.906 -7.305 -17.578 1 98 180 GLY B C 1
ATOM 5967 O O . GLY B 1 180 ? 3.16 -6.395 -17.219 1 98 180 GLY B O 1
ATOM 5968 N N . GLY B 1 181 ? 3.58 -8.602 -17.312 1 97.56 181 GLY B N 1
ATOM 5969 C CA . GLY B 1 181 ? 2.555 -9 -16.359 1 97.56 181 GLY B CA 1
ATOM 5970 C C . GLY B 1 181 ? 3.051 -9.031 -14.93 1 97.56 181 GLY B C 1
ATOM 5971 O O . GLY B 1 181 ? 4.09 -8.445 -14.617 1 97.56 181 GLY B O 1
ATOM 5972 N N . GLN B 1 182 ? 2.309 -9.688 -14.039 1 97.38 182 GLN B N 1
ATOM 5973 C CA . GLN B 1 182 ? 2.627 -9.688 -12.617 1 97.38 182 GLN B CA 1
ATOM 5974 C C . GLN B 1 182 ? 4.023 -10.25 -12.359 1 97.38 182 GLN B C 1
ATOM 5976 O O . GLN B 1 182 ? 4.734 -9.789 -11.469 1 97.38 182 GLN B O 1
ATOM 5981 N N . ALA B 1 183 ? 4.434 -11.273 -13.148 1 98.19 183 ALA B N 1
ATOM 5982 C CA . ALA B 1 183 ? 5.734 -11.906 -12.945 1 98.19 183 ALA B CA 1
ATOM 5983 C C . ALA B 1 183 ? 6.871 -10.953 -13.297 1 98.19 183 ALA B C 1
ATOM 5985 O O . ALA B 1 183 ? 7.789 -10.758 -12.492 1 98.19 183 ALA B O 1
ATOM 5986 N N . GLY B 1 184 ? 6.77 -10.383 -14.477 1 98.69 184 GLY B N 1
ATOM 5987 C CA . GLY B 1 184 ? 7.812 -9.461 -14.906 1 98.69 184 GLY B CA 1
ATOM 5988 C C . GLY B 1 184 ? 7.902 -8.219 -14.039 1 98.69 184 GLY B C 1
ATOM 5989 O O . GLY B 1 184 ? 9 -7.777 -13.695 1 98.69 184 GLY B O 1
ATOM 5990 N N . LEU B 1 185 ? 6.766 -7.664 -13.727 1 98.69 185 LEU B N 1
ATOM 5991 C CA . LEU B 1 185 ? 6.742 -6.461 -12.898 1 98.69 185 LEU B CA 1
ATOM 5992 C C . LEU B 1 185 ? 7.324 -6.742 -11.516 1 98.69 185 LEU B C 1
ATOM 5994 O O . LEU B 1 185 ? 8.102 -5.938 -10.984 1 98.69 185 LEU B O 1
ATOM 5998 N N . SER B 1 186 ? 6.957 -7.887 -10.914 1 98.69 186 SER B N 1
ATOM 5999 C CA . SER B 1 186 ? 7.492 -8.258 -9.609 1 98.69 186 SER B CA 1
ATOM 6000 C C . SER B 1 186 ? 9 -8.445 -9.664 1 98.69 186 SER B C 1
ATOM 6002 O O . SER B 1 186 ? 9.727 -7.965 -8.781 1 98.69 186 SER B O 1
ATOM 6004 N N . ALA B 1 187 ? 9.453 -9.117 -10.68 1 98.75 187 ALA B N 1
ATOM 6005 C CA . ALA B 1 187 ? 10.891 -9.359 -10.828 1 98.75 187 ALA B CA 1
ATOM 6006 C C . ALA B 1 187 ? 11.656 -8.055 -10.969 1 98.75 187 ALA B C 1
ATOM 6008 O O . ALA B 1 187 ? 12.664 -7.836 -10.289 1 98.75 187 ALA B O 1
ATOM 6009 N N . ALA B 1 188 ? 11.156 -7.191 -11.844 1 98.69 188 ALA B N 1
ATOM 6010 C CA . ALA B 1 188 ? 11.828 -5.926 -12.102 1 98.69 188 ALA B CA 1
ATOM 6011 C C . ALA B 1 188 ? 11.844 -5.047 -10.852 1 98.69 188 ALA B C 1
ATOM 6013 O O . ALA B 1 188 ? 12.844 -4.383 -10.562 1 98.69 188 ALA B O 1
ATOM 6014 N N . ALA B 1 189 ? 10.75 -5 -10.148 1 98.44 189 ALA B N 1
ATOM 6015 C CA . ALA B 1 189 ? 10.688 -4.223 -8.914 1 98.44 189 ALA B CA 1
ATOM 6016 C C . ALA B 1 189 ? 11.727 -4.707 -7.906 1 98.44 189 ALA B C 1
ATOM 6018 O O . ALA B 1 189 ? 12.422 -3.896 -7.281 1 98.44 189 ALA B O 1
ATOM 6019 N N . ARG B 1 190 ? 11.836 -6.023 -7.746 1 98.5 190 ARG B N 1
ATOM 6020 C CA . ARG B 1 190 ? 12.812 -6.602 -6.832 1 98.5 190 ARG B CA 1
ATOM 6021 C C . ARG B 1 190 ? 14.234 -6.285 -7.281 1 98.5 190 ARG B C 1
ATOM 6023 O O . ARG B 1 190 ? 15.07 -5.879 -6.473 1 98.5 190 ARG B O 1
ATOM 6030 N N . LEU B 1 191 ? 14.469 -6.496 -8.555 1 98.56 191 LEU B N 1
ATOM 6031 C CA . LEU B 1 191 ? 15.797 -6.195 -9.086 1 98.56 191 LEU B CA 1
ATOM 6032 C C . LEU B 1 191 ? 16.172 -4.742 -8.812 1 98.56 191 LEU B C 1
ATOM 6034 O O . LEU B 1 191 ? 17.281 -4.465 -8.359 1 98.56 191 LEU B O 1
ATOM 6038 N N . ARG B 1 192 ? 15.258 -3.855 -9.008 1 96.62 192 ARG B N 1
ATOM 6039 C CA . ARG B 1 192 ? 15.508 -2.436 -8.789 1 96.62 192 ARG B CA 1
ATOM 6040 C C . ARG B 1 192 ? 15.875 -2.164 -7.332 1 96.62 192 ARG B C 1
ATOM 6042 O O . ARG B 1 192 ? 16.828 -1.429 -7.051 1 96.62 192 ARG B O 1
ATOM 6049 N N . THR B 1 193 ? 15.148 -2.711 -6.406 1 96.81 193 THR B N 1
ATOM 6050 C CA . THR B 1 193 ? 15.391 -2.461 -4.992 1 96.81 193 THR B CA 1
ATOM 6051 C C . THR B 1 193 ? 16.719 -3.08 -4.551 1 96.81 193 THR B C 1
ATOM 6053 O O . THR B 1 193 ? 17.297 -2.67 -3.539 1 96.81 193 THR B O 1
ATOM 6056 N N . PHE B 1 194 ? 17.188 -4.062 -5.281 1 97.5 194 PHE B N 1
ATOM 6057 C CA . PHE B 1 194 ? 18.484 -4.656 -5 1 97.5 194 PHE B CA 1
ATOM 6058 C C . PHE B 1 194 ? 19.594 -3.953 -5.785 1 97.5 194 PHE B C 1
ATOM 6060 O O . PHE B 1 194 ? 20.734 -4.395 -5.781 1 97.5 194 PHE B O 1
ATOM 6067 N N . GLY B 1 195 ? 19.234 -2.883 -6.535 1 95.06 195 GLY B N 1
ATOM 6068 C CA . GLY B 1 195 ? 20.219 -2.035 -7.191 1 95.06 195 GLY B CA 1
ATOM 6069 C C . GLY B 1 195 ? 20.578 -2.512 -8.586 1 95.06 195 GLY B C 1
ATOM 6070 O O . GLY B 1 195 ? 21.656 -2.184 -9.102 1 95.06 195 GLY B O 1
ATOM 6071 N N . ILE B 1 196 ? 19.734 -3.324 -9.219 1 97.5 196 ILE B N 1
ATOM 6072 C CA . ILE B 1 196 ? 20.016 -3.871 -10.547 1 97.5 196 ILE B CA 1
ATOM 6073 C C . ILE B 1 196 ? 19.047 -3.262 -11.562 1 97.5 196 ILE B C 1
ATOM 6075 O O . ILE B 1 196 ? 17.844 -3.291 -11.367 1 97.5 196 ILE B O 1
ATOM 6079 N N . ASP B 1 197 ? 19.578 -2.771 -12.594 1 95.06 197 ASP B N 1
ATOM 6080 C CA . ASP B 1 197 ? 18.766 -2.139 -13.633 1 95.06 197 ASP B CA 1
ATOM 6081 C C . ASP B 1 197 ? 18.109 -3.182 -14.539 1 95.06 197 ASP B C 1
ATOM 6083 O O . ASP B 1 197 ? 18.781 -4.09 -15.031 1 95.06 197 ASP B O 1
ATOM 6087 N N . ALA B 1 198 ? 16.859 -3.031 -14.734 1 97.75 198 ALA B N 1
ATOM 6088 C CA . ALA B 1 198 ? 16.109 -3.967 -15.57 1 97.75 198 ALA B CA 1
ATOM 6089 C C . ALA B 1 198 ? 15.172 -3.227 -16.516 1 97.75 198 ALA B C 1
ATOM 6091 O O . ALA B 1 198 ? 14.555 -2.229 -16.141 1 97.75 198 ALA B O 1
ATOM 6092 N N . LEU B 1 199 ? 15.109 -3.678 -17.75 1 97.69 199 LEU B N 1
ATOM 6093 C CA . LEU B 1 199 ? 14.148 -3.203 -18.734 1 97.69 199 LEU B CA 1
ATOM 6094 C C . LEU B 1 199 ? 13.102 -4.27 -19.031 1 97.69 199 LEU B C 1
ATOM 6096 O O . LEU B 1 199 ? 13.438 -5.402 -19.391 1 97.69 199 LEU B O 1
ATOM 6100 N N . ILE B 1 200 ? 11.867 -3.936 -18.844 1 98.25 200 ILE B N 1
ATOM 6101 C CA . ILE B 1 200 ? 10.758 -4.82 -19.188 1 98.25 200 ILE B CA 1
ATOM 6102 C C . ILE B 1 200 ? 10.297 -4.531 -20.625 1 98.25 200 ILE B C 1
ATOM 6104 O O . ILE B 1 200 ? 10.133 -3.371 -21 1 98.25 200 ILE B O 1
ATOM 6108 N N . ILE B 1 201 ? 10.109 -5.543 -21.375 1 97.5 201 ILE B N 1
ATOM 6109 C CA . ILE B 1 201 ? 9.461 -5.379 -22.672 1 97.5 201 ILE B CA 1
ATOM 6110 C C . ILE B 1 201 ? 8.188 -6.219 -22.719 1 97.5 201 ILE B C 1
ATOM 6112 O O . ILE B 1 201 ? 8.125 -7.301 -22.125 1 97.5 201 ILE B O 1
ATOM 6116 N N . ASP B 1 202 ? 7.223 -5.734 -23.344 1 97.31 202 ASP B N 1
ATOM 6117 C CA . ASP B 1 202 ? 5.945 -6.426 -23.5 1 97.31 202 ASP B CA 1
ATOM 6118 C C . ASP B 1 202 ? 5.344 -6.152 -24.875 1 97.31 202 ASP B C 1
ATOM 6120 O O . ASP B 1 202 ? 5.449 -5.039 -25.406 1 97.31 202 ASP B O 1
ATOM 6124 N N . THR B 1 203 ? 4.66 -7.133 -25.406 1 95.38 203 THR B N 1
ATOM 6125 C CA . THR B 1 203 ? 4.102 -7.008 -26.75 1 95.38 203 THR B CA 1
ATOM 6126 C C . THR B 1 203 ? 2.793 -6.227 -26.719 1 95.38 203 THR B C 1
ATOM 6128 O O . THR B 1 203 ? 2.348 -5.711 -27.75 1 95.38 203 THR B O 1
ATOM 6131 N N . HIS B 1 204 ? 2.139 -6.191 -25.594 1 95.69 204 HIS B N 1
ATOM 6132 C CA . HIS B 1 204 ? 0.876 -5.469 -25.469 1 95.69 204 HIS B CA 1
ATOM 6133 C C . HIS B 1 204 ? 1.087 -3.967 -25.625 1 95.69 204 HIS B C 1
ATOM 6135 O O . HIS B 1 204 ? 2.18 -3.459 -25.359 1 95.69 204 HIS B O 1
ATOM 6141 N N . ALA B 1 205 ? 0.018 -3.26 -25.953 1 96.19 205 ALA B N 1
ATOM 6142 C CA . ALA B 1 205 ? 0.07 -1.814 -26.156 1 96.19 205 ALA B CA 1
ATOM 6143 C C . ALA B 1 205 ? 0.223 -1.08 -24.812 1 96.19 205 ALA B C 1
ATOM 6145 O O . ALA B 1 205 ? 0.817 -0 -24.766 1 96.19 205 ALA B O 1
ATOM 6146 N N . ALA B 1 206 ? -0.312 -1.678 -23.781 1 97.19 206 ALA B N 1
ATOM 6147 C CA . ALA B 1 206 ? -0.244 -1.043 -22.469 1 97.19 206 ALA B CA 1
ATOM 6148 C C . ALA B 1 206 ? -0.075 -2.084 -21.375 1 97.19 206 ALA B C 1
ATOM 6150 O O . ALA B 1 206 ? -0.535 -3.221 -21.5 1 97.19 206 ALA B O 1
ATOM 6151 N N . ILE B 1 207 ? 0.613 -1.627 -20.312 1 98 207 ILE B N 1
ATOM 6152 C CA . ILE B 1 207 ? 0.71 -2.471 -19.125 1 98 207 ILE B CA 1
ATOM 6153 C C . ILE B 1 207 ? -0.688 -2.779 -18.594 1 98 207 ILE B C 1
ATOM 6155 O O . ILE B 1 207 ? -1.532 -1.886 -18.484 1 98 207 ILE B O 1
ATOM 6159 N N . GLY B 1 208 ? -0.935 -4.012 -18.219 1 97.38 208 GLY B N 1
ATOM 6160 C CA . GLY B 1 208 ? -2.238 -4.445 -17.75 1 97.38 208 GLY B CA 1
ATOM 6161 C C . GLY B 1 208 ? -3.076 -5.109 -18.828 1 97.38 208 GLY B C 1
ATOM 6162 O O . GLY B 1 208 ? -4.039 -5.816 -18.516 1 97.38 208 GLY B O 1
ATOM 6163 N N . ASP B 1 209 ? -2.734 -4.977 -20.094 1 96.06 209 ASP B N 1
ATOM 6164 C CA . ASP B 1 209 ? -3.547 -5.48 -21.188 1 96.06 209 ASP B CA 1
ATOM 6165 C C . ASP B 1 209 ? -3.576 -7.004 -21.203 1 96.06 209 ASP B C 1
ATOM 6167 O O . ASP B 1 209 ? -4.492 -7.609 -21.766 1 96.06 209 ASP B O 1
ATOM 6171 N N . ASN B 1 210 ? -2.588 -7.641 -20.656 1 92.94 210 ASN B N 1
ATOM 6172 C CA . ASN B 1 210 ? -2.637 -9.094 -20.547 1 92.94 210 ASN B CA 1
ATOM 6173 C C . ASN B 1 210 ? -3.83 -9.555 -19.703 1 92.94 210 ASN B C 1
ATOM 6175 O O . ASN B 1 210 ? -4.25 -10.711 -19.797 1 92.94 210 ASN B O 1
ATOM 6179 N N . TRP B 1 211 ? -4.43 -8.688 -18.891 1 93.44 211 TRP B N 1
ATOM 6180 C CA . TRP B 1 211 ? -5.66 -8.945 -18.156 1 93.44 211 TRP B CA 1
ATOM 6181 C C . TRP B 1 211 ? -6.855 -8.305 -18.844 1 93.44 211 TRP B C 1
ATOM 6183 O O . TRP B 1 211 ? -7.875 -8.969 -19.078 1 93.44 211 TRP B O 1
ATOM 6193 N N . ARG B 1 212 ? -6.754 -7.102 -19.312 1 92.56 212 ARG B N 1
ATOM 6194 C CA . ARG B 1 212 ? -7.848 -6.309 -19.859 1 92.56 212 ARG B CA 1
ATOM 6195 C C . ARG B 1 212 ? -8.438 -6.977 -21.094 1 92.56 212 ARG B C 1
ATOM 6197 O O . ARG B 1 212 ? -9.641 -6.859 -21.359 1 92.56 212 ARG B O 1
ATOM 6204 N N . THR B 1 213 ? -7.605 -7.66 -21.828 1 89.88 213 THR B N 1
ATOM 6205 C CA . THR B 1 213 ? -8.047 -8.172 -23.125 1 89.88 213 THR B CA 1
ATOM 6206 C C . THR B 1 213 ? -8.68 -9.555 -22.969 1 89.88 213 THR B C 1
ATOM 6208 O O . THR B 1 213 ? -9.102 -10.156 -23.953 1 89.88 213 THR B O 1
ATOM 6211 N N . ARG B 1 214 ? -8.758 -10.055 -21.781 1 88.44 214 ARG B N 1
ATOM 6212 C CA . ARG B 1 214 ? -9.422 -11.336 -21.531 1 88.44 214 ARG B CA 1
ATOM 6213 C C . ARG B 1 214 ? -10.938 -11.172 -21.516 1 88.44 214 ARG B C 1
ATOM 6215 O O . ARG B 1 214 ? -11.453 -10.094 -21.812 1 88.44 214 ARG B O 1
ATOM 6222 N N . TYR B 1 215 ? -11.633 -12.32 -21.375 1 84.75 215 TYR B N 1
ATOM 6223 C CA . TYR B 1 215 ? -13.086 -12.297 -21.484 1 84.75 215 TYR B CA 1
ATOM 6224 C C . TYR B 1 215 ? -13.688 -11.367 -20.438 1 84.75 215 TYR B C 1
ATOM 6226 O O . TYR B 1 215 ? -13.117 -11.164 -19.359 1 84.75 215 TYR B O 1
ATOM 6234 N N . HIS B 1 216 ? -14.812 -10.773 -20.625 1 84.5 216 HIS B N 1
ATOM 6235 C CA . HIS B 1 216 ? -15.422 -9.617 -19.969 1 84.5 216 HIS B CA 1
ATOM 6236 C C . HIS B 1 216 ? -15.602 -9.852 -18.484 1 84.5 216 HIS B C 1
ATOM 6238 O O . HIS B 1 216 ? -15.328 -8.961 -17.672 1 84.5 216 HIS B O 1
ATOM 6244 N N . SER B 1 217 ? -15.953 -11.023 -18.062 1 82.75 217 SER B N 1
ATOM 6245 C CA . SER B 1 217 ? -16.391 -11.281 -16.688 1 82.75 217 SER B CA 1
ATOM 6246 C C . SER B 1 217 ? -15.234 -11.797 -15.828 1 82.75 217 SER B C 1
ATOM 6248 O O . SER B 1 217 ? -15.43 -12.156 -14.672 1 82.75 217 SER B O 1
ATOM 6250 N N . LEU B 1 218 ? -14.086 -11.789 -16.406 1 87.12 218 LEU B N 1
ATOM 6251 C CA . LEU B 1 218 ? -12.977 -12.406 -15.688 1 87.12 218 LEU B CA 1
ATOM 6252 C C . LEU B 1 218 ? -12.734 -11.703 -14.352 1 87.12 218 LEU B C 1
ATOM 6254 O O . LEU B 1 218 ? -12.68 -10.477 -14.297 1 87.12 218 LEU B O 1
ATOM 6258 N N . THR B 1 219 ? -12.719 -12.422 -13.234 1 89.69 219 THR B N 1
ATOM 6259 C CA . THR B 1 219 ? -12.391 -12.031 -11.867 1 89.69 219 THR B CA 1
ATOM 6260 C C . THR B 1 219 ? -11.445 -13.047 -11.227 1 89.69 219 THR B C 1
ATOM 6262 O O . THR B 1 219 ? -11.586 -14.25 -11.438 1 89.69 219 THR B O 1
ATOM 6265 N N . LEU B 1 220 ? -10.492 -12.578 -10.492 1 90.25 220 LEU B N 1
ATOM 6266 C CA . LEU B 1 220 ? -9.602 -13.5 -9.797 1 90.25 220 LEU B CA 1
ATOM 6267 C C . LEU B 1 220 ? -10.391 -14.391 -8.836 1 90.25 220 LEU B C 1
ATOM 6269 O O . LEU B 1 220 ? -11.336 -13.93 -8.195 1 90.25 220 LEU B O 1
ATOM 6273 N N . HIS B 1 221 ? -9.906 -15.617 -8.75 1 86.94 221 HIS B N 1
ATOM 6274 C CA . HIS B 1 221 ? -10.633 -16.578 -7.941 1 86.94 221 HIS B CA 1
ATOM 6275 C C . HIS B 1 221 ? -10 -16.734 -6.559 1 86.94 221 HIS B C 1
ATOM 6277 O O . HIS B 1 221 ? -10.516 -17.469 -5.711 1 86.94 221 HIS B O 1
ATOM 6283 N N . ASN B 1 222 ? -8.922 -16.094 -6.332 1 86.94 222 ASN B N 1
ATOM 6284 C CA . ASN B 1 222 ? -8.312 -16.109 -5.004 1 86.94 222 ASN B CA 1
ATOM 6285 C C . ASN B 1 222 ? -8.445 -14.766 -4.309 1 86.94 222 ASN B C 1
ATOM 6287 O O . ASN B 1 222 ? -8.719 -13.75 -4.953 1 86.94 222 ASN B O 1
ATOM 6291 N N . GLU B 1 223 ? -8.352 -14.852 -3.035 1 91.12 223 GLU B N 1
ATOM 6292 C CA . GLU B 1 223 ? -8.688 -13.711 -2.189 1 91.12 223 GLU B CA 1
ATOM 6293 C C . GLU B 1 223 ? -7.637 -12.609 -2.299 1 91.12 223 GLU B C 1
ATOM 6295 O O . GLU B 1 223 ? -6.441 -12.898 -2.404 1 91.12 223 GLU B O 1
ATOM 6300 N N . THR B 1 224 ? -8.031 -11.375 -2.184 1 93.19 224 THR B N 1
ATOM 6301 C CA . THR B 1 224 ? -7.258 -10.164 -2.438 1 93.19 224 THR B CA 1
ATOM 6302 C C . THR B 1 224 ? -5.992 -10.148 -1.582 1 93.19 224 THR B C 1
ATOM 6304 O O . THR B 1 224 ? -4.934 -9.711 -2.039 1 93.19 224 THR B O 1
ATOM 6307 N N . TRP B 1 225 ? -6.004 -10.656 -0.365 1 92.5 225 TRP B N 1
ATOM 6308 C CA . TRP B 1 225 ? -4.883 -10.5 0.558 1 92.5 225 TRP B CA 1
ATOM 6309 C C . TRP B 1 225 ? -3.744 -11.445 0.197 1 92.5 225 TRP B C 1
ATOM 6311 O O . TRP B 1 225 ? -2.623 -11.297 0.691 1 92.5 225 TRP B O 1
ATOM 6321 N N . VAL B 1 226 ? -3.996 -12.383 -0.687 1 94.19 226 VAL B N 1
ATOM 6322 C CA . VAL B 1 226 ? -2.955 -13.297 -1.147 1 94.19 226 VAL B CA 1
ATOM 6323 C C . VAL B 1 226 ? -2.246 -12.711 -2.363 1 94.19 226 VAL B C 1
ATOM 6325 O O . VAL B 1 226 ? -1.152 -13.148 -2.727 1 94.19 226 VAL B O 1
ATOM 6328 N N . ASN B 1 227 ? -2.797 -11.656 -2.943 1 95.81 227 ASN B N 1
ATOM 6329 C CA . ASN B 1 227 ? -2.445 -11.266 -4.305 1 95.81 227 ASN B CA 1
ATOM 6330 C C . ASN B 1 227 ? -1.646 -9.961 -4.328 1 95.81 227 ASN B C 1
ATOM 6332 O O . ASN B 1 227 ? -1.418 -9.391 -5.391 1 95.81 227 ASN B O 1
ATOM 6336 N N . HIS B 1 228 ? -1.209 -9.484 -3.215 1 96.88 228 HIS B N 1
ATOM 6337 C CA . HIS B 1 228 ? -0.447 -8.242 -3.209 1 96.88 228 HIS B CA 1
ATOM 6338 C C . HIS B 1 228 ? 0.796 -8.352 -4.086 1 96.88 228 HIS B C 1
ATOM 6340 O O . HIS B 1 228 ? 1.345 -9.438 -4.254 1 96.88 228 HIS B O 1
ATOM 6346 N N . LEU B 1 229 ? 1.275 -7.246 -4.668 1 97.56 229 LEU B N 1
ATOM 6347 C CA . LEU B 1 229 ? 2.566 -7.184 -5.344 1 97.56 229 LEU B CA 1
ATOM 6348 C C . LEU B 1 229 ? 3.674 -6.801 -4.367 1 97.56 229 LEU B C 1
ATOM 6350 O O . LEU B 1 229 ? 3.396 -6.312 -3.27 1 97.56 229 LEU B O 1
ATOM 6354 N N . PRO B 1 230 ? 4.902 -7.039 -4.77 1 97.69 230 PRO B N 1
ATOM 6355 C CA . PRO B 1 230 ? 5.992 -6.637 -3.879 1 97.69 230 PRO B CA 1
ATOM 6356 C C . PRO B 1 230 ? 5.965 -5.145 -3.557 1 97.69 230 PRO B C 1
ATOM 6358 O O . PRO B 1 230 ? 5.742 -4.32 -4.445 1 97.69 230 PRO B O 1
ATOM 6361 N N . TYR B 1 231 ? 6.125 -4.789 -2.289 1 96.88 231 TYR B N 1
ATOM 6362 C CA . TYR B 1 231 ? 6.375 -3.447 -1.77 1 96.88 231 TYR B CA 1
ATOM 6363 C C . TYR B 1 231 ? 5.102 -2.609 -1.784 1 96.88 231 TYR B C 1
ATOM 6365 O O . TYR B 1 231 ? 5.07 -1.511 -1.225 1 96.88 231 TYR B O 1
ATOM 6373 N N . LEU B 1 232 ? 4.047 -3.066 -2.379 1 95.94 232 LEU B N 1
ATOM 6374 C CA . LEU B 1 232 ? 2.834 -2.268 -2.52 1 95.94 232 LEU B CA 1
ATOM 6375 C C . LEU B 1 232 ? 1.592 -3.15 -2.463 1 95.94 232 LEU B C 1
ATOM 6377 O O . LEU B 1 232 ? 1.178 -3.713 -3.479 1 95.94 232 LEU B O 1
ATOM 6381 N N . PRO B 1 233 ? 0.951 -3.254 -1.348 1 95.19 233 PRO B N 1
ATOM 6382 C CA . PRO B 1 233 ? -0.291 -4.023 -1.237 1 95.19 233 PRO B CA 1
ATOM 6383 C C . PRO B 1 233 ? -1.476 -3.328 -1.907 1 95.19 233 PRO B C 1
ATOM 6385 O O . PRO B 1 233 ? -1.45 -2.111 -2.107 1 95.19 233 PRO B O 1
ATOM 6388 N N . PHE B 1 234 ? -2.482 -4.098 -2.271 1 96.19 234 PHE B N 1
ATOM 6389 C CA . PHE B 1 234 ? -3.746 -3.518 -2.711 1 96.19 234 PHE B CA 1
ATOM 6390 C C . PHE B 1 234 ? -4.395 -2.719 -1.587 1 96.19 234 PHE B C 1
ATOM 6392 O O . PHE B 1 234 ? -4.176 -3.006 -0.408 1 96.19 234 PHE B O 1
ATOM 6399 N N . PRO B 1 235 ? -5.18 -1.675 -1.986 1 95.25 235 PRO B N 1
ATOM 6400 C CA . PRO B 1 235 ? -5.902 -0.915 -0.963 1 95.25 235 PRO B CA 1
ATOM 6401 C C . PRO B 1 235 ? -6.828 -1.79 -0.122 1 95.25 235 PRO B C 1
ATOM 6403 O O . PRO B 1 235 ? -7.398 -2.758 -0.63 1 95.25 235 PRO B O 1
ATOM 6406 N N . ASP B 1 236 ? -7.035 -1.388 1.058 1 92.38 236 ASP B N 1
ATOM 6407 C CA . ASP B 1 236 ? -7.789 -2.168 2.035 1 92.38 236 ASP B CA 1
ATOM 6408 C C . ASP B 1 236 ? -9.25 -2.299 1.623 1 92.38 236 ASP B C 1
ATOM 6410 O O . ASP B 1 236 ? -9.953 -3.205 2.082 1 92.38 236 ASP B O 1
ATOM 6414 N N . ASN B 1 237 ? -9.703 -1.424 0.825 1 94.12 237 ASN B N 1
ATOM 6415 C CA . ASN B 1 237 ? -11.117 -1.401 0.452 1 94.12 237 ASN B CA 1
ATOM 6416 C C . ASN B 1 237 ? -11.375 -2.227 -0.804 1 94.12 237 ASN B C 1
ATOM 6418 O O . ASN B 1 237 ? -12.516 -2.311 -1.272 1 94.12 237 ASN B O 1
ATOM 6422 N N . TRP B 1 238 ? -10.32 -2.816 -1.388 1 95.81 238 TRP B N 1
ATOM 6423 C CA . TRP B 1 238 ? -10.508 -3.609 -2.598 1 95.81 238 TRP B CA 1
ATOM 6424 C C . TRP B 1 238 ? -11.336 -4.859 -2.305 1 95.81 238 TRP B C 1
ATOM 6426 O O . TRP B 1 238 ? -11.297 -5.391 -1.193 1 95.81 238 TRP B O 1
ATOM 6436 N N . PRO B 1 239 ? -12.07 -5.379 -3.305 1 94.56 239 PRO B N 1
ATOM 6437 C CA . PRO B 1 239 ? -12.93 -6.547 -3.09 1 94.56 239 PRO B CA 1
ATOM 6438 C C . PRO B 1 239 ? -12.133 -7.832 -2.869 1 94.56 239 PRO B C 1
ATOM 6440 O O . PRO B 1 239 ? -10.961 -7.906 -3.24 1 94.56 239 PRO B O 1
ATOM 6443 N N . THR B 1 240 ? -12.789 -8.773 -2.262 1 93.31 240 THR B N 1
ATOM 6444 C CA . THR B 1 240 ? -12.172 -10.07 -2.002 1 93.31 240 THR B CA 1
ATOM 6445 C C . THR B 1 240 ? -11.656 -10.695 -3.295 1 93.31 240 THR B C 1
ATOM 6447 O O . THR B 1 240 ? -10.555 -11.242 -3.326 1 93.31 240 THR B O 1
ATOM 6450 N N . TYR B 1 241 ? -12.461 -10.602 -4.305 1 92.56 241 TYR B N 1
ATOM 6451 C CA . TYR B 1 241 ? -12.078 -11.094 -5.625 1 92.56 241 TYR B CA 1
ATOM 6452 C C . TYR B 1 241 ? -11.938 -9.945 -6.613 1 92.56 241 TYR B C 1
ATOM 6454 O O . TYR B 1 241 ? -12.914 -9.242 -6.906 1 92.56 241 TYR B O 1
ATOM 6462 N N . ILE B 1 242 ? -10.812 -9.75 -7.156 1 94.31 242 ILE B N 1
ATOM 6463 C CA . ILE B 1 242 ? -10.445 -8.57 -7.922 1 94.31 242 ILE B CA 1
ATOM 6464 C C . ILE B 1 242 ? -10.828 -8.758 -9.391 1 94.31 242 ILE B C 1
ATOM 6466 O O . ILE B 1 242 ? -10.359 -9.695 -10.039 1 94.31 242 ILE B O 1
ATOM 6470 N N . PRO B 1 243 ? -11.57 -7.895 -9.992 1 93.12 243 PRO B N 1
ATOM 6471 C CA . PRO B 1 243 ? -11.867 -7.957 -11.422 1 93.12 243 PRO B CA 1
ATOM 6472 C C . PRO B 1 243 ? -10.633 -7.711 -12.289 1 93.12 243 PRO B C 1
ATOM 6474 O O . PRO B 1 243 ? -9.742 -6.945 -11.898 1 93.12 243 PRO B O 1
ATOM 6477 N N . LYS B 1 244 ? -10.703 -8.242 -13.484 1 92.25 244 LYS B N 1
ATOM 6478 C CA . LYS B 1 244 ? -9.555 -8.203 -14.383 1 92.25 244 LYS B CA 1
ATOM 6479 C C . LYS B 1 244 ? -9.125 -6.766 -14.664 1 92.25 244 LYS B C 1
ATOM 6481 O O . LYS B 1 244 ? -7.93 -6.461 -14.695 1 92.25 244 LYS B O 1
ATOM 6486 N N . ASP B 1 245 ? -10.141 -5.902 -14.945 1 95.06 245 ASP B N 1
ATOM 6487 C CA . ASP B 1 245 ? -9.82 -4.539 -15.359 1 95.06 245 ASP B CA 1
ATOM 6488 C C . ASP B 1 245 ? -9.219 -3.744 -14.195 1 95.06 245 ASP B C 1
ATOM 6490 O O . ASP B 1 245 ? -8.352 -2.896 -14.398 1 95.06 245 ASP B O 1
ATOM 6494 N N . LYS B 1 246 ? -9.742 -3.977 -13.023 1 95.38 246 LYS B N 1
ATOM 6495 C CA . LYS B 1 246 ? -9.203 -3.34 -11.828 1 95.38 246 LYS B CA 1
ATOM 6496 C C . LYS B 1 246 ? -7.738 -3.721 -11.617 1 95.38 246 LYS B C 1
ATOM 6498 O O . LYS B 1 246 ? -6.898 -2.863 -11.336 1 95.38 246 LYS B O 1
ATOM 6503 N N . LEU B 1 247 ? -7.445 -4.965 -11.75 1 96.69 247 LEU B N 1
ATOM 6504 C CA . LEU B 1 247 ? -6.074 -5.441 -11.641 1 96.69 247 LEU B CA 1
ATOM 6505 C C . LEU B 1 247 ? -5.191 -4.816 -12.719 1 96.69 247 LEU B C 1
ATOM 6507 O O . LEU B 1 247 ? -4.059 -4.418 -12.438 1 96.69 247 LEU B O 1
ATOM 6511 N N . ALA B 1 248 ? -5.691 -4.77 -13.922 1 97.44 248 ALA B N 1
ATOM 6512 C CA . ALA B 1 248 ? -4.953 -4.188 -15.047 1 97.44 248 ALA B CA 1
ATOM 6513 C C . ALA B 1 248 ? -4.539 -2.75 -14.742 1 97.44 248 ALA B C 1
ATOM 6515 O O . ALA B 1 248 ? -3.379 -2.381 -14.922 1 97.44 248 ALA B O 1
ATOM 6516 N N . ASP B 1 249 ? -5.5 -1.952 -14.289 1 97 249 ASP B N 1
ATOM 6517 C CA . ASP B 1 249 ? -5.211 -0.566 -13.93 1 97 249 ASP B CA 1
ATOM 6518 C C . ASP B 1 249 ? -4.164 -0.491 -12.82 1 97 249 ASP B C 1
ATOM 6520 O O . ASP B 1 249 ? -3.312 0.398 -12.82 1 97 249 ASP B O 1
ATOM 6524 N N . TRP B 1 250 ? -4.273 -1.393 -11.875 1 97.62 250 TRP B N 1
ATOM 6525 C CA . TRP B 1 250 ? -3.33 -1.43 -10.766 1 97.62 250 TRP B CA 1
ATOM 6526 C C . TRP B 1 250 ? -1.913 -1.705 -11.258 1 97.62 250 TRP B C 1
ATOM 6528 O O . TRP B 1 250 ? -0.955 -1.085 -10.789 1 97.62 250 TRP B O 1
ATOM 6538 N N . LEU B 1 251 ? -1.757 -2.625 -12.188 1 98.31 251 LEU B N 1
ATOM 6539 C CA . LEU B 1 251 ? -0.439 -2.947 -12.727 1 98.31 251 LEU B CA 1
ATOM 6540 C C . LEU B 1 251 ? 0.197 -1.726 -13.383 1 98.31 251 LEU B C 1
ATOM 6542 O O . LEU B 1 251 ? 1.396 -1.488 -13.227 1 98.31 251 LEU B O 1
ATOM 6546 N N . ALA B 1 252 ? -0.609 -0.984 -14.086 1 97.38 252 ALA B N 1
ATOM 6547 C CA . ALA B 1 252 ? -0.112 0.246 -14.695 1 97.38 252 ALA B CA 1
ATOM 6548 C C . ALA B 1 252 ? 0.353 1.237 -13.633 1 97.38 252 ALA B C 1
ATOM 6550 O O . ALA B 1 252 ? 1.425 1.833 -13.758 1 97.38 252 ALA B O 1
ATOM 6551 N N . ALA B 1 253 ? -0.438 1.438 -12.617 1 96.56 253 ALA B N 1
ATOM 6552 C CA . ALA B 1 253 ? -0.078 2.326 -11.516 1 96.56 253 ALA B CA 1
ATOM 6553 C C . ALA B 1 253 ? 1.188 1.844 -10.812 1 96.56 253 ALA B C 1
ATOM 6555 O O . ALA B 1 253 ? 2.014 2.652 -10.383 1 96.56 253 ALA B O 1
ATOM 6556 N N . TYR B 1 254 ? 1.288 0.564 -10.656 1 97.56 254 TYR B N 1
ATOM 6557 C CA . TYR B 1 254 ? 2.436 -0.06 -10.008 1 97.56 254 TYR B CA 1
ATOM 6558 C C . TYR B 1 254 ? 3.73 0.3 -10.727 1 97.56 254 TYR B C 1
ATOM 6560 O O . TYR B 1 254 ? 4.746 0.577 -10.086 1 97.56 254 TYR B O 1
ATOM 6568 N N . VAL B 1 255 ? 3.75 0.285 -12.062 1 97.62 255 VAL B N 1
ATOM 6569 C CA . VAL B 1 255 ? 4.918 0.625 -12.867 1 97.62 255 VAL B CA 1
ATOM 6570 C C . VAL B 1 255 ? 5.395 2.033 -12.516 1 97.62 255 VAL B C 1
ATOM 6572 O O . VAL B 1 255 ? 6.59 2.256 -12.312 1 97.62 255 VAL B O 1
ATOM 6575 N N . GLU B 1 256 ? 4.484 2.926 -12.375 1 94.81 256 GLU B N 1
ATOM 6576 C CA . GLU B 1 256 ? 4.824 4.305 -12.039 1 94.81 256 GLU B CA 1
ATOM 6577 C C . GLU B 1 256 ? 5.312 4.422 -10.602 1 94.81 256 GLU B C 1
ATOM 6579 O O . GLU B 1 256 ? 6.332 5.066 -10.336 1 94.81 256 GLU B O 1
ATOM 6584 N N . ALA B 1 257 ? 4.645 3.785 -9.703 1 95.75 257 ALA B N 1
ATOM 6585 C CA . ALA B 1 257 ? 4.953 3.875 -8.281 1 95.75 257 ALA B CA 1
ATOM 6586 C C . ALA B 1 257 ? 6.336 3.301 -7.984 1 95.75 257 ALA B C 1
ATOM 6588 O O . ALA B 1 257 ? 7.074 3.838 -7.156 1 95.75 257 ALA B O 1
ATOM 6589 N N . MET B 1 258 ? 6.648 2.209 -8.656 1 96.31 258 MET B N 1
ATOM 6590 C CA . MET B 1 258 ? 7.918 1.534 -8.414 1 96.31 258 MET B CA 1
ATOM 6591 C C . MET B 1 258 ? 8.992 2.035 -9.375 1 96.31 258 MET B C 1
ATOM 6593 O O . MET B 1 258 ? 10.133 1.567 -9.344 1 96.31 258 MET B O 1
ATOM 6597 N N . GLU B 1 259 ? 8.594 2.941 -10.305 1 94.81 259 GLU B N 1
ATOM 6598 C CA . GLU B 1 259 ? 9.508 3.592 -11.242 1 94.81 259 GLU B CA 1
ATOM 6599 C C . GLU B 1 259 ? 10.195 2.572 -12.148 1 94.81 259 GLU B C 1
ATOM 6601 O O . GLU B 1 259 ? 11.414 2.613 -12.32 1 94.81 259 GLU B O 1
ATOM 6606 N N . LEU B 1 260 ? 9.43 1.653 -12.68 1 97 260 LEU B N 1
ATOM 6607 C CA . LEU B 1 260 ? 9.984 0.596 -13.523 1 97 260 LEU B CA 1
ATOM 6608 C C . LEU B 1 260 ? 10.172 1.085 -14.953 1 97 260 LEU B C 1
ATOM 6610 O O . LEU B 1 260 ? 9.414 1.928 -15.43 1 97 260 LEU B O 1
ATOM 6614 N N . ARG B 1 261 ? 11.227 0.622 -15.633 1 96.12 261 ARG B N 1
ATOM 6615 C CA . ARG B 1 261 ? 11.5 0.867 -17.047 1 96.12 261 ARG B CA 1
ATOM 6616 C C . ARG B 1 261 ? 10.773 -0.149 -17.922 1 96.12 261 ARG B C 1
ATOM 6618 O O . ARG B 1 261 ? 11.039 -1.349 -17.844 1 96.12 261 ARG B O 1
ATOM 6625 N N . VAL B 1 262 ? 9.789 0.321 -18.766 1 96.62 262 VAL B N 1
ATOM 6626 C CA . VAL B 1 262 ? 8.977 -0.603 -19.547 1 96.62 262 VAL B CA 1
ATOM 6627 C C . VAL B 1 262 ? 8.852 -0.094 -20.984 1 96.62 262 VAL B C 1
ATOM 6629 O O . VAL B 1 262 ? 8.633 1.099 -21.203 1 96.62 262 VAL B O 1
ATOM 6632 N N . TRP B 1 263 ? 9.148 -0.931 -21.922 1 96 263 TRP B N 1
ATOM 6633 C CA . TRP B 1 263 ? 8.781 -0.708 -23.312 1 96 263 TRP B CA 1
ATOM 6634 C C . TRP B 1 263 ? 7.582 -1.57 -23.703 1 96 263 TRP B C 1
ATOM 6636 O O . TRP B 1 263 ? 7.688 -2.799 -23.766 1 96 263 TRP B O 1
ATOM 6646 N N . THR B 1 264 ? 6.434 -0.94 -23.953 1 95.88 264 THR B N 1
ATOM 6647 C CA . THR B 1 264 ? 5.281 -1.657 -24.5 1 95.88 264 THR B CA 1
ATOM 6648 C C . THR B 1 264 ? 5.367 -1.753 -26.016 1 95.88 264 THR B C 1
ATOM 6650 O O . THR B 1 264 ? 6.301 -1.231 -26.625 1 95.88 264 THR B O 1
ATOM 6653 N N . ASP B 1 265 ? 4.465 -2.504 -26.594 1 95.62 265 ASP B N 1
ATOM 6654 C CA . ASP B 1 265 ? 4.488 -2.729 -28.031 1 95.62 265 ASP B CA 1
ATOM 6655 C C . ASP B 1 265 ? 5.879 -3.152 -28.5 1 95.62 265 ASP B C 1
ATOM 6657 O O . ASP B 1 265 ? 6.395 -2.627 -29.484 1 95.62 265 ASP B O 1
ATOM 6661 N N . THR B 1 266 ? 6.496 -3.998 -27.75 1 96.31 266 THR B N 1
ATOM 6662 C CA . THR B 1 266 ? 7.867 -4.434 -28 1 96.31 266 THR B CA 1
ATOM 6663 C C . THR B 1 266 ? 7.984 -5.945 -27.859 1 96.31 266 THR B C 1
ATOM 6665 O O . THR B 1 266 ? 7.566 -6.523 -26.859 1 96.31 266 THR B O 1
ATOM 6668 N N . ALA B 1 267 ? 8.547 -6.574 -28.844 1 96.62 267 ALA B N 1
ATOM 6669 C CA . ALA B 1 267 ? 8.672 -8.031 -28.859 1 96.62 267 ALA B CA 1
ATOM 6670 C C . ALA B 1 267 ? 10.141 -8.453 -28.891 1 96.62 267 ALA B C 1
ATOM 6672 O O . ALA B 1 267 ? 10.953 -7.832 -29.594 1 96.62 267 ALA B O 1
ATOM 6673 N N . LEU B 1 268 ? 10.492 -9.43 -28.125 1 97.44 268 LEU B N 1
ATOM 6674 C CA . LEU B 1 268 ? 11.766 -10.117 -28.344 1 97.44 268 LEU B CA 1
ATOM 6675 C C . LEU B 1 268 ? 11.703 -11 -29.578 1 97.44 268 LEU B C 1
ATOM 6677 O O . LEU B 1 268 ? 10.82 -11.852 -29.703 1 97.44 268 LEU B O 1
ATOM 6681 N N . ILE B 1 269 ? 12.656 -10.812 -30.438 1 97.19 269 ILE B N 1
ATOM 6682 C CA . ILE B 1 269 ? 12.633 -11.547 -31.703 1 97.19 269 ILE B CA 1
ATOM 6683 C C . ILE B 1 269 ? 13.609 -12.727 -31.625 1 97.19 269 ILE B C 1
ATOM 6685 O O . ILE B 1 269 ? 13.312 -13.812 -32.125 1 97.19 269 ILE B O 1
ATOM 6689 N N . SER B 1 270 ? 14.719 -12.453 -31.062 1 97.25 270 SER B N 1
ATOM 6690 C CA . SER B 1 270 ? 15.742 -13.477 -30.906 1 97.25 270 SER B CA 1
ATOM 6691 C C . SER B 1 270 ? 16.812 -13.031 -29.922 1 97.25 270 SER B C 1
ATOM 6693 O O . SER B 1 270 ? 16.953 -11.836 -29.625 1 97.25 270 SER B O 1
ATOM 6695 N N . ALA B 1 271 ? 17.547 -13.977 -29.406 1 98 271 ALA B N 1
ATOM 6696 C CA . ALA B 1 271 ? 18.672 -13.68 -28.531 1 98 271 ALA B CA 1
ATOM 6697 C C . ALA B 1 271 ? 19.75 -14.75 -28.656 1 98 271 ALA B C 1
ATOM 6699 O O . ALA B 1 271 ? 19.453 -15.945 -28.75 1 98 271 ALA B O 1
ATOM 6700 N N . GLU B 1 272 ? 20.984 -14.289 -28.688 1 97.5 272 GLU B N 1
ATOM 6701 C CA . GLU B 1 272 ? 22.141 -15.172 -28.734 1 97.5 272 GLU B CA 1
ATOM 6702 C C . GLU B 1 272 ? 23.125 -14.875 -27.609 1 97.5 272 GLU B C 1
ATOM 6704 O O . GLU B 1 272 ? 23.375 -13.711 -27.297 1 97.5 272 GLU B O 1
ATOM 6709 N N . TYR B 1 273 ? 23.562 -15.961 -27.031 1 96.88 273 TYR B N 1
ATOM 6710 C CA . TYR B 1 273 ? 24.469 -15.805 -25.906 1 96.88 273 TYR B CA 1
ATOM 6711 C C . TYR B 1 273 ? 25.922 -15.898 -26.359 1 96.88 273 TYR B C 1
ATOM 6713 O O . TYR B 1 273 ? 26.266 -16.75 -27.172 1 96.88 273 TYR B O 1
ATOM 6721 N N . ASP B 1 274 ? 26.719 -14.992 -25.859 1 95.75 274 ASP B N 1
ATOM 6722 C CA . ASP B 1 274 ? 28.156 -15.016 -26.078 1 95.75 274 ASP B CA 1
ATOM 6723 C C . ASP B 1 274 ? 28.891 -15.453 -24.812 1 95.75 274 ASP B C 1
ATOM 6725 O O . ASP B 1 274 ? 29 -14.68 -23.859 1 95.75 274 ASP B O 1
ATOM 6729 N N . ASP B 1 275 ? 29.484 -16.594 -24.844 1 91.75 275 ASP B N 1
ATOM 6730 C CA . ASP B 1 275 ? 30.172 -17.156 -23.688 1 91.75 275 ASP B CA 1
ATOM 6731 C C . ASP B 1 275 ? 31.375 -16.297 -23.297 1 91.75 275 ASP B C 1
ATOM 6733 O O . ASP B 1 275 ? 31.703 -16.172 -22.125 1 91.75 275 ASP B O 1
ATOM 6737 N N . ALA B 1 276 ? 32.031 -15.719 -24.25 1 93.12 276 ALA B N 1
ATOM 6738 C CA . ALA B 1 276 ? 33.25 -14.938 -24 1 93.12 276 ALA B CA 1
ATOM 6739 C C . ALA B 1 276 ? 32.906 -13.68 -23.203 1 93.12 276 ALA B C 1
ATOM 6741 O O . ALA B 1 276 ? 33.625 -13.352 -22.234 1 93.12 276 ALA B O 1
ATOM 6742 N N . SER B 1 277 ? 31.859 -13.039 -23.562 1 93.19 277 SER B N 1
ATOM 6743 C CA . SER B 1 277 ? 31.469 -11.805 -22.875 1 93.19 277 SER B CA 1
ATOM 6744 C C . SER B 1 277 ? 30.438 -12.07 -21.781 1 93.19 277 SER B C 1
ATOM 6746 O O . SER B 1 277 ? 30.094 -11.172 -21.016 1 93.19 277 SER B O 1
ATOM 6748 N N . SER B 1 278 ? 29.984 -13.289 -21.688 1 93.94 278 SER B N 1
ATOM 6749 C CA . SER B 1 278 ? 28.938 -13.656 -20.734 1 93.94 278 SER B CA 1
ATOM 6750 C C . SER B 1 278 ? 27.75 -12.703 -20.812 1 93.94 278 SER B C 1
ATOM 6752 O O . SER B 1 278 ? 27.312 -12.148 -19.797 1 93.94 278 SER B O 1
ATOM 6754 N N . SER B 1 279 ? 27.297 -12.477 -22.031 1 96.56 279 SER B N 1
ATOM 6755 C CA . SER B 1 279 ? 26.188 -11.562 -22.266 1 96.56 279 SER B CA 1
ATOM 6756 C C . SER B 1 279 ? 25.359 -12.008 -23.469 1 96.56 279 SER B C 1
ATOM 6758 O O . SER B 1 279 ? 25.797 -12.844 -24.25 1 96.56 279 SER B O 1
ATOM 6760 N N . TRP B 1 280 ? 24.188 -11.453 -23.547 1 98.12 280 TRP B N 1
ATOM 6761 C CA . TRP B 1 280 ? 23.266 -11.734 -24.641 1 98.12 280 TRP B CA 1
ATOM 6762 C C . TRP B 1 280 ? 23.328 -10.633 -25.703 1 98.12 280 TRP B C 1
ATOM 6764 O O . TRP B 1 280 ? 23.625 -9.484 -25.391 1 98.12 280 TRP B O 1
ATOM 6774 N N . THR B 1 281 ? 23.156 -11.023 -26.938 1 98 281 THR B N 1
ATOM 6775 C CA . THR B 1 281 ? 22.688 -10.117 -27.984 1 98 281 THR B CA 1
ATOM 6776 C C . THR B 1 281 ? 21.219 -10.375 -28.297 1 98 281 THR B C 1
ATOM 6778 O O . THR B 1 281 ? 20.875 -11.391 -28.906 1 98 281 THR B O 1
ATOM 6781 N N . ALA B 1 282 ? 20.375 -9.469 -27.828 1 97.81 282 ALA B N 1
ATOM 6782 C CA . ALA B 1 282 ? 18.922 -9.633 -27.969 1 97.81 282 ALA B CA 1
ATOM 6783 C C . ALA B 1 282 ? 18.375 -8.672 -29.031 1 97.81 282 ALA B C 1
ATOM 6785 O O . ALA B 1 282 ? 18.578 -7.461 -28.953 1 97.81 282 ALA B O 1
ATOM 6786 N N . THR B 1 283 ? 17.719 -9.234 -29.984 1 97.44 283 THR B N 1
ATOM 6787 C CA . THR B 1 283 ? 17.031 -8.438 -31 1 97.44 283 THR B CA 1
ATOM 6788 C C . THR B 1 283 ? 15.57 -8.219 -30.609 1 97.44 283 THR B C 1
ATOM 6790 O O . THR B 1 283 ? 14.82 -9.172 -30.406 1 97.44 283 THR B O 1
ATOM 6793 N N . VAL B 1 284 ? 15.211 -6.941 -30.453 1 96.5 284 VAL B N 1
ATOM 6794 C CA . VAL B 1 284 ? 13.836 -6.598 -30.109 1 96.5 284 VAL B CA 1
ATOM 6795 C C . VAL B 1 284 ? 13.219 -5.746 -31.219 1 96.5 284 VAL B C 1
ATOM 6797 O O . VAL B 1 284 ? 13.938 -5.07 -31.969 1 96.5 284 VAL B O 1
ATOM 6800 N N . ARG B 1 285 ? 11.969 -5.902 -31.359 1 96.12 285 ARG B N 1
ATOM 6801 C CA . ARG B 1 285 ? 11.203 -5.066 -32.281 1 96.12 285 ARG B CA 1
ATOM 6802 C C . ARG B 1 285 ? 10.25 -4.145 -31.516 1 96.12 285 ARG B C 1
ATOM 6804 O O . ARG B 1 285 ? 9.328 -4.613 -30.859 1 96.12 285 ARG B O 1
ATOM 6811 N N . LYS B 1 286 ? 10.492 -2.859 -31.562 1 88.94 286 LYS B N 1
ATOM 6812 C CA . LYS B 1 286 ? 9.664 -1.82 -30.953 1 88.94 286 LYS B CA 1
ATOM 6813 C C . LYS B 1 286 ? 9.031 -0.93 -32.031 1 88.94 286 LYS B C 1
ATOM 6815 O O . LYS B 1 286 ? 9.742 -0.256 -32.781 1 88.94 286 LYS B O 1
ATOM 6820 N N . GLY B 1 287 ? 7.754 -0.785 -32.062 1 81.75 287 GLY B N 1
ATOM 6821 C CA . GLY B 1 287 ? 7.066 0.039 -33.062 1 81.75 287 GLY B CA 1
ATOM 6822 C C . GLY B 1 287 ? 7.484 -0.264 -34.469 1 81.75 287 GLY B C 1
ATOM 6823 O O . GLY B 1 287 ? 7.648 0.65 -35.281 1 81.75 287 GLY B O 1
ATOM 6824 N N . GLY B 1 288 ? 7.891 -1.364 -34.781 1 81.62 288 GLY B N 1
ATOM 6825 C CA . GLY B 1 288 ? 8.266 -1.754 -36.125 1 81.62 288 GLY B CA 1
ATOM 6826 C C . GLY B 1 288 ? 9.758 -1.671 -36.375 1 81.62 288 GLY B C 1
ATOM 6827 O O . GLY B 1 288 ? 10.234 -2.092 -37.438 1 81.62 288 GLY B O 1
ATOM 6828 N N . SER B 1 289 ? 10.484 -1.063 -35.5 1 86.81 289 SER B N 1
ATOM 6829 C CA . SER B 1 289 ? 11.922 -0.908 -35.688 1 86.81 289 SER B CA 1
ATOM 6830 C C . SER B 1 289 ? 12.695 -1.919 -34.844 1 86.81 289 SER B C 1
ATOM 6832 O O . SER B 1 289 ? 12.367 -2.141 -33.688 1 86.81 289 SER B O 1
ATOM 6834 N N . GLY B 1 290 ? 13.648 -2.473 -35.469 1 89.81 290 GLY B N 1
ATOM 6835 C CA . GLY B 1 290 ? 14.508 -3.414 -34.781 1 89.81 290 GLY B CA 1
ATOM 6836 C C . GLY B 1 290 ? 15.602 -2.74 -33.969 1 89.81 290 GLY B C 1
ATOM 6837 O O . GLY B 1 290 ? 16.172 -1.737 -34.406 1 89.81 290 GLY B O 1
ATOM 6838 N N . ARG B 1 291 ? 15.789 -3.193 -32.75 1 92.06 291 ARG B N 1
ATOM 6839 C CA . ARG B 1 291 ? 16.859 -2.729 -31.859 1 92.06 291 ARG B CA 1
ATOM 6840 C C . ARG B 1 291 ? 17.609 -3.904 -31.234 1 92.06 291 ARG B C 1
ATOM 6842 O O . ARG B 1 291 ? 17.047 -4.988 -31.078 1 92.06 291 ARG B O 1
ATOM 6849 N N . THR B 1 292 ? 18.891 -3.621 -30.984 1 95.25 292 THR B N 1
ATOM 6850 C CA . THR B 1 292 ? 19.703 -4.645 -30.344 1 95.25 292 THR B CA 1
ATOM 6851 C C . THR B 1 292 ? 20.078 -4.223 -28.922 1 95.25 292 THR B C 1
ATOM 6853 O O . THR B 1 292 ? 20.5 -3.088 -28.703 1 95.25 292 THR B O 1
ATOM 6856 N N . LEU B 1 293 ? 19.828 -5.102 -27.984 1 95.56 293 LEU B N 1
ATOM 6857 C CA . LEU B 1 293 ? 20.234 -4.914 -26.594 1 95.56 293 LEU B CA 1
ATOM 6858 C C . LEU B 1 293 ? 21.266 -5.949 -26.188 1 95.56 293 LEU B C 1
ATOM 6860 O O . LEU B 1 293 ? 21.359 -7.016 -26.797 1 95.56 293 LEU B O 1
ATOM 6864 N N . ARG B 1 294 ? 22.062 -5.629 -25.172 1 96.94 294 ARG B N 1
ATOM 6865 C CA . ARG B 1 294 ? 23.125 -6.535 -24.75 1 96.94 294 ARG B CA 1
ATOM 6866 C C . ARG B 1 294 ? 23.078 -6.75 -23.234 1 96.94 294 ARG B C 1
ATOM 6868 O O . ARG B 1 294 ? 24.047 -6.473 -22.531 1 96.94 294 ARG B O 1
ATOM 6875 N N . PRO B 1 295 ? 22 -7.289 -22.734 1 98.12 295 PRO B N 1
ATOM 6876 C CA . PRO B 1 295 ? 21.922 -7.586 -21.297 1 98.12 295 PRO B CA 1
ATOM 6877 C C . PRO B 1 295 ? 22.781 -8.781 -20.891 1 98.12 295 PRO B C 1
ATOM 6879 O O . PRO B 1 295 ? 23.078 -9.641 -21.719 1 98.12 295 PRO B O 1
ATOM 6882 N N . ARG B 1 296 ? 23.172 -8.789 -19.688 1 98.19 296 ARG B N 1
ATOM 6883 C CA . ARG B 1 296 ? 23.891 -9.953 -19.156 1 98.19 296 ARG B CA 1
ATOM 6884 C C . ARG B 1 296 ? 22.906 -11.047 -18.734 1 98.19 296 ARG B C 1
ATOM 6886 O O . ARG B 1 296 ? 23.281 -12.219 -18.672 1 98.19 296 ARG B O 1
ATOM 6893 N N . HIS B 1 297 ? 21.688 -10.703 -18.438 1 98.62 297 HIS B N 1
ATOM 6894 C CA . HIS B 1 297 ? 20.641 -11.641 -18.031 1 98.62 297 HIS B CA 1
ATOM 6895 C C . HIS B 1 297 ? 19.359 -11.406 -18.812 1 98.62 297 HIS B C 1
ATOM 6897 O O . HIS B 1 297 ? 19.016 -10.266 -19.125 1 98.62 297 HIS B O 1
ATOM 6903 N N . ILE B 1 298 ? 18.672 -12.43 -19.125 1 98.75 298 ILE B N 1
ATOM 6904 C CA . ILE B 1 298 ? 17.297 -12.383 -19.625 1 98.75 298 ILE B CA 1
ATOM 6905 C C . ILE B 1 298 ? 16.375 -13.148 -18.688 1 98.75 298 ILE B C 1
ATOM 6907 O O . ILE B 1 298 ? 16.672 -14.289 -18.312 1 98.75 298 ILE B O 1
ATOM 6911 N N . VAL B 1 299 ? 15.344 -12.555 -18.188 1 98.75 299 VAL B N 1
ATOM 6912 C CA . VAL B 1 299 ? 14.305 -13.188 -17.391 1 98.75 299 VAL B CA 1
ATOM 6913 C C . VAL B 1 299 ? 13.039 -13.367 -18.219 1 98.75 299 VAL B C 1
ATOM 6915 O O . VAL B 1 299 ? 12.406 -12.383 -18.609 1 98.75 299 VAL B O 1
ATOM 6918 N N . MET B 1 300 ? 12.742 -14.586 -18.5 1 98.06 300 MET B N 1
ATOM 6919 C CA . MET B 1 300 ? 11.484 -14.891 -19.172 1 98.06 300 MET B CA 1
ATOM 6920 C C . MET B 1 300 ? 10.32 -14.852 -18.188 1 98.06 300 MET B C 1
ATOM 6922 O O . MET B 1 300 ? 10.219 -15.703 -17.312 1 98.06 300 MET B O 1
ATOM 6926 N N . ALA B 1 301 ? 9.469 -13.898 -18.328 1 97.75 301 ALA B N 1
ATOM 6927 C CA . ALA B 1 301 ? 8.273 -13.711 -17.516 1 97.75 301 ALA B CA 1
ATOM 6928 C C . ALA B 1 301 ? 7.012 -13.734 -18.359 1 97.75 301 ALA B C 1
ATOM 6930 O O . ALA B 1 301 ? 6.16 -12.852 -18.25 1 97.75 301 ALA B O 1
ATOM 6931 N N . THR B 1 302 ? 6.832 -14.688 -19.172 1 94.12 302 THR B N 1
ATOM 6932 C CA . THR B 1 302 ? 5.758 -14.773 -20.156 1 94.12 302 THR B CA 1
ATOM 6933 C C . THR B 1 302 ? 4.656 -15.719 -19.672 1 94.12 302 THR B C 1
ATOM 6935 O O . THR B 1 302 ? 3.855 -16.203 -20.484 1 94.12 302 THR B O 1
ATOM 6938 N N . GLY B 1 303 ? 4.691 -15.992 -18.391 1 88.38 303 GLY B N 1
ATOM 6939 C CA . GLY B 1 303 ? 3.674 -16.875 -17.859 1 88.38 303 GLY B CA 1
ATOM 6940 C C . GLY B 1 303 ? 4.055 -18.344 -17.938 1 88.38 303 GLY B C 1
ATOM 6941 O O . GLY B 1 303 ? 5.199 -18.672 -18.234 1 88.38 303 GLY B O 1
ATOM 6942 N N . THR B 1 304 ? 3.09 -19.188 -17.547 1 80.31 304 THR B N 1
ATOM 6943 C CA . THR B 1 304 ? 3.334 -20.625 -17.516 1 80.31 304 THR B CA 1
ATOM 6944 C C . THR B 1 304 ? 2.934 -21.266 -18.844 1 80.31 304 THR B C 1
ATOM 6946 O O . THR B 1 304 ? 3.242 -22.422 -19.094 1 80.31 304 THR B O 1
ATOM 6949 N N . SER B 1 305 ? 2.291 -20.375 -19.625 1 75.75 305 SER B N 1
ATOM 6950 C CA . SER B 1 305 ? 1.706 -20.875 -20.859 1 75.75 305 SER B CA 1
ATOM 6951 C C . SER B 1 305 ? 2.492 -20.406 -22.078 1 75.75 305 SER B C 1
ATOM 6953 O O . SER B 1 305 ? 2.895 -19.25 -22.156 1 75.75 305 SER B O 1
ATOM 6955 N N . GLY B 1 306 ? 2.758 -21.312 -22.938 1 76.62 306 GLY B N 1
ATOM 6956 C CA . GLY B 1 306 ? 3.312 -20.969 -24.234 1 76.62 306 GLY B CA 1
ATOM 6957 C C . GLY B 1 306 ? 2.26 -20.531 -25.234 1 76.62 306 GLY B C 1
ATOM 6958 O O . GLY B 1 306 ? 1.29 -19.859 -24.875 1 76.62 306 GLY B O 1
ATOM 6959 N N . PRO B 1 307 ? 2.547 -20.781 -26.438 1 84.44 307 PRO B N 1
ATOM 6960 C CA . PRO B 1 307 ? 1.572 -20.438 -27.484 1 84.44 307 PRO B CA 1
ATOM 6961 C C . PRO B 1 307 ? 0.262 -21.219 -27.328 1 84.44 307 PRO B C 1
ATOM 6963 O O . PRO B 1 307 ? 0.237 -22.281 -26.734 1 84.44 307 PRO B O 1
ATOM 6966 N N . GLU B 1 308 ? -0.754 -20.672 -27.953 1 90.12 308 GLU B N 1
ATOM 6967 C CA . GLU B 1 308 ? -2.061 -21.328 -27.953 1 90.12 308 GLU B CA 1
ATOM 6968 C C . GLU B 1 308 ? -1.979 -22.719 -28.562 1 90.12 308 GLU B C 1
ATOM 6970 O O . GLU B 1 308 ? -1.273 -22.922 -29.562 1 90.12 308 GLU B O 1
ATOM 6975 N N . TYR B 1 309 ? -2.648 -23.625 -27.922 1 90.56 309 TYR B N 1
ATOM 6976 C CA . TYR B 1 309 ? -2.738 -24.984 -28.453 1 90.56 309 TYR B CA 1
ATOM 6977 C C . TYR B 1 309 ? -4.055 -25.188 -29.203 1 90.56 309 TYR B C 1
ATOM 6979 O O . TYR B 1 309 ? -5.129 -25.094 -28.609 1 90.56 309 TYR B O 1
ATOM 6987 N N . ILE B 1 310 ? -3.955 -25.422 -30.453 1 90.19 310 ILE B N 1
ATOM 6988 C CA . ILE B 1 310 ? -5.109 -25.781 -31.266 1 90.19 310 ILE B CA 1
ATOM 6989 C C . ILE B 1 310 ? -4.969 -27.234 -31.734 1 90.19 310 ILE B C 1
ATOM 6991 O O . ILE B 1 310 ? -4.137 -27.531 -32.594 1 90.19 310 ILE B O 1
ATOM 6995 N N . PRO B 1 311 ? -5.816 -28.047 -31.203 1 88.56 311 PRO B N 1
ATOM 6996 C CA . PRO B 1 311 ? -5.727 -29.453 -31.625 1 88.56 311 PRO B CA 1
ATOM 6997 C C . PRO B 1 311 ? -6.09 -29.641 -33.094 1 88.56 311 PRO B C 1
ATOM 6999 O O . PRO B 1 311 ? -6.848 -28.844 -33.656 1 88.56 311 PRO B O 1
ATOM 7002 N N . ASP B 1 312 ? -5.484 -30.641 -33.656 1 88.62 312 ASP B N 1
ATOM 7003 C CA . ASP B 1 312 ? -5.871 -31.031 -35 1 88.62 312 ASP B CA 1
ATOM 7004 C C . ASP B 1 312 ? -7.195 -31.781 -35 1 88.62 312 ASP B C 1
ATOM 7006 O O . ASP B 1 312 ? -7.234 -32.969 -34.688 1 88.62 312 ASP B O 1
ATOM 7010 N N . ILE B 1 313 ? -8.234 -31.156 -35.281 1 90.25 313 ILE B N 1
ATOM 7011 C CA . ILE B 1 313 ? -9.562 -31.75 -35.312 1 90.25 313 ILE B CA 1
ATOM 7012 C C . ILE B 1 313 ? -10.016 -31.938 -36.75 1 90.25 313 ILE B C 1
ATOM 7014 O O . ILE B 1 313 ? -10.148 -30.953 -37.5 1 90.25 313 ILE B O 1
ATOM 7018 N N . PRO B 1 314 ? -10.352 -33.125 -37.125 1 93.5 314 PRO B N 1
ATOM 7019 C CA . PRO B 1 314 ? -10.812 -33.375 -38.5 1 93.5 314 PRO B CA 1
ATOM 7020 C C . PRO B 1 314 ? -12.008 -32.5 -38.875 1 93.5 314 PRO B C 1
ATOM 7022 O O . PRO B 1 314 ? -12.969 -32.406 -38.094 1 93.5 314 PRO B O 1
ATOM 7025 N N . GLY B 1 315 ? -11.844 -31.812 -39.969 1 95 315 GLY B N 1
ATOM 7026 C CA . GLY B 1 315 ? -12.953 -31.062 -40.531 1 95 315 GLY B CA 1
ATOM 7027 C C . GLY B 1 315 ? -13.055 -29.641 -40 1 95 315 GLY B C 1
ATOM 7028 O O . GLY B 1 315 ? -13.922 -28.875 -40.406 1 95 315 GLY B O 1
ATOM 7029 N N . LEU B 1 316 ? -12.211 -29.281 -39.062 1 94.25 316 LEU B N 1
ATOM 7030 C CA . LEU B 1 316 ? -12.297 -27.969 -38.406 1 94.25 316 LEU B CA 1
ATOM 7031 C C . LEU B 1 316 ? -12.227 -26.859 -39.438 1 94.25 316 LEU B C 1
ATOM 7033 O O . LEU B 1 316 ? -12.922 -25.844 -39.312 1 94.25 316 LEU B O 1
ATOM 7037 N N . ALA B 1 317 ? -11.461 -27 -40.438 1 92.88 317 ALA B N 1
ATOM 7038 C CA . ALA B 1 317 ? -11.242 -26 -41.5 1 92.88 317 ALA B CA 1
ATOM 7039 C C . ALA B 1 317 ? -12.516 -25.75 -42.281 1 92.88 317 ALA B C 1
ATOM 7041 O O . ALA B 1 317 ? -12.68 -24.703 -42.906 1 92.88 317 ALA B O 1
ATOM 7042 N N . SER B 1 318 ? -13.43 -26.734 -42.312 1 93.75 318 SER B N 1
ATOM 7043 C CA . SER B 1 318 ? -14.648 -26.641 -43.125 1 93.75 318 SER B CA 1
ATOM 7044 C C . SER B 1 318 ? -15.797 -26.031 -42.312 1 93.75 318 SER B C 1
ATOM 7046 O O . SER B 1 318 ? -16.859 -25.766 -42.875 1 93.75 318 SER B O 1
ATOM 7048 N N . PHE B 1 319 ? -15.586 -25.844 -41.062 1 96.38 319 PHE B N 1
ATOM 7049 C CA . PHE B 1 319 ? -16.625 -25.266 -40.219 1 96.38 319 PHE B CA 1
ATOM 7050 C C . PHE B 1 319 ? -17.062 -23.906 -40.75 1 96.38 319 PHE B C 1
ATOM 7052 O O . PHE B 1 319 ? -16.234 -23.047 -41.031 1 96.38 319 PHE B O 1
ATOM 7059 N N . ALA B 1 320 ? -18.359 -23.672 -40.875 1 96.81 320 ALA B N 1
ATOM 7060 C CA . ALA B 1 320 ? -18.875 -22.453 -41.469 1 96.81 320 ALA B CA 1
ATOM 7061 C C . ALA B 1 320 ? -19 -21.344 -40.406 1 96.81 320 ALA B C 1
ATOM 7063 O O . ALA B 1 320 ? -19.109 -20.172 -40.781 1 96.81 320 ALA B O 1
ATOM 7064 N N . G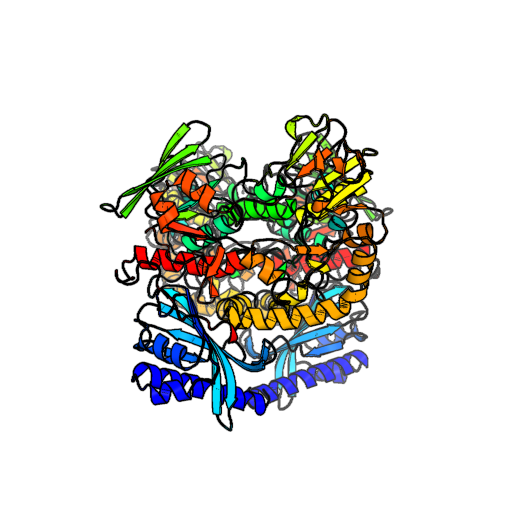LY B 1 321 ? -19.078 -21.75 -39.156 1 96.31 321 GLY B N 1
ATOM 7065 C CA . GLY B 1 321 ? -19.172 -20.75 -38.094 1 96.31 321 GLY B CA 1
ATOM 7066 C C . GLY B 1 321 ? -17.828 -20.172 -37.688 1 96.31 321 GLY B C 1
ATOM 7067 O O . GLY B 1 321 ? -16.875 -20.219 -38.469 1 96.31 321 GLY B O 1
ATOM 7068 N N . GLU B 1 322 ? -17.766 -19.531 -36.562 1 95.88 322 GLU B N 1
ATOM 7069 C CA . GLU B 1 322 ? -16.547 -18.906 -36.062 1 95.88 322 GLU B CA 1
ATOM 7070 C C . GLU B 1 322 ? -15.805 -19.859 -35.125 1 95.88 322 GLU B C 1
ATOM 7072 O O . GLU B 1 322 ? -16.422 -20.562 -34.312 1 95.88 322 GLU B O 1
ATOM 7077 N N . THR B 1 323 ? -14.516 -19.953 -35.25 1 95.88 323 THR B N 1
ATOM 7078 C CA . THR B 1 323 ? -13.633 -20.656 -34.344 1 95.88 323 THR B CA 1
ATOM 7079 C C . THR B 1 323 ? -12.688 -19.688 -33.656 1 95.88 323 THR B C 1
ATOM 7081 O O . THR B 1 323 ? -12.055 -18.859 -34.281 1 95.88 323 THR B O 1
ATOM 7084 N N . VAL B 1 324 ? -12.641 -19.781 -32.312 1 95.06 324 VAL B N 1
ATOM 7085 C CA . VAL B 1 324 ? -11.766 -18.859 -31.578 1 95.06 324 VAL B CA 1
ATOM 7086 C C . VAL B 1 324 ? -11.141 -19.594 -30.391 1 95.06 324 VAL B C 1
ATOM 7088 O O . VAL B 1 324 ? -11.781 -20.438 -29.75 1 95.06 324 VAL B O 1
ATOM 7091 N N . HIS B 1 325 ? -9.859 -19.328 -30.156 1 95 325 HIS B N 1
ATOM 7092 C CA . HIS B 1 325 ? -9.258 -19.797 -28.906 1 95 325 HIS B CA 1
ATOM 7093 C C . HIS B 1 325 ? -9.758 -18.969 -27.734 1 95 325 HIS B C 1
ATOM 7095 O O . HIS B 1 325 ? -10.008 -17.766 -27.859 1 95 325 HIS B O 1
ATOM 7101 N N . SER B 1 326 ? -9.852 -19.656 -26.578 1 93.12 326 SER B N 1
ATOM 7102 C CA . SER B 1 326 ? -10.398 -19 -25.391 1 93.12 326 SER B CA 1
ATOM 7103 C C . SER B 1 326 ? -9.594 -17.75 -25.031 1 93.12 326 SER B C 1
ATOM 7105 O O . SER B 1 326 ? -10.148 -16.781 -24.5 1 93.12 326 SER B O 1
ATOM 7107 N N . GLY B 1 327 ? -8.305 -17.766 -25.266 1 89.06 327 GLY B N 1
ATOM 7108 C CA . GLY B 1 327 ? -7.449 -16.625 -24.984 1 89.06 327 GLY B CA 1
ATOM 7109 C C . GLY B 1 327 ? -7.805 -15.391 -25.797 1 89.06 327 GLY B C 1
ATOM 7110 O O . GLY B 1 327 ? -7.434 -14.273 -25.422 1 89.06 327 GLY B O 1
ATOM 7111 N N . ARG B 1 328 ? -8.562 -15.531 -26.844 1 89.75 328 ARG B N 1
ATOM 7112 C CA . ARG B 1 328 ? -8.922 -14.43 -27.719 1 89.75 328 ARG B CA 1
ATOM 7113 C C . ARG B 1 328 ? -10.422 -14.156 -27.672 1 89.75 328 ARG B C 1
ATOM 7115 O O . ARG B 1 328 ? -10.922 -13.281 -28.375 1 89.75 328 ARG B O 1
ATOM 7122 N N . PHE B 1 329 ? -11.094 -14.945 -26.906 1 91.31 329 PHE B N 1
ATOM 7123 C CA . PHE B 1 329 ? -12.523 -14.758 -26.734 1 91.31 329 PHE B CA 1
ATOM 7124 C C . PHE B 1 329 ? -12.812 -13.5 -25.922 1 91.31 329 PHE B C 1
ATOM 7126 O O . PHE B 1 329 ? -12.305 -13.352 -24.797 1 91.31 329 PHE B O 1
ATOM 7133 N N . THR B 1 330 ? -13.648 -12.531 -26.422 1 82.56 330 THR B N 1
ATOM 7134 C CA . THR B 1 330 ? -13.797 -11.25 -25.734 1 82.56 330 THR B CA 1
ATOM 7135 C C . THR B 1 330 ? -15.266 -10.969 -25.422 1 82.56 330 THR B C 1
ATOM 7137 O O . THR B 1 330 ? -15.586 -10.273 -24.453 1 82.56 330 THR B O 1
ATOM 7140 N N . ASP B 1 331 ? -16.203 -11.43 -26.312 1 80.31 331 ASP B N 1
ATOM 7141 C CA . ASP B 1 331 ? -17.578 -10.992 -26.109 1 80.31 331 ASP B CA 1
ATOM 7142 C C . ASP B 1 331 ? -18.562 -12.109 -26.469 1 80.31 331 ASP B C 1
ATOM 7144 O O . ASP B 1 331 ? -18.453 -12.711 -27.531 1 80.31 331 ASP B O 1
ATOM 7148 N N . ALA B 1 332 ? -19.516 -12.312 -25.609 1 90.25 332 ALA B N 1
ATOM 7149 C CA . ALA B 1 332 ? -20.484 -13.391 -25.781 1 90.25 332 ALA B CA 1
ATOM 7150 C C . ALA B 1 332 ? -21.812 -12.852 -26.312 1 90.25 332 ALA B C 1
ATOM 7152 O O . ALA B 1 332 ? -22.656 -13.625 -26.797 1 90.25 332 ALA B O 1
ATOM 7153 N N . GLU B 1 333 ? -21.984 -11.562 -26.297 1 87.94 333 GLU B N 1
ATOM 7154 C CA . GLU B 1 333 ? -23.281 -10.969 -26.562 1 87.94 333 GLU B CA 1
ATOM 7155 C C . GLU B 1 333 ? -23.75 -11.258 -27.984 1 87.94 333 GLU B C 1
ATOM 7157 O O . GLU B 1 333 ? -24.953 -11.43 -28.219 1 87.94 333 GLU B O 1
ATOM 7162 N N . GLN B 1 334 ? -22.938 -11.328 -28.859 1 89.44 334 GLN B N 1
ATOM 7163 C CA . GLN B 1 334 ? -23.281 -11.5 -30.266 1 89.44 334 GLN B CA 1
ATOM 7164 C C . GLN B 1 334 ? -23.797 -12.914 -30.547 1 89.44 334 GLN B C 1
ATOM 7166 O O . GLN B 1 334 ? -24.359 -13.18 -31.609 1 89.44 334 GLN B O 1
ATOM 7171 N N . TYR B 1 335 ? -23.766 -13.797 -29.578 1 94.25 335 TYR B N 1
ATOM 7172 C CA . TYR B 1 335 ? -24.156 -15.18 -29.812 1 94.25 335 TYR B CA 1
ATOM 7173 C C . TYR B 1 335 ? -25.469 -15.508 -29.125 1 94.25 335 TYR B C 1
ATOM 7175 O O . TYR B 1 335 ? -25.812 -16.672 -28.953 1 94.25 335 TYR B O 1
ATOM 7183 N N . ALA B 1 336 ? -26.156 -14.469 -28.719 1 94.38 336 ALA B N 1
ATOM 7184 C CA . ALA B 1 336 ? -27.453 -14.672 -28.094 1 94.38 336 ALA B CA 1
ATOM 7185 C C . ALA B 1 336 ? -28.375 -15.5 -29 1 94.38 336 ALA B C 1
ATOM 7187 O O . ALA B 1 336 ? -28.531 -15.195 -30.172 1 94.38 336 ALA B O 1
ATOM 7188 N N . GLY B 1 337 ? -28.922 -16.5 -28.359 1 96.5 337 GLY B N 1
ATOM 7189 C CA . GLY B 1 337 ? -29.859 -17.359 -29.078 1 96.5 337 GLY B CA 1
ATOM 7190 C C . GLY B 1 337 ? -29.188 -18.328 -30.031 1 96.5 337 GLY B C 1
ATOM 7191 O O . GLY B 1 337 ? -29.875 -19.062 -30.75 1 96.5 337 GLY B O 1
ATOM 7192 N N . ARG B 1 338 ? -27.938 -18.375 -30.047 1 97.19 338 ARG B N 1
ATOM 7193 C CA . ARG B 1 338 ? -27.203 -19.203 -31.016 1 97.19 338 ARG B CA 1
ATOM 7194 C C . ARG B 1 338 ? -26.516 -20.375 -30.312 1 97.19 338 ARG B C 1
ATOM 7196 O O . ARG B 1 338 ? -26.219 -20.312 -29.125 1 97.19 338 ARG B O 1
ATOM 7203 N N . PRO B 1 339 ? -26.344 -21.453 -31.078 1 98.19 339 PRO B N 1
ATOM 7204 C CA . PRO B 1 339 ? -25.609 -22.578 -30.516 1 98.19 339 PRO B CA 1
ATOM 7205 C C . PRO B 1 339 ? -24.094 -22.344 -30.484 1 98.19 339 PRO B C 1
ATOM 7207 O O . PRO B 1 339 ? -23.531 -21.859 -31.469 1 98.19 339 PRO B O 1
ATOM 7210 N N . ALA B 1 340 ? -23.516 -22.641 -29.375 1 98.38 340 ALA B N 1
ATOM 7211 C CA . ALA B 1 340 ? -22.078 -22.5 -29.203 1 98.38 340 ALA B CA 1
ATOM 7212 C C . ALA B 1 340 ? -21.469 -23.75 -28.547 1 98.38 340 ALA B C 1
ATOM 7214 O O . ALA B 1 340 ? -22.078 -24.344 -27.656 1 98.38 340 ALA B O 1
ATOM 7215 N N . VAL B 1 341 ? -20.297 -24.141 -29 1 98.31 341 VAL B N 1
ATOM 7216 C CA . VAL B 1 341 ? -19.562 -25.281 -28.438 1 98.31 341 VAL B CA 1
ATOM 7217 C C . VAL B 1 341 ? -18.266 -24.797 -27.828 1 98.31 341 VAL B C 1
ATOM 7219 O O . VAL B 1 341 ? -17.531 -24 -28.438 1 98.31 341 VAL B O 1
ATOM 7222 N N . VAL B 1 342 ? -18.016 -25.172 -26.625 1 98.31 342 VAL B N 1
ATOM 7223 C CA . VAL B 1 342 ? -16.75 -24.922 -25.953 1 9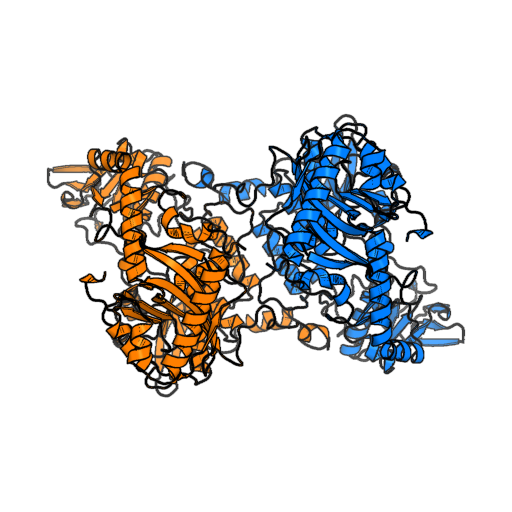8.31 342 VAL B CA 1
ATOM 7224 C C . VAL B 1 342 ? -15.984 -26.234 -25.781 1 98.31 342 VAL B C 1
ATOM 7226 O O . VAL B 1 342 ? -16.453 -27.141 -25.094 1 98.31 342 VAL B O 1
ATOM 7229 N N . ILE B 1 343 ? -14.828 -26.297 -26.375 1 97.56 343 ILE B N 1
ATOM 7230 C CA . ILE B 1 343 ? -14.016 -27.516 -26.266 1 97.56 343 ILE B CA 1
ATOM 7231 C C . ILE B 1 343 ? -13 -27.344 -25.141 1 97.56 343 ILE B C 1
ATOM 7233 O O . ILE B 1 343 ? -12.031 -26.609 -25.266 1 97.56 343 ILE B O 1
ATOM 7237 N N . GLY B 1 344 ? -13.156 -28.109 -24.109 1 97 344 GLY B N 1
ATOM 7238 C CA . GLY B 1 344 ? -12.359 -28 -22.906 1 97 344 GLY B CA 1
ATOM 7239 C C . GLY B 1 344 ? -13.18 -27.594 -21.688 1 97 344 GLY B C 1
ATOM 7240 O O . GLY B 1 344 ? -14.117 -26.812 -21.797 1 97 344 GLY B O 1
ATOM 7241 N N . THR B 1 345 ? -12.742 -28.125 -20.531 1 97.44 345 THR B N 1
ATOM 7242 C CA . THR B 1 345 ? -13.562 -27.938 -19.344 1 97.44 345 THR B CA 1
ATOM 7243 C C . THR B 1 345 ? -12.711 -27.438 -18.172 1 97.44 345 THR B C 1
ATOM 7245 O O . THR B 1 345 ? -13.078 -27.625 -17.016 1 97.44 345 THR B O 1
ATOM 7248 N N . GLY B 1 346 ? -11.562 -26.812 -18.406 1 95.69 346 GLY B N 1
ATOM 7249 C CA . GLY B 1 346 ? -10.797 -26.141 -17.359 1 95.69 346 GLY B CA 1
ATOM 7250 C C . GLY B 1 346 ? -11.367 -24.781 -17 1 95.69 346 GLY B C 1
ATOM 7251 O O . GLY B 1 346 ? -12.562 -24.531 -17.172 1 95.69 346 GLY B O 1
ATOM 7252 N N . THR B 1 347 ? -10.562 -23.938 -16.5 1 93.56 347 THR B N 1
ATOM 7253 C CA . THR B 1 347 ? -10.992 -22.625 -16.016 1 93.56 347 THR B CA 1
ATOM 7254 C C . THR B 1 347 ? -11.547 -21.781 -17.156 1 93.56 347 THR B C 1
ATOM 7256 O O . THR B 1 347 ? -12.672 -21.281 -17.078 1 93.56 347 THR B O 1
ATOM 7259 N N . SER B 1 348 ? -10.789 -21.625 -18.203 1 92.88 348 SER B N 1
ATOM 7260 C CA . SER B 1 348 ? -11.242 -20.812 -19.328 1 92.88 348 SER B CA 1
ATOM 7261 C C . SER B 1 348 ? -12.5 -21.391 -19.969 1 92.88 348 SER B C 1
ATOM 7263 O O . SER B 1 348 ? -13.383 -20.656 -20.406 1 92.88 348 SER B O 1
ATOM 7265 N N . GLY B 1 349 ? -12.547 -22.734 -20.062 1 95.94 349 GLY B N 1
ATOM 7266 C CA . GLY B 1 349 ? -13.719 -23.375 -20.625 1 95.94 349 GLY B CA 1
ATOM 7267 C C . GLY B 1 349 ? -14.992 -23.062 -19.859 1 95.94 349 GLY B C 1
ATOM 7268 O O . GLY B 1 349 ? -16 -22.656 -20.453 1 95.94 349 GLY B O 1
ATOM 7269 N N . HIS B 1 350 ? -14.906 -23.219 -18.594 1 95.69 350 HIS B N 1
ATOM 7270 C CA . HIS B 1 350 ? -16.062 -22.953 -17.734 1 95.69 350 HIS B CA 1
ATOM 7271 C C . HIS B 1 350 ? -16.469 -21.484 -17.812 1 95.69 350 HIS B C 1
ATOM 7273 O O . HIS B 1 350 ? -17.656 -21.172 -17.938 1 95.69 350 HIS B O 1
ATOM 7279 N N . ASP B 1 351 ? -15.523 -20.625 -17.719 1 92.44 351 ASP B N 1
ATOM 7280 C CA . ASP B 1 351 ? -15.828 -19.188 -17.688 1 92.44 351 ASP B CA 1
ATOM 7281 C C . ASP B 1 351 ? -16.469 -18.734 -19 1 92.44 351 ASP B C 1
ATOM 7283 O O . ASP B 1 351 ? -17.469 -18.016 -18.984 1 92.44 351 ASP B O 1
ATOM 7287 N N . VAL B 1 352 ? -15.898 -19.188 -20.062 1 94.06 352 VAL B N 1
ATOM 7288 C CA . VAL B 1 352 ? -16.422 -18.812 -21.359 1 94.06 352 VAL B CA 1
ATOM 7289 C C . VAL B 1 352 ? -17.828 -19.406 -21.547 1 94.06 352 VAL B C 1
ATOM 7291 O O . VAL B 1 352 ? -18.734 -18.734 -22.047 1 94.06 352 VAL B O 1
ATOM 7294 N N . ALA B 1 353 ? -17.969 -20.609 -21.156 1 96.31 353 ALA B N 1
ATOM 7295 C CA . ALA B 1 353 ? -19.281 -21.25 -21.234 1 96.31 353 ALA B CA 1
ATOM 7296 C C . ALA B 1 353 ? -20.328 -20.484 -20.438 1 96.31 353 ALA B C 1
ATOM 7298 O O . ALA B 1 353 ? -21.438 -20.25 -20.906 1 96.31 353 ALA B O 1
ATOM 7299 N N . GLN B 1 354 ? -19.953 -20.141 -19.266 1 93.56 354 GLN B N 1
ATOM 7300 C CA . GLN B 1 354 ? -20.859 -19.391 -18.406 1 93.56 354 GLN B CA 1
ATOM 7301 C C . GLN B 1 354 ? -21.203 -18.031 -19 1 93.56 354 GLN B C 1
ATOM 7303 O O . GLN B 1 354 ? -22.359 -17.594 -18.938 1 93.56 354 GLN B O 1
ATOM 7308 N N . GLU B 1 355 ? -20.203 -17.391 -19.516 1 91.75 355 GLU B N 1
ATOM 7309 C CA . GLU B 1 355 ? -20.438 -16.094 -20.141 1 91.75 355 GLU B CA 1
ATOM 7310 C C . GLU B 1 355 ? -21.359 -16.203 -21.344 1 91.75 355 GLU B C 1
ATOM 7312 O O . GLU B 1 355 ? -22.266 -15.391 -21.531 1 91.75 355 GLU B O 1
ATOM 7317 N N . LEU B 1 356 ? -21.172 -17.219 -22.156 1 95 356 LEU B N 1
ATOM 7318 C CA . LEU B 1 356 ? -22.016 -17.469 -23.312 1 95 356 LEU B CA 1
ATOM 7319 C C . LEU B 1 356 ? -23.438 -17.781 -22.891 1 95 356 LEU B C 1
ATOM 7321 O O . LEU B 1 356 ? -24.391 -17.234 -23.469 1 95 356 LEU B O 1
ATOM 7325 N N . HIS B 1 357 ? -23.562 -18.547 -21.906 1 95.44 357 HIS B N 1
ATOM 7326 C CA . HIS B 1 357 ? -24.891 -18.859 -21.375 1 95.44 357 HIS B CA 1
ATOM 7327 C C . HIS B 1 357 ? -25.594 -17.594 -20.891 1 95.44 357 HIS B C 1
ATOM 7329 O O . HIS B 1 357 ? -26.766 -17.391 -21.203 1 95.44 357 HIS B O 1
ATOM 7335 N N . ALA B 1 358 ? -24.875 -16.844 -20.109 1 91.38 358 ALA B N 1
ATOM 7336 C CA . ALA B 1 358 ? -25.438 -15.609 -19.562 1 91.38 358 ALA B CA 1
ATOM 7337 C C . ALA B 1 358 ? -25.906 -14.68 -20.672 1 91.38 358 ALA B C 1
ATOM 7339 O O . ALA B 1 358 ? -26.891 -13.945 -20.516 1 91.38 358 ALA B O 1
ATOM 7340 N N . ALA B 1 359 ? -25.234 -14.727 -21.781 1 91.56 359 ALA B N 1
ATOM 7341 C CA . ALA B 1 359 ? -25.578 -13.891 -22.922 1 91.56 359 ALA B CA 1
ATOM 7342 C C . ALA B 1 359 ? -26.75 -14.477 -23.703 1 91.56 359 ALA B C 1
ATOM 7344 O O . ALA B 1 359 ? -27.266 -13.844 -24.625 1 91.56 359 ALA B O 1
ATOM 7345 N N . GLY B 1 360 ? -27.172 -15.688 -23.391 1 94.12 360 GLY B N 1
ATOM 7346 C CA . GLY B 1 360 ? -28.344 -16.281 -23.984 1 94.12 360 GLY B CA 1
ATOM 7347 C C . GLY B 1 360 ? -28.016 -17.328 -25.031 1 94.12 360 GLY B C 1
ATOM 7348 O O . GLY B 1 360 ? -28.906 -17.812 -25.734 1 94.12 360 GLY B O 1
ATOM 7349 N N . ALA B 1 361 ? -26.797 -17.75 -25.141 1 96.62 361 ALA B N 1
ATOM 7350 C CA . ALA B 1 361 ? -26.391 -18.797 -26.094 1 96.62 361 ALA B CA 1
ATOM 7351 C C . ALA B 1 361 ? -26.797 -20.172 -25.594 1 96.62 361 ALA B C 1
ATOM 7353 O O . ALA B 1 361 ? -27.016 -20.375 -24.391 1 96.62 361 ALA B O 1
ATOM 7354 N N . HIS B 1 362 ? -27 -21.094 -26.547 1 98 362 HIS B N 1
ATOM 7355 C CA . HIS B 1 362 ? -27.141 -22.516 -26.234 1 98 362 HIS B CA 1
ATOM 7356 C C . HIS B 1 362 ? -25.781 -23.203 -26.219 1 98 362 HIS B C 1
ATOM 7358 O O . HIS B 1 362 ? -25.234 -23.516 -27.281 1 98 362 HIS B O 1
ATOM 7364 N N . VAL B 1 363 ? -25.297 -23.562 -25.031 1 98.44 363 VAL B N 1
ATOM 7365 C CA . VAL B 1 363 ? -23.891 -23.906 -24.891 1 98.44 363 VAL B CA 1
ATOM 7366 C C . VAL B 1 363 ? -23.75 -25.406 -24.688 1 98.44 363 VAL B C 1
ATOM 7368 O O . VAL B 1 363 ? -24.469 -26 -23.859 1 98.44 363 VAL B O 1
ATOM 7371 N N . THR B 1 364 ? -22.891 -26.047 -25.406 1 98.56 364 THR B N 1
ATOM 7372 C CA . THR B 1 364 ? -22.406 -27.391 -25.172 1 98.56 364 THR B CA 1
ATOM 7373 C C . THR B 1 364 ? -20.906 -27.391 -24.875 1 98.56 364 THR B C 1
ATOM 7375 O O . THR B 1 364 ? -20.125 -26.859 -25.656 1 98.56 364 THR B O 1
ATOM 7378 N N . MET B 1 365 ? -20.547 -27.953 -23.766 1 98.44 365 MET B N 1
ATOM 7379 C CA . MET B 1 365 ? -19.141 -28.125 -23.453 1 98.44 365 MET B CA 1
ATOM 7380 C C . MET B 1 365 ? -18.672 -29.531 -23.828 1 98.44 365 MET B C 1
ATOM 7382 O O . MET B 1 365 ? -19.391 -30.516 -23.594 1 98.44 365 MET B O 1
ATOM 7386 N N . VAL B 1 366 ? -17.531 -29.547 -24.406 1 98 366 VAL B N 1
ATOM 7387 C CA . VAL B 1 366 ? -16.938 -30.844 -24.75 1 98 366 VAL B CA 1
ATOM 7388 C C . VAL B 1 366 ? -15.797 -31.156 -23.766 1 98 366 VAL B C 1
ATOM 7390 O O . VAL B 1 366 ? -14.836 -30.391 -23.672 1 98 366 VAL B O 1
ATOM 7393 N N . GLN B 1 367 ? -15.93 -32.188 -23.062 1 97.75 367 GLN B N 1
ATOM 7394 C CA . GLN B 1 367 ? -14.945 -32.562 -22.062 1 97.75 367 GLN B CA 1
ATOM 7395 C C . GLN B 1 367 ? -13.984 -33.625 -22.609 1 97.75 367 GLN B C 1
ATOM 7397 O O . GLN B 1 367 ? -14.422 -34.688 -23.109 1 97.75 367 GLN B O 1
ATOM 7402 N N . ARG B 1 368 ? -12.734 -33.344 -22.562 1 92.25 368 ARG B N 1
ATOM 7403 C CA . ARG B 1 368 ? -11.711 -34.281 -23.031 1 92.25 368 ARG B CA 1
ATOM 7404 C C . ARG B 1 368 ? -11.227 -35.188 -21.906 1 92.25 368 ARG B C 1
ATOM 7406 O O . ARG B 1 368 ? -11.008 -36.375 -22.094 1 92.25 368 ARG B O 1
ATOM 7413 N N . GLY B 1 369 ? -10.961 -34.688 -20.797 1 92.69 369 GLY B N 1
ATOM 7414 C CA . GLY B 1 369 ? -10.539 -35.406 -19.609 1 92.69 369 GLY B CA 1
ATOM 7415 C C . GLY B 1 369 ? -11.25 -34.938 -18.344 1 92.69 369 GLY B C 1
ATOM 7416 O O . GLY B 1 369 ? -12 -33.969 -18.391 1 92.69 369 GLY B O 1
ATOM 7417 N N . ARG B 1 370 ? -11.062 -35.688 -17.281 1 96.69 370 ARG B N 1
ATOM 7418 C CA . ARG B 1 370 ? -11.688 -35.312 -16.016 1 96.69 370 ARG B CA 1
ATOM 7419 C C . ARG B 1 370 ? -11.188 -33.938 -15.539 1 96.69 370 ARG B C 1
ATOM 7421 O O . ARG B 1 370 ? -10.047 -33.562 -15.812 1 96.69 370 ARG B O 1
ATOM 7428 N N . THR B 1 371 ? -12 -33.188 -14.93 1 97.94 371 THR B N 1
ATOM 7429 C CA . THR B 1 371 ? -11.672 -31.875 -14.438 1 97.94 371 THR B CA 1
ATOM 7430 C C . THR B 1 371 ? -11.969 -31.75 -12.945 1 97.94 371 THR B C 1
ATOM 7432 O O . THR B 1 371 ? -12.992 -32.25 -12.477 1 97.94 371 THR B O 1
ATOM 7435 N N . LEU B 1 372 ? -11.039 -31.188 -12.25 1 98.06 372 LEU B N 1
ATOM 7436 C CA . LEU B 1 372 ? -11.289 -30.922 -10.836 1 98.06 372 LEU B CA 1
ATOM 7437 C C . LEU B 1 372 ? -12.141 -29.656 -10.664 1 98.06 372 LEU B C 1
ATOM 7439 O O . LEU B 1 372 ? -11.836 -28.625 -11.25 1 98.06 372 LEU B O 1
ATOM 7443 N N . VAL B 1 373 ? -13.227 -29.781 -9.969 1 98.06 373 VAL B N 1
ATOM 7444 C CA . VAL B 1 373 ? -14.117 -28.656 -9.695 1 98.06 373 VAL B CA 1
ATOM 7445 C C . VAL B 1 373 ? -14.172 -28.391 -8.195 1 98.06 373 VAL B C 1
ATOM 7447 O O . VAL B 1 373 ? -14.414 -29.312 -7.406 1 98.06 373 VAL B O 1
ATOM 7450 N N . SER B 1 374 ? -13.898 -27.25 -7.781 1 96.69 374 SER B N 1
ATOM 7451 C CA . SER B 1 374 ? -14.023 -26.844 -6.387 1 96.69 374 SER B CA 1
ATOM 7452 C C . SER B 1 374 ? -14.594 -25.438 -6.273 1 96.69 374 SER B C 1
ATOM 7454 O O . SER B 1 374 ? -14.234 -24.547 -7.059 1 96.69 374 SER B O 1
ATOM 7456 N N . ASN B 1 375 ? -15.508 -25.25 -5.301 1 94.88 375 ASN B N 1
ATOM 7457 C CA . ASN B 1 375 ? -16.094 -23.922 -5.102 1 94.88 375 ASN B CA 1
ATOM 7458 C C . ASN B 1 375 ? -15.055 -22.906 -4.629 1 94.88 375 ASN B C 1
ATOM 7460 O O . ASN B 1 375 ? -14.141 -23.266 -3.885 1 94.88 375 ASN B O 1
ATOM 7464 N N . VAL B 1 376 ? -15.281 -21.641 -5.086 1 89.88 376 VAL B N 1
ATOM 7465 C CA . VAL B 1 376 ? -14.453 -20.578 -4.547 1 89.88 376 VAL B CA 1
ATOM 7466 C C . VAL B 1 376 ? -14.875 -20.266 -3.107 1 89.88 376 VAL B C 1
ATOM 7468 O O . VAL B 1 376 ? -15.984 -20.594 -2.697 1 89.88 376 VAL B O 1
ATOM 7471 N N . GLY B 1 377 ? -14.008 -19.656 -2.289 1 88.06 377 GLY B N 1
ATOM 7472 C CA . GLY B 1 377 ? -14.352 -19.234 -0.937 1 88.06 377 GLY B CA 1
ATOM 7473 C C . GLY B 1 377 ? -13.352 -19.703 0.103 1 88.06 377 GLY B C 1
ATOM 7474 O O . GLY B 1 377 ? -12.555 -20.609 -0.16 1 88.06 377 GLY B O 1
ATOM 7475 N N . PRO B 1 378 ? -13.469 -19.219 1.29 1 85.75 378 PRO B N 1
ATOM 7476 C CA . PRO B 1 378 ? -12.484 -19.5 2.334 1 85.75 378 PRO B CA 1
ATOM 7477 C C . PRO B 1 378 ? -12.547 -20.953 2.826 1 85.75 378 PRO B C 1
ATOM 7479 O O . PRO B 1 378 ? -11.523 -21.516 3.211 1 85.75 378 PRO B O 1
ATOM 7482 N N . ASP B 1 379 ? -13.758 -21.562 2.701 1 90.25 379 ASP B N 1
ATOM 7483 C CA . ASP B 1 379 ? -13.938 -22.906 3.223 1 90.25 379 ASP B CA 1
ATOM 7484 C C . ASP B 1 379 ? -13.766 -23.953 2.119 1 90.25 379 ASP B C 1
ATOM 7486 O O . ASP B 1 379 ? -13.867 -25.156 2.371 1 90.25 379 ASP B O 1
ATOM 7490 N N . TYR B 1 380 ? -13.422 -23.531 0.916 1 93.5 380 TYR B N 1
ATOM 7491 C CA . TYR B 1 380 ? -13.281 -24.391 -0.253 1 93.5 380 TYR B CA 1
ATOM 7492 C C . TYR B 1 380 ? -11.922 -24.188 -0.916 1 93.5 380 TYR B C 1
ATOM 7494 O O . TYR B 1 380 ? -10.875 -24.391 -0.287 1 93.5 380 TYR B O 1
ATOM 7502 N N . ALA B 1 381 ? -11.961 -23.719 -2.086 1 88.12 381 ALA B N 1
ATOM 7503 C CA . ALA B 1 381 ? -10.695 -23.547 -2.791 1 88.12 381 ALA B CA 1
ATOM 7504 C C . ALA B 1 381 ? -9.758 -22.625 -2.021 1 88.12 381 ALA B C 1
ATOM 7506 O O . ALA B 1 381 ? -8.531 -22.781 -2.094 1 88.12 381 ALA B O 1
ATOM 7507 N N . GLY B 1 382 ? -10.328 -21.781 -1.228 1 88.31 382 GLY B N 1
ATOM 7508 C CA . GLY B 1 382 ? -9.539 -20.812 -0.464 1 88.31 382 GLY B CA 1
ATOM 7509 C C . GLY B 1 382 ? -8.812 -21.453 0.711 1 88.31 382 GLY B C 1
ATOM 7510 O O . GLY B 1 382 ? -7.883 -20.859 1.26 1 88.31 382 GLY B O 1
ATOM 7511 N N . LYS B 1 383 ? -9.156 -22.578 1.062 1 91.56 383 LYS B N 1
ATOM 7512 C CA . LYS B 1 383 ? -8.586 -23.25 2.227 1 91.56 383 LYS B CA 1
ATOM 7513 C C . LYS B 1 383 ? -7.094 -23.484 2.043 1 91.56 383 LYS B C 1
ATOM 7515 O O . LYS B 1 383 ? -6.348 -23.594 3.021 1 91.56 383 LYS B O 1
ATOM 7520 N N . ILE B 1 384 ? -6.711 -23.469 0.819 1 89.56 384 ILE B N 1
ATOM 7521 C CA . ILE B 1 384 ? -5.309 -23.719 0.496 1 89.56 384 ILE B CA 1
ATOM 7522 C C . ILE B 1 384 ? -4.449 -22.562 1 1 89.56 384 ILE B C 1
ATOM 7524 O O . ILE B 1 384 ? -3.275 -22.75 1.322 1 89.56 384 ILE B O 1
ATOM 7528 N N . TYR B 1 385 ? -5.023 -21.406 1.114 1 90.69 385 TYR B N 1
ATOM 7529 C CA . TYR B 1 385 ? -4.309 -20.203 1.54 1 90.69 385 TYR B CA 1
ATOM 7530 C C . TYR B 1 385 ? -4.641 -19.859 2.986 1 90.69 385 TYR B C 1
ATOM 7532 O O . TYR B 1 385 ? -4.555 -18.703 3.389 1 90.69 385 TYR B O 1
ATOM 7540 N N . SER B 1 386 ? -4.996 -20.828 3.781 1 91.44 386 SER B N 1
ATOM 7541 C CA . SER B 1 386 ? -5.461 -20.625 5.148 1 91.44 386 SER B CA 1
ATOM 7542 C C . SER B 1 386 ? -4.379 -19.969 6.004 1 91.44 386 SER B C 1
ATOM 7544 O O . SER B 1 386 ? -4.684 -19.234 6.949 1 91.44 386 SER B O 1
ATOM 7546 N N . LEU B 1 387 ? -3.115 -20.188 5.609 1 94.19 387 LEU B N 1
ATOM 7547 C CA . LEU B 1 387 ? -2 -19.578 6.328 1 94.19 387 LEU B CA 1
ATOM 7548 C C . LEU B 1 387 ? -2.162 -18.062 6.395 1 94.19 387 LEU B C 1
ATOM 7550 O O . LEU B 1 387 ? -1.884 -17.453 7.426 1 94.19 387 LEU B O 1
ATOM 7554 N N . TYR B 1 388 ? -2.648 -17.453 5.402 1 93.56 388 TYR B N 1
ATOM 7555 C CA . TYR B 1 388 ? -2.74 -16 5.281 1 93.56 388 TYR B CA 1
ATOM 7556 C C . TYR B 1 388 ? -3.912 -15.453 6.094 1 93.56 388 TYR B C 1
ATOM 7558 O O . TYR B 1 388 ? -4.082 -14.242 6.211 1 93.56 388 TYR B O 1
ATOM 7566 N N . GLY B 1 389 ? -4.684 -16.328 6.691 1 89.31 389 GLY B N 1
ATOM 7567 C CA . GLY B 1 389 ? -5.773 -15.945 7.574 1 89.31 389 GLY B CA 1
ATOM 7568 C C . GLY B 1 389 ? -5.461 -16.156 9.039 1 89.31 389 GLY B C 1
ATOM 7569 O O . GLY B 1 389 ? -6.324 -15.969 9.898 1 89.31 389 GLY B O 1
ATOM 7570 N N . GLU B 1 390 ? -4.215 -16.594 9.32 1 91.19 390 GLU B N 1
ATOM 7571 C CA . GLU B 1 390 ? -3.867 -16.969 10.688 1 91.19 390 GLU B CA 1
ATOM 7572 C C . GLU B 1 390 ? -3.449 -15.742 11.5 1 91.19 390 GLU B C 1
ATOM 7574 O O . GLU B 1 390 ? -2.998 -15.883 12.641 1 91.19 390 GLU B O 1
ATOM 7579 N N . GLY B 1 391 ? -3.512 -14.57 10.914 1 87.38 391 GLY B N 1
ATOM 7580 C CA . GLY B 1 391 ? -3.244 -13.367 11.688 1 87.38 391 GLY B CA 1
ATOM 7581 C C . GLY B 1 391 ? -1.794 -12.93 11.617 1 87.38 391 GLY B C 1
ATOM 7582 O O . GLY B 1 391 ? -1.393 -11.992 12.312 1 87.38 391 GLY B O 1
ATOM 7583 N N . LEU B 1 392 ? -0.972 -13.539 10.797 1 91.56 392 LEU B N 1
ATOM 7584 C CA . LEU B 1 392 ? 0.426 -13.164 10.602 1 91.56 392 LEU B CA 1
ATOM 7585 C C . LEU B 1 392 ? 0.564 -12.125 9.5 1 91.56 392 LEU B C 1
ATOM 7587 O O . LEU B 1 392 ? -0.262 -12.07 8.586 1 91.56 392 LEU B O 1
ATOM 7591 N N . PRO B 1 393 ? 1.599 -11.273 9.609 1 91.81 393 PRO B N 1
ATOM 7592 C CA . PRO B 1 393 ? 1.877 -10.383 8.484 1 91.81 393 PRO B CA 1
ATOM 7593 C C . PRO B 1 393 ? 2.123 -11.141 7.18 1 91.81 393 PRO B C 1
ATOM 7595 O O . PRO B 1 393 ? 2.66 -12.25 7.199 1 91.81 393 PRO B O 1
ATOM 7598 N N . THR B 1 394 ? 1.751 -10.547 6.094 1 94.75 394 THR B N 1
ATOM 7599 C CA . THR B 1 394 ? 1.897 -11.156 4.777 1 94.75 394 THR B CA 1
ATOM 7600 C C . THR B 1 394 ? 3.336 -11.617 4.551 1 94.75 394 THR B C 1
ATOM 7602 O O . THR B 1 394 ? 3.57 -12.703 4.027 1 94.75 394 THR B O 1
ATOM 7605 N N . GLU B 1 395 ? 4.289 -10.836 4.973 1 94.81 395 GLU B N 1
ATOM 7606 C CA . GLU B 1 395 ? 5.695 -11.164 4.766 1 94.81 395 GLU B CA 1
ATOM 7607 C C . GLU B 1 395 ? 6.078 -12.445 5.504 1 94.81 395 GLU B C 1
ATOM 7609 O O . GLU B 1 395 ? 6.891 -13.227 5.012 1 94.81 395 GLU B O 1
ATOM 7614 N N . THR B 1 396 ? 5.527 -12.625 6.699 1 96.56 396 THR B N 1
ATOM 7615 C CA . THR B 1 396 ? 5.793 -13.836 7.465 1 96.56 396 THR B CA 1
ATOM 7616 C C . THR B 1 396 ? 5.156 -15.055 6.793 1 96.56 396 THR B C 1
ATOM 7618 O O . THR B 1 396 ? 5.766 -16.125 6.723 1 96.56 396 THR B O 1
ATOM 7621 N N . CYS B 1 397 ? 3.945 -14.859 6.293 1 97.25 397 CYS B N 1
ATOM 7622 C CA . CYS B 1 397 ? 3.281 -15.93 5.562 1 97.25 397 CYS B CA 1
ATOM 7623 C C . CYS B 1 397 ? 4.082 -16.328 4.324 1 97.25 397 CYS B C 1
ATOM 7625 O O . CYS B 1 397 ? 4.234 -17.516 4.031 1 97.25 397 CYS B O 1
ATOM 7627 N N . ASP B 1 398 ? 4.59 -15.32 3.623 1 98 398 ASP B N 1
ATOM 7628 C CA . ASP B 1 398 ? 5.426 -15.562 2.449 1 98 398 ASP B CA 1
ATOM 7629 C C . ASP B 1 398 ? 6.664 -16.375 2.811 1 98 398 ASP B C 1
ATOM 7631 O O . ASP B 1 398 ? 7.035 -17.297 2.086 1 98 398 ASP B O 1
ATOM 7635 N N . LEU B 1 399 ? 7.281 -16.016 3.934 1 98.25 399 LEU B N 1
ATOM 7636 C CA . LEU B 1 399 ? 8.461 -16.719 4.41 1 98.25 399 LEU B CA 1
ATOM 7637 C C . LEU B 1 399 ? 8.125 -18.188 4.691 1 98.25 399 LEU B C 1
ATOM 7639 O O . LEU B 1 399 ? 8.852 -19.094 4.254 1 98.25 399 LEU B O 1
ATOM 7643 N N . ILE B 1 400 ? 7.059 -18.375 5.398 1 98.12 400 ILE B N 1
ATOM 7644 C CA . ILE B 1 400 ? 6.648 -19.734 5.762 1 98.12 400 ILE B CA 1
ATOM 7645 C C . ILE B 1 400 ? 6.352 -20.531 4.496 1 98.12 400 ILE B C 1
ATOM 7647 O O . ILE B 1 400 ? 6.754 -21.703 4.383 1 98.12 400 ILE B O 1
ATOM 7651 N N . THR B 1 401 ? 5.719 -19.906 3.553 1 97.31 401 THR B N 1
ATOM 7652 C CA . THR B 1 401 ? 5.398 -20.547 2.285 1 97.31 401 THR B CA 1
ATOM 7653 C C . THR B 1 401 ? 6.672 -20.906 1.523 1 97.31 401 THR B C 1
ATOM 7655 O O . THR B 1 401 ? 6.828 -22.031 1.055 1 97.31 401 THR B O 1
ATOM 7658 N N . ALA B 1 402 ? 7.547 -19.969 1.435 1 97.88 402 ALA B N 1
ATOM 7659 C CA . ALA B 1 402 ? 8.805 -20.203 0.728 1 97.88 402 ALA B CA 1
ATOM 7660 C C . ALA B 1 402 ? 9.617 -21.312 1.397 1 97.88 402 ALA B C 1
ATOM 7662 O O . ALA B 1 402 ? 10.297 -22.078 0.722 1 97.88 402 ALA B O 1
ATOM 7663 N N . ALA B 1 403 ? 9.516 -21.422 2.707 1 98.12 403 ALA B N 1
ATOM 7664 C CA . ALA B 1 403 ? 10.336 -22.328 3.512 1 98.12 403 ALA B CA 1
ATOM 7665 C C . ALA B 1 403 ? 9.75 -23.734 3.529 1 98.12 403 ALA B C 1
ATOM 7667 O O . ALA B 1 403 ? 10.414 -24.688 3.945 1 98.12 403 ALA B O 1
ATOM 7668 N N . THR B 1 404 ? 8.578 -23.906 3.104 1 97.5 404 THR B N 1
ATOM 7669 C CA . THR B 1 404 ? 7.914 -25.203 3.178 1 97.5 404 THR B CA 1
ATOM 7670 C C . THR B 1 404 ? 8.336 -26.094 2.012 1 97.5 404 THR B C 1
ATOM 7672 O O . THR B 1 404 ? 8.133 -25.734 0.848 1 97.5 404 THR B O 1
ATOM 7675 N N . PRO B 1 405 ? 8.852 -27.281 2.344 1 96.5 405 PRO B N 1
ATOM 7676 C CA . PRO B 1 405 ? 9.18 -28.219 1.265 1 96.5 405 PRO B CA 1
ATOM 7677 C C . PRO B 1 405 ? 7.957 -28.656 0.471 1 96.5 405 PRO B C 1
ATOM 7679 O O . PRO B 1 405 ? 6.895 -28.906 1.051 1 96.5 405 PRO B O 1
ATOM 7682 N N . TYR B 1 406 ? 8.125 -28.781 -0.845 1 92.44 406 TYR B N 1
ATOM 7683 C CA . TYR B 1 406 ? 6.996 -29.062 -1.727 1 92.44 406 TYR B CA 1
ATOM 7684 C C . TYR B 1 406 ? 6.363 -30.406 -1.381 1 92.44 406 TYR B C 1
ATOM 7686 O O . TYR B 1 406 ? 5.141 -30.547 -1.439 1 92.44 406 TYR B O 1
ATOM 7694 N N . PRO B 1 407 ? 7.18 -31.422 -0.932 1 92 407 PRO B N 1
ATOM 7695 C CA . PRO B 1 407 ? 6.535 -32.688 -0.533 1 92 407 PRO B CA 1
ATOM 7696 C C . PRO B 1 407 ? 5.582 -32.5 0.646 1 92 407 PRO B C 1
ATOM 7698 O O . PRO B 1 407 ? 4.539 -33.156 0.707 1 92 407 PRO B O 1
ATOM 7701 N N . VAL B 1 408 ? 6.004 -31.672 1.549 1 94.94 408 VAL B N 1
ATOM 7702 C CA . VAL B 1 408 ? 5.145 -31.375 2.689 1 94.94 408 VAL B CA 1
ATOM 7703 C C . VAL B 1 408 ? 3.9 -30.625 2.219 1 94.94 408 VAL B C 1
ATOM 7705 O O . VAL B 1 408 ? 2.789 -30.906 2.674 1 94.94 408 VAL B O 1
ATOM 7708 N N . MET B 1 409 ? 4.098 -29.734 1.336 1 94.31 409 MET B N 1
ATOM 7709 C CA . MET B 1 409 ? 2.973 -29 0.751 1 94.31 409 MET B CA 1
ATOM 7710 C C . MET B 1 409 ? 2.018 -29.969 0.043 1 94.31 409 MET B C 1
ATOM 7712 O O . MET B 1 409 ? 0.798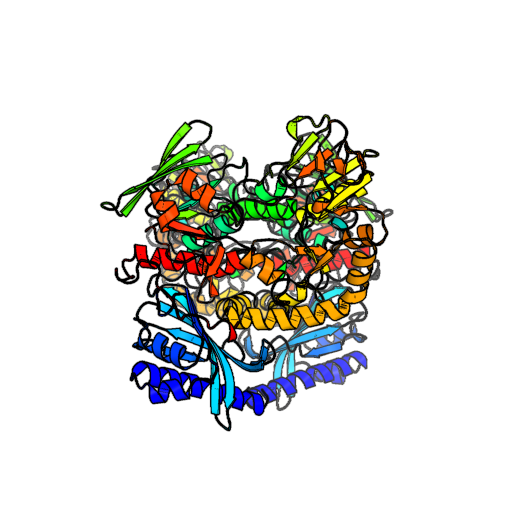 -29.828 0.157 1 94.31 409 MET B O 1
ATOM 7716 N N . ARG B 1 410 ? 2.559 -30.875 -0.682 1 93.81 410 ARG B N 1
ATOM 7717 C CA . ARG B 1 410 ? 1.742 -31.859 -1.391 1 93.81 410 ARG B CA 1
ATOM 7718 C C . ARG B 1 410 ? 0.894 -32.656 -0.418 1 93.81 410 ARG B C 1
ATOM 7720 O O . ARG B 1 410 ? -0.282 -32.938 -0.679 1 93.81 410 ARG B O 1
ATOM 7727 N N . ARG B 1 411 ? 1.53 -33.062 0.638 1 95 411 ARG B N 1
ATOM 7728 C CA . ARG B 1 411 ? 0.792 -33.781 1.668 1 95 411 ARG B CA 1
ATOM 7729 C C . ARG B 1 411 ? -0.336 -32.938 2.236 1 95 411 ARG B C 1
ATOM 7731 O O . ARG B 1 411 ? -1.455 -33.438 2.422 1 95 411 ARG B O 1
ATOM 7738 N N . ALA B 1 412 ? 0.009 -31.75 2.527 1 96.12 412 ALA B N 1
ATOM 7739 C CA . ALA B 1 412 ? -0.999 -30.828 3.045 1 96.12 412 ALA B CA 1
ATOM 7740 C C . ALA B 1 412 ? -2.166 -30.688 2.072 1 96.12 412 ALA B C 1
ATOM 7742 O O . ALA B 1 412 ? -3.33 -30.688 2.484 1 96.12 412 ALA B O 1
ATOM 7743 N N . GLN B 1 413 ? -1.874 -30.594 0.808 1 96 413 GLN B N 1
ATOM 7744 C CA . GLN B 1 413 ? -2.9 -30.422 -0.216 1 96 413 GLN B CA 1
ATOM 7745 C C . GLN B 1 413 ? -3.795 -31.656 -0.307 1 96 413 GLN B C 1
ATOM 7747 O O . GLN B 1 413 ? -5 -31.547 -0.544 1 96 413 GLN B O 1
ATOM 7752 N N . ARG B 1 414 ? -3.207 -32.781 -0.207 1 96.5 414 ARG B N 1
ATOM 7753 C CA . ARG B 1 414 ? -3.988 -34.031 -0.226 1 96.5 414 ARG B CA 1
ATOM 7754 C C . ARG B 1 414 ? -5.02 -34.031 0.897 1 96.5 414 ARG B C 1
ATOM 7756 O O . ARG B 1 414 ? -6.184 -34.375 0.673 1 96.5 414 ARG B O 1
ATOM 7763 N N . LEU B 1 415 ? -4.574 -33.656 2.08 1 96.5 415 LEU B N 1
ATOM 7764 C CA . LEU B 1 415 ? -5.457 -33.625 3.242 1 96.5 415 LEU B CA 1
ATOM 7765 C C . LEU B 1 415 ? -6.582 -32.625 3.053 1 96.5 415 LEU B C 1
ATOM 7767 O O . LEU B 1 415 ? -7.75 -32.938 3.287 1 96.5 415 LEU B O 1
ATOM 7771 N N . VAL B 1 416 ? -6.238 -31.469 2.598 1 96 416 VAL B N 1
ATOM 7772 C CA . VAL B 1 416 ? -7.211 -30.391 2.416 1 96 416 VAL B CA 1
ATOM 7773 C C . VAL B 1 416 ? -8.195 -30.781 1.311 1 96 416 VAL B C 1
ATOM 7775 O O . VAL B 1 416 ? -9.406 -30.562 1.445 1 96 416 VAL B O 1
ATOM 7778 N N . THR B 1 417 ? -7.672 -31.328 0.236 1 96.75 417 THR B N 1
ATOM 7779 C CA . THR B 1 417 ? -8.508 -31.703 -0.903 1 96.75 417 THR B CA 1
ATOM 7780 C C . THR B 1 417 ? -9.547 -32.75 -0.496 1 96.75 417 THR B C 1
ATOM 7782 O O . THR B 1 417 ? -10.719 -32.625 -0.863 1 96.75 417 THR B O 1
ATOM 7785 N N . ARG B 1 418 ? -9.172 -33.688 0.269 1 95.88 418 ARG B N 1
ATOM 7786 C CA . ARG B 1 418 ? -10.086 -34.75 0.708 1 95.88 418 ARG B CA 1
ATOM 7787 C C . ARG B 1 418 ? -11.172 -34.188 1.619 1 95.88 418 ARG B C 1
ATOM 7789 O O . ARG B 1 418 ? -12.336 -34.562 1.519 1 95.88 418 ARG B O 1
ATOM 7796 N N . GLU B 1 419 ? -10.742 -33.312 2.449 1 96.06 419 GLU B N 1
ATOM 7797 C CA . GLU B 1 419 ? -11.711 -32.688 3.328 1 96.06 419 GLU B CA 1
ATOM 7798 C C . GLU B 1 419 ? -12.734 -31.891 2.525 1 96.06 419 GLU B C 1
ATOM 7800 O O . GLU B 1 419 ? -13.945 -32.031 2.742 1 96.06 419 GLU B O 1
ATOM 7805 N N . VAL B 1 420 ? -12.273 -31.094 1.616 1 96.31 420 VAL B N 1
ATOM 7806 C CA . VAL B 1 420 ? -13.141 -30.219 0.819 1 96.31 420 VAL B CA 1
ATOM 7807 C C . VAL B 1 420 ? -14.031 -31.078 -0.083 1 96.31 420 VAL B C 1
ATOM 7809 O O . VAL B 1 420 ? -15.211 -30.781 -0.257 1 96.31 420 VAL B O 1
ATOM 7812 N N . ALA B 1 421 ? -13.445 -32.125 -0.649 1 96.38 421 ALA B N 1
ATOM 7813 C CA . ALA B 1 421 ? -14.188 -33 -1.542 1 96.38 421 ALA B CA 1
ATOM 7814 C C . ALA B 1 421 ? -15.383 -33.625 -0.824 1 96.38 421 ALA B C 1
ATOM 7816 O O . ALA B 1 421 ? -16.438 -33.844 -1.426 1 96.38 421 ALA B O 1
ATOM 7817 N N . THR B 1 422 ? -15.188 -33.969 0.429 1 96.81 422 THR B N 1
ATOM 7818 C CA . THR B 1 422 ? -16.281 -34.531 1.213 1 96.81 422 THR B CA 1
ATOM 7819 C C . THR B 1 422 ? -17.422 -33.531 1.334 1 96.81 422 THR B C 1
ATOM 7821 O O . THR B 1 422 ? -18.594 -33.906 1.193 1 96.81 422 THR B O 1
ATOM 7824 N N . ARG B 1 423 ? -17.094 -32.312 1.498 1 96.19 423 ARG B N 1
ATOM 7825 C CA . ARG B 1 423 ? -18.109 -31.266 1.64 1 96.19 423 ARG B CA 1
ATOM 7826 C C . ARG B 1 423 ? -18.781 -30.984 0.304 1 96.19 423 ARG B C 1
ATOM 7828 O O . ARG B 1 423 ? -19.969 -30.609 0.265 1 96.19 423 ARG B O 1
ATOM 7835 N N . GLU B 1 424 ? -18.062 -31.141 -0.773 1 97.62 424 GLU B N 1
ATOM 7836 C CA . GLU B 1 424 ? -18.547 -30.75 -2.09 1 97.62 424 GLU B CA 1
ATOM 7837 C C . GLU B 1 424 ? -19.109 -31.953 -2.85 1 97.62 424 GLU B C 1
ATOM 7839 O O . GLU B 1 424 ? -19.391 -31.859 -4.051 1 97.62 424 GLU B O 1
ATOM 7844 N N . ARG B 1 425 ? -19.328 -33.031 -2.184 1 97.44 425 ARG B N 1
ATOM 7845 C CA . ARG B 1 425 ? -19.781 -34.281 -2.801 1 97.44 425 ARG B CA 1
ATOM 7846 C C . ARG B 1 425 ? -21.109 -34.062 -3.537 1 97.44 425 ARG B C 1
ATOM 7848 O O . ARG B 1 425 ? -21.281 -34.562 -4.652 1 97.44 425 ARG B O 1
ATOM 7855 N N . PRO B 1 426 ? -22.031 -33.312 -2.934 1 97.81 426 PRO B N 1
ATOM 7856 C CA . PRO B 1 426 ? -23.297 -33.094 -3.66 1 97.81 426 PRO B CA 1
ATOM 7857 C C . PRO B 1 426 ? -23.078 -32.438 -5.027 1 97.81 426 PRO B C 1
ATOM 7859 O O . PRO B 1 426 ? -23.719 -32.844 -6.008 1 97.81 426 PRO B O 1
ATOM 7862 N N . LEU B 1 427 ? -22.234 -31.531 -5.113 1 97.62 427 LEU B N 1
ATOM 7863 C CA . LEU B 1 427 ? -21.953 -30.875 -6.383 1 97.62 427 LEU B CA 1
ATOM 7864 C C . LEU B 1 427 ? -21.297 -31.844 -7.359 1 97.62 427 LEU B C 1
ATOM 7866 O O . LEU B 1 427 ? -21.672 -31.891 -8.539 1 97.62 427 LEU B O 1
ATOM 7870 N N . HIS B 1 428 ? -20.359 -32.656 -6.918 1 98.06 428 HIS B N 1
ATOM 7871 C CA . HIS B 1 428 ? -19.656 -33.594 -7.766 1 98.06 428 HIS B CA 1
ATOM 7872 C C . HIS B 1 428 ? -20.609 -34.688 -8.281 1 98.06 428 HIS B C 1
ATOM 7874 O O . HIS B 1 428 ? -20.562 -35.062 -9.461 1 98.06 428 HIS B O 1
ATOM 7880 N N . ASP B 1 429 ? -21.469 -35.094 -7.391 1 98.31 429 ASP B N 1
ATOM 7881 C CA . ASP B 1 429 ? -22.469 -36.094 -7.785 1 98.31 429 ASP B CA 1
ATOM 7882 C C . ASP B 1 429 ? -23.406 -35.531 -8.852 1 98.31 429 ASP B C 1
ATOM 7884 O O . ASP B 1 429 ? -23.734 -36.219 -9.812 1 98.31 429 ASP B O 1
ATOM 7888 N N . ALA B 1 430 ? -23.797 -34.344 -8.609 1 98.5 430 ALA B N 1
ATOM 7889 C CA . ALA B 1 430 ? -24.688 -33.688 -9.562 1 98.5 430 ALA B CA 1
ATOM 7890 C C . ALA B 1 430 ? -24.031 -33.531 -10.922 1 98.5 430 ALA B C 1
ATOM 7892 O O . ALA B 1 430 ? -24.672 -33.688 -11.961 1 98.5 430 ALA B O 1
ATOM 7893 N N . LEU B 1 431 ? -22.797 -33.188 -10.945 1 98.62 431 LEU B N 1
ATOM 7894 C CA . LEU B 1 431 ? -22.031 -33.031 -12.18 1 98.62 431 LEU B CA 1
ATOM 7895 C C . LEU B 1 431 ? -21.906 -34.375 -12.906 1 98.62 431 LEU B C 1
ATOM 7897 O O . LEU B 1 431 ? -22.125 -34.438 -14.117 1 98.62 431 LEU B O 1
ATOM 7901 N N . GLU B 1 432 ? -21.625 -35.406 -12.18 1 97.88 432 GLU B N 1
ATOM 7902 C CA . GLU B 1 432 ? -21.5 -36.75 -12.758 1 97.88 432 GLU B CA 1
ATOM 7903 C C . GLU B 1 432 ? -22.844 -37.219 -13.344 1 97.88 432 GLU B C 1
ATOM 7905 O O . GLU B 1 432 ? -22.875 -37.844 -14.398 1 97.88 432 GLU B O 1
ATOM 7910 N N . ALA B 1 433 ? -23.859 -36.844 -12.633 1 98 433 ALA B N 1
ATOM 7911 C CA . ALA B 1 433 ? -25.188 -37.219 -13.117 1 98 433 ALA B CA 1
ATOM 7912 C C . ALA B 1 433 ? -25.5 -36.5 -14.43 1 98 433 ALA B C 1
ATOM 7914 O O . ALA B 1 433 ? -26.219 -37.031 -15.273 1 98 433 ALA B O 1
ATOM 7915 N N . ALA B 1 434 ? -24.906 -35.375 -14.609 1 97.88 434 ALA B N 1
ATOM 7916 C CA . ALA B 1 434 ? -25.125 -34.594 -15.82 1 97.88 434 ALA B CA 1
ATOM 7917 C C . ALA B 1 434 ? -24.156 -35 -16.922 1 97.88 434 ALA B C 1
ATOM 7919 O O . ALA B 1 434 ? -24.172 -34.406 -18.016 1 97.88 434 ALA B O 1
ATOM 7920 N N . GLY B 1 435 ? -23.312 -35.875 -16.641 1 96.88 435 GLY B N 1
ATOM 7921 C CA . GLY B 1 435 ? -22.391 -36.406 -17.641 1 96.88 435 GLY B CA 1
ATOM 7922 C C . GLY B 1 435 ? -21 -35.781 -17.562 1 96.88 435 GLY B C 1
ATOM 7923 O O . GLY B 1 435 ? -20.125 -36.062 -18.375 1 96.88 435 GLY B O 1
ATOM 7924 N N . PHE B 1 436 ? -20.766 -34.906 -16.625 1 98.25 436 PHE B N 1
ATOM 7925 C CA . PHE B 1 436 ? -19.484 -34.219 -16.422 1 98.25 436 PHE B CA 1
ATOM 7926 C C . PHE B 1 436 ? -18.594 -35.062 -15.5 1 98.25 436 PHE B C 1
ATOM 7928 O O . PHE B 1 436 ? -18.953 -35.312 -14.352 1 98.25 436 PHE B O 1
ATOM 7935 N N . ARG B 1 437 ? -17.438 -35.438 -15.938 1 98.06 437 ARG B N 1
ATOM 7936 C CA . ARG B 1 437 ? -16.531 -36.25 -15.148 1 98.06 437 ARG B CA 1
ATOM 7937 C C . ARG B 1 437 ? -15.602 -35.406 -14.289 1 98.06 437 ARG B C 1
ATOM 7939 O O . ARG B 1 437 ? -14.938 -34.5 -14.797 1 98.06 437 ARG B O 1
ATOM 7946 N N . THR B 1 438 ? -15.586 -35.719 -13.031 1 98.12 438 THR B N 1
ATOM 7947 C CA . THR B 1 438 ? -14.789 -34.938 -12.094 1 98.12 438 THR B CA 1
ATOM 7948 C C . THR B 1 438 ? -13.609 -35.75 -11.578 1 98.12 438 THR B C 1
ATOM 7950 O O . THR B 1 438 ? -13.562 -36.969 -11.766 1 98.12 438 THR B O 1
ATOM 7953 N N . THR B 1 439 ? -12.594 -35.094 -11.07 1 97.69 439 THR B N 1
ATOM 7954 C CA . THR B 1 439 ? -11.422 -35.719 -10.445 1 97.69 439 THR B CA 1
ATOM 7955 C C . THR B 1 439 ? -10.953 -34.875 -9.258 1 97.69 439 THR B C 1
ATOM 7957 O O . THR B 1 439 ? -11.398 -33.75 -9.07 1 97.69 439 THR B O 1
ATOM 7960 N N . LEU B 1 440 ? -10.203 -35.5 -8.43 1 97.06 440 LEU B N 1
ATOM 7961 C CA . LEU B 1 440 ? -9.586 -34.781 -7.324 1 97.06 440 LEU B CA 1
ATOM 7962 C C . LEU B 1 440 ? -8.133 -34.469 -7.629 1 97.06 440 LEU B C 1
ATOM 7964 O O . LEU B 1 440 ? -7.398 -34 -6.75 1 97.06 440 LEU B O 1
ATOM 7968 N N . GLY B 1 441 ? -7.742 -34.688 -8.891 1 95.06 441 GLY B N 1
ATOM 7969 C CA . GLY B 1 441 ? -6.367 -34.438 -9.289 1 95.06 441 GLY B CA 1
ATOM 7970 C C . GLY B 1 441 ? -5.469 -35.656 -9.102 1 95.06 441 GLY B C 1
ATOM 7971 O O . GLY B 1 441 ? -5.945 -36.75 -8.766 1 95.06 441 GLY B O 1
ATOM 7972 N N . GLU B 1 442 ? -4.203 -35.438 -9.367 1 90.56 442 GLU B N 1
ATOM 7973 C CA . GLU B 1 442 ? -3.219 -36.5 -9.211 1 90.56 442 GLU B CA 1
ATOM 7974 C C . GLU B 1 442 ? -3.053 -36.875 -7.746 1 90.56 442 GLU B C 1
ATOM 7976 O O . GLU B 1 442 ? -2.658 -36.062 -6.918 1 90.56 442 GLU B O 1
ATOM 7981 N N . ASP B 1 443 ? -3.385 -38.094 -7.395 1 91.88 443 ASP B N 1
ATOM 7982 C CA . ASP B 1 443 ? -3.258 -38.625 -6.031 1 91.88 443 ASP B CA 1
ATOM 7983 C C . ASP B 1 443 ? -4.066 -37.75 -5.051 1 91.88 443 ASP B C 1
ATOM 7985 O O . ASP B 1 443 ? -3.629 -37.5 -3.928 1 91.88 443 ASP B O 1
ATOM 7989 N N . ASP B 1 444 ? -5.121 -37.188 -5.504 1 95.5 444 ASP B N 1
ATOM 7990 C CA . ASP B 1 444 ? -6.047 -36.406 -4.695 1 95.5 444 ASP B CA 1
ATOM 7991 C C . ASP B 1 444 ? -5.355 -35.188 -4.113 1 95.5 444 ASP B C 1
ATOM 7993 O O . ASP B 1 444 ? -5.59 -34.812 -2.957 1 95.5 444 ASP B O 1
ATOM 7997 N N . THR B 1 445 ? -4.449 -34.594 -4.871 1 95.19 445 THR B N 1
ATOM 7998 C CA . THR B 1 445 ? -3.66 -33.5 -4.324 1 95.19 445 THR B CA 1
ATOM 7999 C C . THR B 1 445 ? -4.266 -32.156 -4.711 1 95.19 445 THR B C 1
ATOM 8001 O O . THR B 1 445 ? -3.723 -31.109 -4.371 1 95.19 445 THR B O 1
ATOM 8004 N N . GLY B 1 446 ? -5.309 -32.188 -5.445 1 96.12 446 GLY B N 1
ATOM 8005 C CA . GLY B 1 446 ? -6.129 -31.016 -5.582 1 96.12 446 GLY B CA 1
ATOM 8006 C C . GLY B 1 446 ? -5.641 -30.062 -6.668 1 96.12 446 GLY B C 1
ATOM 8007 O O . GLY B 1 446 ? -4.758 -30.422 -7.453 1 96.12 446 GLY B O 1
ATOM 8008 N N . TRP B 1 447 ? -6.332 -28.906 -6.773 1 94.94 447 TRP B N 1
ATOM 8009 C CA . TRP B 1 447 ? -6.164 -27.969 -7.879 1 94.94 447 TRP B CA 1
ATOM 8010 C C . TRP B 1 447 ? -4.793 -27.297 -7.824 1 94.94 447 TRP B C 1
ATOM 8012 O O . TRP B 1 447 ? -4.203 -27 -8.867 1 94.94 447 TRP B O 1
ATOM 8022 N N . GLN B 1 448 ? -4.285 -27.047 -6.637 1 94.12 448 GLN B N 1
ATOM 8023 C CA . GLN B 1 448 ? -3.006 -26.344 -6.535 1 94.12 448 GLN B CA 1
ATOM 8024 C C . GLN B 1 448 ? -1.883 -27.172 -7.168 1 94.12 448 GLN B C 1
ATOM 8026 O O . GLN B 1 448 ? -1.023 -26.625 -7.859 1 94.12 448 GLN B O 1
ATOM 8031 N N . ILE B 1 449 ? -1.909 -28.469 -6.875 1 94.69 449 ILE B N 1
ATOM 8032 C CA . ILE B 1 449 ? -0.892 -29.328 -7.449 1 94.69 449 ILE B CA 1
ATOM 8033 C C . ILE B 1 449 ? -1.111 -29.453 -8.953 1 94.69 449 ILE B C 1
ATOM 8035 O O . ILE B 1 449 ? -0.152 -29.484 -9.734 1 94.69 449 ILE B O 1
ATOM 8039 N N . LEU B 1 450 ? -2.363 -29.531 -9.375 1 94.62 450 LEU B N 1
ATOM 8040 C CA . LEU B 1 450 ? -2.654 -29.531 -10.805 1 94.62 450 LEU B CA 1
ATOM 8041 C C . LEU B 1 450 ? -2.105 -28.281 -11.477 1 94.62 450 LEU B C 1
ATOM 8043 O O . LEU B 1 450 ? -1.521 -28.359 -12.562 1 94.62 450 LEU B O 1
ATOM 8047 N N . TYR B 1 451 ? -2.285 -27.203 -10.875 1 93.06 451 TYR B N 1
ATOM 8048 C CA . TYR B 1 451 ? -1.754 -25.938 -11.383 1 93.06 451 TYR B CA 1
ATOM 8049 C C . TYR B 1 451 ? -0.236 -26 -11.508 1 93.06 451 TYR B C 1
ATOM 8051 O O . TYR B 1 451 ? 0.324 -25.625 -12.539 1 93.06 451 TYR B O 1
ATOM 8059 N N . GLN B 1 452 ? 0.406 -26.484 -10.477 1 93.12 452 GLN B N 1
ATOM 8060 C CA . GLN B 1 452 ? 1.864 -26.469 -10.422 1 93.12 452 GLN B CA 1
ATOM 8061 C C . GLN B 1 452 ? 2.459 -27.562 -11.305 1 93.12 452 GLN B C 1
ATOM 8063 O O . GLN B 1 452 ? 3.58 -27.422 -11.797 1 93.12 452 GLN B O 1
ATOM 8068 N N . SER B 1 453 ? 1.712 -28.594 -11.531 1 91 453 SER B N 1
ATOM 8069 C CA . SER B 1 453 ? 2.26 -29.719 -12.289 1 91 453 SER B CA 1
ATOM 8070 C C . SER B 1 453 ? 2.012 -29.547 -13.781 1 91 453 SER B C 1
ATOM 8072 O O . SER B 1 453 ? 2.893 -29.828 -14.594 1 91 453 SER B O 1
ATOM 8074 N N . ARG B 1 454 ? 0.808 -28.984 -14.109 1 87.75 454 ARG B N 1
ATOM 8075 C CA . ARG B 1 454 ? 0.521 -28.984 -15.539 1 87.75 454 ARG B CA 1
ATOM 8076 C C . ARG B 1 454 ? -0.145 -27.672 -15.961 1 87.75 454 ARG B C 1
ATOM 8078 O O . ARG B 1 454 ? -0.512 -27.5 -17.125 1 87.75 454 ARG B O 1
ATOM 8085 N N . GLY B 1 455 ? -0.419 -26.797 -15.055 1 87.69 455 GLY B N 1
ATOM 8086 C CA . GLY B 1 455 ? -0.884 -25.453 -15.391 1 87.69 455 GLY B CA 1
ATOM 8087 C C . GLY B 1 455 ? -2.375 -25.391 -15.656 1 87.69 455 GLY B C 1
ATOM 8088 O O . GLY B 1 455 ? -2.867 -24.422 -16.234 1 87.69 455 GLY B O 1
ATOM 8089 N N . GLY B 1 456 ? -3.115 -26.547 -15.258 1 90.06 456 GLY B N 1
ATOM 8090 C CA . GLY B 1 456 ? -4.547 -26.562 -15.5 1 90.06 456 GLY B CA 1
ATOM 8091 C C . GLY B 1 456 ? -5.203 -27.859 -15.086 1 90.06 456 GLY B C 1
ATOM 8092 O O . GLY B 1 456 ? -4.652 -28.609 -14.281 1 90.06 456 GLY B O 1
ATOM 8093 N N . GLY B 1 457 ? -6.43 -27.984 -15.578 1 93.19 457 GLY B N 1
ATOM 8094 C CA . GLY B 1 457 ? -7.18 -29.188 -15.281 1 93.19 457 GLY B CA 1
ATOM 8095 C C . GLY B 1 457 ? -8.133 -29.031 -14.109 1 93.19 457 GLY B C 1
ATOM 8096 O O . GLY B 1 457 ? -8.641 -30.016 -13.578 1 93.19 457 GLY B O 1
ATOM 8097 N N . TYR B 1 458 ? -8.344 -27.828 -13.797 1 96.06 458 TYR B N 1
ATOM 8098 C CA . TYR B 1 458 ? -9.234 -27.547 -12.68 1 96.06 458 TYR B CA 1
ATOM 8099 C C . TYR B 1 458 ? -10.094 -26.312 -12.953 1 96.06 458 TYR B C 1
ATOM 8101 O O . TYR B 1 458 ? -9.828 -25.562 -13.898 1 96.06 458 TYR B O 1
ATOM 8109 N N . TYR B 1 459 ? -11.094 -26.188 -12.211 1 96.12 459 TYR B N 1
ATOM 8110 C CA . TYR B 1 459 ? -11.984 -25.031 -12.234 1 96.12 459 TYR B CA 1
ATOM 8111 C C . TYR B 1 459 ? -12.414 -24.656 -10.828 1 96.12 459 TYR B C 1
ATOM 8113 O O . TYR B 1 459 ? -12.969 -25.484 -10.094 1 96.12 459 TYR B O 1
ATOM 8121 N N . LEU B 1 460 ? -12.141 -23.5 -10.453 1 94 460 LEU B N 1
ATOM 8122 C CA . LEU B 1 460 ? -12.695 -22.922 -9.234 1 94 460 LEU B CA 1
ATOM 8123 C C . LEU B 1 460 ? -14.062 -22.297 -9.5 1 94 460 LEU B C 1
ATOM 8125 O O . LEU B 1 460 ? -14.148 -21.234 -10.125 1 94 460 LEU B O 1
ATOM 8129 N N . ASN B 1 461 ? -15.016 -22.891 -8.969 1 94.25 461 ASN B N 1
ATOM 8130 C CA . ASN B 1 461 ? -16.391 -22.734 -9.414 1 94.25 461 ASN B CA 1
ATOM 8131 C C . ASN B 1 461 ? -17.016 -21.453 -8.867 1 94.25 461 ASN B C 1
ATOM 8133 O O . ASN B 1 461 ? -17.016 -21.234 -7.652 1 94.25 461 ASN B O 1
ATOM 8137 N N . VAL B 1 462 ? -17.516 -20.719 -9.805 1 89.81 462 VAL B N 1
ATOM 8138 C CA . VAL B 1 462 ? -18.219 -19.5 -9.43 1 89.81 462 VAL B CA 1
ATOM 8139 C C . VAL B 1 462 ? -19.656 -19.531 -9.977 1 89.81 462 VAL B C 1
ATOM 8141 O O . VAL B 1 462 ? -20.281 -18.484 -10.156 1 89.81 462 VAL B O 1
ATOM 8144 N N . GLY B 1 463 ? -20.109 -20.719 -10.328 1 90.5 463 GLY B N 1
ATOM 8145 C CA . GLY B 1 463 ? -21.5 -20.797 -10.719 1 90.5 463 GLY B CA 1
ATOM 8146 C C . GLY B 1 463 ? -21.734 -21.688 -11.93 1 90.5 463 GLY B C 1
ATOM 8147 O O . GLY B 1 463 ? -22.828 -22.25 -12.086 1 90.5 463 GLY B O 1
ATOM 8148 N N . CYS B 1 464 ? -20.75 -21.828 -12.828 1 94.5 464 CYS B N 1
ATOM 8149 C CA . CYS B 1 464 ? -20.906 -22.578 -14.07 1 94.5 464 CYS B CA 1
ATOM 8150 C C . CYS B 1 464 ? -21.234 -24.047 -13.789 1 94.5 464 CYS B C 1
ATOM 8152 O O . CYS B 1 464 ? -22 -24.656 -14.523 1 94.5 464 CYS B O 1
ATOM 8154 N N . SER B 1 465 ? -20.672 -24.609 -12.805 1 96.75 465 SER B N 1
ATOM 8155 C CA . SER B 1 465 ? -20.859 -26.016 -12.492 1 96.75 465 SER B CA 1
ATOM 8156 C C . SER B 1 465 ? -22.312 -26.297 -12.102 1 96.75 465 SER B C 1
ATOM 8158 O O . SER B 1 465 ? -22.828 -27.375 -12.383 1 96.75 465 SER B O 1
ATOM 8160 N N . GLU B 1 466 ? -22.922 -25.359 -11.453 1 95.88 466 GLU B N 1
ATOM 8161 C CA . GLU B 1 466 ? -24.344 -25.516 -11.148 1 95.88 466 GLU B CA 1
ATOM 8162 C C . GLU B 1 466 ? -25.188 -25.5 -12.414 1 95.88 466 GLU B C 1
ATOM 8164 O O . GLU B 1 466 ? -26.203 -26.203 -12.5 1 95.88 466 GLU B O 1
ATOM 8169 N N . LEU B 1 467 ? -24.797 -24.688 -13.391 1 96.75 467 LEU B N 1
ATOM 8170 C CA . LEU B 1 467 ? -25.5 -24.641 -14.672 1 96.75 467 LEU B CA 1
ATOM 8171 C C . LEU B 1 467 ? -25.406 -25.984 -15.383 1 96.75 467 LEU B C 1
ATOM 8173 O O . LEU B 1 467 ? -26.375 -26.453 -15.977 1 96.75 467 LEU B O 1
ATOM 8177 N N . ILE B 1 468 ? -24.234 -26.594 -15.344 1 98.31 468 ILE B N 1
ATOM 8178 C CA . ILE B 1 468 ? -24.016 -27.906 -15.938 1 98.31 468 ILE B CA 1
ATOM 8179 C C . ILE B 1 468 ? -24.875 -28.953 -15.219 1 98.31 468 ILE B C 1
ATOM 8181 O O . ILE B 1 468 ? -25.594 -29.719 -15.859 1 98.31 468 ILE B O 1
ATOM 8185 N N . ALA B 1 469 ? -24.828 -28.906 -13.914 1 98 469 ALA B N 1
ATOM 8186 C CA . ALA B 1 469 ? -25.594 -29.859 -13.102 1 98 469 ALA B CA 1
ATOM 8187 C C . ALA B 1 469 ? -27.078 -29.734 -13.367 1 98 469 ALA B C 1
ATOM 8189 O O . ALA B 1 469 ? -27.797 -30.75 -13.336 1 98 469 ALA B O 1
ATOM 8190 N N . ALA B 1 470 ? -27.531 -28.594 -13.633 1 97.38 470 ALA B N 1
ATOM 8191 C CA . ALA B 1 470 ? -28.953 -28.328 -13.875 1 97.38 470 ALA B CA 1
ATOM 8192 C C . ALA B 1 470 ? -29.328 -28.672 -15.312 1 97.38 470 ALA B C 1
ATOM 8194 O O . ALA B 1 470 ? -30.5 -28.625 -15.672 1 97.38 470 ALA B O 1
ATOM 8195 N N . GLY B 1 471 ? -28.391 -28.906 -16.141 1 97.31 471 GLY B N 1
ATOM 8196 C CA . GLY B 1 471 ? -28.656 -29.25 -17.531 1 97.31 471 GLY B CA 1
ATOM 8197 C C . GLY B 1 471 ? -28.828 -28.031 -18.422 1 97.31 471 GLY B C 1
ATOM 8198 O O . GLY B 1 471 ? -29.25 -28.156 -19.578 1 97.31 471 GLY B O 1
ATOM 8199 N N . GLU B 1 472 ? -28.5 -26.891 -17.844 1 97.31 472 GLU B N 1
ATOM 8200 C CA . GLU B 1 472 ? -28.594 -25.672 -18.641 1 97.31 472 GLU B CA 1
ATOM 8201 C C . GLU B 1 472 ? -27.438 -25.562 -19.641 1 97.31 472 GLU B C 1
ATOM 8203 O O . GLU B 1 472 ? -27.578 -24.938 -20.688 1 97.31 472 GLU B O 1
ATOM 8208 N N . ILE B 1 473 ? -26.297 -26.094 -19.297 1 98 473 ILE B N 1
ATOM 8209 C CA . ILE B 1 473 ? -25.156 -26.312 -20.203 1 98 473 ILE B CA 1
ATOM 8210 C C . ILE B 1 473 ? -24.953 -27.797 -20.438 1 98 473 ILE B C 1
ATOM 8212 O O . ILE B 1 473 ? -24.812 -28.578 -19.484 1 98 473 ILE B O 1
ATOM 8216 N N . THR B 1 474 ? -24.938 -28.156 -21.641 1 97.62 474 THR B N 1
ATOM 8217 C CA . THR B 1 474 ? -24.875 -29.562 -21.984 1 97.62 474 THR B CA 1
ATOM 8218 C C . THR B 1 474 ? -23.422 -30.031 -22.078 1 97.62 474 THR B C 1
ATOM 8220 O O . THR B 1 474 ? -22.531 -29.25 -22.453 1 97.62 474 THR B O 1
ATOM 8223 N N . ILE B 1 475 ? -23.234 -31.344 -21.781 1 97.81 475 ILE B N 1
ATOM 8224 C CA . ILE B 1 475 ? -21.891 -31.906 -21.828 1 97.81 475 ILE B CA 1
ATOM 8225 C C . ILE B 1 475 ? -21.812 -33 -22.906 1 97.81 475 ILE B C 1
ATOM 8227 O O . ILE B 1 475 ? -22.719 -33.812 -23.016 1 97.81 475 ILE B O 1
ATOM 8231 N N . ALA B 1 476 ? -20.812 -32.875 -23.688 1 97 476 ALA B N 1
ATOM 8232 C CA . ALA B 1 476 ? -20.453 -33.938 -24.625 1 97 476 ALA B CA 1
ATOM 8233 C C . ALA B 1 476 ? -19.047 -34.469 -24.344 1 97 476 ALA B C 1
ATOM 8235 O O . ALA B 1 476 ? -18.219 -33.75 -23.781 1 97 476 ALA B O 1
ATOM 8236 N N . GLU B 1 477 ? -18.797 -35.719 -24.734 1 95.44 477 GLU B N 1
ATOM 8237 C CA . GLU B 1 477 ? -17.484 -36.312 -24.547 1 95.44 477 GLU B CA 1
ATOM 8238 C C . GLU B 1 477 ? -16.641 -36.188 -25.812 1 95.44 477 GLU B C 1
ATOM 8240 O O . GLU B 1 477 ? -17.141 -36.469 -26.922 1 95.44 477 GLU B O 1
ATOM 8245 N N . TRP B 1 478 ? -15.453 -35.844 -25.547 1 93.25 478 TRP B N 1
ATOM 8246 C CA . TRP B 1 478 ? -14.547 -35.656 -26.672 1 93.25 478 TRP B CA 1
ATOM 8247 C C . TRP B 1 478 ? -14.422 -36.938 -27.484 1 93.25 478 TRP B C 1
ATOM 8249 O O . TRP B 1 478 ? -14.344 -36.906 -28.719 1 93.25 478 TRP B O 1
ATOM 8259 N N . GLU B 1 479 ? -14.398 -38.062 -26.844 1 91.38 479 GLU B N 1
ATOM 8260 C CA . GLU B 1 479 ? -14.219 -39.375 -27.484 1 91.38 479 GLU B CA 1
ATOM 8261 C C . GLU B 1 479 ? -15.359 -39.656 -28.453 1 91.38 479 GLU B C 1
ATOM 8263 O O . GLU B 1 479 ? -15.203 -40.469 -29.375 1 91.38 479 GLU B O 1
ATOM 8268 N N . ASP B 1 480 ? -16.406 -39 -28.25 1 92.88 480 ASP B N 1
ATOM 8269 C CA . ASP B 1 480 ? -17.594 -39.25 -29.078 1 92.88 480 ASP B CA 1
ATOM 8270 C C . ASP B 1 480 ? -17.578 -38.375 -30.328 1 92.88 480 ASP B C 1
ATOM 8272 O O . ASP B 1 480 ? -18.359 -38.594 -31.25 1 92.88 480 ASP B O 1
ATOM 8276 N N . VAL B 1 481 ? -16.703 -37.406 -30.328 1 93.44 481 VAL B N 1
ATOM 8277 C CA . VAL B 1 481 ? -16.672 -36.469 -31.453 1 93.44 481 VAL B CA 1
ATOM 8278 C C . VAL B 1 481 ? -15.914 -37.125 -32.625 1 93.44 481 VAL B C 1
ATOM 8280 O O . VAL B 1 481 ? -14.742 -37.469 -32.469 1 93.44 481 VAL B O 1
ATOM 8283 N N . GLU B 1 482 ? -16.516 -37.188 -33.656 1 94.5 482 GLU B N 1
ATOM 8284 C CA . GLU B 1 482 ? -15.891 -37.781 -34.812 1 94.5 482 GLU B CA 1
ATOM 8285 C C . GLU B 1 482 ? -15.188 -36.719 -35.688 1 94.5 482 GLU B C 1
ATOM 8287 O O . GLU B 1 482 ? -14.031 -36.906 -36.062 1 94.5 482 GLU B O 1
ATOM 8292 N N . ARG B 1 483 ? -15.914 -35.719 -36 1 95.69 483 ARG B N 1
ATOM 8293 C CA . ARG B 1 483 ? -15.359 -34.656 -36.844 1 95.69 483 ARG B CA 1
ATOM 8294 C C . ARG B 1 483 ? -16.188 -33.375 -36.688 1 95.69 483 ARG B C 1
ATOM 8296 O O . ARG B 1 483 ? -17.281 -33.375 -36.156 1 95.69 483 ARG B O 1
ATOM 8303 N N . VAL B 1 484 ? -15.57 -32.312 -37.125 1 96.19 484 VAL B N 1
ATOM 8304 C CA . VAL B 1 484 ? -16.297 -31.062 -37.25 1 96.19 484 VAL B CA 1
ATOM 8305 C C . VAL B 1 484 ? -16.875 -30.969 -38.688 1 96.19 484 VAL B C 1
ATOM 8307 O O . VAL B 1 484 ? -16.219 -31.344 -39.656 1 96.19 484 VAL B O 1
ATOM 8310 N N . THR B 1 485 ? -18.094 -30.5 -38.781 1 96.62 485 THR B N 1
ATOM 8311 C CA . THR B 1 485 ? -18.734 -30.281 -40.094 1 96.62 485 THR B CA 1
ATOM 8312 C C . THR B 1 485 ? -18.984 -28.797 -40.312 1 96.62 485 THR B C 1
ATOM 8314 O O . THR B 1 485 ? -18.578 -27.953 -39.5 1 96.62 485 THR B O 1
ATOM 8317 N N . GLU B 1 486 ? -19.625 -28.484 -41.406 1 97 486 GLU B N 1
ATOM 8318 C CA . GLU B 1 486 ? -19.969 -27.094 -41.719 1 97 486 GLU B CA 1
ATOM 8319 C C . GLU B 1 486 ? -20.922 -26.531 -40.656 1 97 486 GLU B C 1
ATOM 8321 O O . GLU B 1 486 ? -20.922 -25.328 -40.406 1 97 486 GLU B O 1
ATOM 8326 N N . ARG B 1 487 ? -21.641 -27.391 -40 1 96.88 487 ARG B N 1
ATOM 8327 C CA . ARG B 1 487 ? -22.734 -26.938 -39.156 1 96.88 487 ARG B CA 1
ATOM 8328 C C . ARG B 1 487 ? -22.406 -27.141 -37.656 1 96.88 487 ARG B C 1
ATOM 8330 O O . ARG B 1 487 ? -23.141 -26.703 -36.781 1 96.88 487 ARG B O 1
ATOM 8337 N N . GLY B 1 488 ? -21.375 -27.891 -37.406 1 97.25 488 GLY B N 1
ATOM 8338 C CA . GLY B 1 488 ? -21.031 -28.156 -36.031 1 97.25 488 GLY B CA 1
ATOM 8339 C C . GLY B 1 488 ? -20.219 -29.438 -35.844 1 97.25 488 GLY B C 1
ATOM 8340 O O . GLY B 1 488 ? -19.266 -29.672 -36.594 1 97.25 488 GLY B O 1
ATOM 8341 N N . LEU B 1 489 ? -20.562 -30.25 -34.781 1 96.81 489 LEU B N 1
ATOM 8342 C CA . LEU B 1 489 ? -19.859 -31.484 -34.469 1 96.81 489 LEU B CA 1
ATOM 8343 C C . LEU B 1 489 ? -20.688 -32.688 -34.875 1 96.81 489 LEU B C 1
ATOM 8345 O O . LEU B 1 489 ? -21.906 -32.719 -34.719 1 96.81 489 LEU B O 1
ATOM 8349 N N . GLN B 1 490 ? -19.969 -33.562 -35.469 1 97 490 GLN B N 1
ATOM 8350 C CA . GLN B 1 490 ? -20.562 -34.875 -35.719 1 97 490 GLN B CA 1
ATOM 8351 C C . GLN B 1 490 ? -20.062 -35.906 -34.75 1 97 490 GLN B C 1
ATOM 8353 O O . GLN B 1 490 ? -18.844 -36.031 -34.5 1 97 490 GLN B O 1
ATOM 8358 N N . LEU B 1 491 ? -21.016 -36.656 -34.188 1 95.19 491 LEU B N 1
ATOM 8359 C CA . LEU B 1 491 ? -20.641 -37.688 -33.188 1 95.19 491 LEU B CA 1
ATOM 8360 C C . LEU B 1 491 ? -20.547 -39.062 -33.844 1 95.19 491 LEU B C 1
ATOM 8362 O O . LEU B 1 491 ? -21.094 -39.281 -34.938 1 95.19 491 LEU B O 1
ATOM 8366 N N . GLY B 1 492 ? -19.891 -39.906 -33.188 1 93.31 492 GLY B N 1
ATOM 8367 C CA . GLY B 1 492 ? -19.672 -41.25 -33.688 1 93.31 492 GLY B CA 1
ATOM 8368 C C . GLY B 1 492 ? -20.953 -42.062 -33.844 1 93.31 492 GLY B C 1
ATOM 8369 O O . GLY B 1 492 ? -21.031 -42.938 -34.688 1 93.31 492 GLY B O 1
ATOM 8370 N N . ASP B 1 493 ? -21.984 -41.688 -33.031 1 93.81 493 ASP B N 1
ATOM 8371 C CA . ASP B 1 493 ? -23.234 -42.438 -33.094 1 93.81 493 ASP B CA 1
ATOM 8372 C C . ASP B 1 493 ? -24.156 -41.875 -34.188 1 93.81 493 ASP B C 1
ATOM 8374 O O . ASP B 1 493 ? -25.297 -42.344 -34.344 1 93.81 493 ASP B O 1
ATOM 8378 N N . GLY B 1 494 ? -23.641 -40.938 -34.844 1 92.62 494 GLY B N 1
ATOM 8379 C CA . GLY B 1 494 ? -24.391 -40.375 -35.938 1 92.62 494 GLY B CA 1
ATOM 8380 C C . GLY B 1 494 ? -25.125 -39.094 -35.594 1 92.62 494 GLY B C 1
ATOM 8381 O O . GLY B 1 494 ? -25.547 -38.344 -36.469 1 92.62 494 GLY B O 1
ATOM 8382 N N . SER B 1 495 ? -25.203 -38.812 -34.375 1 94.75 495 SER B N 1
ATOM 8383 C CA . SER B 1 495 ? -25.859 -37.562 -33.969 1 94.75 495 SER B CA 1
ATOM 8384 C C . SER B 1 495 ? -24.938 -36.375 -34.188 1 94.75 495 SER B C 1
ATOM 8386 O O . SER B 1 495 ? -23.766 -36.531 -34.531 1 94.75 495 SER B O 1
ATOM 8388 N N . ALA B 1 496 ? -25.594 -35.188 -34.125 1 96.38 496 ALA B N 1
ATOM 8389 C CA . ALA B 1 496 ? -24.844 -33.969 -34.406 1 96.38 496 ALA B CA 1
ATOM 8390 C C . ALA B 1 496 ? -25.109 -32.906 -33.312 1 96.38 496 ALA B C 1
ATOM 8392 O O . ALA B 1 496 ? -26.156 -32.938 -32.656 1 96.38 496 ALA B O 1
ATOM 8393 N N . ILE B 1 497 ? -24.188 -32.094 -33.094 1 97.25 497 ILE B N 1
ATOM 8394 C CA . ILE B 1 497 ? -24.312 -30.906 -32.219 1 97.25 497 ILE B CA 1
ATOM 8395 C C . ILE B 1 497 ? -24.094 -29.641 -33.062 1 97.25 497 ILE B C 1
ATOM 8397 O O . ILE B 1 497 ? -22.984 -29.391 -33.531 1 97.25 497 ILE B O 1
ATOM 8401 N N . ASP B 1 498 ? -25.109 -28.875 -33.188 1 97.12 498 ASP B N 1
ATOM 8402 C CA . ASP B 1 498 ? -25.016 -27.641 -33.969 1 97.12 498 ASP B CA 1
ATOM 8403 C C . ASP B 1 498 ? -24.203 -26.578 -33.25 1 97.12 498 ASP B C 1
ATOM 8405 O O . ASP B 1 498 ? -24.234 -26.5 -32.031 1 97.12 498 ASP B O 1
ATOM 8409 N N . ALA B 1 499 ? -23.469 -25.828 -34 1 97.81 499 ALA B N 1
ATOM 8410 C CA . ALA B 1 499 ? -22.688 -24.734 -33.438 1 97.81 499 ALA B CA 1
ATOM 8411 C C . ALA B 1 499 ? -22.484 -23.609 -34.438 1 97.81 499 ALA B C 1
ATOM 8413 O O . ALA B 1 499 ? -22.219 -23.844 -35.594 1 97.81 499 ALA B O 1
ATOM 8414 N N . ASP B 1 500 ? -22.672 -22.391 -33.969 1 97.56 500 ASP B N 1
ATOM 8415 C CA . ASP B 1 500 ? -22.266 -21.203 -34.719 1 97.56 500 ASP B CA 1
ATOM 8416 C C . ASP B 1 500 ? -20.906 -20.703 -34.281 1 97.56 500 ASP B C 1
ATOM 8418 O O . ASP B 1 500 ? -20.266 -19.906 -34.969 1 97.56 500 ASP B O 1
ATOM 8422 N N . LEU B 1 501 ? -20.562 -21.141 -33.156 1 97.75 501 LEU B N 1
ATOM 8423 C CA . LEU B 1 501 ? -19.281 -20.781 -32.531 1 97.75 501 LEU B CA 1
ATOM 8424 C C . LEU B 1 501 ? -18.641 -22 -31.891 1 97.75 501 LEU B C 1
ATOM 8426 O O . LEU B 1 501 ? -19.312 -22.797 -31.219 1 97.75 501 LEU B O 1
ATOM 8430 N N . ILE B 1 502 ? -17.359 -22.188 -32.188 1 97.81 502 ILE B N 1
ATOM 8431 C CA . ILE B 1 502 ? -16.547 -23.172 -31.469 1 97.81 502 ILE B CA 1
ATOM 8432 C C . ILE B 1 502 ? -15.398 -22.453 -30.766 1 97.81 502 ILE B C 1
ATOM 8434 O O . ILE B 1 502 ? -14.539 -21.844 -31.406 1 97.81 502 ILE B O 1
ATOM 8438 N N . VAL B 1 503 ? -15.461 -22.484 -29.438 1 97.31 503 VAL B N 1
ATOM 8439 C CA . VAL B 1 503 ? -14.375 -21.922 -28.641 1 97.31 503 VAL B CA 1
ATOM 8440 C C . VAL B 1 503 ? -13.406 -23.031 -28.219 1 97.31 503 VAL B C 1
ATOM 8442 O O . VAL B 1 503 ? -13.82 -24.031 -27.609 1 97.31 503 VAL B O 1
ATOM 8445 N N . MET B 1 504 ? -12.156 -22.828 -28.578 1 96.56 504 MET B N 1
ATOM 8446 C CA . MET B 1 504 ? -11.109 -23.781 -28.203 1 96.56 504 MET B CA 1
ATOM 8447 C C . MET B 1 504 ? -10.508 -23.422 -26.844 1 96.56 504 MET B C 1
ATOM 8449 O O . MET B 1 504 ? -9.539 -22.656 -26.781 1 96.56 504 MET B O 1
ATOM 8453 N N . ALA B 1 505 ? -11.008 -24 -25.812 1 96.06 505 ALA B N 1
ATOM 8454 C CA . ALA B 1 505 ? -10.398 -23.922 -24.484 1 96.06 505 ALA B CA 1
ATOM 8455 C C . ALA B 1 505 ? -9.461 -25.109 -24.25 1 96.06 505 ALA B C 1
ATOM 8457 O O . ALA B 1 505 ? -9.602 -25.828 -23.25 1 96.06 505 ALA B O 1
ATOM 8458 N N . THR B 1 506 ? -8.453 -25.188 -25.141 1 93.94 506 THR B N 1
ATOM 8459 C CA . THR B 1 506 ? -7.645 -26.391 -25.266 1 93.94 506 THR B CA 1
ATOM 8460 C C . THR B 1 506 ? -6.25 -26.172 -24.688 1 93.94 506 THR B C 1
ATOM 8462 O O . THR B 1 506 ? -5.359 -27.016 -24.844 1 93.94 506 THR B O 1
ATOM 8465 N N . GLY B 1 507 ? -6.129 -25.078 -24 1 90.5 507 GLY B N 1
ATOM 8466 C CA . GLY B 1 507 ? -4.891 -24.812 -23.281 1 90.5 507 GLY B CA 1
ATOM 8467 C C . GLY B 1 507 ? -3.789 -24.266 -24.172 1 90.5 507 GLY B C 1
ATOM 8468 O O . GLY B 1 507 ? -4.062 -23.547 -25.141 1 90.5 507 GLY B O 1
ATOM 8469 N N . TYR B 1 508 ? -2.52 -24.375 -23.703 1 89.81 508 TYR B N 1
ATOM 8470 C CA . TYR B 1 508 ? -1.341 -23.797 -24.328 1 89.81 508 TYR B CA 1
ATOM 8471 C C . TYR B 1 508 ? -0.208 -24.812 -24.406 1 89.81 508 TYR B C 1
ATOM 8473 O O . TYR B 1 508 ? -0.163 -25.766 -23.641 1 89.81 508 TYR B O 1
ATOM 8481 N N . LEU B 1 509 ? 0.662 -24.516 -25.328 1 86.94 509 LEU B N 1
ATOM 8482 C CA . LEU B 1 509 ? 1.865 -25.328 -25.453 1 86.94 509 LEU B CA 1
ATOM 8483 C C . LEU B 1 509 ? 2.885 -24.969 -24.375 1 86.94 509 LEU B C 1
ATOM 8485 O O . LEU B 1 509 ? 2.744 -23.938 -23.703 1 86.94 509 LEU B O 1
ATOM 8489 N N . GLY B 1 510 ? 3.83 -25.875 -24.25 1 84.06 510 GLY B N 1
ATOM 8490 C CA . GLY B 1 510 ? 4.855 -25.641 -23.25 1 84.06 510 GLY B CA 1
ATOM 8491 C C . GLY B 1 510 ? 5.777 -24.484 -23.594 1 84.06 510 GLY B C 1
ATOM 8492 O O . GLY B 1 510 ? 5.816 -24.031 -24.734 1 84.06 510 GLY B O 1
ATOM 8493 N N . GLN B 1 511 ? 6.496 -24.016 -22.609 1 87.38 511 GLN B N 1
ATOM 8494 C CA . GLN B 1 511 ? 7.418 -22.891 -22.766 1 87.38 511 GLN B CA 1
ATOM 8495 C C . GLN B 1 511 ? 8.57 -23.266 -23.688 1 87.38 511 GLN B C 1
ATOM 8497 O O . GLN B 1 511 ? 9.25 -22.391 -24.234 1 87.38 511 GLN B O 1
ATOM 8502 N N . ASP B 1 512 ? 8.812 -24.547 -23.797 1 85.81 512 ASP B N 1
ATOM 8503 C CA . ASP B 1 512 ? 9.914 -25.016 -24.625 1 85.81 512 ASP B CA 1
ATOM 8504 C C . ASP B 1 512 ? 9.727 -24.562 -26.078 1 85.81 512 ASP B C 1
ATOM 8506 O O . ASP B 1 512 ? 10.703 -24.312 -26.781 1 85.81 512 ASP B O 1
ATOM 8510 N N . VAL B 1 513 ? 8.484 -24.484 -26.484 1 89.62 513 VAL B N 1
ATOM 8511 C CA . VAL B 1 513 ? 8.203 -24.062 -27.844 1 89.62 513 VAL B CA 1
ATOM 8512 C C . VAL B 1 513 ? 8.633 -22.609 -28.031 1 89.62 513 VAL B C 1
ATOM 8514 O O . VAL B 1 513 ? 9.281 -22.266 -29.016 1 89.62 513 VAL B O 1
ATOM 8517 N N . LEU B 1 514 ? 8.305 -21.844 -27.094 1 91.25 514 LEU B N 1
ATOM 8518 C CA . LEU B 1 514 ? 8.688 -20.438 -27.141 1 91.25 514 LEU B CA 1
ATOM 8519 C C . LEU B 1 514 ? 10.195 -20.281 -27.031 1 91.25 514 LEU B C 1
ATOM 8521 O O . LEU B 1 514 ? 10.789 -19.438 -27.719 1 91.25 514 LEU B O 1
ATOM 8525 N N . LEU B 1 515 ? 10.828 -21.016 -26.234 1 93.56 515 LEU B N 1
ATOM 8526 C CA . LEU B 1 515 ? 12.281 -20.984 -26.062 1 93.56 515 LEU B CA 1
ATOM 8527 C C . LEU B 1 515 ? 12.984 -21.281 -27.375 1 93.56 515 LEU B C 1
ATOM 8529 O O . LEU B 1 515 ? 13.961 -20.609 -27.734 1 93.56 515 LEU B O 1
ATOM 8533 N N . ARG B 1 516 ? 12.5 -22.328 -28 1 95 516 ARG B N 1
ATOM 8534 C CA . ARG B 1 516 ? 13.109 -22.719 -29.266 1 95 516 ARG B CA 1
ATOM 8535 C C . ARG B 1 516 ? 12.984 -21.594 -30.297 1 95 516 ARG B C 1
ATOM 8537 O O . ARG B 1 516 ? 13.922 -21.328 -31.047 1 95 516 ARG B O 1
ATOM 8544 N N . ARG B 1 517 ? 11.875 -21.016 -30.266 1 94.38 517 ARG B N 1
ATOM 8545 C CA . ARG B 1 517 ? 11.617 -19.938 -31.219 1 94.38 517 ARG B CA 1
ATOM 8546 C C . ARG B 1 517 ? 12.523 -18.734 -30.953 1 94.38 517 ARG B C 1
ATOM 8548 O O . ARG B 1 517 ? 13.047 -18.125 -31.891 1 94.38 517 ARG B O 1
ATOM 8555 N N . LEU B 1 518 ? 12.773 -18.391 -29.734 1 96.25 518 LEU B N 1
ATOM 8556 C CA . LEU B 1 518 ? 13.422 -17.125 -29.375 1 96.25 518 LEU B CA 1
ATOM 8557 C C . LEU B 1 518 ? 14.93 -17.328 -29.234 1 96.25 518 LEU B C 1
ATOM 8559 O O . LEU B 1 518 ? 15.703 -16.406 -29.484 1 96.25 518 LEU B O 1
ATOM 8563 N N . PHE B 1 519 ? 15.383 -18.547 -28.781 1 97.5 519 PHE B N 1
ATOM 8564 C CA . PHE B 1 519 ? 16.766 -18.719 -28.391 1 97.5 519 PHE B CA 1
ATOM 8565 C C . PHE B 1 519 ? 17.438 -19.812 -29.203 1 97.5 519 PHE B C 1
ATOM 8567 O O . PHE B 1 519 ? 18.656 -19.984 -29.141 1 97.5 519 PHE B O 1
ATOM 8574 N N . GLY B 1 520 ? 16.688 -20.609 -29.953 1 96.56 520 GLY B N 1
ATOM 8575 C CA . GLY B 1 520 ? 17.234 -21.703 -30.766 1 96.56 520 GLY B CA 1
ATOM 8576 C C . GLY B 1 520 ? 17.156 -23.047 -30.062 1 96.56 520 GLY B C 1
ATOM 8577 O O . GLY B 1 520 ? 16.906 -23.125 -28.859 1 96.56 520 GLY B O 1
ATOM 8578 N N . ASP B 1 521 ? 17.422 -24.078 -30.766 1 95.75 521 ASP B N 1
ATOM 8579 C CA . ASP B 1 521 ? 17.266 -25.453 -30.312 1 95.75 521 ASP B CA 1
ATOM 8580 C C . ASP B 1 521 ? 18.281 -25.797 -29.219 1 95.75 521 ASP B C 1
ATOM 8582 O O . ASP B 1 521 ? 17.969 -26.531 -28.281 1 95.75 521 ASP B O 1
ATOM 8586 N N . GLU B 1 522 ? 19.422 -25.328 -29.359 1 95.12 522 GLU B N 1
ATOM 8587 C CA . GLU B 1 522 ? 20.484 -25.672 -28.422 1 95.12 522 GLU B CA 1
ATOM 8588 C C . GLU B 1 522 ? 20.172 -25.156 -27.016 1 95.12 522 GLU B C 1
ATOM 8590 O O . GLU B 1 522 ? 20.234 -25.906 -26.047 1 95.12 522 GLU B O 1
ATOM 8595 N N . VAL B 1 523 ? 19.797 -23.922 -27 1 95.44 523 VAL B N 1
ATOM 8596 C CA . VAL B 1 523 ? 19.484 -23.312 -25.719 1 95.44 523 VAL B CA 1
ATOM 8597 C C . VAL B 1 523 ? 18.25 -23.984 -25.125 1 95.44 523 VAL B C 1
ATOM 8599 O O . VAL B 1 523 ? 18.234 -24.297 -23.922 1 95.44 523 VAL B O 1
ATOM 8602 N N . ALA B 1 524 ? 17.234 -24.234 -25.906 1 95.25 524 ALA B N 1
ATOM 8603 C CA . ALA B 1 524 ? 16.016 -24.875 -25.438 1 95.25 524 ALA B CA 1
ATOM 8604 C C . ALA B 1 524 ? 16.312 -26.266 -24.859 1 95.25 524 ALA B C 1
ATOM 8606 O O . ALA B 1 524 ? 15.75 -26.641 -23.828 1 95.25 524 ALA B O 1
ATOM 8607 N N . SER B 1 525 ? 17.203 -26.938 -25.516 1 93.69 525 SER B N 1
ATOM 8608 C CA . SER B 1 525 ? 17.562 -28.281 -25.062 1 93.69 525 SER B CA 1
ATOM 8609 C C . SER B 1 525 ? 18.344 -28.219 -23.75 1 93.69 525 SER B C 1
ATOM 8611 O O . SER B 1 525 ? 18.188 -29.078 -22.891 1 93.69 525 SER B O 1
ATOM 8613 N N . ARG B 1 526 ? 19.172 -27.266 -23.609 1 93.44 526 ARG B N 1
ATOM 8614 C CA . ARG B 1 526 ? 19.938 -27.094 -22.391 1 93.44 526 ARG B CA 1
ATOM 8615 C C . ARG B 1 526 ? 19.016 -26.781 -21.203 1 93.44 526 ARG B C 1
ATOM 8617 O O . ARG B 1 526 ? 19.266 -27.25 -20.094 1 93.44 526 ARG B O 1
ATOM 8624 N N . VAL B 1 527 ? 18.047 -26 -21.406 1 94.56 527 VAL B N 1
ATOM 8625 C CA . VAL B 1 527 ? 17.156 -25.578 -20.328 1 94.56 527 VAL B CA 1
ATOM 8626 C C . VAL B 1 527 ? 16.219 -26.719 -19.969 1 94.56 527 VAL B C 1
ATOM 8628 O O . VAL B 1 527 ? 16.016 -27 -18.781 1 94.56 527 VAL B O 1
ATOM 8631 N N . GLY B 1 528 ? 15.664 -27.375 -21 1 91.81 528 GLY B N 1
ATOM 8632 C CA . GLY B 1 528 ? 14.695 -28.422 -20.75 1 91.81 528 GLY B CA 1
ATOM 8633 C C . GLY B 1 528 ? 13.328 -27.891 -20.359 1 91.81 528 GLY B C 1
ATOM 8634 O O . GLY B 1 528 ? 12.977 -26.766 -20.703 1 91.81 528 GLY B O 1
ATOM 8635 N N . PRO B 1 529 ? 12.516 -28.734 -19.719 1 90.19 529 PRO B N 1
ATOM 8636 C CA . PRO B 1 529 ? 11.156 -28.328 -19.375 1 90.19 529 PRO B CA 1
ATOM 8637 C C . PRO B 1 529 ? 11.109 -27.234 -18.328 1 90.19 529 PRO B C 1
ATOM 8639 O O . PRO B 1 529 ? 11.938 -27.203 -17.406 1 90.19 529 PRO B O 1
ATOM 8642 N N . VAL B 1 530 ? 10.234 -26.328 -18.516 1 92.81 530 VAL B N 1
ATOM 8643 C CA . VAL B 1 530 ? 9.961 -25.266 -17.562 1 92.81 530 VAL B CA 1
ATOM 8644 C C . VAL B 1 530 ? 8.562 -25.453 -16.969 1 92.81 530 VAL B C 1
ATOM 8646 O O . VAL B 1 530 ? 7.598 -25.672 -17.703 1 92.81 530 VAL B O 1
ATOM 8649 N N . TRP B 1 531 ? 8.477 -25.344 -15.648 1 92.19 531 TRP B N 1
ATOM 8650 C CA . TRP B 1 531 ? 7.234 -25.609 -14.93 1 92.19 531 TRP B CA 1
ATOM 8651 C C . TRP B 1 531 ? 7.035 -27.094 -14.719 1 92.19 531 TRP B C 1
ATOM 8653 O O . TRP B 1 531 ? 7.625 -27.922 -15.43 1 92.19 531 TRP B O 1
ATOM 8663 N N . GLY B 1 532 ? 6.246 -27.406 -13.75 1 91.62 532 GLY B N 1
ATOM 8664 C CA . GLY B 1 532 ? 6.156 -28.797 -13.312 1 91.62 532 GLY B CA 1
ATOM 8665 C C . GLY B 1 532 ? 7.207 -29.172 -12.289 1 91.62 532 GLY B C 1
ATOM 8666 O O . GLY B 1 532 ? 8.141 -28.406 -12.047 1 91.62 532 GLY B O 1
ATOM 8667 N N . PHE B 1 533 ? 7.113 -30.344 -11.742 1 91.75 533 PHE B N 1
ATOM 8668 C CA . PHE B 1 533 ? 7.969 -30.703 -10.617 1 91.75 533 PHE B CA 1
ATOM 8669 C C . PHE B 1 533 ? 9.203 -31.453 -11.102 1 91.75 533 PHE B C 1
ATOM 8671 O O . PHE B 1 533 ? 9.109 -32.281 -12 1 91.75 533 PHE B O 1
ATOM 8678 N N . SER B 1 534 ? 10.297 -31.141 -10.555 1 90.25 534 SER B N 1
ATOM 8679 C CA . SER B 1 534 ? 11.531 -31.875 -10.758 1 90.25 534 SER B CA 1
ATOM 8680 C C . SER B 1 534 ? 11.57 -33.125 -9.906 1 90.25 534 SER B C 1
ATOM 8682 O O . SER B 1 534 ? 10.609 -33.438 -9.195 1 90.25 534 SER B O 1
ATOM 8684 N N . GLU B 1 535 ? 12.695 -33.781 -10 1 86.19 535 GLU B N 1
ATOM 8685 C CA . GLU B 1 535 ? 12.891 -35 -9.242 1 86.19 535 GLU B CA 1
ATOM 8686 C C . GLU B 1 535 ? 12.969 -34.719 -7.742 1 86.19 535 GLU B C 1
ATOM 8688 O O . GLU B 1 535 ? 12.562 -35.531 -6.926 1 86.19 535 GLU B O 1
ATOM 8693 N N . GLU B 1 536 ? 13.453 -33.594 -7.367 1 87.94 536 GLU B N 1
ATOM 8694 C CA . GLU B 1 536 ? 13.531 -33.281 -5.945 1 87.94 536 GLU B CA 1
ATOM 8695 C C . GLU B 1 536 ? 12.258 -32.594 -5.465 1 87.94 536 GLU B C 1
ATOM 8697 O O . GLU B 1 536 ? 12.148 -32.219 -4.293 1 87.94 536 GLU B O 1
ATOM 8702 N N . GLY B 1 537 ? 11.352 -32.312 -6.391 1 88.44 537 GLY B N 1
ATOM 8703 C CA . GLY B 1 537 ? 10.055 -31.781 -6.016 1 88.44 537 GLY B CA 1
ATOM 8704 C C . GLY B 1 537 ? 9.945 -30.281 -6.227 1 88.44 537 GLY B C 1
ATOM 8705 O O . GLY B 1 537 ? 8.891 -29.688 -6.004 1 88.44 537 GLY B O 1
ATOM 8706 N N . GLU B 1 538 ? 11.023 -29.672 -6.66 1 93.19 538 GLU B N 1
ATOM 8707 C CA . GLU B 1 538 ? 11 -28.25 -6.961 1 93.19 538 GLU B CA 1
ATOM 8708 C C . GLU B 1 538 ? 10.359 -27.984 -8.32 1 93.19 538 GLU B C 1
ATOM 8710 O O . GLU B 1 538 ? 10.32 -28.875 -9.18 1 93.19 538 GLU B O 1
ATOM 8715 N N . LEU B 1 539 ? 9.852 -26.797 -8.539 1 93.31 539 LEU B N 1
ATOM 8716 C CA . LEU B 1 539 ? 9.359 -26.406 -9.859 1 93.31 539 LEU B CA 1
ATOM 8717 C C . LEU B 1 539 ? 10.516 -26.25 -10.844 1 93.31 539 LEU B C 1
ATOM 8719 O O . LEU B 1 539 ? 11.508 -25.578 -10.539 1 93.31 539 LEU B O 1
ATOM 8723 N N . ARG B 1 540 ? 10.375 -26.797 -11.953 1 93.38 540 ARG B N 1
ATOM 8724 C CA . ARG B 1 540 ? 11.477 -26.891 -12.906 1 93.38 540 ARG B CA 1
ATOM 8725 C C . ARG B 1 540 ? 11.836 -25.516 -13.469 1 93.38 540 ARG B C 1
ATOM 8727 O O . ARG B 1 540 ? 10.984 -24.844 -14.047 1 93.38 540 ARG B O 1
ATOM 8734 N N . ASN B 1 541 ? 13.047 -25.109 -13.273 1 94.38 541 ASN B N 1
ATOM 8735 C CA . ASN B 1 541 ? 13.727 -23.984 -13.898 1 94.38 541 ASN B CA 1
ATOM 8736 C C . ASN B 1 541 ? 13.086 -22.656 -13.508 1 94.38 541 ASN B C 1
ATOM 8738 O O . ASN B 1 541 ? 13.328 -21.625 -14.148 1 94.38 541 ASN B O 1
ATOM 8742 N N . LEU B 1 542 ? 12.258 -22.625 -12.5 1 95.75 542 LEU B N 1
ATOM 8743 C CA . LEU B 1 542 ? 11.641 -21.375 -12.031 1 95.75 542 LEU B CA 1
ATOM 8744 C C . LEU B 1 542 ? 12.469 -20.75 -10.914 1 95.75 542 LEU B C 1
ATOM 8746 O O . LEU B 1 542 ? 12.719 -21.391 -9.891 1 95.75 542 LEU B O 1
ATOM 8750 N N . TRP B 1 543 ? 12.859 -19.391 -11.07 1 97.12 543 TRP B N 1
ATOM 8751 C CA . TRP B 1 543 ? 13.672 -18.625 -10.133 1 97.12 543 TRP B CA 1
ATOM 8752 C C . TRP B 1 543 ? 14.883 -19.422 -9.68 1 97.12 543 TRP B C 1
ATOM 8754 O O . TRP B 1 543 ? 15.203 -19.453 -8.484 1 97.12 543 TRP B O 1
ATOM 8764 N N . SER B 1 544 ? 15.477 -20.141 -10.523 1 96.12 544 SER B N 1
ATOM 8765 C CA . SER B 1 544 ? 16.641 -20.984 -10.312 1 96.12 544 SER B CA 1
ATOM 8766 C C . SER B 1 544 ? 17.594 -20.938 -11.5 1 96.12 544 SER B C 1
ATOM 8768 O O . SER B 1 544 ? 17.188 -20.531 -12.594 1 96.12 544 SER B O 1
ATOM 8770 N N . PRO B 1 545 ? 18.859 -21.328 -11.25 1 95.88 545 PRO B N 1
ATOM 8771 C CA . PRO B 1 545 ? 19.75 -21.438 -12.414 1 95.88 545 PRO B CA 1
ATOM 8772 C C . PRO B 1 545 ? 19.281 -22.484 -13.414 1 95.88 545 PRO B C 1
ATOM 8774 O O . PRO B 1 545 ? 18.797 -23.547 -13.023 1 95.88 545 PRO B O 1
ATOM 8777 N N . THR B 1 546 ? 19.375 -22.109 -14.703 1 95.31 546 THR B N 1
ATOM 8778 C CA . THR B 1 546 ? 19.062 -23.062 -15.766 1 95.31 546 THR B CA 1
ATOM 8779 C C . THR B 1 546 ? 20.344 -23.594 -16.406 1 95.31 546 THR B C 1
ATOM 8781 O O . THR B 1 546 ? 21.453 -23.234 -16 1 95.31 546 THR B O 1
ATOM 8784 N N . GLY B 1 547 ? 20.125 -24.516 -17.328 1 94.12 547 GLY B N 1
ATOM 8785 C CA . GLY B 1 547 ? 21.266 -25.031 -18.062 1 94.12 547 GLY B CA 1
ATOM 8786 C C . GLY B 1 547 ? 21.891 -23.984 -18.969 1 94.12 547 GLY B C 1
ATOM 8787 O O . GLY B 1 547 ? 22.984 -24.203 -19.5 1 94.12 547 GLY B O 1
ATOM 8788 N N . GLN B 1 548 ? 21.281 -22.906 -19.203 1 95.69 548 GLN B N 1
ATOM 8789 C CA . GLN B 1 548 ? 21.797 -21.797 -20.016 1 95.69 548 GLN B CA 1
ATOM 8790 C C . GLN B 1 548 ? 22.156 -20.594 -19.125 1 95.69 548 GLN B C 1
ATOM 8792 O O . GLN B 1 548 ? 21.281 -19.906 -18.609 1 95.69 548 GLN B O 1
ATOM 8797 N N . PRO B 1 549 ? 23.5 -20.312 -18.984 1 94.81 549 PRO B N 1
ATOM 8798 C CA . PRO B 1 549 ? 23.891 -19.125 -18.203 1 94.81 549 PRO B CA 1
ATOM 8799 C C . PRO B 1 549 ? 23.172 -17.859 -18.656 1 94.81 549 PRO B C 1
ATOM 8801 O O . PRO B 1 549 ? 23.016 -17.641 -19.859 1 94.81 549 PRO B O 1
ATOM 8804 N N . GLY B 1 550 ? 22.703 -17.094 -17.641 1 96.88 550 GLY B N 1
ATOM 8805 C CA . GLY B 1 550 ? 22.125 -15.797 -17.922 1 96.88 550 GLY B CA 1
ATOM 8806 C C . GLY B 1 550 ? 20.656 -15.859 -18.281 1 96.88 550 GLY B C 1
ATOM 8807 O O . GLY B 1 550 ? 20.031 -14.828 -18.531 1 96.88 550 GLY B O 1
ATOM 8808 N N . LEU B 1 551 ? 20.094 -17.031 -18.391 1 97.81 551 LEU B N 1
ATOM 8809 C CA . LEU B 1 551 ? 18.688 -17.172 -18.719 1 97.81 551 LEU B CA 1
ATOM 8810 C C . LEU B 1 551 ? 17.891 -17.641 -17.5 1 97.81 551 LEU B C 1
ATOM 8812 O O . LEU B 1 551 ? 18.25 -18.625 -16.859 1 97.81 551 LEU B O 1
ATOM 8816 N N . TRP B 1 552 ? 16.859 -16.891 -17.156 1 97.94 552 TRP B N 1
ATOM 8817 C CA . TRP B 1 552 ? 16.047 -17.141 -15.969 1 97.94 552 TRP B CA 1
ATOM 8818 C C . TRP B 1 552 ? 14.57 -17.188 -16.328 1 97.94 552 TRP B C 1
ATOM 8820 O O . TRP B 1 552 ? 14.164 -16.656 -17.375 1 97.94 552 TRP B O 1
ATOM 8830 N N . PHE B 1 553 ? 13.789 -17.828 -15.422 1 97.44 553 PHE B N 1
ATOM 8831 C CA . PHE B 1 553 ? 12.344 -17.891 -15.617 1 97.44 553 PHE B CA 1
ATOM 8832 C C . PHE B 1 553 ? 11.609 -17.547 -14.328 1 97.44 553 PHE B C 1
ATOM 8834 O O . PHE B 1 553 ? 12.039 -17.922 -13.242 1 97.44 553 PHE B O 1
ATOM 8841 N N . ILE B 1 554 ? 10.5 -16.859 -14.461 1 97.75 554 ILE B N 1
ATOM 8842 C CA . ILE B 1 554 ? 9.555 -16.625 -13.375 1 97.75 554 ILE B CA 1
ATOM 8843 C C . ILE B 1 554 ? 8.125 -16.656 -13.914 1 97.75 554 ILE B C 1
ATOM 8845 O O . ILE B 1 554 ? 7.867 -16.172 -15.023 1 97.75 554 ILE B O 1
ATOM 8849 N N . ALA B 1 555 ? 7.281 -17.234 -13.203 1 95.94 555 ALA B N 1
ATOM 8850 C CA . ALA B 1 555 ? 5.871 -17.375 -13.555 1 95.94 555 ALA B CA 1
ATOM 8851 C C . ALA B 1 555 ? 5.035 -17.75 -12.336 1 95.94 555 ALA B C 1
ATOM 8853 O O . ALA B 1 555 ? 5.543 -17.766 -11.211 1 95.94 555 ALA B O 1
ATOM 8854 N N . GLY B 1 556 ? 3.771 -17.953 -12.602 1 94.69 556 GLY B N 1
ATOM 8855 C CA . GLY B 1 556 ? 2.898 -18.453 -11.547 1 94.69 556 GLY B CA 1
ATOM 8856 C C . GLY B 1 556 ? 1.932 -17.406 -11.031 1 94.69 556 GLY B C 1
ATOM 8857 O O . GLY B 1 556 ? 1.746 -16.359 -11.648 1 94.69 556 GLY B O 1
ATOM 8858 N N . SER B 1 557 ? 1.315 -17.781 -9.891 1 94.5 557 SER B N 1
ATOM 8859 C CA . SER B 1 557 ? 0.306 -16.922 -9.273 1 94.5 557 SER B CA 1
ATOM 8860 C C . SER B 1 557 ? 0.914 -15.617 -8.781 1 94.5 557 SER B C 1
ATOM 8862 O O . SER B 1 557 ? 2.137 -15.484 -8.703 1 94.5 557 SER B O 1
ATOM 8864 N N . LEU B 1 558 ? 0.067 -14.641 -8.453 1 96.56 558 LEU B N 1
ATOM 8865 C CA . LEU B 1 558 ? 0.526 -13.383 -7.883 1 96.56 558 LEU B CA 1
ATOM 8866 C C . LEU B 1 558 ? 1.358 -13.625 -6.629 1 96.56 558 LEU B C 1
ATOM 8868 O O . LEU B 1 558 ? 2.414 -13.008 -6.449 1 96.56 558 LEU B O 1
ATOM 8872 N N . ALA B 1 559 ? 0.925 -14.555 -5.793 1 96.38 559 ALA B N 1
ATOM 8873 C CA . ALA B 1 559 ? 1.656 -14.867 -4.566 1 96.38 559 ALA B CA 1
ATOM 8874 C C . ALA B 1 559 ? 3.037 -15.438 -4.879 1 96.38 559 ALA B C 1
ATOM 8876 O O . ALA B 1 559 ? 4.035 -15.039 -4.273 1 96.38 559 ALA B O 1
ATOM 8877 N N . GLN B 1 560 ? 3.064 -16.344 -5.809 1 96.62 560 GLN B N 1
ATOM 8878 C CA . GLN B 1 560 ? 4.34 -16.938 -6.191 1 96.62 560 GLN B CA 1
ATOM 8879 C C . GLN B 1 560 ? 5.305 -15.883 -6.727 1 96.62 560 GLN B C 1
ATOM 8881 O O . GLN B 1 560 ? 6.492 -15.898 -6.398 1 96.62 560 GLN B O 1
ATOM 8886 N N . CYS B 1 561 ? 4.781 -15 -7.578 1 97.94 561 CYS B N 1
ATOM 8887 C CA . CYS B 1 561 ? 5.617 -13.938 -8.133 1 97.94 561 CYS B CA 1
ATOM 8888 C C . CYS B 1 561 ? 6.145 -13.023 -7.035 1 97.94 561 CYS B C 1
ATOM 8890 O O . CYS B 1 561 ? 7.316 -12.641 -7.047 1 97.94 561 CYS B O 1
ATOM 8892 N N . ARG B 1 562 ? 5.289 -12.695 -6.086 1 97.88 562 ARG B N 1
ATOM 8893 C CA . ARG B 1 562 ? 5.703 -11.867 -4.965 1 97.88 562 ARG B CA 1
ATOM 8894 C C . ARG B 1 562 ? 6.793 -12.555 -4.145 1 97.88 562 ARG B C 1
ATOM 8896 O O . ARG B 1 562 ? 7.824 -11.953 -3.842 1 97.88 562 ARG B O 1
ATOM 8903 N N . ILE B 1 563 ? 6.59 -13.781 -3.846 1 98 563 ILE B N 1
ATOM 8904 C CA . ILE B 1 563 ? 7.465 -14.523 -2.945 1 98 563 ILE B CA 1
ATOM 8905 C C . ILE B 1 563 ? 8.812 -14.781 -3.623 1 98 563 ILE B C 1
ATOM 8907 O O . ILE B 1 563 ? 9.859 -14.453 -3.068 1 98 563 ILE B O 1
ATOM 8911 N N . PHE B 1 564 ? 8.805 -15.195 -4.84 1 98.38 564 PHE B N 1
ATOM 8912 C CA . PHE B 1 564 ? 10.031 -15.766 -5.387 1 98.38 564 PHE B CA 1
ATOM 8913 C C . PHE B 1 564 ? 10.742 -14.766 -6.293 1 98.38 564 PHE B C 1
ATOM 8915 O O . PHE B 1 564 ? 11.844 -15.031 -6.766 1 98.38 564 PHE B O 1
ATOM 8922 N N . SER B 1 565 ? 10.109 -13.602 -6.578 1 98.62 565 SER B N 1
ATOM 8923 C CA . SER B 1 565 ? 10.852 -12.555 -7.266 1 98.62 565 SER B CA 1
ATOM 8924 C C . SER B 1 565 ? 12.086 -12.133 -6.469 1 98.62 565 SER B C 1
ATOM 8926 O O . SER B 1 565 ? 13.109 -11.766 -7.047 1 98.62 565 SER B O 1
ATOM 8928 N N . ARG B 1 566 ? 12.016 -12.172 -5.172 1 98.19 566 ARG B N 1
ATOM 8929 C CA . ARG B 1 566 ? 13.18 -11.883 -4.34 1 98.19 566 ARG B CA 1
ATOM 8930 C C . ARG B 1 566 ? 14.273 -12.93 -4.543 1 98.19 566 ARG B C 1
ATOM 8932 O O . ARG B 1 566 ? 15.453 -12.586 -4.676 1 98.19 566 ARG B O 1
ATOM 8939 N N . THR B 1 567 ? 13.812 -14.18 -4.508 1 98.12 567 THR B N 1
ATOM 8940 C CA . THR B 1 567 ? 14.742 -15.289 -4.715 1 98.12 567 THR B CA 1
ATOM 8941 C C . THR B 1 567 ? 15.492 -15.125 -6.035 1 98.12 567 THR B C 1
ATOM 8943 O O . THR B 1 567 ? 16.719 -15.273 -6.086 1 98.12 567 THR B O 1
ATOM 8946 N N . LEU B 1 568 ? 14.734 -14.805 -7.047 1 98.56 568 LEU B N 1
ATOM 8947 C CA . LEU B 1 568 ? 15.312 -14.609 -8.375 1 98.56 568 LEU B CA 1
ATOM 8948 C C . LEU B 1 568 ? 16.297 -13.445 -8.375 1 98.56 568 LEU B C 1
ATOM 8950 O O . LEU B 1 568 ? 17.422 -13.578 -8.844 1 98.56 568 LEU B O 1
ATOM 8954 N N . ALA B 1 569 ? 15.93 -12.328 -7.836 1 98.69 569 ALA B N 1
ATOM 8955 C CA . ALA B 1 569 ? 16.734 -11.109 -7.844 1 98.69 569 ALA B CA 1
ATOM 8956 C C . ALA B 1 569 ? 18.031 -11.305 -7.07 1 98.69 569 ALA B C 1
ATOM 8958 O O . ALA B 1 569 ? 19.094 -10.836 -7.492 1 98.69 569 ALA B O 1
ATOM 8959 N N . LEU B 1 570 ? 17.984 -11.992 -5.965 1 98.25 570 LEU B N 1
ATOM 8960 C CA . LEU B 1 570 ? 19.156 -12.227 -5.133 1 98.25 570 LEU B CA 1
ATOM 8961 C C . LEU B 1 570 ? 20.188 -13.078 -5.867 1 98.25 570 LEU B C 1
ATOM 8963 O O . LEU B 1 570 ? 21.391 -12.852 -5.742 1 98.25 570 LEU B O 1
ATOM 8967 N N . GLN B 1 571 ? 19.688 -14.047 -6.566 1 97.94 571 GLN B N 1
ATOM 8968 C CA . GLN B 1 571 ? 20.594 -14.898 -7.32 1 97.94 571 GLN B CA 1
ATOM 8969 C C . GLN B 1 571 ? 21.297 -14.117 -8.422 1 97.94 571 GLN B C 1
ATOM 8971 O O . GLN B 1 571 ? 22.5 -14.297 -8.656 1 97.94 571 GLN B O 1
ATOM 8976 N N . ILE B 1 572 ? 20.562 -13.258 -9.078 1 98.38 572 ILE B N 1
ATOM 8977 C CA . ILE B 1 572 ? 21.156 -12.414 -10.109 1 98.38 572 ILE B CA 1
ATOM 8978 C C . ILE B 1 572 ? 22.141 -11.445 -9.477 1 98.38 572 ILE B C 1
ATOM 8980 O O . ILE B 1 572 ? 23.25 -11.266 -9.977 1 98.38 572 ILE B O 1
ATOM 8984 N N . GLN B 1 573 ? 21.75 -10.82 -8.344 1 98.5 573 GLN B N 1
ATOM 8985 C CA . GLN B 1 573 ? 22.641 -9.898 -7.652 1 98.5 573 GLN B CA 1
ATOM 8986 C C . GLN B 1 573 ? 23.938 -10.594 -7.242 1 98.5 573 GLN B C 1
ATOM 8988 O O . GLN B 1 573 ? 25.031 -10.039 -7.414 1 98.5 573 GLN B O 1
ATOM 8993 N N . ALA B 1 574 ? 23.859 -11.781 -6.66 1 97.88 574 ALA B N 1
ATOM 8994 C CA . ALA B 1 574 ? 25.031 -12.531 -6.223 1 97.88 574 ALA B CA 1
ATOM 8995 C C . ALA B 1 574 ? 26 -12.773 -7.379 1 97.88 574 ALA B C 1
ATOM 8997 O O . ALA B 1 574 ? 27.219 -12.68 -7.215 1 97.88 574 ALA B O 1
ATOM 8998 N N . ARG B 1 575 ? 25.5 -13.078 -8.5 1 96.88 575 ARG B N 1
ATOM 8999 C CA . ARG B 1 575 ? 26.312 -13.328 -9.688 1 96.88 575 ARG B CA 1
ATOM 9000 C C . ARG B 1 575 ? 26.953 -12.031 -10.195 1 96.88 575 ARG B C 1
ATOM 9002 O O . ARG B 1 575 ? 28.125 -12.016 -10.57 1 96.88 575 ARG B O 1
ATOM 9009 N N . GLU B 1 576 ? 26.156 -10.922 -10.219 1 97.25 576 GLU B N 1
ATOM 9010 C CA . GLU B 1 576 ? 26.688 -9.625 -10.617 1 97.25 576 GLU B CA 1
ATOM 9011 C C . GLU B 1 576 ? 27.828 -9.188 -9.703 1 97.25 576 GLU B C 1
ATOM 9013 O O . GLU B 1 576 ? 28.766 -8.508 -10.141 1 97.25 576 GLU B O 1
ATOM 9018 N N . LEU B 1 577 ? 27.781 -9.656 -8.43 1 97.12 577 LEU B N 1
ATOM 9019 C CA . LEU B 1 577 ? 28.781 -9.281 -7.438 1 97.12 577 LEU B CA 1
ATOM 9020 C C . LEU B 1 577 ? 29.953 -10.266 -7.441 1 97.12 577 LEU B C 1
ATOM 9022 O O . LEU B 1 577 ? 30.922 -10.086 -6.715 1 97.12 577 LEU B O 1
ATOM 9026 N N . GLY B 1 578 ? 29.859 -11.359 -8.211 1 95.69 578 GLY B N 1
ATOM 9027 C CA . GLY B 1 578 ? 30.922 -12.359 -8.289 1 95.69 578 GLY B CA 1
ATOM 9028 C C . GLY B 1 578 ? 31 -13.242 -7.059 1 95.69 578 GLY B C 1
ATOM 9029 O O . GLY B 1 578 ? 32.062 -13.781 -6.746 1 95.69 578 GLY B O 1
ATOM 9030 N N . LEU B 1 579 ? 29.859 -13.43 -6.418 1 95.94 579 LEU B N 1
ATOM 9031 C CA . LEU B 1 579 ? 29.859 -14.148 -5.148 1 95.94 579 LEU B CA 1
ATOM 9032 C C . LEU B 1 579 ? 29.641 -15.641 -5.367 1 95.94 579 LEU B C 1
ATOM 9034 O O . LEU B 1 579 ? 29.938 -16.453 -4.484 1 95.94 579 LEU B O 1
ATOM 9038 N N . VAL B 1 580 ? 29.094 -16.078 -6.5 1 95.62 580 VAL B N 1
ATOM 9039 C CA . VAL B 1 580 ? 28.75 -17.484 -6.754 1 95.62 580 VAL B CA 1
ATOM 9040 C C . VAL B 1 580 ? 29.938 -18.203 -7.387 1 95.62 580 VAL B C 1
ATOM 9042 O O . VAL B 1 580 ? 30.328 -17.891 -8.516 1 95.62 580 VAL B O 1
ATOM 9045 N N . PRO B 1 581 ? 30.422 -19.188 -6.719 1 93.19 581 PRO B N 1
ATOM 9046 C CA . PRO B 1 581 ? 31.5 -19.953 -7.336 1 93.19 581 PRO B CA 1
ATOM 9047 C C . PRO B 1 581 ? 31.078 -20.641 -8.625 1 93.19 581 PRO B C 1
ATOM 9049 O O . PRO B 1 581 ? 29.922 -21.078 -8.742 1 93.19 581 PRO B O 1
ATOM 9052 N N . PRO B 1 582 ? 31.969 -20.812 -9.516 1 89.5 582 PRO B N 1
ATOM 9053 C CA . PRO B 1 582 ? 31.656 -21.359 -10.836 1 89.5 582 PRO B CA 1
ATOM 9054 C C . PRO B 1 582 ? 31 -22.734 -10.758 1 89.5 582 PRO B C 1
ATOM 9056 O O . PRO B 1 582 ? 30.125 -23.062 -11.57 1 89.5 582 PRO B O 1
ATOM 9059 N N . GLU B 1 583 ? 31.375 -23.469 -9.789 1 88.25 583 GLU B N 1
ATOM 9060 C CA . GLU B 1 583 ? 30.859 -24.828 -9.68 1 88.25 583 GLU B CA 1
ATOM 9061 C C . GLU B 1 583 ? 29.375 -24.828 -9.289 1 88.25 583 GLU B C 1
ATOM 9063 O O . GLU B 1 583 ? 28.688 -25.828 -9.445 1 88.25 583 GLU B O 1
ATOM 9068 N N . TYR B 1 584 ? 28.891 -23.672 -8.859 1 88.06 584 TYR B N 1
ATOM 9069 C CA . TYR B 1 584 ? 27.484 -23.562 -8.438 1 88.06 584 TYR B CA 1
ATOM 9070 C C . TYR B 1 584 ? 26.703 -22.641 -9.375 1 88.06 584 TYR B C 1
ATOM 9072 O O . TYR B 1 584 ? 25.609 -22.203 -9.047 1 88.06 584 TYR B O 1
ATOM 9080 N N . ALA B 1 585 ? 27.188 -22.375 -10.5 1 83.25 585 ALA B N 1
ATOM 9081 C CA . ALA B 1 585 ? 26.594 -21.422 -11.422 1 83.25 585 ALA B CA 1
ATOM 9082 C C . ALA B 1 585 ? 25.406 -22.031 -12.156 1 83.25 585 ALA B C 1
ATOM 9084 O O . ALA B 1 585 ? 24.516 -21.328 -12.617 1 83.25 585 ALA B O 1
ATOM 9085 N N . GLY B 1 586 ? 25.375 -23.344 -12.266 1 82.38 586 GLY B N 1
ATOM 9086 C CA . GLY B 1 586 ? 24.312 -24.031 -12.992 1 82.38 586 GLY B CA 1
ATOM 9087 C C . GLY B 1 586 ? 23.438 -24.891 -12.102 1 82.38 586 GLY B C 1
ATOM 9088 O O . GLY B 1 586 ? 23.547 -24.828 -10.875 1 82.38 586 GLY B O 1
ATOM 9089 N N . PRO B 1 587 ? 22.516 -25.547 -12.789 1 84.25 587 PRO B N 1
ATOM 9090 C CA . PRO B 1 587 ? 21.609 -26.422 -12.016 1 84.25 587 PRO B CA 1
ATOM 9091 C C . PRO B 1 587 ? 22.344 -27.578 -11.344 1 84.25 587 PRO B C 1
ATOM 9093 O O . PRO B 1 587 ? 23.344 -28.062 -11.875 1 84.25 587 PRO B O 1
ATOM 9096 N N . ARG B 1 588 ? 22.031 -27.844 -10.156 1 74.44 588 ARG B N 1
ATOM 9097 C CA . ARG B 1 588 ? 22.531 -29.031 -9.461 1 74.44 588 ARG B CA 1
ATOM 9098 C C . ARG B 1 588 ? 21.391 -29.891 -8.945 1 74.44 588 ARG B C 1
ATOM 9100 O O . ARG B 1 588 ? 20.297 -29.375 -8.648 1 74.44 588 ARG B O 1
ATOM 9107 N N . PRO B 1 589 ? 21.688 -31.172 -9.086 1 61.03 589 PRO B N 1
ATOM 9108 C CA . PRO B 1 589 ? 20.625 -32.031 -8.539 1 61.03 589 PRO B CA 1
ATOM 9109 C C . PRO B 1 589 ? 20.453 -31.859 -7.027 1 61.03 589 PRO B C 1
ATOM 9111 O O . PRO B 1 589 ? 21.438 -31.672 -6.312 1 61.03 589 PRO B O 1
ATOM 9114 N N . GLY B 1 590 ? 19.359 -31.375 -6.574 1 56.91 590 GLY B N 1
ATOM 9115 C CA . GLY B 1 590 ? 19.062 -31.531 -5.16 1 56.91 590 GLY B CA 1
ATOM 9116 C C . GLY B 1 590 ? 18.906 -32.969 -4.73 1 56.91 590 GLY B C 1
ATOM 9117 O O . GLY B 1 590 ? 19.406 -33.875 -5.402 1 56.91 590 GLY B O 1
ATOM 9118 N N . GLY B 1 591 ? 18.453 -33.25 -3.51 1 52.38 591 GLY B N 1
ATOM 9119 C CA . GLY B 1 591 ? 18.156 -34.594 -3.057 1 52.38 591 GLY B CA 1
ATOM 9120 C C . GLY B 1 591 ? 17.031 -35.25 -3.824 1 52.38 591 GLY B C 1
ATOM 9121 O O . GLY B 1 591 ? 16.156 -34.562 -4.363 1 52.38 591 GLY B O 1
ATOM 9122 N N . GLN B 1 592 ? 17.188 -36.438 -4.332 1 52.56 592 GLN B N 1
ATOM 9123 C CA . GLN B 1 592 ? 16.109 -37.188 -4.98 1 52.56 592 GLN B CA 1
ATOM 9124 C C . GLN B 1 592 ? 14.93 -37.375 -4.023 1 52.56 592 GLN B C 1
ATOM 9126 O O . GLN B 1 592 ? 15.133 -37.688 -2.844 1 52.56 592 GLN B O 1
ATOM 9131 N N . VAL B 1 593 ? 13.719 -36.938 -4.309 1 56.09 593 VAL B N 1
ATOM 9132 C CA . VAL B 1 593 ? 12.523 -37.219 -3.521 1 56.09 593 VAL B CA 1
ATOM 9133 C C . VAL B 1 593 ? 12.016 -38.625 -3.822 1 56.09 593 VAL B C 1
ATOM 9135 O O . VAL B 1 593 ? 11.82 -39 -4.984 1 56.09 593 VAL B O 1
ATOM 9138 N N . ARG B 1 594 ? 12.023 -39.688 -2.818 1 55.19 594 ARG B N 1
ATOM 9139 C CA . ARG B 1 594 ? 11.422 -41 -3.004 1 55.19 594 ARG B CA 1
ATOM 9140 C C . ARG B 1 594 ? 9.906 -40.906 -3.152 1 55.19 594 ARG B C 1
ATOM 9142 O O . ARG B 1 594 ? 9.273 -40.062 -2.484 1 55.19 594 ARG B O 1
ATOM 9149 N N . ALA B 1 595 ? 9.352 -41.469 -4.375 1 48.72 595 ALA B N 1
ATOM 9150 C CA . ALA B 1 595 ? 7.922 -41.531 -4.668 1 48.72 595 ALA B CA 1
ATOM 9151 C C . ALA B 1 595 ? 7.113 -41.719 -3.389 1 48.72 595 ALA B C 1
ATOM 9153 O O . ALA B 1 595 ? 6.043 -41.125 -3.232 1 48.72 595 ALA B O 1
ATOM 9154 N N . GLU B 1 596 ? 7.66 -42.5 -2.473 1 45 596 GLU B N 1
ATOM 9155 C CA . GLU B 1 596 ? 6.965 -42.812 -1.233 1 45 596 GLU B CA 1
ATOM 9156 C C . GLU B 1 596 ? 6.863 -41.594 -0.315 1 45 596 GLU B C 1
ATOM 9158 O O . GLU B 1 596 ? 6.027 -41.562 0.591 1 45 596 GLU B O 1
ATOM 9163 N N . ASP B 1 597 ? 7.621 -40.781 -0.605 1 46.16 597 ASP B N 1
ATOM 9164 C CA . ASP B 1 597 ? 7.66 -39.594 0.261 1 46.16 597 ASP B CA 1
ATOM 9165 C C . ASP B 1 597 ? 6.727 -38.5 -0.254 1 46.16 597 ASP B C 1
ATOM 9167 O O . ASP B 1 597 ? 6.629 -37.438 0.347 1 46.16 597 ASP B O 1
ATOM 9171 N N . LEU B 1 598 ? 6.379 -38.594 -1.457 1 46.47 598 LEU B N 1
ATOM 9172 C CA . LEU B 1 598 ? 5.363 -37.75 -2.049 1 46.47 598 LEU B CA 1
ATOM 9173 C C . LEU B 1 598 ? 3.963 -38.25 -1.731 1 46.47 598 LEU B C 1
ATOM 9175 O O . LEU B 1 598 ? 3.709 -39.469 -1.806 1 46.47 598 LEU B O 1
#

Nearest PDB structures (foldseek):
  8acs-assembly2_D  TM=9.241E-01  e=3.493E-62  Janthinobacterium svalbardensis
  8acs-assembly1_C  TM=9.104E-01  e=3.118E-62  Janthinobacterium svalbardensis
  8acs-assembly2_B  TM=9.113E-01  e=2.702E-61  Janthinobacterium svalbardensis
  8odw-assembly1_A  TM=7.768E-01  e=1.005E-22  Gynuella sunshinyii
  7d4k-assembly1_B  TM=7.289E-01  e=6.718E-19  Candidatus Pelagibacter sp. HTCC7211

Foldseek 3Di:
DDPVQVVLVVQVQVLLVQCLVCLLVVPLVSNLVQADFFAKFWELCQFANHTFIATGSVQVSVCLSPGRFNNFKHWGFDPVDGFDFDAFLNDTWTWTKTWIDTPFATDIKIFTWDDDDPHTHTRYIFHHGQQTPPQHFQDDVNPDPLVVQPPPVPDDHPVSVLCQCQDPPHDFFQEEEEDLALQSLLLQLLLVRSPGAYEYEEQAPAQLCLQVQAADFDKALAFQLLQQGAPGGDDPPAGRIHHSVRVRVVSRVSCVVSSHHYAYNKAWQAWEADPVVLWIWTWMAHPRDIDTGIHNFYEYAPAFFAADDDDDFAAPVAAQFDEAANSNHYAQQVQAPFEEEEEEDKASSLVVQVRNVVSHYQYEYEYADAFAEWAGDCLIPVVLLCLSVPPDPSVVSLSVVSRDALLSSQSSQQVSLVVRCVVCVVLQVLLVVLVHHHDCPDNNSHDVLVCQAPNIRYHHDDDSSVCSSVVSYHYDYPQQFDGAHRAGTAGPVGDGGGHNYYYYHPGHDGCLVVCCSHYNDVVSVQQDGATHQDQSGDGRQALGFGSDRNYGYHHDGSSRSNSSSSSNSVSSSCVVVVNDDPVSRHDDHHHGDPPVSD/DDPVQVVLVVQVQVLLVQCLVCLLVVPLVSNLVQADFFAKFWELCQFANHTFIATGSVQVSVCLSPGRFNNFKHWGFDPVDGFDFDAFLNDTWTWTKTWIDTPFATDIKIFTWDDDDPHTHTRYIFHHGQQTPPQHFQDDVNPDPLVVQVPPVPDDHPVSVLCQCQDPPHDFFQEEEEDLALQSLLLQLLLVRSPGAYEYEEQAPAQLCLQVQAADFDKALAFQLLQQGAPGGDDPPAGRIHHSVRVRVVSRVSCVVSSHHYAYNKAWQAWEADPVVLWIFTWMAHPRDIDTGIHNFYEYAPAFFAADDDDDFAAPVAAQFDEAANSNDYAQQVQAPFEEEEEEDKASSLVVQVRNVVNHYQYEYEYADAFAEWAGDCLIPVVLLCLSVPPDPSVVSLSVVSRDALLSSQSSQQVSLVVRCVVCVVLQVLLVVLVHHHDCPDNNSHDVLVCQAPNIRYHHDDDSSVCSSVVSYHYHYPQQFRGAHRAGTAGPVGDGGGHNYYYYHPGHDGCLVVCCRHYNDVVSVQQDGATHQDQSGDGRQALGFGSDRNYGYHHDGSSRSNSSSSSNSNSSSCVVVVNDDPVSRHDDDHHGDPPVSD

pLDDT: mean 92.92, std 8.18, range [44.88, 98.81]